Protein 8RSN (pdb70)

Solvent-accessible surface area: 48847 Å² total; per-residue (Å²): 192,64,33,72,0,16,54,0,0,32,78,2,13,62,25,51,85,159,69,26,43,63,205,177,81,122,106,48,108,48,5,58,37,36,20,13,23,25,13,16,56,53,0,70,105,14,24,104,47,14,23,64,105,59,111,10,71,96,69,5,21,96,40,0,21,68,3,4,44,59,10,0,76,5,44,8,16,15,9,9,141,62,30,28,20,14,67,89,11,139,6,44,154,130,42,35,0,96,0,2,35,31,125,18,46,18,5,5,2,19,41,5,3,0,2,1,3,41,85,82,121,103,11,56,53,14,0,4,19,53,0,66,52,25,25,85,89,114,47,90,92,94,58,156,135,32,95,38,0,46,25,14,40,2,103,0,58,7,13,51,5,68,12,0,0,11,0,32,13,18,114,21,160,109,34,79,101,89,36,99,170,46,1,20,100,0,3,74,21,0,0,87,25,0,40,156,39,109,47,40,183,121,48,30,6,1,0,0,3,28,51,52,103,30,45,41,77,43,18,0,85,24,0,5,65,14,0,14,40,12,0,108,149,65,67,88,21,69,2,31,7,0,0,3,13,1,152,28,132,46,24,29,122,73,5,48,174,69,12,22,118,77,86,124,175,161,130,102,45,55,25,10,5,36,66,0,49,110,15,6,99,74,14,70,0,0,0,0,2,1,6,66,26,1,6,33,35,4,43,27,145,182,76,41,81,11,13,6,37,3,22,36,65,38,107,36,40,39,41,24,0,0,20,6,1,34,22,8,43,82,2,66,102,63,112,82,10,74,4,5,108,54,0,1,66,47,0,124,128,38,40,125,27,0,2,0,9,6,28,33,10,21,31,3,9,90,67,21,40,7,51,129,105,16,17,1,18,16,28,2,14,23,36,74,0,1,1,44,106,58,63,118,102,78,2,27,48,72,5,70,86,62,11,68,78,0,36,107,78,13,58,176,101,85,57,70,0,121,38,83,93,51,30,12,99,3,142,88,65,41,22,70,6,6,0,0,25,86,18,8,84,54,15,9,97,25,35,11,103,127,13,31,58,44,23,130,67,17,59,59,66,0,44,157,75,138,43,69,2,4,0,0,1,0,10,20,36,52,74,57,5,8,28,4,5,20,54,5,7,38,18,1,101,135,5,136,28,58,0,54,0,0,4,2,8,130,26,96,63,4,19,2,11,13,59,10,34,84,129,31,35,1,1,1,0,32,15,61,8,23,108,0,0,56,56,5,18,126,194,77,32,54,0,15,53,0,0,34,78,4,9,49,20,36,84,143,68,27,33,67,202,126,90,136,96,57,113,80,7,53,41,37,19,10,26,34,13,17,53,48,1,72,112,16,28,114,57,19,31,37,103,51,116,15,65,100,73,4,15,99,38,0,22,70,3,5,41,54,15,1,68,6,39,11,12,17,8,10,161,70,25,75,45,20,75,99,14,154,5,52,139,154,40,39,0,102,0,0,38,34,119,21,41,15,4,7,2,19,46,3,4,0,2,1,2,43,77,94,136,80,10,36,49,10,0,4,13,50,0,126,25,27,13,76,104,108,45,104,93,89,65,109,144,23,85,32,0,54,32,27,44,3,105,0,56,8,12,50,5,65,12,0,0,7,0,32,7,16,118,58,184,127,37,80,119,68,38,78,145,44,5,19,98,0,5,70,21,0,0,99,15,0,48,158,31,109,53,50,184,122,48,30,7,1,0,0,4,26,59,60,109,42,44,44,70,51,21,1,89,21,0,8,62,14,0,19,49,19,0,106,158,74,76,108,20,74,2,39,6,0,0,4,12,2,154,32,117,47,23,27,112,71,9,49,175,61,14,22,130,101,132,59,19,9,11,43,69,0,76,114,15,6,101,68,15,74,0,0,0,0,1,1,5,69,24,1,7,39,33,4,48,26,149,202,71,43,79,12,5,7,35,3,25,39,70,41,107,38,36,40,43,24,0,0,7,5,1,34,16,7,41,82,2,68,101,68,108,79,8,72,4,4,108,52,0,2,68,44,0,127,120,39,42,118,18,0,2,0,8,6,32,32,11,20,31,3,9,92,68,21,41,6,50,127,105,38,18,0,18,10,21,1,13,21,36,72,0,0,0,44,108,57,55,129,96,83,6,38,52,72,6,71,84,56,12,68,78,1,34,106,78,10,57,169,102,88,52,68,0,115,40,82,91,51,30,12,86,8,229,107,66,46,21,78,8,6,0,0,28,70,19,12,96,54,22,9,93,26,32,10,101,121,12,38,62,41,20,131,66,17,57,58,39,0,54,155,85,125,47,72,4,5,0,0,1,0,10,20,38,39,77,55,5,8,27,4,4,19,54,5,5,32,19,0,93,122,8,128,28,80,0,54,0,0,4,2,9,124,26,94,58,3,18,2,10,9,55,9,34,87,122,31,24,1,1,1,0,43,12,56,8,23,110,0,0,54,59,5,18,155

B-factor: mean 57.58, std 28.14, range [19.84, 171.4]

Foldseek 3Di:
DPDLLLVLLLVLQVCCPPPRDPVHDPCNPCVSVDFPLVSVVSSLVSQVRGPLPDPDDDVSQVSVLVVLLQVLLLAFAAEPVQFFALDWQALPPQAIAGEAEAADDQLRYAPAAEEEAEVDDVQDSNQGSVQVVQVVVVCVVVPDDADQLAWDKDASHSGNYRIYTYHYADDDPPQDPVRLVSLLSNLVNVQVVQQPDDDDPVLAHEYEYEQHVDDLLSSLLSNVVSNNVVCNVCSNGSHHYYYDYYHDPVSSVSNCVNRDDGDDRPFPTGGVLVLLLVLLVQFLAEEEEEEPLLVVLQVDDVDPPCLAQPDDDAPDLQLNVLVLLVVLVCLLPPDRRVLLLQVQVLNVVNPLRYAYEYAAASPVNVSSPNDLLRYAHQQAYQQKKAAQQLPDLPRMDGCVVLSVVQVVQADVVSSGRNDVVSQDARPPPRHHMGRQGNNDPSHRRNVRVSRVVSVVVSCVVCLVVLTQYEYEYYHDDDPCCVPPPVVLLVCLVPRPLSYAYEFEEADSVQADGPVCVVVSRYGYRHDRSNVSSVSSRD/DDDLLLVLLLVLQVLCPVPRDPCHNVCNVCVSVDFPLVSVVSVLVSQVRGPPPPPDDDVSQVSNLVVLLQVLLLAQAAEPVVFKALDKQALPPPAIAGEGEAEDDPLRYALAAEEEAEVDPVQDSRLGCVQVVVVVVVCVVVPDDADQLAWDKDASHSGNHGIYIYHHADDDPPDDPVRLVSLLSNLVNVQVVQQPDQHDPVQAHEYEYEQHVDDLLSSLLSNVVSNNVSCNPCSPGSHHYYYDYYHDPVSSVSNCVNRDDIQGGVLVLLLVLVVQFLAEEEEEEPLLVVLLVDDVPPVCLAQPDDDAPDLQLNVLVVLVVLVCLLPSDRNVLLLQVQVLQCVSPQRYAYEYQAASPVNVSNPNDPLRYAHQQAYQQKKAAQQLPDLPRMDGCVVLSVVQVVQAPVVSSGRNDVVSQDARPPPRGHMGRQGNNDPSHRRNVRVSRVVSVVVSCVVCLVVLTQYEYEYYHDDDPCCVPPPVVLLVCLVPRVQSYAYEFEEADSVQADGPVCVVVVRYGYRHDSSSVSSVSSRD

Sequence (1070 aa):
TASVLDTTLTRLIDDVIENGSSFLQHYKQHLSHLETASKIALLRECLCVRPPLPLLPEDLLQNVDSILTRVRQHKILTPIFSLSPSRLIKHGDLGATRIHLWRGDITTLTGVTAITNAADNIIHAEAGPRLREECFQRMQARGKELEPGEVLVTEGHALFASSVMHTVGPQLKSPTETERRQLAKCYESILEALELLPSDEDGSKSIALCCIAFPADEAAEIAVSTVTSWLQKHPSTTITDVIFNTFTQSDTEFYSKLLGPSHTKSNTPQGSLSLAREWLSSADAVLVTAGAGLSAAEGLDLTSLYSVFGFNDWPSEEHRWGYFFTHLNMVANWSNTPTYQTLIPWLRNFGQDAFVRTSAADGLFLANGWPKEQLSTPQGSYGYLQCLNNCRRVDAVVPSAPLVADAMPHIDKATQKLMDPSKIPLCRFCGSKMSICVRRAGSWFNQAPYQEGEAQWKAWKSRVLREKKNLVILELGVGMNTPGVLRWPNEDLVMRSDGRVKLIRVGMGPEAMVPWEQEDEGLSTCVQGDIGRAIPLLLETASVLDTTLTRLIDDVIENGSSFLQHYKQHLSHLETASKIALLRECLCVRPPLPLLPEDLLQNVDSILTRVRQHKILTPIFSLSPSRLIKHGDLGATRIHLWRGDITTLTGVTAITNAADNIIHAEAGPRLREEECFQRMQARGKELEPGEVLVTEGHALFASSVMHTVGPQLKSPTETERRQLAKCYESILEALELLPSDEDGSKSIALCCIAFPADEAAEIAVSTVTSWLQKHPSTTITDVIFNTFTQSDTEFYSKLLGPSPQGSLSLAREWLSSADAVLVTAGAGLSAAEGLDLTSLYSVFGFNDWPSEEHRWGYFFTHLNMVANWSNTPTYQTLIPWLRNFGQDAFVRTSAADGLFLANGWPKEQLSTPQGSYGYLQCLNNCRVDAVVPSAPLVADAMPHIDKATQKLMDPSKIPLCRFCGSKMSICVRRAGSWFNQAPYQEGEAQWKAWKSRVLREKKNLVILELGVGMNTPGVLRWPNEDLVMRSDGRVKLIRVGMGPEAMVPWEQEDEGLSTCVQGDIGRAIPLLLE

Radius of gyration: 31.73 Å; Cα contacts (8 Å, |Δi|>4): 1905; chains: 2; bounding box: 67×75×80 Å

Nearest PDB structures (foldseek):
  8rsn-assembly1_A  TM=1.002E+00  e=0.000E+00  Fusarium oxysporum f. sp. cubense race 1
  8rsn-assembly2_B  TM=1.001E+00  e=0.000E+00  Fusarium oxysporum f. sp. cubense race 1
  5lcc-assembly2_B  TM=7.860E-01  e=5.056E-12  Oceanobacillus iheyensis HTE831
  5fud-assembly1_A  TM=7.954E-01  e=5.323E-11  Oceanobacillus iheyensis HTE831
  5lbp-assembly1_A  TM=7.946E-01  e=9.862E-11  Oceanobacillus iheyensis HTE831

InterPro domains:
  IPR002589 Macro domain [PF01661] (130-259)
  IPR002589 Macro domain [PS51154] (99-299)
  IPR002589 Macro domain [SM00506] (111-259)
  IPR026590 Sirtuin family, catalytic core domain [PS50305] (307-597)
  IPR026591 Sirtuin, catalytic core small domain superfamily [G3DSA:3.30.1600.10] (341-505)
  IPR029035 DHS-like NAD/FAD-binding domain superfamily [SSF52467] (309-596)
  IPR043472 Macro domain-like [G3DSA:3.40.220.10] (81-300)
  IPR043472 Macro domain-like [SSF52949] (75-296)

Structure (mmCIF, N/CA/C/O backbone):
data_8RSN
#
_entry.id   8RSN
#
_cell.length_a   61.739
_cell.length_b   135.089
_cell.length_c   147.625
_cell.angle_alpha   90.000
_cell.angle_beta   90.000
_cell.angle_gamma   90.000
#
_symmetry.space_group_name_H-M   'P 21 21 21'
#
loop_
_entity.id
_entity.type
_entity.pdbx_description
1 polymer "ADP-ribose 1''-phosphate phosphatase"
2 non-polymer 1,2-ETHANEDIOL
3 non-polymer 'THIOCYANATE ION'
4 non-polymer 'ZINC ION'
5 non-polymer 'POTASSIUM ION'
6 water water
#
loop_
_atom_site.group_PDB
_atom_site.id
_atom_site.type_symbol
_atom_site.label_atom_id
_atom_site.label_alt_id
_atom_site.label_comp_id
_atom_site.label_asym_id
_atom_site.label_entity_id
_atom_site.label_seq_id
_atom_site.pdbx_PDB_ins_code
_atom_site.Cartn_x
_atom_site.Cartn_y
_atom_site.Cartn_z
_atom_site.occupancy
_atom_site.B_iso_or_equiv
_atom_site.auth_seq_id
_atom_site.auth_comp_id
_atom_site.auth_asym_id
_atom_site.auth_atom_id
_atom_site.pdbx_PDB_model_num
ATOM 1 N N . THR A 1 10 ? 30.356 10.192 -36.478 1.000 122.875 8 THR A N 1
ATOM 2 C CA . THR A 1 10 ? 29.665 9.201 -35.609 1.000 122.403 8 THR A CA 1
ATOM 3 C C . THR A 1 10 ? 28.773 8.278 -36.450 1.000 109.850 8 THR A C 1
ATOM 4 O O . THR A 1 10 ? 28.015 8.702 -37.324 1.000 83.140 8 THR A O 1
ATOM 8 N N . ALA A 1 11 ? 28.854 6.988 -36.120 1.000 105.177 9 ALA A N 1
ATOM 9 C CA . ALA A 1 11 ? 27.764 6.043 -36.313 1.000 89.463 9 ALA A CA 1
ATOM 10 C C . ALA A 1 11 ? 26.526 6.494 -35.526 1.000 74.757 9 ALA A C 1
ATOM 11 O O . ALA A 1 11 ? 26.585 7.412 -34.699 1.000 74.596 9 ALA A O 1
ATOM 13 N N . SER A 1 12 ? 25.391 5.832 -35.789 1.000 68.385 10 SER A N 1
ATOM 14 C CA . SER A 1 12 ? 24.146 6.090 -35.077 1.000 62.381 10 SER A CA 1
ATOM 15 C C . SER A 1 12 ? 24.236 5.577 -33.638 1.000 57.432 10 SER A C 1
ATOM 16 O O . SER A 1 12 ? 25.113 4.758 -33.297 1.000 47.810 10 SER A O 1
ATOM 19 N N . VAL A 1 13 ? 23.291 6.053 -32.821 1.000 52.134 11 VAL A N 1
ATOM 20 C CA . VAL A 1 13 ? 23.126 5.576 -31.450 1.000 51.608 11 VAL A CA 1
ATOM 21 C C . VAL A 1 13 ? 22.873 4.055 -31.422 1.000 45.436 11 VAL A C 1
ATOM 22 O O . VAL A 1 13 ? 23.369 3.372 -30.535 1.000 47.295 11 VAL A O 1
ATOM 26 N N . LEU A 1 14 ? 22.120 3.499 -32.395 1.000 47.624 12 LEU A N 1
ATOM 27 C CA . LEU A 1 14 ? 21.867 2.059 -32.428 1.000 41.985 12 LEU A CA 1
ATOM 28 C C . LEU A 1 14 ? 23.154 1.280 -32.664 1.000 45.759 12 LEU A C 1
ATOM 29 O O . LEU A 1 14 ? 23.412 0.284 -31.993 1.000 46.652 12 LEU A O 1
ATOM 34 N N . ASP A 1 15 ? 23.956 1.745 -33.628 1.000 44.407 13 ASP A N 1
ATOM 35 C CA . ASP A 1 15 ? 25.203 1.085 -33.979 1.000 51.340 13 ASP A CA 1
ATOM 36 C C . ASP A 1 15 ? 26.195 1.188 -32.801 1.000 50.689 13 AS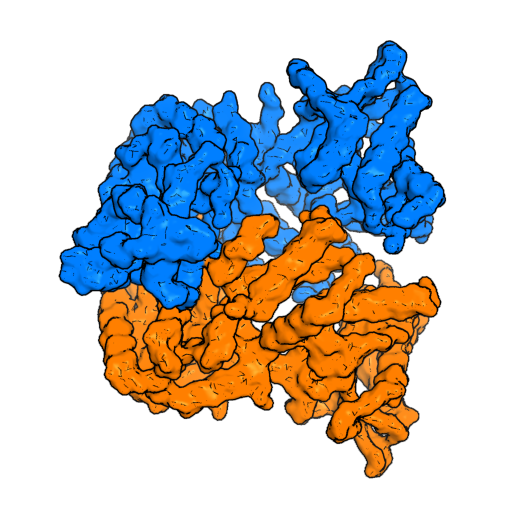P A C 1
ATOM 37 O O . ASP A 1 15 ? 26.715 0.198 -32.330 1.000 50.964 13 ASP A O 1
ATOM 42 N N . THR A 1 16 ? 26.435 2.385 -32.279 1.000 46.672 14 THR A N 1
ATOM 43 C CA . THR A 1 16 ? 27.248 2.573 -31.090 1.000 55.704 14 THR A CA 1
ATOM 44 C C . THR A 1 16 ? 26.840 1.687 -29.909 1.000 55.007 14 THR A C 1
ATOM 45 O O . THR A 1 16 ? 27.694 1.050 -29.277 1.000 54.845 14 THR A O 1
ATOM 49 N N . THR A 1 17 ? 25.546 1.693 -29.575 1.000 45.241 15 THR A N 1
ATOM 50 C CA . THR A 1 17 ? 25.062 0.997 -28.399 1.000 45.722 15 THR A CA 1
ATOM 51 C C . THR A 1 17 ? 25.208 -0.502 -28.597 1.000 47.539 15 THR A C 1
ATOM 52 O O . THR A 1 17 ? 25.632 -1.217 -27.691 1.000 51.528 15 THR A O 1
ATOM 56 N N . LEU A 1 18 ? 24.865 -0.964 -29.802 1.000 47.694 16 LEU A N 1
ATOM 57 C CA . LEU A 1 18 ? 24.966 -2.382 -30.097 1.000 47.472 16 LEU A CA 1
ATOM 58 C C . LEU A 1 18 ? 26.418 -2.864 -30.031 1.000 50.598 16 LEU A C 1
ATOM 59 O O . LEU A 1 18 ? 26.640 -3.982 -29.590 1.000 55.770 16 LEU A O 1
ATOM 64 N N . THR A 1 19 ? 27.408 -2.073 -30.467 1.000 53.214 17 THR A N 1
ATOM 65 C CA . THR A 1 19 ? 28.774 -2.589 -30.466 1.000 62.682 17 THR A CA 1
ATOM 66 C C . THR A 1 19 ? 29.274 -2.697 -29.023 1.000 58.948 17 THR A C 1
ATOM 67 O O . THR A 1 19 ? 29.947 -3.664 -28.699 1.000 56.091 17 THR A O 1
ATOM 71 N N . ARG A 1 20 ? 28.877 -1.766 -28.145 1.000 57.019 18 ARG A N 1
ATOM 72 C CA . ARG A 1 20 ? 29.275 -1.831 -26.741 1.000 54.827 18 ARG A CA 1
ATOM 73 C C . ARG A 1 20 ? 28.630 -3.006 -25.998 1.000 57.850 18 ARG A C 1
ATOM 74 O O . ARG A 1 20 ? 29.184 -3.500 -25.018 1.000 65.233 18 ARG A O 1
ATOM 82 N N . LEU A 1 21 ? 27.463 -3.466 -26.444 1.000 59.420 19 LEU A N 1
ATOM 83 C CA . LEU A 1 21 ? 26.808 -4.586 -25.784 1.000 61.319 19 LEU A CA 1
ATOM 84 C C . LEU A 1 21 ? 27.431 -5.895 -26.275 1.000 65.511 19 LEU A C 1
ATOM 85 O O . LEU A 1 21 ? 27.574 -6.852 -25.519 1.000 63.847 19 LEU A O 1
ATOM 90 N N . ILE A 1 22 ? 27.757 -5.963 -27.569 1.000 66.431 20 ILE A N 1
ATOM 91 C CA . ILE A 1 22 ? 28.514 -7.103 -28.075 1.000 72.284 20 ILE A CA 1
ATOM 92 C C . ILE A 1 22 ? 29.849 -7.141 -27.332 1.000 64.068 20 ILE A C 1
ATOM 93 O O . ILE A 1 22 ? 30.211 -8.209 -26.872 1.000 60.659 20 ILE A O 1
ATOM 98 N N . ASP A 1 23 ? 30.526 -5.980 -27.214 1.000 66.147 21 ASP A N 1
ATOM 99 C CA . ASP A 1 23 ? 31.801 -5.829 -26.511 1.000 77.776 21 ASP A CA 1
ATOM 100 C C . ASP A 1 23 ? 31.665 -6.251 -25.046 1.000 85.673 21 ASP A C 1
ATOM 101 O O . ASP A 1 23 ? 32.569 -6.863 -24.495 1.000 89.451 21 ASP A O 1
ATOM 106 N N . ASP A 1 24 ? 30.551 -5.884 -24.403 1.000 90.440 22 ASP A N 1
ATOM 107 C CA . ASP A 1 24 ? 30.290 -6.276 -23.030 1.000 91.355 22 ASP A CA 1
ATOM 108 C C . ASP A 1 24 ? 30.147 -7.795 -22.957 1.000 95.563 22 ASP A C 1
ATOM 109 O O . ASP A 1 24 ? 30.612 -8.415 -22.010 1.000 118.624 22 ASP A O 1
ATOM 114 N N . VAL A 1 25 ? 29.519 -8.406 -23.962 1.000 89.970 23 VAL A N 1
ATOM 115 C CA . VAL A 1 25 ? 29.363 -9.851 -23.999 1.000 94.933 23 VAL A CA 1
ATOM 116 C C . VAL A 1 25 ? 30.723 -10.549 -24.096 1.000 104.469 23 VAL A C 1
ATOM 117 O O . VAL A 1 25 ? 30.815 -11.710 -23.709 1.000 117.814 23 VAL A O 1
ATOM 121 N N . ILE A 1 26 ? 31.768 -9.872 -24.597 1.000 106.484 24 ILE A N 1
ATOM 122 C CA . ILE A 1 26 ? 33.131 -10.406 -24.570 1.000 117.046 24 ILE A CA 1
ATOM 123 C C . ILE A 1 26 ? 33.739 -10.188 -23.179 1.000 132.884 24 ILE A C 1
ATOM 124 O O . ILE A 1 26 ? 33.695 -11.095 -22.343 1.000 141.047 24 ILE A O 1
ATOM 129 N N . GLU A 1 27 ? 34.275 -8.980 -22.928 1.000 131.151 25 GLU A N 1
ATOM 130 C CA . GLU A 1 27 ? 35.181 -8.736 -21.810 1.000 131.695 25 GLU A CA 1
ATOM 131 C C . GLU A 1 27 ? 34.697 -9.499 -20.570 1.000 132.583 25 GLU A C 1
ATOM 132 O O . GLU A 1 27 ? 35.475 -10.223 -19.944 1.000 144.639 25 GLU A O 1
ATOM 138 N N . ASN A 1 28 ? 33.399 -9.400 -20.242 1.000 123.075 26 ASN A N 1
ATOM 139 C CA . ASN A 1 28 ? 32.896 -9.960 -18.994 1.000 119.631 26 ASN A CA 1
ATOM 140 C C . ASN A 1 28 ? 31.530 -10.619 -19.186 1.000 101.586 26 ASN A C 1
ATOM 141 O O . ASN A 1 28 ? 30.728 -10.681 -18.257 1.000 96.523 26 ASN A O 1
ATOM 146 N N . GLY A 1 29 ? 31.281 -11.162 -20.377 1.000 96.068 27 GLY A N 1
ATOM 147 C CA . GLY A 1 29 ? 29.956 -11.658 -20.709 1.000 98.665 27 GLY A CA 1
ATOM 148 C C . GLY A 1 29 ? 29.746 -13.089 -20.241 1.000 104.767 27 GLY A C 1
ATOM 149 O O . GLY A 1 29 ? 30.586 -13.642 -19.534 1.000 108.131 27 GLY A O 1
ATOM 150 N N . SER A 1 30 ? 28.590 -13.651 -20.610 1.000 119.416 28 SER A N 1
ATOM 151 C CA . SER A 1 30 ? 28.303 -15.054 -20.367 1.000 134.113 28 SER A CA 1
ATOM 152 C C . SER A 1 30 ? 28.890 -15.865 -21.519 1.000 131.714 28 SER A C 1
ATOM 153 O O . SER A 1 30 ? 29.682 -15.338 -22.299 1.000 127.499 28 SER A O 1
ATOM 156 N N . SER A 1 31 ? 28.528 -17.150 -21.596 1.000 127.984 29 SER A N 1
ATOM 157 C CA . SER A 1 31 ? 28.629 -17.882 -22.847 1.000 125.653 29 SER A CA 1
ATOM 158 C C . SER A 1 31 ? 27.302 -18.586 -23.141 1.000 129.716 29 SER A C 1
ATOM 159 O O . SER A 1 31 ? 26.997 -19.630 -22.574 1.000 114.481 29 SER A O 1
ATOM 162 N N . PHE A 1 32 ? 26.503 -17.933 -23.999 1.000 139.866 30 PHE A N 1
ATOM 163 C CA . PHE A 1 32 ? 25.232 -18.431 -24.503 1.000 133.457 30 PHE A CA 1
ATOM 164 C C . PHE A 1 32 ? 25.213 -18.292 -26.032 1.000 111.146 30 PHE A C 1
ATOM 165 O O . PHE A 1 32 ? 26.312 -18.216 -26.627 1.000 88.952 30 PHE A O 1
ATOM 173 N N . LEU A 1 39 ? 29.669 -14.298 -33.001 1.000 100.635 37 LEU A N 1
ATOM 174 C CA . LEU A 1 39 ? 30.790 -13.906 -32.099 1.000 113.962 37 LEU A CA 1
ATOM 175 C C . LEU A 1 39 ? 31.275 -12.515 -32.537 1.000 126.539 37 LEU A C 1
ATOM 176 O O . LEU A 1 39 ? 30.595 -11.522 -32.287 1.000 125.047 37 LEU A O 1
ATOM 181 N N . GLN A 1 40 ? 32.412 -12.453 -33.242 1.000 139.780 38 GLN A N 1
ATOM 182 C CA . GLN A 1 40 ? 33.146 -11.218 -33.456 1.000 131.761 38 GLN A CA 1
ATOM 183 C C . GLN A 1 40 ? 32.532 -10.437 -34.619 1.000 126.767 38 GLN A C 1
ATOM 184 O O . GLN A 1 40 ? 32.401 -9.219 -34.532 1.000 122.675 38 GLN A O 1
ATOM 190 N N . HIS A 1 41 ? 32.170 -11.160 -35.691 1.000 124.965 39 HIS A N 1
ATOM 191 C CA . HIS A 1 41 ? 32.048 -10.578 -37.023 1.000 129.493 39 HIS A CA 1
ATOM 192 C C . HIS A 1 41 ? 31.037 -9.438 -37.028 1.000 124.644 39 HIS A C 1
ATOM 193 O O . HIS A 1 41 ? 31.268 -8.415 -37.672 1.000 117.326 39 HIS A O 1
ATOM 200 N N . TYR A 1 42 ? 29.929 -9.626 -36.299 1.000 119.558 40 TYR A N 1
ATOM 201 C CA . TYR A 1 42 ? 28.796 -8.714 -36.366 1.000 115.367 40 TYR A CA 1
ATOM 202 C C . TYR A 1 42 ? 29.258 -7.285 -36.095 1.000 108.797 40 TYR A C 1
ATOM 203 O O . TYR A 1 42 ? 28.702 -6.364 -36.690 1.000 109.993 40 TYR A O 1
ATOM 212 N N . LYS A 1 43 ? 30.293 -7.115 -35.255 1.000 94.789 41 LYS A N 1
ATOM 213 C CA . LYS A 1 43 ? 30.723 -5.799 -34.803 1.000 99.668 41 LYS A CA 1
ATOM 214 C C . LYS A 1 43 ? 31.210 -4.908 -35.954 1.000 92.239 41 LYS A C 1
ATOM 215 O O . LYS A 1 43 ? 31.028 -3.692 -35.896 1.000 96.523 41 LYS A O 1
ATOM 221 N N . GLN A 1 44 ? 31.847 -5.494 -36.976 1.000 98.002 42 GLN A N 1
ATOM 222 C CA . GLN A 1 44 ? 32.469 -4.723 -38.052 1.000 113.314 42 GLN A CA 1
ATOM 223 C C . GLN A 1 44 ? 31.462 -4.451 -39.175 1.000 104.681 42 GLN A C 1
ATOM 224 O O . GLN A 1 44 ? 31.476 -3.368 -39.768 1.000 87.670 42 GLN A O 1
ATOM 230 N N . HIS A 1 45 ? 30.602 -5.447 -39.460 1.000 94.849 43 HIS A N 1
ATOM 231 C CA . HIS A 1 45 ? 29.731 -5.450 -40.635 1.000 104.850 43 HIS A CA 1
ATOM 232 C C . HIS A 1 45 ? 28.375 -4.795 -40.306 1.000 96.770 43 HIS A C 1
ATOM 233 O O . HIS A 1 45 ? 27.607 -4.390 -41.185 1.000 83.521 43 HIS A O 1
ATOM 240 N N . LEU A 1 46 ? 28.080 -4.756 -39.006 1.000 75.248 44 LEU A N 1
ATOM 241 C CA . LEU A 1 46 ? 27.045 -3.984 -38.360 1.000 67.082 44 LEU A CA 1
ATOM 242 C C . LEU A 1 46 ? 26.520 -2.769 -39.125 1.000 64.243 44 LEU A C 1
ATOM 243 O O . LEU A 1 46 ? 25.323 -2.573 -39.311 1.000 50.785 44 LEU A O 1
ATOM 248 N N . SER A 1 47 ? 27.432 -1.879 -39.494 1.000 62.040 45 SER A N 1
ATOM 249 C CA . SER A 1 47 ? 27.078 -0.642 -40.172 1.000 65.436 45 SER A CA 1
ATOM 250 C C . SER A 1 47 ? 26.334 -0.903 -41.496 1.000 63.695 45 SER A C 1
ATOM 251 O O . SER A 1 47 ? 25.709 0.016 -42.029 1.000 56.574 45 SER A O 1
ATOM 254 N N . HIS A 1 48 ? 26.447 -2.118 -42.070 1.000 56.934 46 HIS A N 1
ATOM 255 C CA . HIS A 1 48 ? 25.718 -2.454 -43.290 1.000 67.018 46 HIS A CA 1
ATOM 256 C C . HIS A 1 48 ? 24.695 -3.556 -43.023 1.000 59.550 46 HIS A C 1
ATOM 257 O O . HIS A 1 48 ? 24.294 -4.222 -43.962 1.000 55.380 46 HIS A O 1
ATOM 264 N N . LEU A 1 49 ? 24.275 -3.762 -41.767 1.000 56.482 47 LEU A N 1
ATOM 265 C CA . LEU A 1 49 ? 23.225 -4.732 -41.472 1.000 52.371 47 LEU A CA 1
ATOM 266 C C . LEU A 1 49 ? 21.890 -4.005 -41.328 1.000 42.328 47 LEU A C 1
ATOM 267 O O . LEU A 1 49 ? 21.840 -2.776 -41.160 1.000 38.715 47 LEU A O 1
ATOM 272 N N . GLU A 1 50 ? 20.812 -4.784 -41.415 1.000 37.198 48 GLU A N 1
ATOM 273 C CA . GLU A 1 50 ? 19.482 -4.202 -41.482 1.000 39.736 48 GLU A CA 1
ATOM 274 C C . GLU A 1 50 ? 19.079 -3.729 -40.072 1.000 36.428 48 GLU A C 1
ATOM 275 O O . GLU A 1 50 ? 19.401 -4.368 -39.068 1.000 31.370 48 GLU A O 1
ATOM 281 N N . THR A 1 51 ? 18.397 -2.584 -40.020 1.000 34.137 49 THR A N 1
ATOM 282 C CA . THR A 1 51 ? 17.971 -1.987 -38.777 1.000 38.638 49 THR A CA 1
ATOM 283 C C . THR A 1 51 ? 17.219 -2.965 -37.869 1.000 40.785 49 THR A C 1
ATOM 284 O O . THR A 1 51 ? 17.581 -3.139 -36.713 1.000 40.589 49 THR A O 1
ATOM 288 N N . ALA A 1 52 ? 16.199 -3.626 -38.391 1.000 41.737 50 ALA A N 1
ATOM 289 C CA . ALA A 1 52 ? 15.409 -4.553 -37.582 1.000 45.987 50 ALA A CA 1
ATOM 290 C C . ALA A 1 52 ? 16.273 -5.671 -37.003 1.000 40.905 50 ALA A C 1
ATOM 291 O O . ALA A 1 52 ? 16.105 -6.073 -35.857 1.000 44.485 50 ALA A O 1
ATOM 293 N N . SER A 1 53 ? 17.208 -6.181 -37.787 1.000 39.327 51 SER A N 1
ATOM 294 C CA . SER A 1 53 ? 18.098 -7.236 -37.329 1.000 37.731 51 SER A CA 1
ATOM 295 C C . SER A 1 53 ? 18.951 -6.773 -36.141 1.000 38.142 51 SER A C 1
ATOM 296 O O . SER A 1 53 ? 19.246 -7.509 -35.210 1.000 41.170 51 SER A O 1
ATOM 299 N N . LYS A 1 54 ? 19.380 -5.532 -36.197 1.000 35.490 52 LYS A N 1
ATOM 300 C CA . LYS A 1 54 ? 20.249 -4.998 -35.194 1.000 35.636 52 LYS A CA 1
ATOM 301 C C . LYS A 1 54 ? 19.473 -4.739 -33.902 1.000 36.850 52 LYS A C 1
ATOM 302 O O . LYS A 1 54 ? 20.026 -4.896 -32.835 1.000 35.113 52 LYS A O 1
ATOM 308 N N . ILE A 1 55 ? 18.214 -4.331 -33.998 1.000 36.858 53 ILE A N 1
ATOM 309 C CA . ILE A 1 55 ? 17.389 -4.141 -32.812 1.000 40.992 53 ILE A CA 1
ATOM 310 C C . ILE A 1 55 ? 17.118 -5.498 -32.160 1.000 39.942 53 ILE A C 1
ATOM 311 O O . ILE A 1 55 ? 17.207 -5.602 -30.950 1.000 45.029 53 ILE A O 1
ATOM 316 N N . ALA A 1 56 ? 16.869 -6.541 -32.952 1.000 40.922 54 ALA A N 1
ATOM 317 C CA . ALA A 1 56 ? 16.666 -7.868 -32.388 1.000 41.985 54 ALA A CA 1
ATOM 318 C C . ALA A 1 56 ? 17.931 -8.327 -31.686 1.000 41.537 54 ALA A C 1
ATOM 319 O O . ALA A 1 56 ? 17.841 -8.902 -30.616 1.000 47.475 54 ALA A O 1
ATOM 321 N N . LEU A 1 57 ? 19.099 -8.063 -32.267 1.000 45.067 55 LEU A N 1
ATOM 322 C CA . LEU A 1 57 ? 20.359 -8.441 -31.632 1.000 48.421 55 LEU A CA 1
ATOM 323 C C . LEU A 1 57 ? 20.555 -7.685 -30.312 1.000 48.302 55 LEU A C 1
ATOM 324 O O . LEU A 1 57 ? 20.911 -8.253 -29.296 1.000 53.524 55 LEU A O 1
ATOM 329 N N . LEU A 1 58 ? 20.371 -6.370 -30.341 1.000 46.550 56 LEU A N 1
ATOM 330 C CA . LEU A 1 58 ? 20.425 -5.557 -29.142 1.000 46.682 56 LEU A CA 1
ATOM 331 C C . LEU A 1 58 ? 19.503 -6.143 -28.065 1.000 42.226 56 LEU A C 1
ATOM 332 O O . LEU A 1 58 ? 19.949 -6.300 -26.947 1.000 42.575 56 LEU A O 1
ATOM 337 N N . ARG A 1 59 ? 18.273 -6.542 -28.408 1.000 39.801 57 ARG A N 1
ATOM 338 C CA . ARG A 1 59 ? 17.362 -7.065 -27.400 1.000 43.615 57 ARG A CA 1
ATOM 339 C C . ARG A 1 59 ? 17.820 -8.432 -26.892 1.000 47.452 57 ARG A C 1
ATOM 340 O O . ARG A 1 59 ? 17.540 -8.772 -25.751 1.000 52.081 57 ARG A O 1
ATOM 348 N N . GLU A 1 60 ? 18.512 -9.207 -27.742 1.000 56.128 58 GLU A N 1
ATOM 349 C CA . GLU A 1 60 ? 19.042 -10.503 -27.359 1.000 59.667 58 GLU A CA 1
ATOM 350 C C . GLU A 1 60 ? 20.177 -10.301 -26.375 1.000 52.360 58 GLU A C 1
ATOM 351 O O . GLU A 1 60 ? 20.225 -10.976 -25.355 1.000 58.437 58 GLU A O 1
ATOM 357 N N . CYS A 1 61 ? 21.080 -9.380 -26.692 1.000 48.315 59 CYS A N 1
ATOM 358 C CA . CYS A 1 61 ? 22.179 -9.052 -25.801 1.000 50.499 59 CYS A CA 1
ATOM 359 C C . CYS A 1 61 ? 21.709 -8.716 -24.391 1.000 56.482 59 CYS A C 1
ATOM 360 O O . CYS A 1 61 ? 22.410 -9.040 -23.441 1.000 72.259 59 CYS A O 1
ATOM 363 N N . LEU A 1 62 ? 20.530 -8.082 -24.264 1.000 59.504 60 LEU A N 1
ATOM 364 C CA . LEU A 1 62 ? 20.013 -7.650 -22.977 1.000 55.595 60 LEU A CA 1
ATOM 365 C C . LEU A 1 62 ? 19.332 -8.811 -22.258 1.000 60.884 60 LEU A C 1
ATOM 366 O O . LEU A 1 62 ? 19.499 -8.925 -21.056 1.000 54.420 60 LEU A O 1
ATOM 371 N N . CYS A 1 63 ? 18.583 -9.647 -22.995 1.000 65.690 61 CYS A N 1
ATOM 372 C CA . CYS A 1 63 ? 17.940 -10.835 -22.448 1.000 69.507 61 CYS A CA 1
ATOM 373 C C . CYS A 1 63 ? 18.969 -11.808 -21.846 1.000 77.983 61 CYS A C 1
ATOM 374 O O . CYS A 1 63 ? 18.676 -12.434 -20.831 1.000 81.256 61 CYS A O 1
ATOM 377 N N . VAL A 1 64 ? 20.188 -11.910 -22.411 1.000 75.942 62 VAL A N 1
ATOM 378 C CA . VAL A 1 64 ? 21.205 -12.842 -21.916 1.000 75.929 62 VAL A CA 1
ATOM 379 C C . VAL A 1 64 ? 22.283 -12.098 -21.127 1.000 82.120 62 VAL A C 1
ATOM 380 O O . VAL A 1 64 ? 23.371 -12.606 -20.887 1.000 73.783 62 VAL A O 1
ATOM 384 N N . ARG A 1 65 ? 21.994 -10.864 -20.736 1.000 101.879 63 ARG A N 1
ATOM 385 C CA . ARG A 1 65 ? 22.872 -10.120 -19.860 1.000 105.698 63 ARG A CA 1
ATOM 386 C C . ARG A 1 65 ? 22.927 -10.846 -18.514 1.000 110.624 63 ARG A C 1
ATOM 387 O O . ARG A 1 65 ? 21.892 -11.071 -17.879 1.000 101.666 63 ARG A O 1
ATOM 395 N N . PRO A 1 66 ? 24.118 -11.285 -18.044 1.000 121.329 64 PRO A N 1
ATOM 396 C CA . PRO A 1 66 ? 24.276 -11.637 -16.634 1.000 116.719 64 PRO A CA 1
ATOM 397 C C . PRO A 1 66 ? 24.093 -10.318 -15.881 1.000 114.834 64 PRO A C 1
ATOM 398 O O . PRO A 1 66 ? 24.742 -9.335 -16.236 1.000 120.350 64 PRO A O 1
ATOM 402 N N . PRO A 1 67 ? 23.185 -10.214 -14.876 1.000 111.233 65 PRO A N 1
ATOM 403 C CA . PRO A 1 67 ? 22.912 -8.928 -14.226 1.000 103.064 65 PRO A CA 1
ATOM 404 C C . PRO A 1 67 ? 24.118 -8.379 -13.470 1.000 102.959 65 PRO A C 1
ATOM 405 O O . PRO A 1 67 ? 23.983 -7.407 -12.734 1.000 113.982 65 PRO A O 1
ATOM 409 N N . LEU A 1 68 ? 25.294 -8.982 -13.708 1.000 99.208 66 LEU A N 1
ATOM 410 C CA . LEU A 1 68 ? 26.357 -9.040 -12.720 1.000 110.900 66 LEU A CA 1
ATOM 411 C C . LEU A 1 68 ? 27.040 -7.672 -12.620 1.000 105.364 66 LEU A C 1
ATOM 412 O O . LEU A 1 68 ? 26.718 -6.930 -11.689 1.000 113.246 66 LEU A O 1
ATOM 417 N N . PRO A 1 69 ? 27.972 -7.249 -13.517 1.000 90.308 67 PRO A N 1
ATOM 418 C CA . PRO A 1 69 ? 28.538 -5.901 -13.438 1.000 84.407 67 PRO A CA 1
ATOM 419 C C . PRO A 1 69 ? 27.544 -4.939 -14.074 1.000 85.837 67 PRO A C 1
ATOM 420 O O . PRO A 1 69 ? 27.094 -5.178 -15.189 1.000 89.537 67 PRO A O 1
ATOM 424 N N . LEU A 1 70 ? 27.185 -3.874 -13.356 1.000 86.262 68 LEU A N 1
ATOM 425 C CA . LEU A 1 70 ? 26.241 -2.902 -13.880 1.000 75.226 68 LEU A CA 1
ATOM 426 C C . LEU A 1 70 ? 26.829 -2.274 -15.125 1.000 75.903 68 LEU A C 1
ATOM 427 O O . LEU A 1 70 ? 27.981 -1.844 -15.088 1.000 75.483 68 LEU A O 1
ATOM 432 N N . LEU A 1 71 ? 26.010 -2.222 -16.196 1.000 65.019 69 LEU A N 1
ATOM 433 C CA . LEU A 1 71 ? 26.276 -1.358 -17.333 1.000 60.575 69 LEU A CA 1
ATOM 434 C C . LEU A 1 71 ? 26.458 0.058 -16.805 1.000 53.883 69 LEU A C 1
ATOM 435 O O . LEU A 1 71 ? 25.790 0.457 -15.837 1.000 56.608 69 LEU A O 1
ATOM 440 N N . PRO A 1 72 ? 27.389 0.844 -17.397 1.000 57.515 70 PRO A N 1
ATOM 441 C CA . PRO A 1 72 ? 27.577 2.238 -17.004 1.000 50.641 70 PRO A CA 1
ATOM 442 C C . PRO A 1 72 ? 26.399 3.107 -17.419 1.000 53.793 70 PRO A C 1
ATOM 443 O O . PRO A 1 72 ? 25.641 2.790 -18.339 1.000 60.169 70 PRO A O 1
ATOM 447 N N . GLU A 1 73 ? 26.344 4.268 -16.787 1.000 54.936 71 GLU A N 1
ATOM 448 C CA . GLU A 1 73 ? 25.201 5.142 -16.864 1.000 56.373 71 GLU A CA 1
ATOM 449 C C . GLU A 1 73 ? 24.941 5.524 -18.319 1.000 56.409 71 GLU A C 1
ATOM 450 O O . GLU A 1 73 ? 23.797 5.407 -18.764 1.000 52.685 71 GLU A O 1
ATOM 456 N N . ASP A 1 74 ? 25.975 5.966 -19.049 1.000 53.331 72 ASP A N 1
ATOM 457 C CA . ASP A 1 74 ? 25.771 6.559 -20.371 1.000 62.087 72 ASP A CA 1
ATOM 458 C C . ASP A 1 74 ? 25.207 5.533 -21.369 1.000 51.943 72 ASP A C 1
ATOM 459 O O . ASP A 1 74 ? 24.488 5.907 -22.300 1.000 51.708 72 ASP A O 1
ATOM 464 N N . LEU A 1 75 ? 25.552 4.254 -21.162 1.000 45.784 73 LEU A N 1
ATOM 465 C CA . LEU A 1 75 ? 25.107 3.162 -21.992 1.000 46.385 73 LEU A CA 1
ATOM 466 C C . LEU A 1 75 ? 23.658 2.803 -21.669 1.000 46.332 73 LEU A C 1
ATOM 467 O O . LEU A 1 75 ? 22.866 2.491 -22.562 1.000 47.507 73 LEU A O 1
ATOM 472 N N . LEU A 1 76 ? 23.307 2.833 -20.392 1.000 45.828 74 LEU A N 1
ATOM 473 C CA . LEU A 1 76 ? 21.933 2.598 -19.962 1.000 44.864 74 LEU A CA 1
ATOM 474 C C . LEU A 1 76 ? 21.018 3.681 -20.520 1.000 44.894 74 LEU A C 1
ATOM 475 O O . LEU A 1 76 ? 19.863 3.383 -20.810 1.000 42.955 74 LEU A O 1
ATOM 480 N N . GLN A 1 77 ? 21.505 4.933 -20.601 1.000 43.432 75 GLN A N 1
ATOM 481 C CA . GLN A 1 77 ? 20.709 6.013 -21.166 1.000 48.152 75 GLN A CA 1
ATOM 482 C C . GLN A 1 77 ? 20.406 5.740 -22.643 1.000 47.704 75 GLN A C 1
ATOM 483 O O . GLN A 1 77 ? 19.280 5.894 -23.076 1.000 50.576 75 GLN A O 1
ATOM 489 N N . ASN A 1 78 ? 21.417 5.305 -23.387 1.000 42.246 76 ASN A N 1
ATOM 490 C CA . ASN A 1 78 ? 21.265 4.979 -24.780 1.000 47.869 76 ASN A CA 1
ATOM 491 C C . ASN A 1 78 ? 20.305 3.807 -24.963 1.000 41.216 76 ASN A C 1
ATOM 492 O O . ASN A 1 78 ? 19.431 3.908 -25.806 1.000 34.053 76 ASN A O 1
ATOM 497 N N . VAL A 1 79 ? 20.522 2.703 -24.229 1.000 36.026 77 VAL A N 1
ATOM 498 C CA . VAL A 1 79 ? 19.606 1.585 -24.287 1.000 38.761 77 VAL A CA 1
ATOM 499 C C . VAL A 1 79 ? 18.180 2.104 -24.079 1.000 38.825 77 VAL A C 1
ATOM 500 O O . VAL A 1 79 ? 17.319 1.856 -24.921 1.000 35.164 77 VAL A O 1
ATOM 504 N N . ASP A 1 80 ? 17.986 2.920 -23.037 1.000 38.361 78 ASP A N 1
ATOM 505 C CA . ASP A 1 80 ? 16.656 3.406 -22.661 1.000 38.495 78 ASP A CA 1
ATOM 506 C C . ASP A 1 80 ? 16.082 4.267 -23.792 1.000 36.375 78 ASP A C 1
ATOM 507 O O . ASP A 1 80 ? 14.914 4.116 -24.119 1.000 34.758 78 ASP A O 1
ATOM 512 N N . SER A 1 81 ? 16.883 5.120 -24.437 1.000 36.538 79 SER A N 1
ATOM 513 C CA . SER A 1 81 ? 16.396 5.926 -25.554 1.000 39.823 79 SER A CA 1
ATOM 514 C C . SER A 1 81 ? 15.921 5.067 -26.721 1.000 35.591 79 SER A C 1
ATOM 515 O O . SER A 1 81 ? 14.982 5.426 -27.408 1.000 37.386 79 SER A O 1
ATOM 518 N N . ILE A 1 82 ? 16.632 3.984 -26.992 1.000 33.107 80 ILE A N 1
ATOM 519 C CA . ILE A 1 82 ? 16.349 3.166 -28.145 1.000 35.052 80 ILE A CA 1
ATOM 520 C C . ILE A 1 82 ? 15.048 2.400 -27.916 1.000 34.448 80 ILE A C 1
ATOM 521 O O . ILE A 1 82 ? 14.184 2.371 -28.794 1.000 32.644 80 ILE A O 1
ATOM 526 N N . LEU A 1 83 ? 14.896 1.812 -26.724 1.000 34.452 81 LEU A N 1
ATOM 527 C CA . LEU A 1 83 ? 13.704 1.055 -26.384 1.000 33.413 81 LEU A CA 1
ATOM 528 C C . LEU A 1 83 ? 12.480 1.948 -26.487 1.000 33.281 81 LEU A C 1
ATOM 529 O O . LEU A 1 83 ? 11.439 1.499 -26.932 1.000 36.939 81 LEU A O 1
ATOM 534 N N . THR A 1 84 ? 12.625 3.196 -26.067 1.000 33.851 82 THR A N 1
ATOM 535 C CA . THR A 1 84 ? 11.531 4.143 -26.047 1.000 38.577 82 THR A CA 1
ATOM 536 C C . THR A 1 84 ? 11.184 4.531 -27.475 1.000 35.656 82 THR A C 1
ATOM 537 O O . THR A 1 84 ? 10.025 4.542 -27.852 1.000 34.888 82 THR A O 1
ATOM 541 N N . ARG A 1 85 ? 12.196 4.897 -28.264 1.000 34.310 83 ARG A N 1
ATOM 542 C CA . ARG A 1 85 ? 11.975 5.308 -29.642 1.000 33.908 83 ARG A CA 1
ATOM 543 C C . ARG A 1 85 ? 11.326 4.162 -30.421 1.000 29.562 83 ARG A C 1
ATOM 544 O O . ARG A 1 85 ? 10.421 4.353 -31.161 1.000 36.701 83 ARG A O 1
ATOM 552 N N . VAL A 1 86 ? 11.755 2.933 -30.218 1.000 31.819 84 VAL A N 1
ATOM 553 C CA . VAL A 1 86 ? 11.171 1.824 -30.944 1.000 34.322 84 VAL A CA 1
ATOM 554 C C . VAL A 1 86 ? 9.732 1.606 -30.480 1.000 36.366 84 VAL A C 1
ATOM 555 O O . VAL A 1 86 ? 8.856 1.393 -31.305 1.000 32.313 84 VAL A O 1
ATOM 559 N N . ARG A 1 87 ? 9.467 1.730 -29.172 1.000 35.692 85 ARG A N 1
ATOM 560 C CA . ARG A 1 87 ? 8.132 1.465 -28.653 1.000 33.614 85 ARG A CA 1
ATOM 561 C C . ARG A 1 87 ? 7.139 2.528 -29.142 1.000 31.076 85 ARG A C 1
ATOM 562 O O . ARG A 1 87 ? 5.951 2.263 -29.216 1.000 30.973 85 ARG A O 1
ATOM 570 N N . GLN A 1 88 ? 7.601 3.719 -29.523 1.000 33.788 86 GLN A N 1
ATOM 571 C CA . GLN A 1 88 ? 6.725 4.760 -30.049 1.000 34.137 86 GLN A CA 1
ATOM 572 C C . GLN A 1 88 ? 6.185 4.469 -31.448 1.000 33.080 86 GLN A C 1
ATOM 573 O O . GLN A 1 88 ? 5.282 5.170 -31.900 1.000 31.965 86 GLN A O 1
ATOM 579 N N . HIS A 1 89 ? 6.697 3.414 -32.095 1.000 30.687 87 HIS A N 1
ATOM 580 C CA . HIS A 1 89 ? 6.177 2.940 -33.375 1.000 33.733 87 HIS A CA 1
ATOM 581 C C . HIS A 1 89 ? 4.899 2.162 -33.200 1.000 31.696 87 HIS A C 1
ATOM 582 O O . HIS A 1 89 ? 4.162 2.036 -34.168 1.000 35.926 87 HIS A O 1
ATOM 589 N N . LYS A 1 90 ? 4.648 1.680 -31.973 1.000 28.257 88 LYS A N 1
ATOM 590 C CA . LYS A 1 90 ? 3.407 0.991 -31.701 1.000 28.598 88 LYS A CA 1
ATOM 591 C C . LYS A 1 90 ? 2.276 1.993 -31.726 1.000 27.102 88 LYS A C 1
ATOM 592 O O . LYS A 1 90 ? 2.485 3.180 -31.492 1.000 32.451 88 LYS A O 1
ATOM 598 N N . ILE A 1 91 ? 1.073 1.483 -31.974 1.000 25.941 89 ILE A N 1
ATOM 599 C CA . ILE A 1 91 ? -0.106 2.281 -31.747 1.000 29.656 89 ILE A CA 1
ATOM 600 C C . ILE A 1 91 ? -0.320 2.440 -30.231 1.000 33.049 89 ILE A C 1
ATOM 601 O O . ILE A 1 91 ? -0.532 1.463 -29.523 1.000 34.005 89 ILE A O 1
ATOM 606 N N . LEU A 1 92 ? -0.300 3.687 -29.794 1.000 31.920 90 LEU A N 1
ATOM 607 C CA . LEU A 1 92 ? -0.278 4.091 -28.414 1.000 36.875 90 LEU A CA 1
ATOM 608 C C . LEU A 1 92 ? -1.688 4.517 -28.022 1.000 39.447 90 LEU A C 1
ATOM 609 O O . LEU A 1 92 ? -2.344 5.171 -28.820 1.000 42.592 90 LEU A O 1
ATOM 614 N N . THR A 1 93 ? -2.118 4.162 -26.793 1.000 42.637 91 THR A N 1
ATOM 615 C CA . THR A 1 93 ? -3.374 4.633 -26.206 1.000 41.281 91 THR A CA 1
ATOM 616 C C . THR A 1 93 ? -3.139 5.461 -24.931 1.000 37.113 91 THR A C 1
ATOM 617 O O . THR A 1 93 ? -2.824 4.933 -23.870 1.000 37.299 91 THR A O 1
ATOM 621 N N . PRO A 1 94 ? -3.244 6.803 -24.972 1.000 37.123 92 PRO A N 1
ATOM 622 C CA . PRO A 1 94 ? -3.238 7.632 -23.753 1.000 37.199 92 PRO A CA 1
ATOM 623 C C . PRO A 1 94 ? -4.390 7.302 -22.823 1.000 44.079 92 PRO A C 1
ATOM 624 O O . PRO A 1 94 ? -5.512 7.105 -23.313 1.000 43.887 92 PRO A O 1
ATOM 628 N N . ILE A 1 95 ? -4.127 7.259 -21.502 1.000 43.685 93 ILE A N 1
ATOM 629 C CA . ILE A 1 95 ? -5.188 7.002 -20.520 1.000 43.177 93 ILE A CA 1
ATOM 630 C C . ILE A 1 95 ? -6.371 7.950 -20.741 1.000 41.034 93 ILE A C 1
ATOM 631 O O . ILE A 1 95 ? -7.535 7.525 -20.710 1.000 43.555 93 ILE A O 1
ATOM 636 N N . PHE A 1 96 ? -6.084 9.228 -20.968 1.000 41.193 94 PHE A N 1
ATOM 637 C CA . PHE A 1 96 ? -7.157 10.216 -21.041 1.000 54.566 94 PHE A CA 1
ATOM 638 C C . PHE A 1 96 ? -7.988 10.080 -22.317 1.000 53.103 94 PHE A C 1
ATOM 639 O O . PHE A 1 96 ? -8.871 10.891 -22.528 1.000 59.909 94 PHE A O 1
ATOM 647 N N . SER A 1 97 ? -7.726 9.079 -23.170 1.000 55.182 95 SER A N 1
ATOM 648 C CA . SER A 1 97 ? -8.551 8.827 -24.344 1.000 52.312 95 SER A CA 1
ATOM 649 C C . SER A 1 97 ? -9.573 7.734 -24.061 1.000 52.625 95 SER A C 1
ATOM 650 O O . SER A 1 97 ? -10.451 7.508 -24.888 1.000 55.070 95 SER A O 1
ATOM 653 N N . LEU A 1 98 ? -9.417 6.981 -22.964 1.000 51.922 96 LEU A N 1
ATOM 654 C CA . LEU A 1 98 ? -10.291 5.837 -22.759 1.000 50.879 96 LEU A CA 1
ATOM 655 C C . LEU A 1 98 ? -11.652 6.328 -22.291 1.000 47.432 96 LEU A C 1
ATOM 656 O O . LEU A 1 98 ? -11.775 7.403 -21.720 1.000 55.658 96 LEU A O 1
ATOM 661 N N . SER A 1 99 ? -12.657 5.480 -22.488 1.000 53.175 97 SER A N 1
ATOM 662 C CA . SER A 1 99 ? -14.003 5.761 -22.028 1.000 51.373 97 SER A CA 1
ATOM 663 C C . SER A 1 99 ? -14.357 4.793 -20.896 1.000 48.938 97 SER A C 1
ATOM 664 O O . SER A 1 99 ? -14.204 3.575 -21.059 1.000 41.194 97 SER A O 1
ATOM 667 N N . PRO A 1 100 ? -14.812 5.313 -19.722 1.000 46.641 98 PRO A N 1
ATOM 668 C CA . PRO A 1 100 ? -15.203 4.490 -18.577 1.000 46.333 98 PRO A CA 1
ATOM 669 C C . PRO A 1 100 ? -16.414 3.578 -18.725 1.000 49.237 98 PRO A C 1
ATOM 670 O O . PRO A 1 100 ? -17.324 3.927 -19.446 1.000 56.465 98 PRO A O 1
ATOM 674 N N . SER A 1 101 ? -16.436 2.458 -17.986 1.000 46.047 99 SER A N 1
ATOM 675 C CA . SER A 1 101 ? -17.581 1.567 -17.864 1.000 50.093 99 SER A CA 1
ATOM 676 C C . SER A 1 101 ? -18.256 1.675 -16.493 1.000 54.070 99 SER A C 1
ATOM 677 O O . SER A 1 101 ? -19.225 0.976 -16.233 1.000 64.929 99 SER A O 1
ATOM 680 N N . ARG A 1 102 ? -17.689 2.474 -15.589 1.000 58.890 100 ARG A N 1
ATOM 681 C CA . ARG A 1 102 ? -18.210 2.631 -14.240 1.000 53.424 100 ARG A CA 1
ATOM 682 C C . ARG A 1 102 ? -17.543 3.861 -13.620 1.000 51.875 100 ARG A C 1
ATOM 683 O O . ARG A 1 102 ? -16.370 4.130 -13.854 1.000 47.257 100 ARG A O 1
ATOM 691 N N . LEU A 1 103 ? -18.323 4.604 -12.837 1.000 55.315 101 LEU A N 1
ATOM 692 C CA . LEU A 1 103 ? -17.873 5.809 -12.175 1.000 57.329 101 LEU A CA 1
ATOM 693 C C . LEU A 1 103 ? -18.131 5.628 -10.681 1.000 59.845 101 LEU A C 1
ATOM 694 O O . LEU A 1 103 ? -19.246 5.272 -10.265 1.000 50.616 101 LEU A O 1
ATOM 699 N N . ILE A 1 104 ? -17.068 5.814 -9.882 1.000 53.142 102 ILE A N 1
ATOM 700 C CA . ILE A 1 104 ? -17.196 5.777 -8.439 1.000 52.776 102 ILE A CA 1
ATOM 701 C C . ILE A 1 104 ? -17.137 7.215 -7.949 1.000 56.617 102 ILE A C 1
ATOM 702 O O . ILE A 1 104 ? -16.090 7.861 -8.029 1.000 48.713 102 ILE A O 1
ATOM 707 N N . LYS A 1 105 ? -18.295 7.688 -7.470 1.000 58.965 103 LYS A N 1
ATOM 708 C CA . LYS A 1 105 ? -18.472 9.090 -7.175 1.000 68.073 103 LYS A CA 1
ATOM 709 C C . LYS A 1 105 ? -18.098 9.279 -5.701 1.000 63.030 103 LYS A C 1
ATOM 710 O O . LYS A 1 105 ? -18.542 8.519 -4.835 1.000 57.722 103 LYS A O 1
ATOM 716 N N . HIS A 1 106 ? -17.221 10.262 -5.452 1.000 60.668 104 HIS A N 1
ATOM 717 C CA . HIS A 1 106 ? -16.738 10.578 -4.113 1.000 64.893 104 HIS A CA 1
ATOM 718 C C . HIS A 1 106 ? -17.433 11.845 -3.584 1.000 70.749 104 HIS A C 1
ATOM 719 O O . HIS A 1 106 ? -16.850 12.929 -3.573 1.000 65.605 104 HIS A O 1
ATOM 726 N N . GLY A 1 107 ? -18.691 11.705 -3.146 1.000 75.712 105 GLY A N 1
ATOM 727 C CA . GLY A 1 107 ? -19.517 12.843 -2.762 1.000 81.184 105 GLY A CA 1
ATOM 728 C C . GLY A 1 107 ? -19.442 13.966 -3.798 1.000 83.036 105 GLY A C 1
ATOM 729 O O . GLY A 1 107 ? -19.934 13.821 -4.923 1.000 67.449 105 GLY A O 1
ATOM 730 N N . ASP A 1 108 ? -18.778 15.066 -3.407 1.000 87.517 106 ASP A N 1
ATOM 731 C CA . ASP A 1 108 ? -18.494 16.183 -4.298 1.000 95.416 106 ASP A CA 1
ATOM 732 C C . ASP A 1 108 ? -16.974 16.399 -4.428 1.000 94.697 106 ASP A C 1
ATOM 733 O O . ASP A 1 108 ? -16.531 17.348 -5.079 1.000 86.995 106 ASP A O 1
ATOM 738 N N . LEU A 1 109 ? -16.173 15.483 -3.854 1.000 95.453 107 LEU A N 1
ATOM 739 C CA . LEU A 1 109 ? -14.713 15.588 -3.792 1.000 105.308 107 LEU A CA 1
ATOM 740 C C . LEU A 1 109 ? -14.058 15.353 -5.166 1.000 96.439 107 LEU A C 1
ATOM 741 O O . LEU A 1 109 ? -12.912 15.744 -5.378 1.000 106.758 107 LEU A O 1
ATOM 746 N N . GLY A 1 110 ? -14.770 14.698 -6.097 1.000 78.664 108 GLY A N 1
ATOM 747 C CA . GLY A 1 110 ? -14.152 14.073 -7.253 1.000 74.034 108 GLY A CA 1
ATOM 748 C C . GLY A 1 110 ? -14.770 12.702 -7.550 1.000 71.488 108 GLY A C 1
ATOM 749 O O . GLY A 1 110 ? -15.921 12.435 -7.205 1.000 71.437 108 GLY A O 1
ATOM 750 N N . ALA A 1 111 ? -14.006 11.849 -8.240 1.000 70.413 109 ALA A N 1
ATOM 751 C CA . ALA A 1 111 ? -14.511 10.581 -8.744 1.000 61.745 109 ALA A CA 1
ATOM 752 C C . ALA A 1 111 ? -13.356 9.726 -9.270 1.000 54.887 109 ALA A C 1
ATOM 753 O O . ALA A 1 111 ? -12.324 10.244 -9.706 1.000 50.671 109 ALA A O 1
ATOM 755 N N . THR A 1 112 ? -13.535 8.399 -9.203 1.000 50.787 110 THR A N 1
ATOM 756 C CA . THR A 1 112 ? -12.614 7.480 -9.845 1.000 47.031 110 THR A CA 1
ATOM 757 C C . THR A 1 112 ? -13.342 6.828 -11.027 1.000 46.967 110 THR A C 1
ATOM 758 O O . THR A 1 112 ? -14.421 6.260 -10.885 1.000 45.215 110 THR A O 1
ATOM 762 N N . ARG A 1 113 ? -12.718 6.913 -12.201 1.000 45.771 111 ARG A N 1
ATOM 763 C CA . ARG A 1 113 ? -13.215 6.241 -13.391 1.000 44.518 111 ARG A CA 1
ATOM 764 C C . ARG A 1 113 ? -12.624 4.849 -13.471 1.000 41.115 111 ARG A C 1
ATOM 765 O O . ARG A 1 113 ? -11.430 4.665 -13.262 1.000 50.407 111 ARG A O 1
ATOM 773 N N . ILE A 1 114 ? -13.464 3.876 -13.800 1.000 39.197 112 ILE A N 1
ATOM 774 C CA . ILE A 1 114 ? -13.037 2.498 -13.994 1.000 40.125 112 ILE A CA 1
ATOM 775 C C . ILE A 1 114 ? -13.235 2.116 -15.470 1.000 48.018 112 ILE A C 1
ATOM 776 O O . ILE A 1 114 ? -14.356 2.190 -15.966 1.000 46.961 112 ILE A O 1
ATOM 781 N N . HIS A 1 115 ? -12.159 1.678 -16.147 1.000 42.309 113 HIS A N 1
ATOM 782 C CA . HIS A 1 115 ? -12.201 1.366 -17.562 1.000 43.034 113 HIS A CA 1
ATOM 783 C C . HIS A 1 115 ? -11.861 -0.101 -17.818 1.000 42.928 113 HIS A C 1
ATOM 784 O O . HIS A 1 115 ? -11.199 -0.754 -17.000 1.000 41.091 113 HIS A O 1
ATOM 791 N N . LEU A 1 116 ? -12.310 -0.597 -18.983 1.000 38.292 114 LEU A N 1
ATOM 792 C CA . LEU A 1 116 ? -11.902 -1.912 -19.452 1.000 43.812 114 LEU A CA 1
ATOM 793 C C . LEU A 1 116 ? -11.207 -1.704 -20.788 1.000 42.048 114 LEU A C 1
ATOM 794 O O . LEU A 1 116 ? -11.641 -0.906 -21.612 1.000 42.726 114 LEU A O 1
ATOM 799 N N . TRP A 1 117 ? -10.057 -2.345 -20.964 1.000 39.324 115 TRP A N 1
ATOM 800 C CA . TRP A 1 117 ? -9.280 -2.078 -22.153 1.000 38.980 115 TRP A CA 1
ATOM 801 C C . TRP A 1 117 ? -8.454 -3.295 -22.486 1.000 44.309 115 TRP A C 1
ATOM 802 O O . TRP A 1 117 ? -7.682 -3.780 -21.646 1.000 40.524 115 TRP A O 1
ATOM 813 N N . ARG A 1 118 ? -8.675 -3.753 -23.727 1.000 40.157 116 ARG A N 1
ATOM 814 C CA . ARG A 1 118 ? -7.959 -4.876 -24.293 1.000 39.567 116 ARG A CA 1
ATOM 815 C C . ARG A 1 118 ? -6.777 -4.402 -25.127 1.000 36.051 116 ARG A C 1
ATOM 816 O O . ARG A 1 118 ? -6.953 -3.599 -26.016 1.000 50.235 116 ARG A O 1
ATOM 824 N N . GLY A 1 119 ? -5.599 -4.961 -24.870 1.000 37.881 117 GLY A N 1
ATOM 825 C CA . GLY A 1 119 ? -4.396 -4.482 -25.493 1.000 34.188 117 GLY A CA 1
ATOM 826 C C . GLY A 1 119 ? -3.143 -4.753 -24.680 1.000 37.675 117 GLY A C 1
ATOM 827 O O . GLY A 1 119 ? -3.171 -5.420 -23.638 1.000 41.535 117 GLY A O 1
ATOM 828 N N . ASP A 1 120 ? -2.040 -4.237 -25.239 1.000 35.602 118 ASP A N 1
ATOM 829 C CA . ASP A 1 120 ? -0.692 -4.383 -24.740 1.000 37.443 118 ASP A CA 1
ATOM 830 C C . ASP A 1 120 ? -0.447 -3.277 -23.698 1.000 36.702 118 ASP A C 1
ATOM 831 O O . ASP A 1 120 ? -0.491 -2.076 -24.029 1.000 31.680 118 ASP A O 1
ATOM 836 N N . ILE A 1 121 ? -0.194 -3.702 -22.450 1.000 32.441 119 ILE A N 1
ATOM 837 C CA . ILE A 1 121 ? -0.159 -2.782 -21.310 1.000 31.365 119 ILE A CA 1
ATOM 838 C C . ILE A 1 121 ? 0.974 -1.777 -21.399 1.000 29.972 119 ILE A C 1
ATOM 839 O O . ILE A 1 121 ? 0.804 -0.643 -20.972 1.000 33.186 119 ILE A O 1
ATOM 844 N N . THR A 1 122 ? 2.098 -2.159 -22.019 1.000 29.148 120 THR A N 1
ATOM 845 C CA . THR A 1 122 ? 3.203 -1.243 -22.267 1.000 30.672 120 THR A CA 1
ATOM 846 C C . THR A 1 122 ? 2.930 -0.183 -23.345 1.000 30.892 120 THR A C 1
ATOM 847 O O . THR A 1 122 ? 3.815 0.643 -23.606 1.000 27.471 120 THR A O 1
ATOM 851 N N . THR A 1 123 ? 1.748 -0.177 -23.976 1.000 28.236 121 THR A N 1
ATOM 852 C CA . THR A 1 123 ? 1.478 0.862 -24.974 1.000 29.823 121 THR A CA 1
ATOM 853 C C . THR A 1 123 ? 0.450 1.876 -24.459 1.000 33.176 121 THR A C 1
ATOM 854 O O . THR A 1 123 ? 0.036 2.771 -25.210 1.000 33.980 121 THR A O 1
ATOM 858 N N . LEU A 1 124 ? 0.024 1.751 -23.181 1.000 33.998 122 LEU A N 1
ATOM 859 C CA . LEU A 1 124 ? -0.754 2.802 -22.531 1.000 32.027 122 LEU A CA 1
ATOM 860 C C . LEU A 1 124 ? 0.186 3.934 -22.186 1.000 32.935 122 LEU A C 1
ATOM 861 O O . LEU A 1 124 ? 1.266 3.705 -21.660 1.000 37.791 122 LEU A O 1
ATOM 866 N N . THR A 1 125 ? -0.298 5.150 -22.379 1.000 35.816 123 THR A N 1
ATOM 867 C CA . THR A 1 125 ? 0.500 6.338 -22.154 1.000 35.440 123 THR A CA 1
ATOM 868 C C . THR A 1 125 ? -0.187 7.210 -21.113 1.000 32.762 123 THR A C 1
ATOM 869 O O . THR A 1 125 ? -1.419 7.222 -21.003 1.000 29.667 123 THR A O 1
ATOM 873 N N . GLY A 1 126 ? 0.606 8.018 -20.407 1.000 33.633 124 GLY A N 1
ATOM 874 C CA . GLY A 1 126 ? 0.007 8.951 -19.453 1.000 39.893 124 GLY A CA 1
ATOM 875 C C . GLY A 1 126 ? -0.561 8.202 -18.251 1.000 38.878 124 GLY A C 1
ATOM 876 O O . GLY A 1 126 ? -1.602 8.548 -17.741 1.000 47.595 124 GLY A O 1
ATOM 877 N N . VAL A 1 127 ? 0.133 7.139 -17.843 1.000 36.310 125 VAL A N 1
ATOM 878 C CA . VAL A 1 127 ? -0.373 6.194 -16.870 1.000 36.441 125 VAL A CA 1
ATOM 879 C C . VAL A 1 127 ? 0.608 6.190 -15.713 1.000 32.864 125 VAL A C 1
ATOM 880 O O . VAL A 1 127 ? 1.805 6.024 -15.908 1.000 37.475 125 VAL A O 1
ATOM 884 N N . THR A 1 128 ? 0.109 6.378 -14.490 1.000 29.962 126 THR A N 1
ATOM 885 C CA . THR A 1 128 ? 1.013 6.489 -13.358 1.000 30.631 126 THR A CA 1
ATOM 886 C C . THR A 1 128 ? 1.710 5.166 -13.079 1.000 29.406 126 THR A C 1
ATOM 887 O O . THR A 1 128 ? 2.908 5.127 -12.794 1.000 37.180 126 THR A O 1
ATOM 891 N N . ALA A 1 129 ? 0.931 4.080 -13.076 1.000 32.214 127 ALA A N 1
ATOM 892 C CA . ALA A 1 129 ? 1.445 2.770 -12.695 1.000 31.319 127 ALA A CA 1
ATOM 893 C C . ALA A 1 129 ? 0.845 1.655 -13.542 1.000 30.179 127 ALA A C 1
ATOM 894 O O . ALA A 1 129 ? -0.308 1.740 -13.932 1.000 32.326 127 ALA A O 1
ATOM 896 N N . ILE A 1 130 ? 1.611 0.578 -13.724 1.000 30.852 128 ILE A N 1
ATOM 897 C CA . ILE A 1 130 ? 1.123 -0.638 -14.344 1.000 33.480 128 ILE A CA 1
ATOM 898 C C . ILE A 1 130 ? 1.541 -1.831 -13.502 1.000 32.326 128 ILE A C 1
ATOM 899 O O . ILE A 1 130 ? 2.421 -1.728 -12.673 1.000 34.267 128 ILE A O 1
ATOM 904 N N . THR A 1 131 ? 0.877 -2.958 -13.726 1.000 36.629 129 THR A N 1
ATOM 905 C CA . THR A 1 131 ? 1.014 -4.140 -12.897 1.000 38.304 129 THR A CA 1
ATOM 906 C C . THR A 1 131 ? 1.736 -5.250 -13.652 1.000 37.168 129 THR A C 1
ATOM 907 O O . THR A 1 131 ? 1.545 -5.409 -14.836 1.000 37.458 129 THR A O 1
ATOM 911 N N . ASN A 1 132 ? 2.441 -6.099 -12.909 1.000 41.886 130 ASN A N 1
ATOM 912 C CA . ASN A 1 132 ? 3.221 -7.200 -13.437 1.000 38.141 130 ASN A CA 1
ATOM 913 C C . ASN A 1 132 ? 3.126 -8.350 -12.442 1.000 43.043 130 ASN A C 1
ATOM 914 O O . ASN A 1 132 ? 3.333 -8.139 -11.248 1.000 44.555 130 ASN A O 1
ATOM 919 N N . ALA A 1 133 ? 2.856 -9.572 -12.923 1.000 52.964 131 ALA A N 1
ATOM 920 C CA . ALA A 1 133 ? 2.802 -10.774 -12.094 1.000 63.941 131 ALA A CA 1
ATOM 921 C C . ALA A 1 133 ? 4.178 -11.447 -11.941 1.000 75.547 131 ALA A C 1
ATOM 922 O O . ALA A 1 133 ? 4.707 -11.963 -12.917 1.000 85.385 131 ALA A O 1
ATOM 924 N N . ALA A 1 134 ? 4.748 -11.462 -10.719 1.000 76.370 132 ALA A N 1
ATOM 925 C CA . ALA A 1 134 ? 5.870 -12.329 -10.357 1.000 89.562 132 ALA A CA 1
ATOM 926 C C . ALA A 1 134 ? 7.191 -11.776 -10.921 1.000 97.002 132 ALA A C 1
ATOM 927 O O . ALA A 1 134 ? 8.184 -12.556 -11.042 1.000 85.297 132 ALA A O 1
ATOM 929 N N . ASP A 1 150 ? 5.882 -10.770 -16.522 1.000 115.993 148 ASP A N 1
ATOM 930 C CA . ASP A 1 150 ? 7.363 -10.657 -16.438 1.000 108.851 148 ASP A CA 1
ATOM 931 C C . ASP A 1 150 ? 7.888 -10.192 -17.792 1.000 95.030 148 ASP A C 1
ATOM 932 O O . ASP A 1 150 ? 8.544 -9.153 -17.858 1.000 82.841 148 ASP A O 1
ATOM 937 N N . ASN A 1 151 ? 7.529 -10.934 -18.856 1.000 94.758 149 ASN A N 1
ATOM 938 C CA . ASN A 1 151 ? 8.292 -10.969 -20.101 1.000 81.881 149 ASN A CA 1
ATOM 939 C C . ASN A 1 151 ? 8.213 -9.624 -20.833 1.000 66.169 149 ASN A C 1
ATOM 940 O O . ASN A 1 151 ? 9.239 -8.972 -21.047 1.000 57.653 149 ASN A O 1
ATOM 945 N N . ILE A 1 152 ? 7.012 -9.159 -21.180 1.000 54.527 150 ILE A N 1
ATOM 946 C CA . ILE A 1 152 ? 6.885 -7.916 -21.929 1.000 53.653 150 ILE A CA 1
ATOM 947 C C . ILE A 1 152 ? 7.371 -6.721 -21.089 1.000 52.647 150 ILE A C 1
ATOM 948 O O . ILE A 1 152 ? 7.961 -5.774 -21.606 1.000 47.526 150 ILE A O 1
ATOM 953 N N . ILE A 1 153 ? 7.132 -6.719 -19.773 1.000 47.860 151 ILE A N 1
ATOM 954 C CA . ILE A 1 153 ? 7.393 -5.516 -19.016 1.000 45.054 151 ILE A CA 1
ATOM 955 C C . ILE A 1 153 ? 8.896 -5.317 -18.873 1.000 40.276 151 ILE A C 1
ATOM 956 O O . ILE A 1 153 ? 9.385 -4.209 -19.092 1.000 37.393 151 ILE A O 1
ATOM 961 N N . HIS A 1 154 ? 9.625 -6.402 -18.599 1.000 42.251 152 HIS A N 1
ATOM 962 C CA . HIS A 1 154 ? 11.079 -6.385 -18.475 1.000 42.400 152 HIS A CA 1
ATOM 963 C C . HIS A 1 154 ? 11.820 -6.028 -19.777 1.000 49.655 152 HIS A C 1
ATOM 964 O O . HIS A 1 154 ? 12.802 -5.295 -19.752 1.000 44.671 152 HIS A O 1
ATOM 971 N N . ALA A 1 155 ? 11.380 -6.588 -20.914 1.000 48.165 153 ALA A N 1
ATOM 972 C CA . ALA A 1 155 ? 11.898 -6.238 -22.232 1.000 47.862 153 ALA A CA 1
ATOM 973 C C . ALA A 1 155 ? 11.742 -4.738 -22.488 1.000 43.810 153 ALA A C 1
ATOM 974 O O . ALA A 1 155 ? 12.623 -4.083 -23.041 1.000 45.069 153 ALA A O 1
ATOM 976 N N . GLU A 1 156 ? 10.605 -4.177 -22.086 1.000 37.951 154 GLU A N 1
ATOM 977 C CA . GLU A 1 156 ? 10.313 -2.806 -22.455 1.000 34.923 154 GLU A CA 1
ATOM 978 C C . GLU A 1 156 ? 10.914 -1.834 -21.452 1.000 35.675 154 GLU A C 1
ATOM 979 O O . GLU A 1 156 ? 11.302 -0.753 -21.862 1.000 36.804 154 GLU A O 1
ATOM 985 N N . ALA A 1 157 ? 11.057 -2.218 -20.171 1.000 38.521 155 ALA A N 1
ATOM 986 C CA . ALA A 1 157 ? 11.510 -1.289 -19.137 1.000 38.247 155 ALA A CA 1
ATOM 987 C C . ALA A 1 157 ? 13.012 -1.058 -19.248 1.000 38.052 155 ALA A C 1
ATOM 988 O O . ALA A 1 157 ? 13.524 -0.003 -18.855 1.000 40.745 155 ALA A O 1
ATOM 990 N N . GLY A 1 158 ? 13.705 -2.084 -19.741 1.000 33.899 156 GLY A N 1
ATOM 991 C CA . GLY A 1 158 ? 15.145 -2.012 -19.850 1.000 37.544 156 GLY A CA 1
ATOM 992 C C . GLY A 1 158 ? 15.814 -2.623 -18.624 1.000 46.715 156 GLY A C 1
ATOM 993 O O . GLY A 1 158 ? 15.166 -2.987 -17.638 1.000 48.180 156 GLY A O 1
ATOM 994 N N . PRO A 1 159 ? 17.148 -2.781 -18.674 1.000 46.019 157 PRO A N 1
ATOM 995 C CA . PRO A 1 159 ? 17.904 -3.453 -17.616 1.000 43.222 157 PRO A CA 1
ATOM 996 C C . PRO A 1 159 ? 17.829 -2.817 -16.224 1.000 43.380 157 PRO A C 1
ATOM 997 O O . PRO A 1 159 ? 18.056 -3.489 -15.190 1.000 46.598 157 PRO A O 1
ATOM 1001 N N . ARG A 1 160 ? 17.547 -1.511 -16.185 1.000 39.041 158 ARG A N 1
ATOM 1002 C CA . ARG A 1 160 ? 17.412 -0.859 -14.895 1.000 42.746 158 ARG A CA 1
ATOM 1003 C C . ARG A 1 160 ? 16.333 -1.549 -14.044 1.000 40.402 158 ARG A C 1
ATOM 1004 O O . ARG A 1 160 ? 16.470 -1.574 -12.829 1.000 43.702 158 ARG A O 1
ATOM 1012 N N . LEU A 1 161 ? 15.281 -2.116 -14.654 1.000 35.877 159 LEU A N 1
ATOM 1013 C CA . LEU A 1 161 ? 14.193 -2.662 -13.872 1.000 37.807 159 LEU A CA 1
ATOM 1014 C C . LEU A 1 161 ? 14.673 -3.909 -13.149 1.000 44.903 159 LEU A C 1
ATOM 1015 O O . LEU A 1 161 ? 14.474 -4.030 -11.943 1.000 50.121 159 LEU A O 1
ATOM 1020 N N . ARG A 1 162 ? 15.388 -4.788 -13.859 1.000 50.698 160 ARG A N 1
ATOM 1021 C CA . ARG A 1 162 ? 15.976 -5.976 -13.248 1.000 55.797 160 ARG A CA 1
ATOM 1022 C C . ARG A 1 162 ? 16.849 -5.601 -12.030 1.000 47.027 160 ARG A C 1
ATOM 1023 O O . ARG A 1 162 ? 16.775 -6.227 -10.978 1.000 48.119 160 ARG A O 1
ATOM 1031 N N . GLU A 1 163 ? 17.671 -4.563 -12.159 1.000 42.390 161 GLU A N 1
ATOM 1032 C CA . GLU A 1 163 ? 18.591 -4.181 -11.106 1.000 45.065 161 GLU A CA 1
ATOM 1033 C C . GLU A 1 163 ? 17.826 -3.564 -9.929 1.000 46.808 161 GLU A C 1
ATOM 1034 O O . GLU A 1 163 ? 18.221 -3.752 -8.793 1.000 48.046 161 GLU A O 1
ATOM 1040 N N . GLU A 1 164 ? 16.727 -2.845 -10.165 1.000 47.697 162 GLU A N 1
ATOM 1041 C CA . GLU A 1 164 ? 15.993 -2.263 -9.038 1.000 48.831 162 GLU A CA 1
ATOM 1042 C C . GLU A 1 164 ? 15.178 -3.353 -8.335 1.000 44.862 162 GLU A C 1
ATOM 1043 O O . GLU A 1 164 ? 15.178 -3.374 -7.126 1.000 42.817 162 GLU A O 1
ATOM 1049 N N . CYS A 1 165 ? 14.577 -4.304 -9.072 1.000 45.385 163 CYS A N 1
ATOM 1050 C CA . CYS A 1 165 ? 13.886 -5.421 -8.436 1.000 49.612 163 CYS A CA 1
ATOM 1051 C C . CYS A 1 165 ? 14.839 -6.222 -7.572 1.000 54.236 163 CYS A C 1
ATOM 1052 O O . CYS A 1 165 ? 14.393 -6.705 -6.541 1.000 55.387 163 CYS A O 1
ATOM 1055 N N . PHE A 1 166 ? 16.090 -6.416 -8.049 1.000 52.260 164 PHE A N 1
ATOM 1056 C CA . PHE A 1 166 ? 17.096 -7.225 -7.363 1.000 50.112 164 PHE A CA 1
ATOM 1057 C C . PHE A 1 166 ? 17.469 -6.564 -6.036 1.000 49.181 164 PHE A C 1
ATOM 1058 O O . PHE A 1 166 ? 17.404 -7.219 -5.014 1.000 60.066 164 PHE A O 1
ATOM 1066 N N . GLN A 1 167 ? 17.831 -5.269 -6.073 1.000 48.071 165 GLN A N 1
ATOM 1067 C CA . GLN A 1 167 ? 18.200 -4.492 -4.905 1.000 53.645 165 GLN A CA 1
ATOM 1068 C C . GLN A 1 167 ? 17.068 -4.404 -3.876 1.000 56.177 165 GLN A C 1
ATOM 1069 O O . GLN A 1 167 ? 17.311 -4.388 -2.682 1.000 54.640 165 GLN A O 1
ATOM 1075 N N . ARG A 1 168 ? 15.828 -4.221 -4.326 1.000 54.303 166 ARG A N 1
ATOM 1076 C CA . ARG A 1 168 ? 14.752 -3.983 -3.393 1.000 51.713 166 ARG A CA 1
ATOM 1077 C C . ARG A 1 168 ? 14.376 -5.286 -2.711 1.000 56.164 166 ARG A C 1
ATOM 1078 O O . ARG A 1 168 ? 13.911 -5.256 -1.571 1.000 57.395 166 ARG A O 1
ATOM 1086 N N . MET A 1 169 ? 14.548 -6.396 -3.439 1.000 55.448 167 MET A N 1
ATOM 1087 C CA . MET A 1 169 ? 14.238 -7.710 -2.911 1.000 62.962 167 MET A CA 1
ATOM 1088 C C . MET A 1 169 ? 15.282 -8.083 -1.859 1.000 64.790 167 MET A C 1
ATOM 1089 O O . MET A 1 169 ? 14.909 -8.484 -0.755 1.000 72.005 167 MET A O 1
ATOM 1094 N N . GLN A 1 170 ? 16.576 -7.915 -2.188 1.000 68.753 168 GLN A N 1
ATOM 1095 C CA . GLN A 1 170 ? 17.632 -8.072 -1.198 1.000 77.387 168 GLN A CA 1
ATOM 1096 C C . GLN A 1 170 ? 17.327 -7.240 0.052 1.000 72.692 168 GLN A C 1
ATOM 1097 O O . GLN A 1 170 ? 17.332 -7.766 1.156 1.000 89.393 168 GLN A O 1
ATOM 1103 N N . ALA A 1 171 ? 17.054 -5.947 -0.127 1.000 66.322 169 ALA A N 1
ATOM 1104 C CA . ALA A 1 171 ? 16.944 -5.010 0.979 1.000 64.126 169 ALA A CA 1
ATOM 1105 C C . ALA A 1 171 ? 15.740 -5.295 1.866 1.000 67.316 169 ALA A C 1
ATOM 1106 O O . ALA A 1 171 ? 15.734 -4.874 3.021 1.000 79.704 169 ALA A O 1
ATOM 1108 N N . ARG A 1 172 ? 14.718 -5.979 1.357 1.000 71.185 170 ARG A N 1
ATOM 1109 C CA . ARG A 1 172 ? 13.615 -6.365 2.226 1.000 78.489 170 ARG A CA 1
ATOM 1110 C C . ARG A 1 172 ? 13.879 -7.773 2.781 1.000 81.196 170 ARG A C 1
ATOM 1111 O O . ARG A 1 172 ? 13.360 -8.112 3.845 1.000 79.626 170 ARG A O 1
ATOM 1119 N N . GLY A 1 173 ? 14.648 -8.595 2.043 1.000 87.150 171 GLY A N 1
ATOM 1120 C CA . GLY A 1 173 ? 15.199 -9.840 2.564 1.000 90.797 171 GLY A CA 1
ATOM 1121 C C . GLY A 1 173 ? 14.242 -11.019 2.424 1.000 98.765 171 GLY A C 1
ATOM 1122 O O . GLY A 1 173 ? 14.666 -12.103 2.035 1.000 108.292 171 GLY A O 1
ATOM 1123 N N . LYS A 1 174 ? 12.967 -10.789 2.780 1.000 102.356 172 LYS A N 1
ATOM 1124 C CA . LYS A 1 174 ? 11.880 -11.753 2.644 1.000 98.277 172 LYS A CA 1
ATOM 1125 C C . LYS A 1 174 ? 11.491 -11.913 1.167 1.000 97.647 172 LYS A C 1
ATOM 1126 O O . LYS A 1 174 ? 11.786 -11.053 0.330 1.000 88.554 172 LYS A O 1
ATOM 1132 N N . GLU A 1 175 ? 10.814 -13.026 0.859 1.000 90.704 173 GLU A N 1
ATOM 1133 C CA . GLU A 1 175 ? 10.235 -13.228 -0.456 1.000 79.366 173 GLU A CA 1
ATOM 1134 C C . GLU A 1 175 ? 8.810 -12.668 -0.457 1.000 76.753 173 GLU A C 1
ATOM 1135 O O . GLU A 1 175 ? 8.235 -12.411 0.616 1.000 65.039 173 GLU A O 1
ATOM 1141 N N . LEU A 1 176 ? 8.259 -12.444 -1.668 1.000 62.671 174 LEU A N 1
ATOM 1142 C CA . LEU A 1 176 ? 6.911 -11.925 -1.804 1.000 62.543 174 LEU A CA 1
ATOM 1143 C C . LEU A 1 176 ? 5.896 -13.021 -1.478 1.000 63.987 174 LEU A C 1
ATOM 1144 O O . LEU A 1 176 ? 5.941 -14.086 -2.074 1.000 61.382 174 LEU A O 1
ATOM 1149 N N . GLU A 1 177 ? 4.974 -12.736 -0.549 1.000 59.112 175 GLU A N 1
ATOM 1150 C CA . GLU A 1 177 ? 3.919 -13.663 -0.207 1.000 61.148 175 GLU A CA 1
ATOM 1151 C C . GLU A 1 177 ? 2.772 -13.369 -1.163 1.000 58.684 175 GLU A C 1
ATOM 1152 O O . GLU A 1 177 ? 2.683 -12.261 -1.683 1.000 46.121 175 GLU A O 1
ATOM 1158 N N . PRO A 1 178 ? 1.813 -14.303 -1.340 1.000 61.178 176 PRO A N 1
ATOM 1159 C CA . PRO A 1 178 ? 0.642 -14.028 -2.168 1.000 62.954 176 PRO A CA 1
ATOM 1160 C C . PRO A 1 178 ? -0.100 -12.841 -1.567 1.000 56.644 176 PRO A C 1
ATOM 1161 O O . PRO A 1 178 ? -0.251 -12.792 -0.356 1.000 56.855 176 PRO A O 1
ATOM 1165 N N . GLY A 1 179 ? -0.504 -11.884 -2.417 1.000 54.903 177 GLY A N 1
ATOM 1166 C CA . GLY A 1 179 ? -1.213 -10.681 -2.002 1.000 51.226 177 GLY A CA 1
ATOM 1167 C C . GLY A 1 179 ? -0.312 -9.452 -1.809 1.000 48.279 177 GLY A C 1
ATOM 1168 O O . GLY A 1 179 ? -0.817 -8.352 -1.661 1.000 46.154 177 GLY A O 1
ATOM 1169 N N . GLU A 1 180 ? 1.011 -9.634 -1.803 1.000 45.439 178 GLU A N 1
ATOM 1170 C CA . GLU A 1 180 ? 1.927 -8.537 -1.597 1.000 44.361 178 GLU A CA 1
ATOM 1171 C C . GLU A 1 180 ? 2.374 -7.915 -2.934 1.000 43.785 178 GLU A C 1
ATOM 1172 O O . GLU A 1 180 ? 2.248 -8.500 -4.024 1.000 40.797 178 GLU A O 1
ATOM 1178 N N . VAL A 1 181 ? 3.007 -6.745 -2.810 1.000 37.994 179 VAL A N 1
ATOM 1179 C CA . VAL A 1 181 ? 3.403 -5.957 -3.943 1.000 39.553 179 VAL A CA 1
ATOM 1180 C C . VAL A 1 181 ? 4.785 -5.391 -3.667 1.000 34.681 179 VAL A C 1
ATOM 1181 O O . VAL A 1 181 ? 5.067 -5.032 -2.552 1.000 38.306 179 VAL A O 1
ATOM 1185 N N . LEU A 1 182 ? 5.599 -5.315 -4.721 1.000 34.943 180 LEU A N 1
ATOM 1186 C CA . LEU A 1 182 ? 6.876 -4.618 -4.791 1.000 34.802 180 LEU A CA 1
ATOM 1187 C C . LEU A 1 182 ? 6.750 -3.503 -5.829 1.000 37.005 180 LEU A C 1
ATOM 1188 O O . LEU A 1 182 ? 6.302 -3.758 -6.957 1.000 37.469 180 LEU A O 1
ATOM 1193 N N . VAL A 1 183 ? 7.109 -2.273 -5.437 1.000 35.146 181 VAL A N 1
ATOM 1194 C CA . VAL A 1 183 ? 7.066 -1.137 -6.333 1.000 34.696 181 VAL A CA 1
ATOM 1195 C C . VAL A 1 183 ? 8.451 -0.757 -6.848 1.000 34.465 181 VAL A C 1
ATOM 1196 O O . VAL A 1 183 ? 9.347 -0.463 -6.075 1.000 35.233 181 VAL A O 1
ATOM 1200 N N . THR A 1 184 ? 8.567 -0.693 -8.179 1.000 30.846 182 THR A N 1
ATOM 1201 C CA . THR A 1 184 ? 9.756 -0.195 -8.842 1.000 29.947 182 THR A CA 1
ATOM 1202 C C . THR A 1 184 ? 9.401 1.009 -9.677 1.000 30.709 182 THR A C 1
ATOM 1203 O O . THR A 1 184 ? 8.228 1.302 -9.909 1.000 30.595 182 THR A O 1
ATOM 1207 N N . GLU A 1 185 ? 10.429 1.680 -10.184 1.000 33.321 183 GLU A N 1
ATOM 1208 C CA . GLU A 1 185 ? 10.224 2.679 -11.209 1.000 33.745 183 GLU A CA 1
ATOM 1209 C C . GLU A 1 185 ? 9.875 1.947 -12.500 1.000 34.001 183 GLU A C 1
ATOM 1210 O O . GLU A 1 185 ? 10.012 0.727 -12.615 1.000 38.082 183 GLU A O 1
ATOM 1216 N N . GLY A 1 186 ? 9.363 2.716 -13.451 1.000 34.890 184 GLY A N 1
ATOM 1217 C CA . GLY A 1 186 ? 9.041 2.192 -14.770 1.000 37.763 184 GLY A CA 1
ATOM 1218 C C . GLY A 1 186 ? 10.208 2.283 -15.751 1.000 36.012 184 GLY A C 1
ATOM 1219 O O . GLY A 1 186 ? 10.212 1.535 -16.722 1.000 31.641 184 GLY A O 1
ATOM 1220 N N . HIS A 1 187 ? 11.209 3.130 -15.436 1.000 35.728 185 HIS A N 1
ATOM 1221 C CA . HIS A 1 187 ? 12.408 3.294 -16.251 1.000 36.562 185 HIS A CA 1
ATOM 1222 C C . HIS A 1 187 ? 11.988 3.576 -17.702 1.000 37.177 185 HIS A C 1
ATOM 1223 O O . HIS A 1 187 ? 11.347 4.568 -17.957 1.000 39.307 185 HIS A O 1
ATOM 1230 N N . ALA A 1 188 ? 12.290 2.701 -18.648 1.000 35.689 186 ALA A N 1
ATOM 1231 C CA . ALA A 1 188 ? 12.081 3.011 -20.052 1.000 39.884 186 ALA A CA 1
ATOM 1232 C C . ALA A 1 188 ? 10.601 2.894 -20.458 1.000 42.927 186 ALA A C 1
ATOM 1233 O O . ALA A 1 188 ? 10.262 3.339 -21.565 1.000 40.148 186 ALA A O 1
ATOM 1235 N N . LEU A 1 189 ? 9.716 2.364 -19.573 1.000 36.874 187 LEU A N 1
ATOM 1236 C CA . LEU A 1 189 ? 8.276 2.293 -19.837 1.000 35.020 187 LEU A CA 1
ATOM 1237 C C . LEU A 1 189 ? 7.722 3.703 -19.869 1.000 30.258 187 LEU A C 1
ATOM 1238 O O . LEU A 1 189 ? 8.327 4.590 -19.344 1.000 28.245 187 LEU A O 1
ATOM 1243 N N . PHE A 1 190 ? 6.571 3.884 -20.502 1.000 33.088 188 PHE A N 1
ATOM 1244 C CA . PHE A 1 190 ? 5.793 5.115 -20.419 1.000 33.959 188 PHE A CA 1
ATOM 1245 C C . PHE A 1 190 ? 5.240 5.327 -18.989 1.000 35.685 188 PHE A C 1
ATOM 1246 O O . PHE A 1 190 ? 4.953 6.452 -18.589 1.000 36.336 188 PHE A O 1
ATOM 1254 N N . ALA A 1 191 ? 5.068 4.257 -18.216 1.000 33.679 189 ALA A N 1
ATOM 1255 C CA . ALA A 1 191 ? 4.535 4.334 -16.851 1.000 33.980 189 ALA A CA 1
ATOM 1256 C C . ALA A 1 191 ? 5.597 4.831 -15.869 1.000 34.974 189 ALA A C 1
ATOM 1257 O O . ALA A 1 191 ? 6.773 4.480 -16.014 1.000 36.810 189 ALA A O 1
ATOM 1259 N N . SER A 1 192 ? 5.183 5.641 -14.873 1.000 33.286 190 SER A N 1
ATOM 1260 C CA . SER A 1 192 ? 6.092 6.110 -13.832 1.000 32.026 190 SER A CA 1
ATOM 1261 C C . SER A 1 192 ? 6.540 4.964 -12.944 1.000 29.509 190 SER A C 1
ATOM 1262 O O . SER A 1 192 ? 7.698 4.911 -12.635 1.000 33.889 190 SER A O 1
ATOM 1265 N N . SER A 1 193 ? 5.651 4.017 -12.629 1.000 30.399 191 SER A N 1
ATOM 1266 C CA . SER A 1 193 ? 5.919 2.945 -11.675 1.000 31.149 191 SER A CA 1
ATOM 1267 C C . SER A 1 193 ? 5.383 1.617 -12.186 1.000 29.828 191 SER A C 1
ATOM 1268 O O . SER A 1 193 ? 4.449 1.612 -12.963 1.000 31.810 191 SER A O 1
ATOM 1271 N N . VAL A 1 194 ? 5.925 0.521 -11.656 1.000 29.171 192 VAL A N 1
ATOM 1272 C CA . VAL A 1 194 ? 5.398 -0.811 -11.854 1.000 30.582 192 VAL A CA 1
ATOM 1273 C C . VAL A 1 194 ? 5.083 -1.422 -10.487 1.000 32.634 192 VAL A C 1
ATOM 1274 O O . VAL A 1 194 ? 5.911 -1.321 -9.577 1.000 30.600 192 VAL A O 1
ATOM 1278 N N . MET A 1 195 ? 3.928 -2.120 -10.398 1.000 33.347 193 MET A N 1
ATOM 1279 C CA . MET A 1 195 ? 3.520 -2.869 -9.228 1.000 37.957 193 MET A CA 1
ATOM 1280 C C . MET A 1 195 ? 3.695 -4.354 -9.541 1.000 35.667 193 MET A C 1
ATOM 1281 O O . MET A 1 195 ? 2.934 -4.922 -10.294 1.000 40.087 193 MET A O 1
ATOM 1286 N N . HIS A 1 196 ? 4.686 -4.995 -8.941 1.000 37.993 194 HIS A N 1
ATOM 1287 C CA . HIS A 1 196 ? 4.919 -6.419 -9.125 1.000 39.481 194 HIS A CA 1
ATOM 1288 C C . HIS A 1 196 ? 4.214 -7.146 -7.997 1.000 39.461 194 HIS A C 1
ATOM 1289 O O . HIS A 1 196 ? 4.488 -6.853 -6.842 1.000 42.309 194 HIS A O 1
ATOM 1296 N N . THR A 1 197 ? 3.290 -8.044 -8.328 1.000 42.623 195 THR A N 1
ATOM 1297 C CA . THR A 1 197 ? 2.520 -8.721 -7.308 1.000 47.866 195 THR A CA 1
ATOM 1298 C C . THR A 1 197 ? 2.493 -10.218 -7.564 1.000 48.333 195 THR A C 1
ATOM 1299 O O . THR A 1 197 ? 2.632 -10.636 -8.694 1.000 53.135 195 THR A O 1
ATOM 1303 N N . VAL A 1 198 ? 2.309 -10.988 -6.487 1.000 49.483 196 VAL A N 1
ATOM 1304 C CA . VAL A 1 198 ? 2.119 -12.423 -6.549 1.000 53.159 196 VAL A CA 1
ATOM 1305 C C . VAL A 1 198 ? 0.686 -12.749 -6.135 1.000 49.955 196 VAL A C 1
ATOM 1306 O O . VAL A 1 198 ? 0.292 -12.437 -5.016 1.000 48.248 196 VAL A O 1
ATOM 1310 N N . GLY A 1 199 ? -0.070 -13.387 -7.032 1.000 45.814 197 GLY A N 1
ATOM 1311 C CA . GLY A 1 199 ? -1.361 -13.967 -6.699 1.000 52.259 197 GLY A CA 1
ATOM 1312 C C . GLY A 1 199 ? -1.232 -15.346 -6.048 1.000 56.760 197 GLY A C 1
ATOM 1313 O O . GLY A 1 199 ? -0.144 -15.898 -5.948 1.000 70.398 197 GLY A O 1
ATOM 1314 N N . PRO A 1 200 ? -2.343 -15.954 -5.586 1.000 59.413 198 PRO A N 1
ATOM 1315 C CA . PRO A 1 200 ? -2.355 -17.374 -5.195 1.000 65.558 198 PRO A CA 1
ATOM 1316 C C . PRO A 1 200 ? -2.147 -18.325 -6.386 1.000 70.850 198 PRO A C 1
ATOM 1317 O O . PRO A 1 200 ? -2.451 -17.946 -7.519 1.000 72.167 198 PRO A O 1
ATOM 1321 N N . GLN A 1 201 ? -1.631 -19.544 -6.135 1.000 89.523 199 GLN A N 1
ATOM 1322 C CA . GLN A 1 201 ? -1.554 -20.613 -7.140 1.000 95.011 199 GLN A CA 1
ATOM 1323 C C . GLN A 1 201 ? -2.340 -21.837 -6.669 1.000 90.264 199 GLN A C 1
ATOM 1324 O O . GLN A 1 201 ? -2.272 -22.182 -5.492 1.000 90.874 199 GLN A O 1
ATOM 1330 N N . LEU A 1 202 ? -3.020 -22.513 -7.609 1.000 101.784 200 LEU A N 1
ATOM 1331 C CA . LEU A 1 202 ? -3.933 -23.610 -7.301 1.000 125.790 200 LEU A CA 1
ATOM 1332 C C . LEU A 1 202 ? -3.425 -24.946 -7.863 1.000 135.780 200 LEU A C 1
ATOM 1333 O O . LEU A 1 202 ? -2.276 -25.050 -8.285 1.000 142.529 200 LEU A O 1
ATOM 1338 N N . LYS A 1 203 ? -4.279 -25.987 -7.808 1.000 127.951 201 LYS A N 1
ATOM 1339 C CA . LYS A 1 203 ? -4.128 -27.200 -8.602 1.000 110.477 201 LYS A CA 1
ATOM 1340 C C . LYS A 1 203 ? -5.354 -27.335 -9.523 1.000 109.034 201 LYS A C 1
ATOM 1341 O O . LYS A 1 203 ? -5.830 -28.470 -9.716 1.000 111.143 201 LYS A O 1
ATOM 1347 N N . SER A 1 207 ? -11.203 -25.258 -8.070 1.000 96.739 205 SER A N 1
ATOM 1348 C CA . SER A 1 207 ? -10.947 -25.657 -6.661 1.000 99.318 205 SER A CA 1
ATOM 1349 C C . SER A 1 207 ? -10.271 -24.523 -5.894 1.000 106.349 205 SER A C 1
ATOM 1350 O O . SER A 1 207 ? -9.217 -24.747 -5.298 1.000 106.140 205 SER A O 1
ATOM 1353 N N . PRO A 1 208 ? -10.821 -23.282 -5.856 1.000 101.912 206 PRO A N 1
ATOM 1354 C CA . PRO A 1 208 ? -10.171 -22.201 -5.108 1.000 90.242 206 PRO A CA 1
ATOM 1355 C C . PRO A 1 208 ? -10.690 -22.134 -3.670 1.000 83.279 206 PRO A C 1
ATOM 1356 O O . PRO A 1 208 ? -11.896 -22.029 -3.478 1.000 78.074 206 PRO A O 1
ATOM 1360 N N . THR A 1 209 ? -9.802 -22.225 -2.661 1.000 80.991 207 THR A N 1
ATOM 1361 C CA . THR A 1 209 ? -10.226 -22.186 -1.263 1.000 79.303 207 THR A CA 1
ATOM 1362 C C . THR A 1 209 ? -10.521 -20.742 -0.868 1.000 74.545 207 THR A C 1
ATOM 1363 O O . THR A 1 209 ? -10.147 -19.822 -1.585 1.000 67.968 207 THR A O 1
ATOM 1367 N N . GLU A 1 210 ? -11.163 -20.545 0.289 1.000 73.429 208 GLU A N 1
ATOM 1368 C CA . GLU A 1 210 ? -11.501 -19.211 0.790 1.000 70.910 208 GLU A CA 1
ATOM 1369 C C . GLU A 1 210 ? -10.235 -18.401 1.110 1.000 66.602 208 GLU A C 1
ATOM 1370 O O . GLU A 1 210 ? -10.257 -17.175 1.030 1.000 57.205 208 GLU A O 1
ATOM 1376 N N . THR A 1 211 ? -9.128 -19.072 1.453 1.000 64.861 209 THR A N 1
ATOM 1377 C CA . THR A 1 211 ? -7.892 -18.353 1.721 1.000 69.909 209 THR A CA 1
ATOM 1378 C C . THR A 1 211 ? -7.333 -17.788 0.415 1.000 62.084 209 THR A C 1
ATOM 1379 O O . THR A 1 211 ? -6.811 -16.678 0.390 1.000 65.115 209 THR A O 1
ATOM 1383 N N . GLU A 1 212 ? -7.457 -18.554 -0.667 1.000 64.448 210 GLU A N 1
ATOM 1384 C CA . GLU A 1 212 ? -6.932 -18.147 -1.961 1.000 66.472 210 GLU A CA 1
ATOM 1385 C C . GLU A 1 212 ? -7.807 -17.037 -2.544 1.000 60.814 210 GLU A C 1
ATOM 1386 O O . GLU A 1 212 ? -7.293 -16.096 -3.141 1.000 57.311 210 GLU A O 1
ATOM 1392 N N . ARG A 1 213 ? -9.120 -17.101 -2.329 1.000 57.587 211 ARG A N 1
ATOM 1393 C CA . ARG A 1 213 ? -9.966 -16.018 -2.798 1.000 62.550 211 ARG A CA 1
ATOM 1394 C C . ARG A 1 213 ? -9.478 -14.740 -2.124 1.000 61.157 211 ARG A C 1
ATOM 1395 O O . ARG A 1 213 ? -9.242 -13.757 -2.807 1.000 56.946 211 ARG A O 1
ATOM 1403 N N . ARG A 1 214 ? -9.253 -14.791 -0.802 1.000 61.405 212 ARG A N 1
ATOM 1404 C CA . ARG A 1 214 ? -8.816 -13.640 -0.018 1.000 57.470 212 ARG A CA 1
ATOM 1405 C C . ARG A 1 214 ? -7.403 -13.168 -0.379 1.000 51.831 212 ARG A C 1
ATOM 1406 O O . ARG A 1 214 ? -7.132 -11.974 -0.290 1.000 45.469 212 ARG A O 1
ATOM 1414 N N . GLN A 1 215 ? -6.518 -14.076 -0.810 1.000 49.219 213 GLN A N 1
ATOM 1415 C CA . GLN A 1 215 ? -5.182 -13.698 -1.259 1.000 50.954 213 GLN A CA 1
ATOM 1416 C C . GLN A 1 215 ? -5.256 -12.863 -2.538 1.000 51.321 213 GLN A C 1
ATOM 1417 O O . GLN A 1 215 ? -4.586 -11.846 -2.682 1.000 52.536 213 GLN A O 1
ATOM 1423 N N . LEU A 1 216 ? -6.111 -13.265 -3.466 1.000 49.895 214 LEU A N 1
ATOM 1424 C CA . LEU A 1 216 ? -6.250 -12.510 -4.696 1.000 55.421 214 LEU A CA 1
ATOM 1425 C C . LEU A 1 216 ? -6.798 -11.114 -4.402 1.000 48.487 214 LEU A C 1
ATOM 1426 O O . LEU A 1 216 ? -6.360 -10.140 -4.990 1.000 44.722 214 LEU A O 1
ATOM 1431 N N . ALA A 1 217 ? -7.761 -11.002 -3.501 1.000 45.951 215 ALA A N 1
ATOM 1432 C CA . ALA A 1 217 ? -8.355 -9.698 -3.224 1.000 45.733 215 ALA A CA 1
ATOM 1433 C C . ALA A 1 217 ? -7.317 -8.774 -2.599 1.000 44.684 215 ALA A C 1
ATOM 1434 O O . ALA A 1 217 ? -7.256 -7.603 -2.975 1.000 43.966 215 ALA A O 1
ATOM 1436 N N . LYS A 1 218 ? -6.481 -9.338 -1.709 1.000 43.839 216 LYS A N 1
ATOM 1437 C CA . LYS A 1 218 ? -5.406 -8.617 -1.049 1.000 42.296 216 LYS A CA 1
ATOM 1438 C C . LYS A 1 218 ? -4.457 -7.982 -2.069 1.000 44.483 216 LYS A C 1
ATOM 1439 O O . LYS A 1 218 ? -3.972 -6.875 -1.836 1.000 44.662 216 LYS A O 1
ATOM 1445 N N . CYS A 1 219 ? -4.171 -8.690 -3.172 1.000 39.678 217 CYS A N 1
ATOM 1446 C CA . CYS A 1 219 ? -3.367 -8.140 -4.252 1.000 41.177 217 CYS A CA 1
ATOM 1447 C C . CYS A 1 219 ? -3.851 -6.763 -4.722 1.000 37.974 217 CYS A C 1
ATOM 1448 O O . CYS A 1 219 ? -3.058 -5.821 -4.880 1.000 35.983 217 CYS A O 1
ATOM 1451 N N . TYR A 1 220 ? -5.151 -6.671 -4.996 1.000 36.729 218 TYR A N 1
ATOM 1452 C CA . TYR A 1 220 ? -5.770 -5.455 -5.519 1.000 37.048 218 TYR A CA 1
ATOM 1453 C C . TYR A 1 220 ? -5.682 -4.335 -4.468 1.000 35.497 218 TYR A C 1
ATOM 1454 O O . TYR A 1 220 ? -5.351 -3.196 -4.783 1.000 34.626 218 TYR A O 1
ATOM 1463 N N . GLU A 1 221 ? -6.054 -4.669 -3.240 1.000 34.130 219 GLU A N 1
ATOM 1464 C CA . GLU A 1 221 ? -5.934 -3.768 -2.094 1.000 38.761 219 GLU A CA 1
ATOM 1465 C C . GLU A 1 221 ? -4.487 -3.306 -1.899 1.000 36.961 219 GLU A C 1
ATOM 1466 O O . GLU A 1 221 ? -4.246 -2.113 -1.818 1.000 37.728 219 GLU A O 1
ATOM 1472 N N . SER A 1 222 ? -3.528 -4.235 -1.864 1.000 35.584 220 SER A N 1
ATOM 1473 C CA . SER A 1 222 ? -2.123 -3.885 -1.755 1.000 36.120 220 SER A CA 1
ATOM 1474 C C . SER A 1 222 ? -1.726 -2.907 -2.867 1.000 36.445 220 SER A C 1
ATOM 1475 O O . SER A 1 222 ? -1.012 -1.929 -2.598 1.000 34.812 220 SER A O 1
ATOM 1478 N N . ILE A 1 223 ? -2.230 -3.143 -4.097 1.000 32.105 221 ILE A N 1
ATOM 1479 C CA . ILE A 1 223 ? -1.868 -2.286 -5.208 1.000 31.654 221 ILE A CA 1
ATOM 1480 C C . ILE A 1 223 ? -2.411 -0.879 -5.012 1.000 30.262 221 ILE A C 1
ATOM 1481 O O . ILE A 1 223 ? -1.660 0.081 -5.154 1.000 28.447 221 ILE A O 1
ATOM 1486 N N . LEU A 1 224 ? -3.702 -0.769 -4.652 1.000 31.074 222 LEU A N 1
ATOM 1487 C CA . LEU A 1 224 ? -4.339 0.531 -4.518 1.000 31.318 222 LEU A CA 1
ATOM 1488 C C . LEU A 1 224 ? -3.728 1.301 -3.348 1.000 34.619 222 LEU A C 1
ATOM 1489 O O . LEU A 1 224 ? -3.634 2.521 -3.398 1.000 36.488 222 LEU A O 1
ATOM 1494 N N . GLU A 1 225 ? -3.377 0.622 -2.247 1.000 36.113 223 GLU A N 1
ATOM 1495 C CA . GLU A 1 225 ? -2.830 1.318 -1.075 1.000 37.663 223 GLU A CA 1
ATOM 1496 C C . GLU A 1 225 ? -1.437 1.851 -1.397 1.000 35.574 223 GLU A C 1
ATOM 1497 O O . GLU A 1 225 ? -1.066 2.953 -1.006 1.000 35.064 223 GLU A O 1
ATOM 1503 N N . ALA A 1 226 ? -0.648 1.040 -2.087 1.000 34.876 224 ALA A N 1
ATOM 1504 C CA . ALA A 1 226 ? 0.658 1.525 -2.491 1.000 36.590 224 ALA A CA 1
ATOM 1505 C C . ALA A 1 226 ? 0.485 2.744 -3.401 1.000 33.567 224 ALA A C 1
ATOM 1506 O O . ALA A 1 226 ? 1.172 3.756 -3.230 1.000 30.335 224 ALA A O 1
ATOM 1508 N N . LEU A 1 227 ? -0.441 2.615 -4.361 1.000 31.298 225 LEU A N 1
ATOM 1509 C CA . LEU A 1 227 ? -0.654 3.636 -5.361 1.000 31.637 225 LEU A CA 1
ATOM 1510 C C . LEU A 1 227 ? -1.121 4.962 -4.750 1.000 33.271 225 LEU A C 1
ATOM 1511 O O . LEU A 1 227 ? -0.753 6.019 -5.246 1.000 34.897 225 LEU A O 1
ATOM 1516 N N . GLU A 1 228 ? -1.894 4.914 -3.666 1.000 35.194 226 GLU A N 1
ATOM 1517 C CA . GLU A 1 228 ? -2.313 6.083 -2.916 1.000 36.260 226 GLU A CA 1
ATOM 1518 C C . GLU A 1 228 ? -1.137 6.932 -2.462 1.000 35.557 226 GLU A C 1
ATOM 1519 O O . GLU A 1 228 ? -1.234 8.145 -2.308 1.000 42.432 226 GLU A O 1
ATOM 1525 N N . LEU A 1 229 ? -0.051 6.276 -2.114 1.000 33.127 227 LEU A N 1
ATOM 1526 C CA . LEU A 1 229 ? 1.083 6.966 -1.537 1.000 33.625 227 LEU A CA 1
ATOM 1527 C C . LEU A 1 229 ? 2.028 7.473 -2.616 1.000 34.094 227 LEU A C 1
ATOM 1528 O O . LEU A 1 229 ? 2.941 8.213 -2.259 1.000 37.286 227 LEU A O 1
ATOM 1533 N N . LEU A 1 230 ? 1.877 7.065 -3.893 1.000 32.297 228 LEU A N 1
ATOM 1534 C CA . LEU A 1 230 ? 2.821 7.556 -4.901 1.000 34.777 228 LEU A CA 1
ATOM 1535 C C . LEU A 1 230 ? 2.452 8.982 -5.328 1.000 34.741 228 LEU A C 1
ATOM 1536 O O . LEU A 1 230 ? 1.311 9.361 -5.289 1.000 33.045 228 LEU A O 1
ATOM 1541 N N . PRO A 1 231 ? 3.389 9.802 -5.839 1.000 40.779 229 PRO A N 1
ATOM 1542 C CA . PRO A 1 231 ? 3.039 11.083 -6.435 1.000 39.980 229 PRO A CA 1
ATOM 1543 C C . PRO A 1 231 ? 2.084 10.956 -7.603 1.000 41.051 229 PRO A C 1
ATOM 1544 O O . PRO A 1 231 ? 2.074 9.938 -8.304 1.000 41.881 229 PRO A O 1
ATOM 1548 N N . SER A 1 232 ? 1.324 12.032 -7.816 1.000 42.148 230 SER A N 1
ATOM 1549 C CA . SER A 1 232 ? 0.484 12.177 -8.988 1.000 48.913 230 SER A CA 1
ATOM 1550 C C . SER A 1 232 ? 1.314 12.540 -10.202 1.000 48.507 230 SER A C 1
ATOM 1551 O O . SER A 1 232 ? 2.457 12.953 -10.034 1.000 48.283 230 SER A O 1
ATOM 1554 N N . ASP A 1 233 ? 0.698 12.407 -11.392 1.000 55.893 231 ASP A N 1
ATOM 1555 C CA . ASP A 1 233 ? 1.260 12.993 -12.603 1.000 59.721 231 ASP A CA 1
ATOM 1556 C C . ASP A 1 233 ? 1.157 14.510 -12.460 1.000 60.231 231 ASP A C 1
ATOM 1557 O O . ASP A 1 233 ? 0.472 14.991 -11.558 1.000 49.542 231 ASP A O 1
ATOM 1562 N N . GLU A 1 234 ? 1.791 15.259 -13.368 1.000 69.931 232 GLU A N 1
ATOM 1563 C CA . GLU A 1 234 ? 1.846 16.705 -13.201 1.000 83.908 232 GLU A CA 1
ATOM 1564 C C . GLU A 1 234 ? 0.463 17.358 -13.359 1.000 78.326 232 GLU A C 1
ATOM 1565 O O . GLU A 1 234 ? 0.232 18.374 -12.705 1.000 75.190 232 GLU A O 1
ATOM 1571 N N . ASP A 1 235 ? -0.477 16.750 -14.110 1.000 62.171 233 ASP A N 1
ATOM 1572 C CA . ASP A 1 235 ? -1.839 17.260 -14.237 1.000 64.935 233 ASP A CA 1
ATOM 1573 C C . ASP A 1 235 ? -2.794 16.800 -13.117 1.000 73.291 233 ASP A C 1
ATOM 1574 O O . ASP A 1 235 ? -4.025 16.971 -13.230 1.000 61.036 233 ASP A O 1
ATOM 1579 N N . GLY A 1 236 ? -2.255 16.183 -12.043 1.000 65.538 234 GLY A N 1
ATOM 1580 C CA . GLY A 1 236 ? -3.047 15.830 -10.869 1.000 60.344 234 GLY A CA 1
ATOM 1581 C C . GLY A 1 236 ? -3.790 14.495 -10.995 1.000 55.616 234 GLY A C 1
ATOM 1582 O O . GLY A 1 236 ? -4.584 14.120 -10.141 1.000 66.216 234 GLY A O 1
ATOM 1583 N N . SER A 1 237 ? -3.595 13.784 -12.092 1.000 50.713 235 SER A N 1
ATOM 1584 C CA . SER A 1 237 ? -4.275 12.520 -12.257 1.000 51.225 235 SER A CA 1
ATOM 1585 C C . SER A 1 237 ? -3.365 11.412 -11.721 1.000 47.698 235 SER A C 1
ATOM 1586 O O . SER A 1 237 ? -2.157 11.577 -11.533 1.000 45.948 235 SER A O 1
ATOM 1589 N N . LYS A 1 238 ? -3.986 10.263 -11.487 1.000 42.869 236 LYS A N 1
ATOM 1590 C CA . LYS A 1 238 ? -3.302 9.137 -10.915 1.000 40.332 236 LYS A CA 1
ATOM 1591 C C . LYS A 1 238 ? -4.014 7.871 -11.375 1.000 35.747 236 LYS A C 1
ATOM 1592 O O . LYS A 1 238 ? -5.181 7.646 -11.045 1.000 35.394 236 LYS A O 1
ATOM 1598 N N . SER A 1 239 ? -3.270 7.016 -12.078 1.000 35.450 237 SER A N 1
ATOM 1599 C CA . SER A 1 239 ? -3.926 5.930 -12.789 1.000 38.439 237 SER A CA 1
ATOM 1600 C C . SER A 1 239 ? -3.088 4.660 -12.696 1.000 34.885 237 SER A C 1
ATOM 1601 O O . SER A 1 239 ? -1.863 4.718 -12.622 1.000 35.279 237 SER A O 1
ATOM 1604 N N . ILE A 1 240 ? -3.784 3.525 -12.717 1.000 32.903 238 ILE A N 1
ATOM 1605 C CA . ILE A 1 240 ? -3.162 2.218 -12.627 1.000 37.102 238 ILE A CA 1
ATOM 1606 C C . ILE A 1 240 ? -3.825 1.337 -13.683 1.000 35.763 238 ILE A C 1
ATOM 1607 O O . ILE A 1 240 ? -5.058 1.317 -13.779 1.000 30.690 238 ILE A O 1
ATOM 1612 N N . ALA A 1 241 ? -2.975 0.574 -14.404 1.000 33.254 239 ALA A N 1
ATOM 1613 C CA . ALA A 1 241 ? -3.450 -0.529 -15.220 1.000 30.685 239 ALA A CA 1
ATOM 1614 C C . ALA A 1 241 ? -3.158 -1.853 -14.525 1.000 31.833 239 ALA A C 1
ATOM 1615 O O . ALA A 1 241 ? -2.023 -2.191 -14.224 1.000 31.155 239 ALA A O 1
ATOM 1617 N N . LEU A 1 242 ? -4.239 -2.570 -14.258 1.000 38.667 240 LEU A N 1
ATOM 1618 C CA . LEU A 1 242 ? -4.241 -3.894 -13.665 1.000 38.861 240 LEU A CA 1
ATOM 1619 C C . LEU A 1 242 ? -4.339 -4.947 -14.759 1.000 41.979 240 LEU A C 1
ATOM 1620 O O . LEU A 1 242 ? -5.241 -4.884 -15.560 1.000 46.585 240 LEU A O 1
ATOM 1625 N N . CYS A 1 243 ? -3.429 -5.909 -14.773 1.000 50.030 241 CYS A N 1
ATOM 1626 C CA . CYS A 1 243 ? -3.531 -7.095 -15.607 1.000 56.588 241 CYS A CA 1
ATOM 1627 C C . CYS A 1 243 ? -4.349 -8.153 -14.869 1.000 67.438 241 CYS A C 1
ATOM 1628 O O . CYS A 1 243 ? -4.627 -8.030 -13.678 1.000 62.587 241 CYS A O 1
ATOM 1631 N N . CYS A 1 244 ? -4.721 -9.219 -15.571 1.000 74.918 242 CYS A N 1
ATOM 1632 C CA . CYS A 1 244 ? -5.306 -10.383 -14.915 1.000 82.121 242 CYS A CA 1
ATOM 1633 C C . CYS A 1 244 ? -4.151 -11.127 -14.220 1.000 82.892 242 CYS A C 1
ATOM 1634 O O . CYS A 1 244 ? -3.040 -11.183 -14.759 1.000 81.820 242 CYS A O 1
ATOM 1637 N N . ILE A 1 245 ? -4.350 -11.585 -12.973 1.000 74.337 243 ILE A N 1
ATOM 1638 C CA . ILE A 1 245 ? -3.211 -11.903 -12.109 1.000 74.548 243 ILE A CA 1
ATOM 1639 C C . ILE A 1 245 ? -2.868 -13.400 -12.171 1.000 64.915 243 ILE A C 1
ATOM 1640 O O . ILE A 1 245 ? -3.675 -14.170 -11.613 1.000 57.764 243 ILE A O 1
ATOM 1645 N N . ALA A 1 251 ? -3.545 -21.548 -11.754 1.000 72.123 249 ALA A N 1
ATOM 1646 C CA . ALA A 1 251 ? -4.339 -21.236 -12.967 1.000 82.297 249 ALA A CA 1
ATOM 1647 C C . ALA A 1 251 ? -5.816 -21.008 -12.608 1.000 86.268 249 ALA A C 1
ATOM 1648 O O . ALA A 1 251 ? -6.668 -21.850 -12.906 1.000 87.514 249 ALA A O 1
ATOM 1650 N N . PHE A 1 252 ? -6.097 -19.824 -12.031 1.000 74.593 250 PHE A N 1
ATOM 1651 C CA . PHE A 1 252 ? -7.327 -19.464 -11.325 1.000 64.490 250 PHE A CA 1
ATOM 1652 C C . PHE A 1 252 ? -8.504 -19.262 -12.288 1.000 63.392 250 PHE A C 1
ATOM 1653 O O . PHE A 1 252 ? -8.380 -18.621 -13.326 1.000 55.555 250 PHE A O 1
ATOM 1661 N N . PRO A 1 253 ? -9.712 -19.780 -11.983 1.000 66.444 251 PRO A N 1
ATOM 1662 C CA . PRO A 1 253 ? -10.843 -19.646 -12.905 1.000 63.270 251 PRO A CA 1
ATOM 1663 C C . PRO A 1 253 ? -11.114 -18.187 -13.258 1.000 66.099 251 PRO A C 1
ATOM 1664 O O . PRO A 1 253 ? -11.334 -17.365 -12.375 1.000 70.939 251 PRO A O 1
ATOM 1668 N N . ALA A 1 254 ? -11.090 -17.885 -14.559 1.000 62.234 252 ALA A N 1
ATOM 1669 C CA . ALA A 1 254 ? -11.081 -16.522 -15.049 1.000 56.912 252 ALA A CA 1
ATOM 1670 C C . ALA A 1 254 ? -12.342 -15.770 -14.632 1.000 60.831 252 ALA A C 1
ATOM 1671 O O . ALA A 1 254 ? -12.238 -14.593 -14.286 1.000 58.508 252 ALA A O 1
ATOM 1673 N N . ASP A 1 255 ? -13.513 -16.427 -14.649 1.000 57.947 253 ASP A N 1
ATOM 1674 C CA . ASP A 1 255 ? -14.755 -15.745 -14.307 1.000 68.230 253 ASP A CA 1
ATOM 1675 C C . ASP A 1 255 ? -14.712 -15.299 -12.840 1.000 56.621 253 ASP A C 1
ATOM 1676 O O . ASP A 1 255 ? -15.135 -14.195 -12.535 1.000 55.023 253 ASP A O 1
ATOM 1681 N N . GLU A 1 256 ? -14.188 -16.142 -11.946 1.000 66.235 254 GLU A N 1
ATOM 1682 C CA . GLU A 1 256 ? -14.173 -15.849 -10.512 1.000 67.667 254 GLU A CA 1
ATOM 1683 C C . GLU A 1 256 ? -13.086 -14.827 -10.182 1.000 58.680 254 GLU A C 1
ATOM 1684 O O . GLU A 1 256 ? -13.325 -13.927 -9.383 1.000 58.332 254 GLU A O 1
ATOM 1690 N N . ALA A 1 257 ? -11.909 -14.953 -10.808 1.000 51.075 255 ALA A N 1
ATOM 1691 C CA . ALA A 1 257 ? -10.840 -13.986 -10.637 1.000 48.410 255 ALA A CA 1
ATOM 1692 C C . ALA A 1 257 ? -11.334 -12.609 -11.047 1.000 49.600 255 ALA A C 1
ATOM 1693 O O . ALA A 1 257 ? -11.082 -11.622 -10.364 1.000 52.285 255 ALA A O 1
ATOM 1695 N N . ALA A 1 258 ? -12.069 -12.559 -12.148 1.000 47.941 256 ALA A N 1
ATOM 1696 C CA . ALA A 1 258 ? -12.528 -11.288 -12.674 1.000 52.126 256 ALA A CA 1
ATOM 1697 C C . ALA A 1 258 ? -13.512 -10.624 -11.719 1.000 48.086 256 ALA A C 1
ATOM 1698 O O . ALA A 1 258 ? -13.533 -9.397 -11.665 1.000 45.936 256 ALA A O 1
ATOM 1700 N N . GLU A 1 259 ? -14.368 -11.384 -11.024 1.000 52.706 257 GLU A N 1
ATOM 1701 C CA . GLU A 1 259 ? -15.361 -10.715 -10.184 1.000 61.641 257 GLU A CA 1
ATOM 1702 C C . GLU A 1 259 ? -14.725 -10.293 -8.853 1.000 49.707 257 GLU A C 1
ATOM 1703 O O . GLU A 1 259 ? -15.038 -9.225 -8.336 1.000 51.481 257 GLU A O 1
ATOM 1709 N N . ILE A 1 260 ? -13.789 -11.085 -8.329 1.000 48.090 258 ILE A N 1
ATOM 1710 C CA . ILE A 1 260 ? -13.024 -10.667 -7.165 1.000 47.178 258 ILE A CA 1
ATOM 1711 C C . ILE A 1 260 ? -12.309 -9.344 -7.471 1.000 45.075 258 ILE A C 1
ATOM 1712 O O . ILE A 1 260 ? -12.294 -8.445 -6.645 1.000 43.392 258 ILE A O 1
ATOM 1717 N N . ALA A 1 261 ? -11.778 -9.196 -8.689 1.000 43.197 259 ALA A N 1
ATOM 1718 C CA . ALA A 1 261 ? -11.082 -7.983 -9.080 1.000 43.535 259 ALA A CA 1
ATOM 1719 C C . ALA A 1 261 ? -12.008 -6.771 -9.086 1.000 43.097 259 ALA A C 1
ATOM 1720 O O . ALA A 1 261 ? -11.692 -5.710 -8.556 1.000 40.779 259 ALA A O 1
ATOM 1722 N N . VAL A 1 262 ? -13.179 -6.927 -9.709 1.000 48.151 260 VAL A N 1
ATOM 1723 C CA . VAL A 1 262 ? -14.081 -5.805 -9.900 1.000 45.236 260 VAL A CA 1
ATOM 1724 C C . VAL A 1 262 ? -14.742 -5.455 -8.573 1.000 46.206 260 VAL A C 1
ATOM 1725 O O . VAL A 1 262 ? -14.851 -4.276 -8.232 1.000 47.285 260 VAL A O 1
ATOM 1729 N N . SER A 1 263 ? -15.223 -6.476 -7.853 1.000 45.911 261 SER A N 1
ATOM 1730 C CA . SER A 1 263 ? -15.862 -6.216 -6.577 1.000 50.770 261 SER A CA 1
ATOM 1731 C C . SER A 1 263 ? -14.841 -5.642 -5.573 1.000 47.471 261 SER A C 1
ATOM 1732 O O . SER A 1 263 ? -15.148 -4.626 -4.947 1.000 46.430 261 SER A O 1
ATOM 1735 N N . THR A 1 264 ? -13.623 -6.215 -5.472 1.000 43.276 262 THR A N 1
ATOM 1736 C CA . THR A 1 264 ? -12.607 -5.707 -4.551 1.000 42.553 262 THR A CA 1
ATOM 1737 C C . THR A 1 264 ? -12.229 -4.252 -4.874 1.000 40.409 262 THR A C 1
ATOM 1738 O O . THR A 1 264 ? -12.202 -3.420 -3.973 1.000 39.691 262 THR A O 1
ATOM 1742 N N . VAL A 1 265 ? -11.949 -3.934 -6.146 1.000 39.269 263 VAL A N 1
ATOM 1743 C CA . VAL A 1 265 ? -11.549 -2.575 -6.501 1.000 41.050 263 VAL A CA 1
ATOM 1744 C C . VAL A 1 265 ? -12.704 -1.608 -6.252 1.000 41.207 263 VAL A C 1
ATOM 1745 O O . VAL A 1 265 ? -12.513 -0.509 -5.736 1.000 41.720 263 VAL A O 1
ATOM 1749 N N . THR A 1 266 ? -13.909 -2.064 -6.569 1.000 45.249 264 THR A N 1
ATOM 1750 C CA . THR A 1 266 ? -15.108 -1.251 -6.425 1.000 48.338 264 THR A CA 1
ATOM 1751 C C . THR A 1 266 ? -15.342 -0.855 -4.980 1.000 47.020 264 THR A C 1
ATOM 1752 O O . THR A 1 266 ? -15.465 0.334 -4.708 1.000 50.772 264 THR A O 1
ATOM 1756 N N . SER A 1 267 ? -15.421 -1.827 -4.062 1.000 47.883 265 SER A N 1
ATOM 1757 C CA . SER A 1 267 ? -15.636 -1.522 -2.642 1.000 49.820 265 SER A CA 1
ATOM 1758 C C . SER A 1 267 ? -14.525 -0.643 -2.069 1.000 48.854 265 SER A C 1
ATOM 1759 O O . SER A 1 267 ? -14.784 0.185 -1.173 1.000 47.476 265 SER A O 1
ATOM 1762 N N . TRP A 1 268 ? -13.274 -0.905 -2.499 1.000 43.130 266 TRP A N 1
ATOM 1763 C CA . TRP A 1 268 ? -12.163 -0.192 -1.904 1.000 41.861 266 TRP A CA 1
ATOM 1764 C C . TRP A 1 268 ? -12.292 1.283 -2.268 1.000 40.930 266 TRP A C 1
ATOM 1765 O O . TRP A 1 268 ? -12.026 2.164 -1.474 1.000 40.740 266 TRP A O 1
ATOM 1776 N N . LEU A 1 269 ? -12.727 1.564 -3.497 1.000 44.634 267 LEU A N 1
ATOM 1777 C CA . LEU A 1 269 ? -12.851 2.940 -3.962 1.000 43.650 267 LEU A CA 1
ATOM 1778 C C . LEU A 1 269 ? -14.066 3.587 -3.287 1.000 48.347 267 LEU A C 1
ATOM 1779 O O . LEU A 1 269 ? -14.017 4.760 -2.957 1.000 49.922 267 LEU A O 1
ATOM 1784 N N . GLN A 1 270 ? -15.153 2.814 -3.089 1.000 51.789 268 GLN A N 1
ATOM 1785 C CA . GLN A 1 270 ? -16.366 3.284 -2.431 1.000 53.404 268 GLN A CA 1
ATOM 1786 C C . GLN A 1 270 ? -16.002 3.776 -1.045 1.000 55.908 268 GLN A C 1
ATOM 1787 O O . GLN A 1 270 ? -16.493 4.816 -0.634 1.000 54.056 268 GLN A O 1
ATOM 1793 N N . LYS A 1 271 ? -15.157 2.997 -0.348 1.000 58.185 269 LYS A N 1
ATOM 1794 C CA . LYS A 1 271 ? -14.845 3.223 1.060 1.000 51.956 269 LYS A CA 1
ATOM 1795 C C . LYS A 1 271 ? -13.699 4.217 1.235 1.000 48.310 269 LYS A C 1
ATOM 1796 O O . LYS A 1 271 ? -13.277 4.439 2.351 1.000 50.901 269 LYS A O 1
ATOM 1802 N N . HIS A 1 272 ? -13.098 4.725 0.157 1.000 49.423 270 HIS A N 1
ATOM 1803 C CA . HIS A 1 272 ? -12.021 5.690 0.310 1.000 47.368 270 HIS A CA 1
ATOM 1804 C C . HIS A 1 272 ? -12.409 6.976 -0.390 1.000 46.037 270 HIS A C 1
ATOM 1805 O O . HIS A 1 272 ? -11.815 7.314 -1.376 1.000 46.294 270 HIS A O 1
ATOM 1812 N N . PRO A 1 273 ? -13.411 7.734 0.089 1.000 48.913 271 PRO A N 1
ATOM 1813 C CA . PRO A 1 273 ? -13.900 8.900 -0.638 1.000 47.433 271 PRO A CA 1
ATOM 1814 C C . PRO A 1 273 ? -12.853 9.989 -0.852 1.000 45.691 271 PRO A C 1
ATOM 1815 O O . PRO A 1 273 ? -13.029 10.823 -1.713 1.000 47.802 271 PRO A O 1
ATOM 1819 N N . SER A 1 274 ? -11.779 10.006 -0.060 1.000 48.469 272 SER A N 1
ATOM 1820 C CA . SER A 1 274 ? -10.726 11.010 -0.169 1.000 47.108 272 SER A CA 1
ATOM 1821 C C . SER A 1 274 ? -9.541 10.589 -1.058 1.000 43.814 272 SER A C 1
ATOM 1822 O O . SER A 1 274 ? -8.556 11.337 -1.132 1.000 46.173 272 SER A O 1
ATOM 1825 N N . THR A 1 275 ? -9.629 9.422 -1.725 1.000 39.821 273 THR A N 1
ATOM 1826 C CA . THR A 1 275 ? -8.581 8.862 -2.566 1.000 37.264 273 THR A CA 1
ATOM 1827 C C . THR A 1 275 ? -8.147 9.847 -3.652 1.000 40.172 273 THR A C 1
ATOM 1828 O O . THR A 1 275 ? -8.930 10.634 -4.178 1.000 40.420 273 THR A O 1
ATOM 1832 N N . THR A 1 276 ? -6.847 9.839 -3.926 1.000 39.284 274 THR A N 1
ATOM 1833 C CA . THR A 1 276 ? -6.241 10.662 -4.943 1.000 38.041 274 THR A CA 1
ATOM 1834 C C . THR A 1 276 ? -6.209 9.868 -6.253 1.000 38.510 274 THR A C 1
ATOM 1835 O O . THR A 1 276 ? -5.616 10.342 -7.215 1.000 35.620 274 THR A O 1
ATOM 1839 N N . ILE A 1 277 ? -6.834 8.676 -6.287 1.000 37.288 275 ILE A N 1
ATOM 1840 C CA . ILE A 1 277 ? -6.783 7.834 -7.470 1.000 38.546 275 ILE A CA 1
ATOM 1841 C C . ILE A 1 277 ? -7.920 8.253 -8.399 1.000 38.401 275 ILE A C 1
ATOM 1842 O O . ILE A 1 277 ? -9.051 8.233 -7.959 1.000 37.987 275 ILE A O 1
ATOM 1847 N N . THR A 1 278 ? -7.593 8.525 -9.674 1.000 37.158 276 THR A N 1
ATOM 1848 C CA . THR A 1 278 ? -8.550 9.036 -10.650 1.000 40.461 276 THR A CA 1
ATOM 1849 C C . THR A 1 278 ? -8.955 8.006 -11.716 1.000 41.730 276 THR A C 1
ATOM 1850 O O . THR A 1 278 ? -10.062 8.115 -12.212 1.000 42.409 276 THR A O 1
ATOM 1854 N N . ASP A 1 279 ? -8.098 7.033 -12.073 1.000 39.233 277 ASP A N 1
ATOM 1855 C CA . ASP A 1 279 ? -8.457 6.036 -13.072 1.000 37.430 277 ASP A CA 1
ATOM 1856 C C . ASP A 1 279 ? -7.869 4.664 -12.755 1.000 35.959 277 ASP A C 1
ATOM 1857 O O . ASP A 1 279 ? -6.686 4.528 -12.481 1.000 35.731 277 ASP A O 1
ATOM 1862 N N . VAL A 1 280 ? -8.716 3.638 -12.821 1.000 36.578 278 VAL A N 1
ATOM 1863 C CA . VAL A 1 280 ? -8.314 2.242 -12.765 1.000 33.826 278 VAL A CA 1
ATOM 1864 C C . VAL A 1 280 ? -8.704 1.609 -14.107 1.000 35.770 278 VAL A C 1
ATOM 1865 O O . VAL A 1 280 ? -9.869 1.718 -14.488 1.000 36.892 278 VAL A O 1
ATOM 1869 N N . ILE A 1 281 ? -7.733 0.971 -14.792 1.000 36.587 279 ILE A N 1
ATOM 1870 C CA . ILE A 1 281 ? -7.900 0.266 -16.060 1.000 32.228 279 ILE A CA 1
ATOM 1871 C C . ILE A 1 281 ? -7.768 -1.226 -15.790 1.000 32.521 279 ILE A C 1
ATOM 1872 O O . ILE A 1 281 ? -6.684 -1.695 -15.392 1.000 34.158 279 ILE A O 1
ATOM 1877 N N . PHE A 1 282 ? -8.845 -1.985 -16.027 1.000 33.551 280 PHE A N 1
ATOM 1878 C CA . PHE A 1 282 ? -8.693 -3.428 -16.136 1.000 35.785 280 PHE A CA 1
ATOM 1879 C C . PHE A 1 282 ? -8.220 -3.734 -17.553 1.000 39.373 280 PHE A C 1
ATOM 1880 O O . PHE A 1 282 ? -8.878 -3.380 -18.522 1.000 46.941 280 PHE A O 1
ATOM 1888 N N . ASN A 1 283 ? -7.012 -4.275 -17.643 1.000 35.835 281 ASN A N 1
ATOM 1889 C CA . ASN A 1 283 ? -6.337 -4.552 -18.884 1.000 37.408 281 ASN A CA 1
ATOM 1890 C C . ASN A 1 283 ? -6.408 -6.037 -19.163 1.000 35.536 281 ASN A C 1
ATOM 1891 O O . ASN A 1 283 ? -5.746 -6.818 -18.514 1.000 45.410 281 ASN A O 1
ATOM 1896 N N . THR A 1 284 ? -7.194 -6.428 -20.160 1.000 46.340 282 THR A N 1
ATOM 1897 C CA . THR A 1 284 ? -7.256 -7.826 -20.584 1.000 46.906 282 THR A CA 1
ATOM 1898 C C . THR A 1 284 ? -6.414 -8.031 -21.850 1.000 45.130 282 THR A C 1
ATOM 1899 O O . THR A 1 284 ? -6.068 -7.073 -22.537 1.000 48.588 282 THR A O 1
ATOM 1903 N N . PHE A 1 285 ? -6.084 -9.288 -22.168 1.000 60.763 283 PHE A N 1
ATOM 1904 C CA . PHE A 1 285 ? -5.393 -9.617 -23.406 1.000 65.512 283 PHE A CA 1
ATOM 1905 C C . PHE A 1 285 ? -6.305 -10.465 -24.293 1.000 61.766 283 PHE A C 1
ATOM 1906 O O . PHE A 1 285 ? -6.436 -10.183 -25.480 1.000 75.463 283 PHE A O 1
ATOM 1914 N N . THR A 1 286 ? -6.962 -11.473 -23.717 1.000 58.460 284 THR A N 1
ATOM 1915 C CA . THR A 1 286 ? -7.784 -12.399 -24.490 1.000 55.152 284 THR A CA 1
ATOM 1916 C C . THR A 1 286 ? -9.234 -11.922 -24.534 1.000 59.466 284 THR A C 1
ATOM 1917 O O . THR A 1 286 ? -9.676 -11.154 -23.665 1.000 46.283 284 THR A O 1
ATOM 1921 N N . GLN A 1 287 ? -9.968 -12.409 -25.549 1.000 63.424 285 GLN A N 1
ATOM 1922 C CA . GLN A 1 287 ? -11.322 -11.947 -25.784 1.000 73.650 285 GLN A CA 1
ATOM 1923 C C . GLN A 1 287 ? -12.257 -12.492 -24.701 1.000 62.758 285 GLN A C 1
ATOM 1924 O O . GLN A 1 287 ? -13.250 -11.832 -24.378 1.000 48.545 285 GLN A O 1
ATOM 1930 N N . SER A 1 288 ? -11.939 -13.674 -24.144 1.000 58.326 286 SER A N 1
ATOM 1931 C CA . SER A 1 288 ? -12.783 -14.279 -23.114 1.000 62.827 286 SER A CA 1
ATOM 1932 C C . SER A 1 288 ? -12.725 -13.468 -21.814 1.000 66.934 286 SER A C 1
ATOM 1933 O O . SER A 1 288 ? -13.770 -13.235 -21.213 1.000 56.588 286 SER A O 1
ATOM 1936 N N . ASP A 1 289 ? -11.520 -13.015 -21.397 1.000 61.638 287 ASP A N 1
ATOM 1937 C CA . ASP A 1 289 ? -11.394 -12.162 -20.229 1.000 56.450 287 ASP A CA 1
ATOM 1938 C C . ASP A 1 289 ? -12.163 -10.861 -20.436 1.000 55.560 287 ASP A C 1
ATOM 1939 O O . ASP A 1 289 ? -12.843 -10.391 -19.521 1.000 52.319 287 ASP A O 1
ATOM 1944 N N . THR A 1 290 ? -12.068 -10.286 -21.639 1.000 52.868 288 THR A N 1
ATOM 1945 C CA . THR A 1 290 ? -12.679 -8.991 -21.919 1.000 49.638 288 THR A CA 1
ATOM 1946 C C . THR A 1 290 ? -14.184 -9.115 -21.783 1.000 52.112 288 THR A C 1
ATOM 1947 O O . THR A 1 290 ? -14.838 -8.141 -21.458 1.000 55.447 288 THR A O 1
ATOM 1951 N N . GLU A 1 291 ? -14.705 -10.320 -22.065 1.000 65.149 289 GLU A N 1
ATOM 1952 C CA . GLU A 1 291 ? -16.131 -10.626 -21.972 1.000 74.597 289 GLU A CA 1
ATOM 1953 C C . GLU A 1 291 ? -16.543 -10.791 -20.509 1.000 61.434 289 GLU A C 1
ATOM 1954 O O . GLU A 1 291 ? -17.547 -10.228 -20.094 1.000 58.957 289 GLU A O 1
ATOM 1960 N N . PHE A 1 292 ? -15.795 -11.599 -19.746 1.000 65.528 290 PHE A N 1
ATOM 1961 C CA . PHE A 1 292 ? -16.021 -11.735 -18.308 1.000 71.000 290 PHE A CA 1
ATOM 1962 C C . PHE A 1 292 ? -16.098 -10.348 -17.658 1.000 63.525 290 PHE A C 1
ATOM 1963 O O . PHE A 1 292 ? -17.049 -10.074 -16.912 1.000 59.773 290 PHE A O 1
ATOM 1971 N N . TYR A 1 293 ? -15.132 -9.469 -18.005 1.000 54.508 291 TYR A N 1
ATOM 1972 C CA . TYR A 1 293 ? -15.022 -8.152 -17.393 1.000 51.030 291 TYR A CA 1
ATOM 1973 C C . TYR A 1 293 ? -16.163 -7.261 -17.882 1.000 47.981 291 TYR A C 1
ATOM 1974 O O . TYR A 1 293 ? -16.795 -6.593 -17.085 1.000 46.425 291 TYR A O 1
ATOM 1983 N N . SER A 1 294 ? -16.449 -7.266 -19.183 1.000 55.594 292 SER A N 1
ATOM 1984 C CA . SER A 1 294 ? -17.537 -6.467 -19.745 1.000 61.363 292 SER A CA 1
ATOM 1985 C C . SER A 1 294 ? -18.896 -6.811 -19.117 1.000 57.030 292 SER A C 1
ATOM 1986 O O . SER A 1 294 ? -19.707 -5.921 -18.902 1.000 54.873 292 SER A O 1
ATOM 1989 N N . LYS A 1 295 ? -19.141 -8.088 -18.803 1.000 58.388 293 LYS A N 1
ATOM 1990 C CA . LYS A 1 295 ? -20.369 -8.497 -18.135 1.000 78.101 293 LYS A CA 1
ATOM 1991 C C . LYS A 1 295 ? -20.498 -7.811 -16.771 1.000 78.677 293 LYS A C 1
ATOM 1992 O O . LYS A 1 295 ? -21.528 -7.201 -16.469 1.000 68.984 293 LYS A O 1
ATOM 1998 N N . LEU A 1 296 ? -19.438 -7.902 -15.957 1.000 72.520 294 LEU A N 1
ATOM 1999 C CA . LEU A 1 296 ? -19.447 -7.362 -14.605 1.000 67.288 294 LEU A CA 1
ATOM 2000 C C . LEU A 1 296 ? -19.572 -5.828 -14.623 1.000 66.081 294 LEU A C 1
ATOM 2001 O O . LEU A 1 296 ? -20.227 -5.220 -13.767 1.000 61.187 294 LEU A O 1
ATOM 2006 N N . LEU A 1 297 ? -18.939 -5.178 -15.597 1.000 57.832 295 LEU A N 1
ATOM 2007 C CA . LEU A 1 297 ? -18.752 -3.742 -15.508 1.000 69.083 295 LEU A CA 1
ATOM 2008 C C . LEU A 1 297 ? -19.866 -2.991 -16.224 1.000 76.272 295 LEU A C 1
ATOM 2009 O O . LEU A 1 297 ? -20.324 -1.975 -15.708 1.000 85.615 295 LEU A O 1
ATOM 2014 N N . GLY A 1 298 ? -20.216 -3.471 -17.431 1.000 80.801 296 GLY A N 1
ATOM 2015 C CA . GLY A 1 298 ? -21.332 -2.946 -18.196 1.000 85.682 296 GLY A CA 1
ATOM 2016 C C . GLY A 1 298 ? -20.887 -2.389 -19.545 1.000 86.115 296 GLY A C 1
ATOM 2017 O O . GLY A 1 298 ? -19.782 -2.670 -19.989 1.000 75.209 296 GLY A O 1
ATOM 2018 N N . PRO A 1 299 ? -21.738 -1.581 -20.225 1.000 100.441 297 PRO A N 1
ATOM 2019 C CA . PRO A 1 299 ? -21.367 -0.944 -21.486 1.000 90.378 297 PRO A CA 1
ATOM 2020 C C . PRO A 1 299 ? -20.376 0.182 -21.240 1.000 79.904 297 PRO A C 1
ATOM 2021 O O . PRO A 1 299 ? -20.383 0.777 -20.170 1.000 73.511 297 PRO A O 1
ATOM 2025 N N . SER A 1 300 ? -19.575 0.478 -22.264 1.000 96.346 298 SER A N 1
ATOM 2026 C CA . SER A 1 300 ? -18.745 1.671 -22.307 1.000 100.223 298 SER A CA 1
ATOM 2027 C C . SER A 1 300 ? -19.619 2.932 -22.425 1.000 92.810 298 SER A C 1
ATOM 2028 O O . SER A 1 300 ? -20.595 2.941 -23.173 1.000 82.668 298 SER A O 1
ATOM 2031 N N . HIS A 1 301 ? -19.260 3.991 -21.674 1.000 97.525 299 HIS A N 1
ATOM 2032 C CA . HIS A 1 301 ? -19.934 5.286 -21.705 1.000 92.315 299 HIS A CA 1
ATOM 2033 C C . HIS A 1 301 ? -19.732 5.939 -23.073 1.000 100.452 299 HIS A C 1
ATOM 2034 O O . HIS A 1 301 ? -18.926 5.483 -23.888 1.000 94.563 299 HIS A O 1
ATOM 2041 N N . THR A 1 302 ? -20.455 7.043 -23.286 1.000 103.588 300 THR A N 1
ATOM 2042 C CA . THR A 1 302 ? -20.389 7.817 -24.515 1.000 109.031 300 THR A CA 1
ATOM 2043 C C . THR A 1 302 ? -19.200 8.782 -24.476 1.000 108.324 300 THR A C 1
ATOM 2044 O O . THR A 1 302 ? -19.081 9.579 -23.548 1.000 107.768 300 THR A O 1
ATOM 2048 N N . LYS A 1 303 ? -18.339 8.724 -25.506 1.000 114.424 301 LYS A N 1
ATOM 2049 C CA . LYS A 1 303 ? -17.189 9.612 -25.626 1.000 119.145 301 LYS A CA 1
ATOM 2050 C C . LYS A 1 303 ? -17.629 11.067 -25.463 1.000 130.870 301 LYS A C 1
ATOM 2051 O O . LYS A 1 303 ? -18.578 11.497 -26.116 1.000 142.219 301 LYS A O 1
ATOM 2057 N N . SER A 1 304 ? -16.911 11.828 -24.626 1.000 119.556 302 SER A N 1
ATOM 2058 C CA . SER A 1 304 ? -17.296 13.195 -24.295 1.000 109.195 302 SER A CA 1
ATOM 2059 C C . SER A 1 304 ? -16.748 14.200 -25.327 1.000 111.947 302 SER A C 1
ATOM 2060 O O . SER A 1 304 ? -15.666 13.947 -25.905 1.000 99.077 302 SER A O 1
ATOM 2063 N N . ASN A 1 310 ? -8.744 15.082 -31.354 1.000 110.036 308 ASN A N 1
ATOM 2064 C CA . ASN A 1 310 ? -8.162 13.779 -31.778 1.000 119.940 308 ASN A CA 1
ATOM 2065 C C . ASN A 1 310 ? -7.018 13.426 -30.822 1.000 131.464 308 ASN A C 1
ATOM 2066 O O . ASN A 1 310 ? -7.099 12.440 -30.081 1.000 107.008 308 ASN A O 1
ATOM 2071 N N . THR A 1 311 ? -5.979 14.282 -30.832 1.000 136.403 309 THR A N 1
ATOM 2072 C CA . THR A 1 311 ? -4.754 14.129 -30.054 1.000 121.483 309 THR A CA 1
ATOM 2073 C C . THR A 1 311 ? -4.214 12.696 -30.191 1.000 112.252 309 THR A C 1
ATOM 2074 O O . THR A 1 311 ? -4.088 11.981 -29.197 1.000 102.404 309 THR A O 1
ATOM 2078 N N . PRO A 1 312 ? -3.829 12.235 -31.416 1.000 103.823 310 PRO A N 1
ATOM 2079 C CA . PRO A 1 312 ? -3.216 10.916 -31.595 1.000 92.279 310 PRO A CA 1
ATOM 2080 C C . PRO A 1 312 ? -1.778 10.969 -31.084 1.000 78.679 310 PRO A C 1
ATOM 2081 O O . PRO A 1 312 ? -1.304 12.031 -30.687 1.000 82.538 310 PRO A O 1
ATOM 2085 N N . GLN A 1 313 ? -1.082 9.829 -31.123 1.000 66.857 311 GLN A N 1
ATOM 2086 C CA . GLN A 1 313 ? 0.222 9.727 -30.502 1.000 56.686 311 GLN A CA 1
ATOM 2087 C C . GLN A 1 313 ? 1.117 8.649 -31.137 1.000 57.021 311 GLN A C 1
ATOM 2088 O O . GLN A 1 313 ? 0.668 7.585 -31.618 1.000 63.655 311 GLN A O 1
ATOM 2094 N N . GLY A 1 314 ? 2.428 8.899 -31.013 1.000 52.927 312 GLY A N 1
ATOM 2095 C CA . GLY A 1 314 ? 3.471 8.012 -31.496 1.000 48.577 312 GLY A CA 1
ATOM 2096 C C . GLY A 1 314 ? 3.831 8.336 -32.938 1.000 42.117 312 GLY A C 1
ATOM 2097 O O . GLY A 1 314 ? 3.576 9.444 -33.418 1.000 38.726 312 GLY A O 1
ATOM 2098 N N . SER A 1 315 ? 4.389 7.345 -33.625 1.000 37.499 313 SER A N 1
ATOM 2099 C CA . SER A 1 315 ? 4.679 7.491 -35.047 1.000 38.726 313 SER A CA 1
ATOM 2100 C C . SER A 1 315 ? 3.383 7.750 -35.831 1.000 35.755 313 SER A C 1
ATOM 2101 O O . SER A 1 315 ? 3.367 8.450 -36.846 1.000 31.463 313 SER A O 1
ATOM 2104 N N . LEU A 1 316 ? 2.258 7.254 -35.314 1.000 34.026 314 LEU A N 1
ATOM 2105 C CA . LEU A 1 316 ? 1.004 7.543 -35.968 1.000 34.867 314 LEU A CA 1
ATOM 2106 C C . LEU A 1 316 ? 0.732 9.043 -36.188 1.000 35.702 314 LEU A C 1
ATOM 2107 O O . LEU A 1 316 ? 0.238 9.403 -37.250 1.000 38.103 314 LEU A O 1
ATOM 2112 N N . SER A 1 317 ? 1.040 9.937 -35.242 1.000 36.838 315 SER A N 1
ATOM 2113 C CA . SER A 1 317 ? 0.742 11.351 -35.433 1.000 42.201 315 SER A CA 1
ATOM 2114 C C . SER A 1 317 ? 1.605 11.920 -36.532 1.000 36.061 315 SER A C 1
ATOM 2115 O O . SER A 1 317 ? 1.179 12.818 -37.231 1.000 41.603 315 SER A O 1
ATOM 2118 N N . LEU A 1 318 ? 2.855 11.480 -36.578 1.000 35.856 316 LEU A N 1
ATOM 2119 C CA . LEU A 1 318 ? 3.784 11.935 -37.585 1.000 38.562 316 LEU A CA 1
ATOM 2120 C C . LEU A 1 318 ? 3.289 11.448 -38.940 1.000 36.323 316 LEU A C 1
ATOM 2121 O O . LEU A 1 318 ? 3.219 12.248 -39.883 1.000 31.469 316 LEU A O 1
ATOM 2126 N N . ALA A 1 319 ? 2.889 10.158 -39.014 1.000 34.255 317 ALA A N 1
ATOM 2127 C CA . ALA A 1 319 ? 2.433 9.611 -40.289 1.000 33.885 317 ALA A CA 1
ATOM 2128 C C . ALA A 1 319 ? 1.238 10.408 -40.796 1.000 36.324 317 ALA A C 1
ATOM 2129 O O . ALA A 1 319 ? 1.138 10.669 -41.999 1.000 36.349 317 ALA A O 1
ATOM 2131 N N . ARG A 1 320 ? 0.371 10.832 -39.865 1.000 39.434 318 ARG A N 1
ATOM 2132 C CA . ARG A 1 320 ? -0.842 11.560 -40.210 1.000 42.028 318 ARG A CA 1
ATOM 2133 C C . ARG A 1 320 ? -0.509 12.926 -40.792 1.000 38.843 318 ARG A C 1
ATOM 2134 O O . ARG A 1 320 ? -1.094 13.294 -41.781 1.000 38.595 318 ARG A O 1
ATOM 2142 N N . GLU A 1 321 ? 0.401 13.658 -40.154 1.000 37.463 319 GLU A N 1
ATOM 2143 C CA . GLU A 1 321 ? 0.963 14.872 -40.734 1.000 46.621 319 GLU A CA 1
ATOM 2144 C C . GLU A 1 321 ? 1.415 14.624 -42.170 1.000 42.829 319 GLU A C 1
ATOM 2145 O O . GLU A 1 321 ? 1.106 15.410 -43.038 1.000 44.180 319 GLU A O 1
ATOM 2151 N N . TRP A 1 322 ? 2.239 13.592 -42.404 1.000 38.538 320 TRP A N 1
ATOM 2152 C CA . TRP A 1 322 ? 2.787 13.363 -43.731 1.000 35.058 320 TRP A CA 1
ATOM 2153 C C . TRP A 1 322 ? 1.664 13.114 -44.726 1.000 33.162 320 TRP A C 1
ATOM 2154 O O . TRP A 1 322 ? 1.673 13.664 -45.816 1.000 30.872 320 TRP A O 1
ATOM 2165 N N . LEU A 1 323 ? 0.706 12.280 -44.336 1.000 36.142 321 LEU A N 1
ATOM 2166 C CA . LEU A 1 323 ? -0.408 11.967 -45.220 1.000 37.974 321 LEU A CA 1
ATOM 2167 C C . LEU A 1 323 ? -1.213 13.220 -45.548 1.000 37.312 321 LEU A C 1
ATOM 2168 O O . LEU A 1 323 ? -1.663 13.385 -46.655 1.000 33.449 321 LEU A O 1
ATOM 2173 N N . SER A 1 324 ? -1.320 14.172 -44.625 1.000 43.023 322 SER A N 1
ATOM 2174 C CA . SER A 1 324 ? -2.168 15.327 -44.874 1.000 42.870 322 SER A CA 1
ATOM 2175 C C . SER A 1 324 ? -1.428 16.375 -45.703 1.000 42.628 322 SER A C 1
ATOM 2176 O O . SER A 1 324 ? -2.076 17.188 -46.370 1.000 48.621 322 SER A O 1
ATOM 2179 N N . SER A 1 325 ? -0.086 16.372 -45.702 1.000 38.886 323 SER A N 1
ATOM 2180 C CA . SER A 1 325 ? 0.646 17.304 -46.554 1.000 39.342 323 SER A CA 1
ATOM 2181 C C . SER A 1 325 ? 0.930 16.756 -47.952 1.000 37.923 323 SER A C 1
ATOM 2182 O O . SER A 1 325 ? 1.439 17.488 -48.761 1.000 42.017 323 SER A O 1
ATOM 2185 N N . ALA A 1 326 ? 0.715 15.468 -48.212 1.000 42.654 324 ALA A N 1
ATOM 2186 C CA . ALA A 1 326 ? 1.068 14.841 -49.478 1.000 41.436 324 ALA A CA 1
ATOM 2187 C C . ALA A 1 326 ? 0.292 15.422 -50.657 1.000 42.450 324 ALA A C 1
ATOM 2188 O O . ALA A 1 326 ? -0.916 15.649 -50.556 1.000 43.177 324 ALA A O 1
ATOM 2190 N N . ASP A 1 327 ? 0.964 15.529 -51.804 1.000 39.412 325 ASP A N 1
ATOM 2191 C CA . ASP A 1 327 ? 0.267 15.799 -53.050 1.000 43.052 325 ASP A CA 1
ATOM 2192 C C . ASP A 1 327 ? 0.085 14.519 -53.881 1.000 41.623 325 ASP A C 1
ATOM 2193 O O . ASP A 1 327 ? -0.555 14.585 -54.935 1.000 42.168 325 ASP A O 1
ATOM 2198 N N . ALA A 1 328 ? 0.738 13.408 -53.507 1.000 33.784 326 ALA A 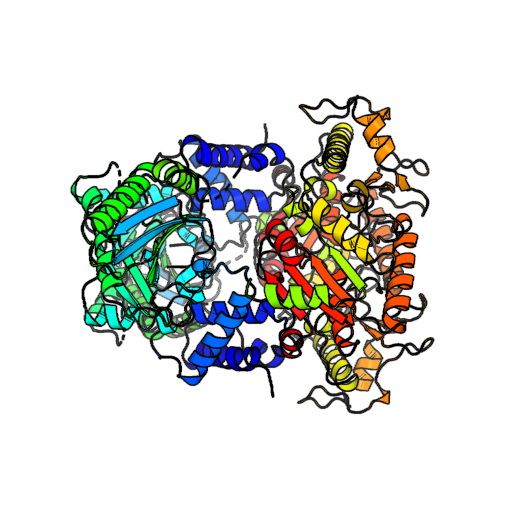N 1
ATOM 2199 C CA . ALA A 1 328 ? 0.584 12.175 -54.244 1.000 35.197 326 ALA A CA 1
ATOM 2200 C C . ALA A 1 328 ? 0.813 11.017 -53.284 1.000 31.560 326 ALA A C 1
ATOM 2201 O O . ALA A 1 328 ? 1.514 11.196 -52.322 1.000 28.479 326 ALA A O 1
ATOM 2203 N N . VAL A 1 329 ? 0.247 9.843 -53.571 1.000 29.089 327 VAL A N 1
ATOM 2204 C CA . VAL A 1 329 ? 0.344 8.715 -52.681 1.000 27.517 327 VAL A CA 1
ATOM 2205 C C . VAL A 1 329 ? 0.466 7.448 -53.500 1.000 26.088 327 VAL A C 1
ATOM 2206 O O . VAL A 1 329 ? -0.377 7.207 -54.358 1.000 27.206 327 VAL A O 1
ATOM 2210 N N . LEU A 1 330 ? 1.464 6.621 -53.155 1.000 25.401 328 LEU A N 1
ATOM 2211 C CA . LEU A 1 330 ? 1.588 5.271 -53.666 1.000 25.440 328 LEU A CA 1
ATOM 2212 C C . LEU A 1 330 ? 1.321 4.290 -52.536 1.000 25.317 328 LEU A C 1
ATOM 2213 O O . LEU A 1 330 ? 1.923 4.377 -51.448 1.000 26.098 328 LEU A O 1
ATOM 2218 N N . VAL A 1 331 ? 0.404 3.372 -52.772 1.000 23.415 329 VAL A N 1
ATOM 2219 C CA . VAL A 1 331 ? 0.211 2.290 -51.856 1.000 24.095 329 VAL A CA 1
ATOM 2220 C C . VAL A 1 331 ? 0.940 1.074 -52.432 1.000 24.381 329 VAL A C 1
ATOM 2221 O O . VAL A 1 331 ? 0.631 0.613 -53.523 1.000 26.304 329 VAL A O 1
ATOM 2225 N N . THR A 1 332 ? 1.870 0.528 -51.659 1.000 23.924 330 THR A N 1
ATOM 2226 C CA . THR A 1 332 ? 2.474 -0.759 -51.945 1.000 24.588 330 THR A CA 1
ATOM 2227 C C . THR A 1 332 ? 1.959 -1.733 -50.916 1.000 23.432 330 THR A C 1
ATOM 2228 O O . THR A 1 332 ? 1.949 -1.408 -49.759 1.000 30.710 330 THR A O 1
ATOM 2232 N N . ALA A 1 333 ? 1.448 -2.882 -51.332 1.000 23.937 331 ALA A N 1
ATOM 2233 C CA . ALA A 1 333 ? 0.811 -3.772 -50.402 1.000 25.591 331 ALA A CA 1
ATOM 2234 C C . ALA A 1 333 ? 1.261 -5.194 -50.669 1.000 25.857 331 ALA A C 1
ATOM 2235 O O . ALA A 1 333 ? 1.514 -5.618 -51.807 1.000 29.100 331 ALA A O 1
ATOM 2237 N N . GLY A 1 334 ? 1.325 -5.942 -49.593 1.000 27.846 332 GLY A N 1
ATOM 2238 C CA . GLY A 1 334 ? 1.607 -7.371 -49.622 1.000 25.050 332 GLY A CA 1
ATOM 2239 C C . GLY A 1 334 ? 0.447 -8.127 -49.012 1.000 25.372 332 GLY A C 1
ATOM 2240 O O . GLY A 1 334 ? -0.604 -7.557 -48.706 1.000 28.422 332 GLY A O 1
ATOM 2241 N N . ALA A 1 335 ? 0.703 -9.379 -48.689 1.000 30.221 333 ALA A N 1
ATOM 2242 C CA . ALA A 1 335 ? -0.295 -10.292 -48.177 1.000 28.339 333 ALA A CA 1
ATOM 2243 C C . ALA A 1 335 ? -0.798 -9.806 -46.820 1.000 26.869 333 ALA A C 1
ATOM 2244 O O . ALA A 1 335 ? -1.905 -10.125 -46.461 1.000 33.637 333 ALA A O 1
ATOM 2246 N N . GLY A 1 336 ? -0.004 -9.051 -46.054 1.000 23.955 334 GLY A N 1
ATOM 2247 C CA . GLY A 1 336 ? -0.463 -8.629 -44.746 1.000 25.531 334 GLY A CA 1
ATOM 2248 C C . GLY A 1 336 ? -1.754 -7.790 -44.822 1.000 28.276 334 GLY A C 1
ATOM 2249 O O . GLY A 1 336 ? -2.502 -7.753 -43.855 1.000 33.002 334 GLY A O 1
ATOM 2250 N N . LEU A 1 337 ? -2.021 -7.089 -45.947 1.000 27.167 335 LEU A N 1
ATOM 2251 C CA . LEU A 1 337 ? -3.191 -6.222 -46.003 1.000 27.443 335 LEU A CA 1
ATOM 2252 C C . LEU A 1 337 ? -4.474 -7.075 -46.014 1.000 27.673 335 LEU A C 1
ATOM 2253 O O . LEU A 1 337 ? -5.389 -6.869 -45.234 1.000 27.797 335 LEU A O 1
ATOM 2258 N N . SER A 1 338 ? -4.511 -8.090 -46.845 1.000 25.011 336 SER A N 1
ATOM 2259 C CA . SER A 1 338 ? -5.646 -8.993 -46.889 1.000 28.557 336 SER A CA 1
ATOM 2260 C C . SER A 1 338 ? -5.705 -9.913 -45.665 1.000 29.410 336 SER A C 1
ATOM 2261 O O . SER A 1 338 ? -6.799 -10.278 -45.215 1.000 26.004 336 SER A O 1
ATOM 2264 N N . ALA A 1 339 ? -4.547 -10.225 -45.066 1.000 27.698 337 ALA A N 1
ATOM 2265 C CA . ALA A 1 339 ? -4.549 -11.002 -43.831 1.000 28.210 337 ALA A CA 1
ATOM 2266 C C . ALA A 1 339 ? -5.258 -10.217 -42.721 1.000 29.878 337 ALA A C 1
ATOM 2267 O O . ALA A 1 339 ? -6.021 -10.776 -41.952 1.000 31.705 337 ALA A O 1
ATOM 2269 N N . ALA A 1 340 ? -5.138 -8.892 -42.738 1.000 27.029 338 ALA A N 1
ATOM 2270 C CA . ALA A 1 340 ? -5.829 -8.060 -41.769 1.000 28.220 338 ALA A CA 1
ATOM 2271 C C . ALA A 1 340 ? -7.355 -8.107 -41.895 1.000 30.162 338 ALA A C 1
ATOM 2272 O O . ALA A 1 340 ? -8.049 -7.707 -40.982 1.000 32.924 338 ALA A O 1
ATOM 2274 N N . GLU A 1 341 ? -7.870 -8.525 -43.042 1.000 33.172 339 GLU A N 1
ATOM 2275 C CA . GLU A 1 341 ? -9.291 -8.565 -43.303 1.000 30.282 339 GLU A CA 1
ATOM 2276 C C . GLU A 1 341 ? -9.814 -9.947 -42.946 1.000 32.829 339 GLU A C 1
ATOM 2277 O O . GLU A 1 341 ? -11.002 -10.176 -43.107 1.000 34.078 339 GLU A O 1
ATOM 2283 N N . GLY A 1 342 ? -8.938 -10.870 -42.536 1.000 34.064 340 GLY A N 1
ATOM 2284 C CA . GLY A 1 342 ? -9.352 -12.199 -42.133 1.000 31.548 340 GLY A CA 1
ATOM 2285 C C . GLY A 1 342 ? -8.953 -13.288 -43.133 1.000 34.768 340 GLY A C 1
ATOM 2286 O O . GLY A 1 342 ? -9.195 -14.467 -42.931 1.000 39.608 340 GLY A O 1
ATOM 2287 N N . LEU A 1 343 ? -8.317 -12.921 -44.224 1.000 39.861 341 LEU A N 1
ATOM 2288 C CA . LEU A 1 343 ? -7.875 -13.886 -45.223 1.000 43.304 341 LEU A CA 1
ATOM 2289 C C . LEU A 1 343 ? -6.431 -14.269 -44.925 1.000 47.605 341 LEU A C 1
ATOM 2290 O O . LEU A 1 343 ? -5.531 -13.558 -45.333 1.000 63.947 341 LEU A O 1
ATOM 2295 N N . ASP A 1 344 ? -6.174 -15.367 -44.218 1.000 61.239 342 ASP A N 1
ATOM 2296 C CA . ASP A 1 344 ? -4.793 -15.809 -44.031 1.000 66.738 342 ASP A CA 1
ATOM 2297 C C . ASP A 1 344 ? -4.705 -17.339 -44.084 1.000 78.790 342 ASP A C 1
ATOM 2298 O O . ASP A 1 344 ? -4.441 -17.841 -45.208 1.000 75.724 342 ASP A O 1
ATOM 2303 N N . LEU A 1 363 ? 5.034 -20.703 -40.993 1.000 76.980 361 LEU A N 1
ATOM 2304 C CA . LEU A 1 363 ? 5.124 -19.687 -42.084 1.000 104.587 361 LEU A CA 1
ATOM 2305 C C . LEU A 1 363 ? 4.714 -20.415 -43.367 1.000 118.522 361 LEU A C 1
ATOM 2306 O O . LEU A 1 363 ? 5.047 -21.592 -43.517 1.000 137.777 361 LEU A O 1
ATOM 2311 N N . THR A 1 364 ? 4.025 -19.735 -44.293 1.000 107.286 362 THR A N 1
ATOM 2312 C CA . THR A 1 364 ? 3.502 -20.437 -45.461 1.000 107.880 362 THR A CA 1
ATOM 2313 C C . THR A 1 364 ? 3.476 -19.461 -46.659 1.000 98.107 362 THR A C 1
ATOM 2314 O O . THR A 1 364 ? 3.428 -18.252 -46.456 1.000 97.681 362 THR A O 1
ATOM 2318 N N . SER A 1 365 ? 3.607 -19.968 -47.906 1.000 93.999 363 SER A N 1
ATOM 2319 C CA . SER A 1 365 ? 3.438 -19.167 -49.125 1.000 97.157 363 SER A CA 1
ATOM 2320 C C . SER A 1 365 ? 2.177 -19.620 -49.886 1.000 103.594 363 SER A C 1
ATOM 2321 O O . SER A 1 365 ? 2.257 -20.005 -51.052 1.000 97.533 363 SER A O 1
ATOM 2324 N N . LEU A 1 366 ? 1.002 -19.509 -49.235 1.000 125.338 364 LEU A N 1
ATOM 2325 C CA . LEU A 1 366 ? -0.267 -20.101 -49.666 1.000 110.269 364 LEU A CA 1
ATOM 2326 C C . LEU A 1 366 ? -0.029 -21.496 -50.233 1.000 87.511 364 LEU A C 1
ATOM 2327 O O . LEU A 1 366 ? -0.252 -21.773 -51.419 1.000 86.313 364 LEU A O 1
ATOM 2332 N N . TYR A 1 367 ? 0.437 -22.335 -49.298 1.000 78.982 365 TYR A N 1
ATOM 2333 C CA . TYR A 1 367 ? 0.987 -23.653 -49.566 1.000 72.622 365 TYR A CA 1
ATOM 2334 C C . TYR A 1 367 ? -0.143 -24.450 -50.224 1.000 64.514 365 TYR A C 1
ATOM 2335 O O . TYR A 1 367 ? 0.108 -25.279 -51.095 1.000 53.605 365 TYR A O 1
ATOM 2344 N N . SER A 1 368 ? -1.395 -24.180 -49.803 1.000 66.479 366 SER A N 1
ATOM 2345 C CA . SER A 1 368 ? -2.517 -25.006 -50.217 1.000 67.250 366 SER A CA 1
ATOM 2346 C C . SER A 1 368 ? -2.613 -25.029 -51.733 1.000 64.128 366 SER A C 1
ATOM 2347 O O . SER A 1 368 ? -2.788 -26.080 -52.340 1.000 56.849 366 SER A O 1
ATOM 2350 N N . VAL A 1 369 ? -2.460 -23.848 -52.323 1.000 64.661 367 VAL A N 1
ATOM 2351 C CA . VAL A 1 369 ? -2.635 -23.724 -53.750 1.000 66.241 367 VAL A CA 1
ATOM 2352 C C . VAL A 1 369 ? -1.365 -24.169 -54.454 1.000 55.965 367 VAL A C 1
ATOM 2353 O O . VAL A 1 369 ? -1.453 -24.995 -55.368 1.000 59.508 367 VAL A O 1
ATOM 2357 N N . PHE A 1 370 ? -0.209 -23.614 -54.057 1.000 46.255 368 PHE A N 1
ATOM 2358 C CA . PHE A 1 370 ? 0.990 -23.797 -54.885 1.000 54.859 368 PHE A CA 1
ATOM 2359 C C . PHE A 1 370 ? 1.974 -24.866 -54.389 1.000 47.359 368 PHE A C 1
ATOM 2360 O O . PHE A 1 370 ? 2.757 -25.367 -55.189 1.000 58.141 368 PHE A O 1
ATOM 2368 N N . GLY A 1 371 ? 1.937 -25.213 -53.099 1.000 43.538 369 GLY A N 1
ATOM 2369 C CA . GLY A 1 371 ? 2.888 -26.147 -52.516 1.000 46.652 369 GLY A CA 1
ATOM 2370 C C . GLY A 1 371 ? 2.340 -27.572 -52.421 1.000 49.827 369 GLY A C 1
ATOM 2371 O O . GLY A 1 371 ? 2.912 -28.492 -52.988 1.000 47.895 369 GLY A O 1
ATOM 2372 N N . PHE A 1 372 ? 1.189 -27.728 -51.747 1.000 61.972 370 PHE A N 1
ATOM 2373 C CA . PHE A 1 372 ? 0.549 -29.025 -51.566 1.000 55.744 370 PHE A CA 1
ATOM 2374 C C . PHE A 1 372 ? 0.498 -29.761 -52.894 1.000 49.783 370 PHE A C 1
ATOM 2375 O O . PHE A 1 372 ? 0.088 -29.228 -53.925 1.000 59.122 370 PHE A O 1
ATOM 2383 N N . ASN A 1 373 ? 0.889 -31.015 -52.876 1.000 50.650 371 ASN A N 1
ATOM 2384 C CA . ASN A 1 373 ? 0.937 -31.738 -54.127 1.000 55.320 371 ASN A CA 1
ATOM 2385 C C . ASN A 1 373 ? 0.553 -33.211 -53.928 1.000 61.032 371 ASN A C 1
ATOM 2386 O O . ASN A 1 373 ? 1.242 -34.099 -54.421 1.000 70.378 371 ASN A O 1
ATOM 2391 N N . ASP A 1 374 ? -0.566 -33.465 -53.224 1.000 53.404 372 ASP A N 1
ATOM 2392 C CA . ASP A 1 374 ? -1.044 -34.819 -53.010 1.000 57.137 372 ASP A CA 1
ATOM 2393 C C . ASP A 1 374 ? -2.555 -34.869 -53.266 1.000 56.470 372 ASP A C 1
ATOM 2394 O O . ASP A 1 374 ? -3.342 -35.276 -52.419 1.000 57.049 372 ASP A O 1
ATOM 2399 N N . TRP A 1 375 ? -2.933 -34.423 -54.465 1.000 58.307 373 TRP A N 1
ATOM 2400 C CA . TRP A 1 375 ? -4.313 -34.381 -54.910 1.000 49.633 373 TRP A CA 1
ATOM 2401 C C . TRP A 1 375 ? -4.744 -35.776 -55.329 1.000 54.980 373 TRP A C 1
ATOM 2402 O O . TRP A 1 375 ? -4.131 -36.382 -56.205 1.000 51.610 373 TRP A O 1
ATOM 2413 N N . PRO A 1 376 ? -5.875 -36.309 -54.825 1.000 51.982 374 PRO A N 1
ATOM 2414 C CA . PRO A 1 376 ? -6.362 -37.593 -55.342 1.000 47.398 374 PRO A CA 1
ATOM 2415 C C . PRO A 1 376 ? -6.642 -37.600 -56.836 1.000 46.917 374 PRO A C 1
ATOM 2416 O O . PRO A 1 376 ? -6.606 -38.671 -57.430 1.000 49.183 374 PRO A O 1
ATOM 2420 N N . SER A 1 377 ? -6.877 -36.421 -57.445 1.000 44.627 375 SER A N 1
ATOM 2421 C CA . SER A 1 377 ? -7.130 -36.326 -58.884 1.000 44.578 375 SER A CA 1
ATOM 2422 C C . SER A 1 377 ? -7.184 -34.866 -59.326 1.000 41.184 375 SER A C 1
ATOM 2423 O O . SER A 1 377 ? -7.263 -33.979 -58.479 1.000 46.789 375 SER A O 1
ATOM 2426 N N . GLU A 1 378 ? -7.208 -34.630 -60.649 1.000 41.705 376 GLU A N 1
ATOM 2427 C CA . GLU A 1 378 ? -7.355 -33.285 -61.191 1.000 45.899 376 GLU A CA 1
ATOM 2428 C C . GLU A 1 378 ? -8.700 -32.664 -60.773 1.000 47.110 376 GLU A C 1
ATOM 2429 O O . GLU A 1 378 ? -8.775 -31.424 -60.645 1.000 46.416 376 GLU A O 1
ATOM 2435 N N . GLU A 1 379 ? -9.728 -33.524 -60.605 1.000 44.164 377 GLU A N 1
ATOM 2436 C CA . GLU A 1 379 ? -11.068 -33.089 -60.220 1.000 44.700 377 GLU A CA 1
ATOM 2437 C C . GLU A 1 379 ? -11.025 -32.540 -58.809 1.000 41.842 377 GLU A C 1
ATOM 2438 O O . GLU A 1 379 ? -11.675 -31.529 -58.524 1.000 42.334 377 GLU A O 1
ATOM 2444 N N . HIS A 1 380 ? -10.205 -33.148 -57.960 1.000 43.049 378 HIS A N 1
ATOM 2445 C CA . HIS A 1 380 ? -10.057 -32.633 -56.609 1.000 42.691 378 HIS A CA 1
ATOM 2446 C C . HIS A 1 380 ? -9.242 -31.347 -56.605 1.000 42.680 378 HIS A C 1
ATOM 2447 O O . HIS A 1 380 ? -9.494 -30.443 -55.790 1.000 36.673 378 HIS A O 1
ATOM 2454 N N . ARG A 1 381 ? -8.213 -31.312 -57.459 1.000 42.369 379 ARG A N 1
ATOM 2455 C CA . ARG A 1 381 ? -7.336 -30.155 -57.487 1.000 44.682 379 ARG A CA 1
ATOM 2456 C C . ARG A 1 381 ? -8.183 -28.950 -57.896 1.000 41.320 379 ARG A C 1
ATOM 2457 O O . ARG A 1 381 ? -8.175 -27.941 -57.214 1.000 36.508 379 ARG A O 1
ATOM 2465 N N . TRP A 1 382 ? -8.890 -29.047 -59.026 1.000 39.073 380 TRP A N 1
ATOM 2466 C CA . TRP A 1 382 ? -9.661 -27.905 -59.499 1.000 42.408 380 TRP A CA 1
ATOM 2467 C C . TRP A 1 382 ? -10.885 -27.615 -58.631 1.000 36.161 380 TRP A C 1
ATOM 2468 O O . TRP A 1 382 ? -11.307 -26.471 -58.516 1.000 39.398 380 TRP A O 1
ATOM 2479 N N . GLY A 1 383 ? -11.434 -28.636 -58.005 1.000 35.884 381 GLY A N 1
ATOM 2480 C CA . GLY A 1 383 ? -12.510 -28.403 -57.067 1.000 35.735 381 GLY A CA 1
ATOM 2481 C C . GLY A 1 383 ? -12.033 -27.488 -55.954 1.000 34.950 381 GLY A C 1
ATOM 2482 O O . GLY A 1 383 ? -12.687 -26.523 -55.555 1.000 41.661 381 GLY A O 1
ATOM 2483 N N . TYR A 1 384 ? -10.828 -27.760 -55.482 1.000 37.061 382 TYR A N 1
ATOM 2484 C CA . TYR A 1 384 ? -10.285 -26.919 -54.449 1.000 33.090 382 TYR A CA 1
ATOM 2485 C C . TYR A 1 384 ? -9.895 -25.544 -55.002 1.000 32.811 382 TYR A C 1
ATOM 2486 O O . TYR A 1 384 ? -10.258 -24.547 -54.401 1.000 32.829 382 TYR A O 1
ATOM 2495 N N . PHE A 1 385 ? -9.204 -25.480 -56.156 1.000 31.975 383 PHE A N 1
ATOM 2496 C CA . PHE A 1 385 ? -8.763 -24.201 -56.696 1.000 33.166 383 PHE A CA 1
ATOM 2497 C C . PHE A 1 385 ? -9.958 -23.299 -56.991 1.000 32.939 383 PHE A C 1
ATOM 2498 O O . PHE A 1 385 ? -9.935 -22.118 -56.653 1.000 35.122 383 PHE A O 1
ATOM 2506 N N . PHE A 1 386 ? -11.014 -23.847 -57.604 1.000 32.174 384 PHE A N 1
ATOM 2507 C CA . PHE A 1 386 ? -12.193 -23.058 -57.936 1.000 31.980 384 PHE A CA 1
ATOM 2508 C C . PHE A 1 386 ? -12.912 -22.573 -56.665 1.000 30.764 384 PHE A C 1
ATOM 2509 O O . PHE A 1 386 ? -13.276 -21.411 -56.520 1.000 33.306 384 PHE A O 1
ATOM 2517 N N . THR A 1 387 ? -12.996 -23.399 -55.655 1.000 33.619 385 THR A N 1
ATOM 2518 C CA . THR A 1 387 ? -13.576 -22.990 -54.384 1.000 32.878 385 THR A CA 1
ATOM 2519 C C . THR A 1 387 ? -12.748 -21.896 -53.732 1.000 32.480 385 THR A C 1
ATOM 2520 O O . THR A 1 387 ? -13.276 -20.943 -53.178 1.000 33.486 385 THR A O 1
ATOM 2524 N N . HIS A 1 388 ? -11.437 -21.992 -53.845 1.000 34.039 386 HIS A N 1
ATOM 2525 C CA . HIS A 1 388 ? -10.594 -20.954 -53.267 1.000 30.564 386 HIS A CA 1
ATOM 2526 C C . HIS A 1 388 ? -10.721 -19.628 -54.020 1.000 28.429 386 HIS A C 1
ATOM 2527 O O . HIS A 1 388 ? -10.838 -18.561 -53.428 1.000 29.437 386 HIS A O 1
ATOM 2534 N N . LEU A 1 389 ? -10.613 -19.653 -55.342 1.000 30.932 387 LEU A N 1
ATOM 2535 C CA . LEU A 1 389 ? -10.714 -18.415 -56.099 1.000 32.794 387 LEU A CA 1
ATOM 2536 C C . LEU A 1 389 ? -12.078 -17.769 -55.828 1.000 31.656 387 LEU A C 1
ATOM 2537 O O . LEU A 1 389 ? -12.205 -16.562 -55.672 1.000 31.686 387 LEU A O 1
ATOM 2542 N N . ASN A 1 390 ? -13.117 -18.595 -55.706 1.000 33.763 388 ASN A N 1
ATOM 2543 C CA . ASN A 1 390 ? -14.459 -18.072 -55.481 1.000 34.570 388 ASN A CA 1
ATOM 2544 C C . ASN A 1 390 ? -14.577 -17.383 -54.125 1.000 33.037 388 ASN A C 1
ATOM 2545 O O . ASN A 1 390 ? -15.129 -16.285 -53.982 1.000 29.656 388 ASN A O 1
ATOM 2550 N N . MET A 1 391 ? -13.992 -18.015 -53.117 1.000 31.696 389 MET A N 1
ATOM 2551 C CA . MET A 1 391 ? -14.155 -17.506 -51.779 1.000 31.026 389 MET A CA 1
ATOM 2552 C C . MET A 1 391 ? -13.427 -16.156 -51.698 1.000 33.620 389 MET A C 1
ATOM 2553 O O . MET A 1 391 ? -13.909 -15.171 -51.129 1.000 32.259 389 MET A O 1
ATOM 2558 N N . VAL A 1 392 ? -12.241 -16.071 -52.286 1.000 32.464 390 VAL A N 1
ATOM 2559 C CA . VAL A 1 392 ? -11.472 -14.842 -52.211 1.000 30.149 390 VAL A CA 1
ATOM 2560 C C . VAL A 1 392 ? -12.204 -13.741 -52.969 1.000 31.013 390 VAL A C 1
ATOM 2561 O O . VAL A 1 392 ? -12.335 -12.609 -52.495 1.000 30.013 390 VAL A O 1
ATOM 2565 N N . ALA A 1 393 ? -12.667 -14.099 -54.161 1.000 29.917 391 ALA A N 1
ATOM 2566 C CA . ALA A 1 393 ? -13.357 -13.150 -55.021 1.000 33.147 391 ALA A CA 1
ATOM 2567 C C . ALA A 1 393 ? -14.614 -12.596 -54.352 1.000 33.882 391 ALA A C 1
ATOM 2568 O O . ALA A 1 393 ? -15.059 -11.512 -54.716 1.000 37.308 391 ALA A O 1
ATOM 2570 N N . ASN A 1 394 ? -15.238 -13.370 -53.448 1.000 33.924 392 ASN A N 1
ATOM 2571 C CA . ASN A 1 394 ? -16.457 -12.929 -52.773 1.000 32.613 392 ASN A CA 1
ATOM 2572 C C . ASN A 1 394 ? -16.203 -12.560 -51.314 1.000 31.419 392 ASN A C 1
ATOM 2573 O O . ASN A 1 394 ? -17.103 -12.513 -50.529 1.000 32.103 392 ASN A O 1
ATOM 2578 N N . TRP A 1 395 ? -14.996 -12.184 -50.932 1.000 32.545 393 TRP A N 1
ATOM 2579 C CA . TRP A 1 395 ? -14.736 -11.874 -49.535 1.000 30.365 393 TRP A CA 1
ATOM 2580 C C . TRP A 1 395 ? -15.535 -10.663 -49.058 1.000 33.104 393 TRP A C 1
ATOM 2581 O O . TRP A 1 395 ? -15.374 -9.551 -49.573 1.000 33.342 393 TRP A O 1
ATOM 2592 N N . SER A 1 396 ? -16.368 -10.843 -48.031 1.000 31.296 394 SER A N 1
ATOM 2593 C CA . SER A 1 396 ? -17.346 -9.811 -47.725 1.000 34.527 394 SER A CA 1
ATOM 2594 C C . SER A 1 396 ? -16.800 -8.836 -46.696 1.000 30.070 394 SER A C 1
ATOM 2595 O O . SER A 1 396 ? -17.158 -7.698 -46.729 1.000 36.426 394 SER A O 1
ATOM 2598 N N . ASN A 1 397 ? -15.880 -9.264 -45.843 1.000 31.132 395 ASN A N 1
ATOM 2599 C CA . ASN A 1 397 ? -15.295 -8.414 -44.813 1.000 27.803 395 ASN A CA 1
ATOM 2600 C C . ASN A 1 397 ? -14.051 -7.693 -45.372 1.000 26.880 395 ASN A C 1
ATOM 2601 O O . ASN A 1 397 ? -12.941 -8.192 -45.310 1.000 28.815 395 ASN A O 1
ATOM 2606 N N . THR A 1 398 ? -14.187 -6.465 -45.838 1.000 28.456 396 THR A N 1
ATOM 2607 C CA . THR A 1 398 ? -13.047 -5.714 -46.330 1.000 26.634 396 THR A CA 1
ATOM 2608 C C . THR A 1 398 ? -13.090 -4.274 -45.841 1.000 26.563 396 THR A C 1
ATOM 2609 O O . THR A 1 398 ? -12.934 -3.352 -46.626 1.000 28.186 396 THR A O 1
ATOM 2613 N N . PRO A 1 399 ? -13.253 -4.029 -44.522 1.000 24.247 397 PRO A N 1
ATOM 2614 C CA . PRO A 1 399 ? -13.406 -2.665 -44.019 1.000 25.195 397 PRO A CA 1
ATOM 2615 C C . PRO A 1 399 ? -12.155 -1.800 -44.233 1.000 27.169 397 PRO A C 1
ATOM 2616 O O . PRO A 1 399 ? -12.255 -0.610 -44.472 1.000 29.986 397 PRO A O 1
ATOM 2620 N N . THR A 1 400 ? -10.967 -2.396 -44.212 1.000 27.387 398 THR A N 1
ATOM 2621 C CA . THR A 1 400 ? -9.744 -1.643 -44.419 1.000 26.382 398 THR A CA 1
ATOM 2622 C C . THR A 1 400 ? -9.660 -1.110 -45.852 1.000 27.317 398 THR A C 1
ATOM 2623 O O . THR A 1 400 ? -9.303 0.065 -46.045 1.000 23.115 398 THR A O 1
ATOM 2627 N N . TYR A 1 401 ? -10.001 -1.969 -46.839 1.000 25.155 399 TYR A N 1
ATOM 2628 C CA . TYR A 1 401 ? -10.065 -1.514 -48.216 1.000 26.047 399 TYR A CA 1
ATOM 2629 C C . TYR A 1 401 ? -11.124 -0.434 -48.367 1.000 27.560 399 TYR A C 1
ATOM 2630 O O . TYR A 1 401 ? -10.940 0.482 -49.182 1.000 23.942 399 TYR A O 1
ATOM 2639 N N . GLN A 1 402 ? -12.253 -0.584 -47.650 1.000 26.742 400 GLN A N 1
ATOM 2640 C CA . GLN A 1 402 ? -13.403 0.311 -47.806 1.000 32.326 400 GLN A CA 1
ATOM 2641 C C . GLN A 1 402 ? -13.098 1.673 -47.182 1.000 29.863 400 GLN A C 1
ATOM 2642 O O . GLN A 1 402 ? -13.739 2.638 -47.523 1.000 30.750 400 GLN A O 1
ATOM 2648 N N . THR A 1 403 ? -12.113 1.754 -46.275 1.000 29.713 401 THR A N 1
ATOM 2649 C CA . THR A 1 403 ? -11.656 3.034 -45.767 1.000 30.493 401 THR A CA 1
ATOM 2650 C C . THR A 1 403 ? -10.538 3.612 -46.645 1.000 30.605 401 THR A C 1
ATOM 2651 O O . THR A 1 403 ? -10.518 4.807 -46.918 1.000 33.362 401 THR A O 1
ATOM 2655 N N . LEU A 1 404 ? -9.602 2.771 -47.089 1.000 26.668 402 LEU A N 1
ATOM 2656 C CA . LEU A 1 404 ? -8.469 3.264 -47.844 1.000 28.545 402 LEU A CA 1
ATOM 2657 C C . LEU A 1 404 ? -8.872 3.780 -49.228 1.000 28.721 402 LEU A C 1
ATOM 2658 O O . LEU A 1 404 ? -8.400 4.826 -49.635 1.000 31.368 402 LEU A O 1
ATOM 2663 N N . ILE A 1 405 ? -9.745 3.069 -49.959 1.000 30.193 403 ILE A N 1
ATOM 2664 C CA . ILE A 1 405 ? -10.005 3.368 -51.363 1.000 30.374 403 ILE A CA 1
ATOM 2665 C C . ILE A 1 405 ? -10.620 4.765 -51.510 1.000 34.407 403 ILE A C 1
ATOM 2666 O O . ILE A 1 405 ? -10.122 5.568 -52.329 1.000 30.235 403 ILE A O 1
ATOM 2671 N N . PRO A 1 406 ? -11.708 5.126 -50.762 1.000 34.411 404 PRO A N 1
ATOM 2672 C CA . PRO A 1 406 ? -12.333 6.446 -50.909 1.000 35.504 404 PRO A CA 1
ATOM 2673 C C . PRO A 1 406 ? -11.349 7.561 -50.524 1.000 35.441 404 PRO A C 1
ATOM 2674 O O . PRO A 1 406 ? -11.375 8.650 -51.080 1.000 39.218 404 PRO A O 1
ATOM 2678 N N . TRP A 1 407 ? -10.468 7.286 -49.562 1.000 30.673 405 TRP A N 1
ATOM 2679 C CA . TRP A 1 407 ? -9.432 8.245 -49.225 1.000 30.345 405 TRP A CA 1
ATOM 2680 C C . TRP A 1 407 ? -8.454 8.417 -50.389 1.000 29.111 405 TRP A C 1
ATOM 2681 O O . TRP A 1 407 ? -8.147 9.532 -50.741 1.000 30.959 405 TRP A O 1
ATOM 2692 N N . LEU A 1 408 ? -7.986 7.335 -51.025 1.000 30.395 406 LEU A N 1
ATOM 2693 C CA . LEU A 1 408 ? -7.112 7.459 -52.194 1.000 33.329 406 LEU A CA 1
ATOM 2694 C C . LEU A 1 408 ? -7.787 8.260 -53.307 1.000 34.470 406 LEU A C 1
ATOM 2695 O O . LEU A 1 408 ? -7.102 8.975 -54.033 1.000 30.578 406 LEU A O 1
ATOM 2700 N N . ARG A 1 409 ? -9.123 8.157 -53.452 1.000 38.495 407 ARG A N 1
ATOM 2701 C CA . ARG A 1 409 ? -9.826 8.820 -54.560 1.000 40.944 407 ARG A CA 1
ATOM 2702 C C . ARG A 1 409 ? -9.728 10.337 -54.525 1.000 38.199 407 ARG A C 1
ATOM 2703 O O . ARG A 1 409 ? -9.816 10.925 -55.580 1.000 38.936 407 ARG A O 1
ATOM 2711 N N . ASN A 1 410 ? -9.523 10.945 -53.350 1.000 40.095 408 ASN A N 1
ATOM 2712 C CA . ASN A 1 410 ? -9.307 12.392 -53.267 1.000 41.434 408 ASN A CA 1
ATOM 2713 C C . ASN A 1 410 ? -8.083 12.897 -54.037 1.000 39.770 408 ASN A C 1
ATOM 2714 O O . ASN A 1 410 ? -7.972 14.114 -54.225 1.000 40.601 408 ASN A O 1
ATOM 2719 N N . PHE A 1 411 ? -7.226 11.979 -54.525 1.000 36.233 409 PHE A N 1
ATOM 2720 C CA . PHE A 1 411 ? -5.951 12.291 -55.151 1.000 34.845 409 PHE A CA 1
ATOM 2721 C C . PHE A 1 411 ? -6.093 12.206 -56.668 1.000 37.613 409 PHE A C 1
ATOM 2722 O O . PHE A 1 411 ? -5.192 12.579 -57.427 1.000 41.216 409 PHE A O 1
ATOM 2730 N N . GLY A 1 412 ? -7.242 11.735 -57.140 1.000 40.030 410 GLY A N 1
ATOM 2731 C CA . GLY A 1 412 ? -7.431 11.579 -58.570 1.000 37.500 410 GLY A CA 1
ATOM 2732 C C . GLY A 1 412 ? -6.319 10.742 -59.182 1.000 36.328 410 GLY A C 1
ATOM 2733 O O . GLY A 1 412 ? -6.047 9.628 -58.736 1.000 37.114 410 GLY A O 1
ATOM 2734 N N . GLN A 1 413 ? -5.642 11.299 -60.171 1.000 37.504 411 GLN A N 1
ATOM 2735 C CA . GLN A 1 413 ? -4.647 10.558 -60.929 1.000 38.555 411 GLN A CA 1
ATOM 2736 C C . GLN A 1 413 ? -3.354 10.491 -60.139 1.000 34.576 411 GLN A C 1
ATOM 2737 O O . GLN A 1 413 ? -2.484 9.733 -60.496 1.000 33.096 411 GLN A O 1
ATOM 2743 N N . ASP A 1 414 ? -3.252 11.210 -59.011 1.000 35.029 412 ASP A N 1
ATOM 2744 C CA . ASP A 1 414 ? -2.031 11.227 -58.224 1.000 35.684 412 ASP A CA 1
ATOM 2745 C C . ASP A 1 414 ? -2.056 10.188 -57.092 1.000 34.598 412 ASP A C 1
ATOM 2746 O O . ASP A 1 414 ? -1.436 10.380 -56.063 1.000 36.491 412 ASP A O 1
ATOM 2751 N N . ALA A 1 415 ? -2.790 9.091 -57.264 1.000 35.455 413 ALA A N 1
ATOM 2752 C CA . ALA A 1 415 ? -2.701 7.933 -56.382 1.000 33.315 413 ALA A CA 1
ATOM 2753 C C . ALA A 1 415 ? -2.461 6.692 -57.234 1.000 31.764 413 ALA A C 1
ATOM 2754 O O . ALA A 1 415 ? -2.920 6.625 -58.353 1.000 31.166 413 ALA A O 1
ATOM 2756 N N . PHE A 1 416 ? -1.731 5.719 -56.707 1.000 33.937 414 PHE A N 1
ATOM 2757 C CA . PHE A 1 416 ? -1.419 4.507 -57.438 1.000 28.906 414 PHE A CA 1
ATOM 2758 C C . PHE A 1 416 ? -1.260 3.360 -56.447 1.000 27.623 414 PHE A C 1
ATOM 2759 O O . PHE A 1 416 ? -0.833 3.601 -55.330 1.000 31.611 414 PHE A O 1
ATOM 2767 N N . VAL A 1 417 ? -1.655 2.140 -56.849 1.000 25.182 415 VAL A N 1
ATOM 2768 C CA . VAL A 1 417 ? -1.558 0.945 -56.035 1.000 25.489 415 VAL A CA 1
ATOM 2769 C C . VAL A 1 417 ? -0.684 -0.069 -56.748 1.000 27.273 415 VAL A C 1
ATOM 2770 O O . VAL A 1 417 ? -0.849 -0.354 -57.934 1.000 33.714 415 VAL A O 1
ATOM 2774 N N . ARG A 1 418 ? 0.333 -0.535 -56.027 1.000 26.948 416 ARG A N 1
ATOM 2775 C CA . ARG A 1 418 ? 1.189 -1.588 -56.521 1.000 24.350 416 ARG A CA 1
ATOM 2776 C C . ARG A 1 418 ? 1.189 -2.699 -55.468 1.000 23.231 416 ARG A C 1
ATOM 2777 O O . ARG A 1 418 ? 1.586 -2.413 -54.356 1.000 23.080 416 ARG A O 1
ATOM 2785 N N . THR A 1 419 ? 0.733 -3.918 -55.815 1.000 22.943 417 THR A N 1
ATOM 2786 C CA . THR A 1 419 ? 0.580 -4.977 -54.851 1.000 26.641 417 THR A CA 1
ATOM 2787 C C . THR A 1 419 ? 1.277 -6.231 -55.315 1.000 26.982 417 THR A C 1
ATOM 2788 O O . THR A 1 419 ? 1.149 -6.583 -56.469 1.000 30.379 417 THR A O 1
ATOM 2792 N N . SER A 1 420 ? 1.937 -6.931 -54.377 1.000 29.396 418 SER A N 1
ATOM 2793 C CA . SER A 1 420 ? 2.626 -8.183 -54.659 1.000 28.058 418 SER A CA 1
ATOM 2794 C C . SER A 1 420 ? 1.773 -9.377 -54.286 1.000 28.763 418 SER A C 1
ATOM 2795 O O . SER A 1 420 ? 2.173 -10.522 -54.392 1.000 28.618 418 SER A O 1
ATOM 2798 N N . ALA A 1 421 ? 0.618 -9.138 -53.720 1.000 31.891 419 ALA A N 1
ATOM 2799 C CA . ALA A 1 421 ? -0.203 -10.273 -53.364 1.000 41.048 419 ALA A CA 1
ATOM 2800 C C . ALA A 1 421 ? -1.582 -9.947 -53.863 1.000 49.677 419 ALA A C 1
ATOM 2801 O O . ALA A 1 421 ? -2.370 -9.441 -53.054 1.000 50.209 419 ALA A O 1
ATOM 2803 N N . ALA A 1 422 ? -1.749 -10.130 -55.166 1.000 39.790 420 ALA A N 1
ATOM 2804 C CA . ALA A 1 422 ? -2.967 -9.750 -55.851 1.000 56.545 420 ALA A CA 1
ATOM 2805 C C . ALA A 1 422 ? -4.029 -10.857 -55.728 1.000 56.773 420 ALA A C 1
ATOM 2806 O O . ALA A 1 422 ? -4.219 -11.696 -56.608 1.000 40.962 420 ALA A O 1
ATOM 2808 N N . ASP A 1 423 ? -4.751 -10.829 -54.605 1.000 43.013 421 ASP A N 1
ATOM 2809 C CA . ASP A 1 423 ? -5.936 -11.634 -54.426 1.000 36.108 421 ASP A CA 1
ATOM 2810 C C . ASP A 1 423 ? -7.140 -10.959 -55.112 1.000 36.030 421 ASP A C 1
ATOM 2811 O O . ASP A 1 423 ? -8.221 -11.496 -55.098 1.000 35.244 421 ASP A O 1
ATOM 2816 N N . GLY A 1 424 ? -6.987 -9.737 -55.640 1.000 32.776 422 GLY A N 1
ATOM 2817 C CA . GLY A 1 424 ? -8.014 -9.071 -56.425 1.000 33.995 422 GLY A CA 1
ATOM 2818 C C . GLY A 1 424 ? -8.875 -8.105 -55.595 1.000 37.653 422 GLY A C 1
ATOM 2819 O O . GLY A 1 424 ? -9.833 -7.522 -56.129 1.000 35.453 422 GLY A O 1
ATOM 2820 N N . LEU A 1 425 ? -8.526 -7.898 -54.313 1.000 32.877 423 LEU A N 1
ATOM 2821 C CA . LEU A 1 425 ? -9.444 -7.169 -53.446 1.000 31.213 423 LEU A CA 1
ATOM 2822 C C . LEU A 1 425 ? -9.382 -5.685 -53.743 1.000 29.602 423 LEU A C 1
ATOM 2823 O O . LEU A 1 425 ? -10.339 -4.991 -53.501 1.000 29.095 423 LEU A O 1
ATOM 2828 N N . PHE A 1 426 ? -8.291 -5.161 -54.324 1.000 29.851 424 PHE A N 1
ATOM 2829 C CA . PHE A 1 426 ? -8.337 -3.760 -54.738 1.000 29.607 424 PHE A CA 1
ATOM 2830 C C . PHE A 1 426 ? -9.428 -3.494 -55.775 1.000 27.566 424 PHE A C 1
ATOM 2831 O O . PHE A 1 426 ? -10.215 -2.554 -55.618 1.000 26.707 424 PHE A O 1
ATOM 2839 N N . LEU A 1 427 ? -9.473 -4.330 -56.814 1.000 26.234 425 LEU A N 1
ATOM 2840 C CA . LEU A 1 427 ? -10.422 -4.129 -57.896 1.000 29.062 425 LEU A CA 1
ATOM 2841 C C . LEU A 1 427 ? -11.854 -4.363 -57.391 1.000 28.383 425 LEU A C 1
ATOM 2842 O O . LEU A 1 427 ? -12.780 -3.695 -57.797 1.000 29.652 425 LEU A O 1
ATOM 2847 N N . ALA A 1 428 ? -12.035 -5.340 -56.507 1.000 27.424 426 ALA A N 1
ATOM 2848 C CA . ALA A 1 428 ? -13.342 -5.734 -56.029 1.000 26.472 426 ALA A CA 1
ATOM 2849 C C . ALA A 1 428 ? -13.875 -4.754 -54.988 1.000 29.882 426 ALA A C 1
ATOM 2850 O O . ALA A 1 428 ? -15.033 -4.832 -54.611 1.000 35.058 426 ALA A O 1
ATOM 2852 N N . ASN A 1 429 ? -13.043 -3.850 -54.474 1.000 28.967 427 ASN A N 1
ATOM 2853 C CA . ASN A 1 429 ? -13.558 -2.773 -53.652 1.000 28.844 427 ASN A CA 1
ATOM 2854 C C . ASN A 1 429 ? -13.467 -1.448 -54.404 1.000 28.366 427 ASN A C 1
ATOM 2855 O O . ASN A 1 429 ? -13.562 -0.386 -53.812 1.000 28.418 427 ASN A O 1
ATOM 2860 N N . GLY A 1 430 ? -13.240 -1.510 -55.706 1.000 28.425 428 GLY A N 1
ATOM 2861 C CA . GLY A 1 430 ? -13.589 -0.383 -56.568 1.000 32.382 428 GLY A CA 1
ATOM 2862 C C . GLY A 1 430 ? -12.409 0.455 -57.033 1.000 31.074 428 GLY A C 1
ATOM 2863 O O . GLY A 1 430 ? -12.630 1.485 -57.585 1.000 30.941 428 GLY A O 1
ATOM 2864 N N . TRP A 1 431 ? -11.171 0.020 -56.797 1.000 31.623 429 TRP A N 1
ATOM 2865 C CA . TRP A 1 431 ? -10.023 0.738 -57.280 1.000 31.443 429 TRP A CA 1
ATOM 2866 C C . TRP A 1 431 ? -9.895 0.498 -58.770 1.000 29.869 429 TRP A C 1
ATOM 2867 O O . TRP A 1 431 ? -10.007 -0.613 -59.215 1.000 31.750 429 TRP A O 1
ATOM 2878 N N . PRO A 1 432 ? -9.613 1.506 -59.605 1.000 30.886 430 PRO A N 1
ATOM 2879 C CA . PRO A 1 432 ? -9.506 1.264 -61.030 1.000 31.395 430 PRO A CA 1
ATOM 2880 C C . PRO A 1 432 ? -8.211 0.584 -61.447 1.000 34.203 430 PRO A C 1
ATOM 2881 O O . PRO A 1 432 ? -7.141 0.870 -60.911 1.000 35.330 430 PRO A O 1
ATOM 2885 N N . LYS A 1 433 ? -8.332 -0.222 -62.498 1.000 31.771 431 LYS A N 1
ATOM 2886 C CA . LYS A 1 433 ? -7.252 -1.063 -62.957 1.000 34.893 431 LYS A CA 1
ATOM 2887 C C . LYS A 1 433 ? -6.216 -0.191 -63.635 1.000 34.216 431 LYS A C 1
ATOM 2888 O O . LYS A 1 433 ? -5.075 -0.585 -63.654 1.000 32.184 431 LYS A O 1
ATOM 2894 N N . GLU A 1 434 ? -6.617 0.984 -64.138 1.000 33.662 432 GLU A N 1
ATOM 2895 C CA . GLU A 1 434 ? -5.687 1.917 -64.743 1.000 36.297 432 GLU A CA 1
ATOM 2896 C C . GLU A 1 434 ? -4.709 2.550 -63.742 1.000 35.093 432 GLU A C 1
ATOM 2897 O O . GLU A 1 434 ? -3.673 3.064 -64.159 1.000 35.111 432 GLU A O 1
ATOM 2903 N N . GLN A 1 435 ? -4.978 2.463 -62.429 1.000 36.681 433 GLN A N 1
ATOM 2904 C CA . GLN A 1 435 ? -4.077 2.974 -61.399 1.000 33.488 433 GLN A CA 1
ATOM 2905 C C . GLN A 1 435 ? -3.585 1.854 -60.507 1.000 29.810 433 GLN A C 1
ATOM 2906 O O . GLN A 1 435 ? -3.367 2.049 -59.309 1.000 27.028 433 GLN A O 1
ATOM 2912 N N . LEU A 1 436 ? -3.437 0.669 -61.108 1.000 29.381 434 LEU A N 1
ATOM 2913 C CA . LEU A 1 436 ? -3.073 -0.524 -60.380 1.000 29.603 434 LEU A CA 1
ATOM 2914 C C . LEU A 1 436 ? -1.947 -1.272 -61.073 1.000 31.661 434 LEU A C 1
ATOM 2915 O O . LEU A 1 436 ? -1.923 -1.340 -62.292 1.000 35.633 434 LEU A O 1
ATOM 2920 N N . SER A 1 437 ? -1.085 -1.904 -60.270 1.000 29.969 435 SE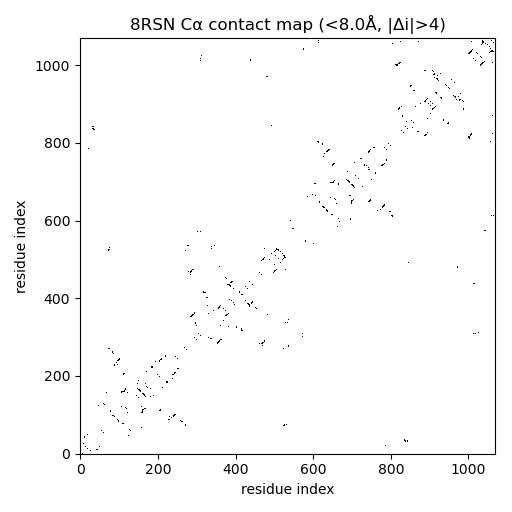R A N 1
ATOM 2921 C CA . SER A 1 437 ? -0.048 -2.790 -60.760 1.000 29.067 435 SER A CA 1
ATOM 2922 C C . SER A 1 437 ? -0.016 -4.052 -59.929 1.000 30.082 435 SER A C 1
ATOM 2923 O O . SER A 1 437 ? -0.155 -3.961 -58.689 1.000 27.184 435 SER A O 1
ATOM 2926 N N . THR A 1 438 ? 0.306 -5.185 -60.569 1.000 32.516 436 THR A N 1
ATOM 2927 C CA . THR A 1 438 ? 0.425 -6.481 -59.914 1.000 32.214 436 THR A CA 1
ATOM 2928 C C . THR A 1 438 ? 1.607 -7.284 -60.434 1.000 29.311 436 THR A C 1
ATOM 2929 O O . THR A 1 438 ? 1.421 -8.275 -61.128 1.000 32.185 436 THR A O 1
ATOM 2933 N N . PRO A 1 439 ? 2.861 -6.958 -60.089 1.000 28.467 437 PRO A N 1
ATOM 2934 C CA . PRO A 1 439 ? 4.006 -7.622 -60.708 1.000 30.593 437 PRO A CA 1
ATOM 2935 C C . PRO A 1 439 ? 4.288 -9.077 -60.376 1.000 31.556 437 PRO A C 1
ATOM 2936 O O . PRO A 1 439 ? 5.087 -9.709 -61.047 1.000 32.990 437 PRO A O 1
ATOM 2940 N N . GLN A 1 440 ? 3.655 -9.621 -59.337 1.000 31.759 438 GLN A N 1
ATOM 2941 C CA . GLN A 1 440 ? 3.840 -11.037 -59.037 1.000 29.708 438 GLN A CA 1
ATOM 2942 C C . GLN A 1 440 ? 2.620 -11.803 -59.489 1.000 29.424 438 GLN A C 1
ATOM 2943 O O . GLN A 1 440 ? 2.450 -12.965 -59.091 1.000 30.637 438 GLN A O 1
ATOM 2949 N N . GLY A 1 441 ? 1.763 -11.137 -60.272 1.000 30.910 439 GLY A N 1
ATOM 2950 C CA . GLY A 1 441 ? 0.636 -11.816 -60.874 1.000 32.445 439 GLY A CA 1
ATOM 2951 C C . GLY A 1 441 ? -0.571 -11.744 -59.959 1.000 35.500 439 GLY A C 1
ATOM 2952 O O . GLY A 1 441 ? -0.490 -11.115 -58.901 1.000 38.624 439 GLY A O 1
ATOM 2953 N N . SER A 1 442 ? -1.662 -12.416 -60.333 1.000 34.567 440 SER A N 1
ATOM 2954 C CA . SER A 1 442 ? -2.900 -12.299 -59.593 1.000 36.549 440 SER A CA 1
ATOM 2955 C C . SER A 1 442 ? -3.756 -13.521 -59.822 1.000 40.959 440 SER A C 1
ATOM 2956 O O . SER A 1 442 ? -3.477 -14.303 -60.734 1.000 48.385 440 SER A O 1
ATOM 2959 N N . TYR A 1 443 ? -4.842 -13.599 -59.043 1.000 35.038 441 TYR A N 1
ATOM 2960 C CA . TYR A 1 443 ? -5.838 -14.652 -59.153 1.000 33.096 441 TYR A CA 1
ATOM 2961 C C . TYR A 1 443 ? -6.757 -14.415 -60.351 1.000 36.692 441 TYR A C 1
ATOM 2962 O O . TYR A 1 443 ? -7.504 -15.317 -60.736 1.000 35.844 441 TYR A O 1
ATOM 2971 N N . GLY A 1 444 ? -6.700 -13.224 -60.954 1.000 36.173 442 GLY A N 1
ATOM 2972 C CA . GLY A 1 444 ? -7.479 -12.935 -62.154 1.000 39.531 442 GLY A CA 1
ATOM 2973 C C . GLY A 1 444 ? -7.168 -13.786 -63.399 1.000 40.211 442 GLY A C 1
ATOM 2974 O O . GLY A 1 444 ? -7.985 -13.822 -64.292 1.000 40.622 442 GLY A O 1
ATOM 2975 N N . TYR A 1 445 ? -6.023 -14.485 -63.482 1.000 42.700 443 TYR A N 1
ATOM 2976 C CA . TYR A 1 445 ? -5.698 -15.288 -64.651 1.000 36.868 443 TYR A CA 1
ATOM 2977 C C . TYR A 1 445 ? -5.193 -16.686 -64.288 1.000 39.631 443 TYR A C 1
ATOM 2978 O O . TYR A 1 445 ? -4.579 -16.878 -63.222 1.000 41.524 443 TYR A O 1
ATOM 2987 N N . LEU A 1 446 ? -5.447 -17.646 -65.209 1.000 37.407 444 LEU A N 1
ATOM 2988 C CA . LEU A 1 446 ? -4.789 -18.943 -65.251 1.000 36.041 444 LEU A CA 1
ATOM 2989 C C . LEU A 1 446 ? -3.792 -18.990 -66.412 1.000 36.861 444 LEU A C 1
ATOM 2990 O O . LEU A 1 446 ? -3.926 -18.233 -67.381 1.000 36.997 444 LEU A O 1
ATOM 2995 N N . GLN A 1 447 ? -2.817 -19.903 -66.335 1.000 38.826 445 GLN A N 1
ATOM 2996 C CA . GLN A 1 447 ? -1.855 -20.089 -67.398 1.000 37.608 445 GLN A CA 1
ATOM 2997 C C . GLN A 1 447 ? -1.477 -21.560 -67.549 1.000 41.473 445 GLN A C 1
ATOM 2998 O O . GLN A 1 447 ? -1.688 -22.385 -66.648 1.000 37.506 445 GLN A O 1
ATOM 3004 N N . CYS A 1 448 ? -0.827 -21.822 -68.695 1.000 42.625 446 CYS A N 1
ATOM 3005 C CA . CYS A 1 448 ? -0.236 -23.097 -69.010 1.000 42.044 446 CYS A CA 1
ATOM 3006 C C . CYS A 1 448 ? 0.958 -23.359 -68.127 1.000 40.167 446 CYS A C 1
ATOM 3007 O O . CYS A 1 448 ? 1.835 -22.525 -68.085 1.000 44.783 446 CYS A O 1
ATOM 3010 N N . LEU A 1 449 ? 1.054 -24.556 -67.549 1.000 41.622 447 LEU A N 1
ATOM 3011 C CA . LEU A 1 449 ? 2.033 -24.869 -66.519 1.000 46.866 447 LEU A CA 1
ATOM 3012 C C . LEU A 1 449 ? 3.398 -25.246 -67.119 1.000 54.535 447 LEU A C 1
ATOM 3013 O O . LEU A 1 449 ? 4.429 -25.212 -66.432 1.000 52.378 447 LEU A O 1
ATOM 3018 N N . ASN A 1 450 ? 3.415 -25.531 -68.429 1.000 60.931 448 ASN A N 1
ATOM 3019 C CA . ASN A 1 450 ? 4.636 -25.667 -69.223 1.000 72.724 448 ASN A CA 1
ATOM 3020 C C . ASN A 1 450 ? 5.034 -24.350 -69.895 1.000 71.742 448 ASN A C 1
ATOM 3021 O O . ASN A 1 450 ? 6.055 -24.301 -70.562 1.000 68.574 448 ASN A O 1
ATOM 3026 N N . ASN A 1 451 ? 4.198 -23.313 -69.751 1.000 74.053 449 ASN A N 1
ATOM 3027 C CA . ASN A 1 451 ? 4.457 -21.977 -70.273 1.000 66.818 449 ASN A CA 1
ATOM 3028 C C . ASN A 1 451 ? 4.893 -22.063 -71.732 1.000 59.247 449 ASN A C 1
ATOM 3029 O O . ASN A 1 451 ? 5.970 -21.615 -72.104 1.000 50.628 449 ASN A O 1
ATOM 3034 N N . CYS A 1 452 ? 4.067 -22.678 -72.561 1.000 55.099 450 CYS A N 1
ATOM 3035 C CA . CYS A 1 452 ? 4.501 -23.038 -73.910 1.000 63.509 450 CYS A CA 1
ATOM 3036 C C . CYS A 1 452 ? 4.565 -21.825 -74.854 1.000 59.172 450 CYS A C 1
ATOM 3037 O O . CYS A 1 452 ? 5.381 -21.834 -75.785 1.000 62.649 450 CYS A O 1
ATOM 3040 N N A ARG A 1 453 ? 3.703 -20.824 -74.613 0.500 59.485 451 ARG A N 1
ATOM 3041 N N B ARG A 1 453 ? 3.706 -20.822 -74.603 0.500 62.471 451 ARG A N 1
ATOM 3042 C CA A ARG A 1 453 ? 3.745 -19.554 -75.326 0.500 58.471 451 ARG A CA 1
ATOM 3043 C CA B ARG A 1 453 ? 3.707 -19.561 -75.332 0.500 63.594 451 ARG A CA 1
ATOM 3044 C C A ARG A 1 453 ? 3.189 -18.430 -74.445 0.500 59.504 451 ARG A C 1
ATOM 3045 C C B ARG A 1 453 ? 3.184 -18.429 -74.442 0.500 62.419 451 ARG A C 1
ATOM 3046 O O A ARG A 1 453 ? 2.459 -18.678 -73.487 0.500 57.617 451 ARG A O 1
ATOM 3047 O O B ARG A 1 453 ? 2.461 -18.673 -73.478 0.500 60.485 451 ARG A O 1
ATOM 3062 N N . VAL A 1 454 ? 3.476 -17.191 -74.857 1.000 62.416 452 VAL A N 1
ATOM 3063 C CA . VAL A 1 454 ? 3.151 -15.976 -74.115 1.000 66.258 452 VAL A CA 1
ATOM 3064 C C . VAL A 1 454 ? 1.633 -15.735 -74.035 1.000 57.751 452 VAL A C 1
ATOM 3065 O O . VAL A 1 454 ? 1.138 -15.042 -73.145 1.000 58.664 452 VAL A O 1
ATOM 3069 N N . ASP A 1 455 ? 0.881 -16.254 -74.993 1.000 52.741 453 ASP A N 1
ATOM 3070 C CA . ASP A 1 455 ? -0.574 -16.083 -75.069 1.000 53.451 453 ASP A CA 1
ATOM 3071 C C . ASP A 1 455 ? -1.352 -17.153 -74.300 1.000 47.232 453 ASP A C 1
ATOM 3072 O O . ASP A 1 455 ? -2.563 -16.997 -74.154 1.000 48.694 453 ASP A O 1
ATOM 3077 N N . ALA A 1 456 ? -0.679 -18.214 -73.816 1.000 45.828 454 ALA A N 1
ATOM 3078 C CA . ALA A 1 456 ? -1.302 -19.296 -73.060 1.000 46.145 454 ALA A CA 1
ATOM 3079 C C . ALA A 1 456 ? -1.755 -18.890 -71.634 1.000 48.152 454 ALA A C 1
ATOM 3080 O O . ALA A 1 456 ? -1.404 -19.591 -70.670 1.000 44.390 454 ALA A O 1
ATOM 3082 N N . VAL A 1 457 ? -2.644 -17.873 -71.532 1.000 45.005 455 VAL A N 1
ATOM 3083 C CA . VAL A 1 457 ? -3.277 -17.446 -70.288 1.000 52.738 455 VAL A CA 1
ATOM 3084 C C . VAL A 1 457 ? -4.762 -17.263 -70.554 1.000 52.119 455 VAL A C 1
ATOM 3085 O O . VAL A 1 457 ? -5.114 -17.275 -71.714 1.000 60.114 455 VAL A O 1
ATOM 3089 N N . VAL A 1 458 ? -5.598 -17.090 -69.507 1.000 52.531 456 VAL A N 1
ATOM 3090 C CA . VAL A 1 458 ? -7.027 -16.866 -69.680 1.000 48.745 456 VAL A CA 1
ATOM 3091 C C . VAL A 1 458 ? -7.623 -16.267 -68.407 1.000 53.342 456 VAL A C 1
ATOM 3092 O O . VAL A 1 458 ? -7.166 -16.577 -67.317 1.000 46.963 456 VAL A O 1
ATOM 3096 N N . PRO A 1 459 ? -8.647 -15.379 -68.459 1.000 52.680 457 PRO A N 1
ATOM 3097 C CA . PRO A 1 459 ? -9.293 -14.926 -67.235 1.000 51.571 457 PRO A CA 1
ATOM 3098 C C . PRO A 1 459 ? -9.847 -16.105 -66.418 1.000 53.653 457 PRO A C 1
ATOM 3099 O O . PRO A 1 459 ? -10.336 -17.095 -66.945 1.000 47.419 457 PRO A O 1
ATOM 3103 N N . SER A 1 460 ? -9.716 -16.015 -65.095 1.000 49.196 458 SER A N 1
ATOM 3104 C CA . SER A 1 460 ? -10.177 -17.088 -64.233 1.000 42.618 458 SER A CA 1
ATOM 3105 C C . SER A 1 460 ? -11.661 -16.895 -63.932 1.000 38.157 458 SER A C 1
ATOM 3106 O O . SER A 1 460 ? -12.376 -17.879 -63.810 1.000 41.210 458 SER A O 1
ATOM 3109 N N . ALA A 1 461 ? -12.139 -15.652 -63.810 1.000 35.352 459 ALA A N 1
ATOM 3110 C CA . ALA A 1 461 ? -13.454 -15.435 -63.216 1.000 37.189 459 ALA A CA 1
ATOM 3111 C C . ALA A 1 461 ? -14.539 -16.226 -63.949 1.000 38.969 459 ALA A C 1
ATOM 3112 O O . ALA A 1 461 ? -15.364 -16.862 -63.303 1.000 39.765 459 ALA A O 1
ATOM 3114 N N . PRO A 1 462 ? -14.654 -16.192 -65.295 1.000 46.769 460 PRO A N 1
ATOM 3115 C CA . PRO A 1 462 ? -15.743 -16.923 -65.963 1.000 43.184 460 PRO A CA 1
ATOM 3116 C C . PRO A 1 462 ? -15.673 -18.431 -65.759 1.000 41.416 460 PRO A C 1
ATOM 3117 O O . PRO A 1 462 ? -16.708 -19.080 -65.740 1.000 42.759 460 PRO A O 1
ATOM 3121 N N . LEU A 1 463 ? -14.466 -18.985 -65.599 1.000 42.742 461 LEU A N 1
ATOM 3122 C CA . LEU A 1 463 ? -14.285 -20.416 -65.392 1.000 40.893 461 LEU A CA 1
ATOM 3123 C C . LEU A 1 463 ? -14.706 -20.801 -63.970 1.000 38.598 461 LEU A C 1
ATOM 3124 O O . LEU A 1 463 ? -15.397 -21.799 -63.785 1.000 39.567 461 LEU A O 1
ATOM 3129 N N . VAL A 1 464 ? -14.296 -20.009 -62.969 1.000 38.538 462 VAL A N 1
ATOM 3130 C CA . VAL A 1 464 ? -14.764 -20.151 -61.594 1.000 35.285 462 VAL A CA 1
ATOM 3131 C C . VAL A 1 464 ? -16.287 -20.185 -61.561 1.000 34.195 462 VAL A C 1
ATOM 3132 O O . VAL A 1 464 ? -16.878 -21.134 -61.065 1.000 35.063 462 VAL A O 1
ATOM 3136 N N . ALA A 1 465 ? -16.923 -19.157 -62.126 1.000 37.212 463 ALA A N 1
ATOM 3137 C CA . ALA A 1 465 ? -18.385 -19.045 -62.118 1.000 40.359 463 ALA A CA 1
ATOM 3138 C C . ALA A 1 465 ? -19.036 -20.250 -62.772 1.000 40.035 463 ALA A C 1
ATOM 3139 O O . ALA A 1 465 ? -20.047 -20.762 -62.301 1.000 47.778 463 ALA A O 1
ATOM 3141 N N . ASP A 1 466 ? -18.505 -20.668 -63.901 1.000 42.810 464 ASP A N 1
ATOM 3142 C CA . ASP A 1 466 ? -19.104 -21.771 -64.635 1.000 44.438 464 ASP A CA 1
ATOM 3143 C C . ASP A 1 466 ? -18.858 -23.087 -63.900 1.000 43.929 464 ASP A C 1
ATOM 3144 O O . ASP A 1 466 ? -19.628 -24.001 -64.086 1.000 45.475 464 ASP A O 1
ATOM 3149 N N . ALA A 1 467 ? -17.800 -23.198 -63.076 1.000 41.799 465 ALA A N 1
ATOM 3150 C CA . ALA A 1 467 ? -17.491 -24.449 -62.410 1.000 43.216 465 ALA A CA 1
ATOM 3151 C C . ALA A 1 467 ? -18.256 -24.626 -61.089 1.000 38.967 465 ALA A C 1
ATOM 3152 O O . ALA A 1 467 ? -18.477 -25.766 -60.682 1.000 36.230 465 ALA A O 1
ATOM 3154 N N . MET A 1 468 ? -18.518 -23.535 -60.353 1.000 33.259 466 MET A N 1
ATOM 3155 C CA . MET A 1 468 ? -18.973 -23.637 -58.956 1.000 34.695 466 MET A CA 1
ATOM 3156 C C . MET A 1 468 ? -20.220 -24.488 -58.774 1.000 34.528 466 MET A C 1
ATOM 3157 O O . MET A 1 468 ? -20.303 -25.245 -57.820 1.000 35.397 466 MET A O 1
ATOM 3162 N N . PRO A 1 469 ? -21.251 -24.420 -59.644 1.000 35.522 467 PRO A N 1
ATOM 3163 C CA . PRO A 1 469 ? -22.409 -25.273 -59.453 1.000 38.401 467 PRO A CA 1
ATOM 3164 C C . PRO A 1 469 ? -22.109 -26.770 -59.513 1.000 42.835 467 PRO A C 1
ATOM 3165 O O . PRO A 1 469 ? -22.916 -27.593 -59.036 1.000 39.588 467 PRO A O 1
ATOM 3169 N N . HIS A 1 470 ? -20.924 -27.111 -60.041 1.000 39.962 468 HIS A N 1
ATOM 3170 C CA . HIS A 1 470 ? -20.602 -28.497 -60.311 1.000 44.275 468 HIS A CA 1
ATOM 3171 C C . HIS A 1 470 ? -19.607 -29.052 -59.287 1.000 42.360 468 HIS A C 1
ATOM 3172 O O . HIS A 1 470 ? -19.100 -30.143 -59.456 1.000 45.018 468 HIS A O 1
ATOM 3179 N N . ILE A 1 471 ? -19.409 -28.355 -58.177 1.000 38.496 469 ILE A N 1
ATOM 3180 C CA . ILE A 1 471 ? -18.435 -28.797 -57.196 1.000 41.154 469 ILE A CA 1
ATOM 3181 C C . ILE A 1 471 ? -19.179 -29.270 -55.957 1.000 39.444 469 ILE A C 1
ATOM 3182 O O . ILE A 1 471 ? -19.837 -28.474 -55.320 1.000 37.586 469 ILE A O 1
ATOM 3187 N N . ASP A 1 472 ? -19.013 -30.552 -55.615 1.000 41.786 470 ASP A N 1
ATOM 3188 C CA . ASP A 1 472 ? -19.485 -31.140 -54.365 1.000 40.913 470 ASP A CA 1
ATOM 3189 C C . ASP A 1 472 ? -18.829 -30.458 -53.177 1.000 39.767 470 ASP A C 1
ATOM 3190 O O . ASP A 1 472 ? -17.604 -30.519 -53.032 1.000 47.249 470 ASP A O 1
ATOM 3195 N N . LYS A 1 473 ? -19.599 -29.706 -52.399 1.000 38.926 471 LYS A N 1
ATOM 3196 C CA . LYS A 1 473 ? -19.009 -28.832 -51.391 1.000 43.601 471 LYS A CA 1
ATOM 3197 C C . LYS A 1 473 ? -18.356 -29.608 -50.227 1.000 43.879 471 LYS A C 1
ATOM 3198 O O . LYS A 1 473 ? -17.514 -29.072 -49.525 1.000 47.157 471 LYS A O 1
ATOM 3204 N N . ALA A 1 474 ? -18.744 -30.854 -49.982 1.000 46.350 472 ALA A N 1
ATOM 3205 C CA . ALA A 1 474 ? -18.235 -31.578 -48.825 1.000 49.702 472 ALA A CA 1
ATOM 3206 C C . ALA A 1 474 ? -16.814 -32.064 -49.139 1.000 52.527 472 ALA A C 1
ATOM 3207 O O . ALA A 1 474 ? -15.930 -31.884 -48.311 1.000 47.811 472 ALA A O 1
ATOM 3209 N N . THR A 1 475 ? -16.596 -32.586 -50.359 1.000 47.518 473 THR A N 1
ATOM 3210 C CA . THR A 1 475 ? -15.304 -33.099 -50.776 1.000 51.204 473 THR A CA 1
ATOM 3211 C C . THR A 1 475 ? -14.464 -32.112 -51.601 1.000 53.972 473 THR A C 1
ATOM 3212 O O . THR A 1 475 ? -13.295 -32.359 -51.843 1.000 53.325 473 THR A O 1
ATOM 3216 N N . GLN A 1 476 ? -15.043 -30.973 -51.993 1.000 60.768 474 GLN A N 1
ATOM 3217 C CA . GLN A 1 476 ? -14.448 -30.023 -52.921 1.000 45.371 474 GLN A CA 1
ATOM 3218 C C . GLN A 1 476 ? -13.939 -30.720 -54.170 1.000 41.949 474 GLN A C 1
ATOM 3219 O O . GLN A 1 476 ? -12.898 -30.352 -54.700 1.000 37.990 474 GLN A O 1
ATOM 3225 N N . LYS A 1 477 ? -14.752 -31.647 -54.675 1.000 40.083 475 LYS A N 1
ATOM 3226 C CA . LYS A 1 477 ? -14.485 -32.328 -55.918 1.000 42.943 475 LYS A CA 1
ATOM 3227 C C . LYS A 1 477 ? -15.351 -31.744 -57.032 1.000 43.842 475 LYS A C 1
ATOM 3228 O O . LYS A 1 477 ? -16.548 -31.507 -56.897 1.000 49.611 475 LYS A O 1
ATOM 3234 N N . LEU A 1 478 ? -14.697 -31.518 -58.157 1.000 45.203 476 LEU A N 1
ATOM 3235 C CA . LEU A 1 478 ? -15.324 -31.008 -59.339 1.000 43.656 476 LEU A CA 1
ATOM 3236 C C . LEU A 1 478 ? -15.941 -32.203 -60.032 1.000 51.612 476 LEU A C 1
ATOM 3237 O O . LEU A 1 478 ? -15.221 -33.158 -60.344 1.000 50.517 476 LEU A O 1
ATOM 3242 N N . MET A 1 479 ? -17.279 -32.147 -60.210 1.000 52.143 477 MET A N 1
ATOM 3243 C CA . MET A 1 479 ? -18.059 -33.325 -60.565 1.000 55.211 477 MET A CA 1
ATOM 3244 C C . MET A 1 479 ? -18.289 -33.357 -62.074 1.000 50.650 477 MET A C 1
ATOM 3245 O O . MET A 1 479 ? -18.843 -34.330 -62.561 1.000 47.967 477 MET A O 1
ATOM 3250 N N . ASP A 1 480 ? -17.829 -32.321 -62.799 1.000 55.278 478 ASP A N 1
ATOM 3251 C CA . ASP A 1 480 ? -17.870 -32.294 -64.258 1.000 58.904 478 ASP A CA 1
ATOM 3252 C C . ASP A 1 480 ? -16.450 -32.118 -64.815 1.000 59.007 478 ASP A C 1
ATOM 3253 O O . ASP A 1 480 ? -15.945 -30.999 -64.897 1.000 53.343 478 ASP A O 1
ATOM 3258 N N . PRO A 1 481 ? -15.799 -33.209 -65.297 1.000 59.960 479 PRO A N 1
ATOM 3259 C CA . PRO A 1 481 ? -14.430 -33.140 -65.801 1.000 59.428 479 PRO A CA 1
ATOM 3260 C C . PRO A 1 481 ? -14.211 -32.211 -66.993 1.000 60.454 479 PRO A C 1
ATOM 3261 O O . PRO A 1 481 ? -13.087 -31.805 -67.256 1.000 62.801 479 PRO A O 1
ATOM 3265 N N . SER A 1 482 ? -15.275 -31.840 -67.696 1.000 60.750 480 SER A N 1
ATOM 3266 C CA . SER A 1 482 ? -15.122 -30.953 -68.836 1.000 62.647 480 SER A CA 1
ATOM 3267 C C . SER A 1 482 ? -14.698 -29.560 -68.376 1.000 59.895 480 SER A C 1
ATOM 3268 O O . SER A 1 482 ? -14.310 -28.755 -69.213 1.000 72.857 480 SER A O 1
ATOM 3271 N N . LYS A 1 483 ? -14.817 -29.257 -67.074 1.000 56.111 481 LYS A N 1
ATOM 3272 C CA . LYS A 1 483 ? -14.454 -27.945 -66.559 1.000 55.421 481 LYS A CA 1
ATOM 3273 C C . LYS A 1 483 ? -13.001 -27.851 -66.101 1.000 49.412 481 LYS A C 1
ATOM 3274 O O . LYS A 1 483 ? -12.596 -26.776 -65.704 1.000 48.816 481 LYS A O 1
ATOM 3280 N N . ILE A 1 484 ? -12.253 -28.950 -66.114 1.000 51.984 482 ILE A N 1
ATOM 3281 C CA . ILE A 1 484 ? -10.836 -28.874 -65.836 1.000 57.523 482 ILE A CA 1
ATOM 3282 C C . ILE A 1 484 ? -10.231 -27.993 -66.917 1.000 51.380 482 ILE A C 1
ATOM 3283 O O . ILE A 1 484 ? -10.411 -28.269 -68.074 1.000 59.906 482 ILE A O 1
ATOM 3288 N N . PRO A 1 485 ? -9.531 -26.894 -66.585 1.000 58.596 483 PRO A N 1
ATOM 3289 C CA . PRO A 1 485 ? -8.880 -26.073 -67.600 1.000 57.731 483 PRO A CA 1
ATOM 3290 C C . PRO A 1 485 ? -7.618 -26.767 -68.092 1.000 53.285 483 PRO A C 1
ATOM 3291 O O . PRO A 1 485 ? -6.832 -27.259 -67.281 1.000 55.852 483 PRO A O 1
ATOM 3295 N N . LEU A 1 486 ? -7.459 -26.819 -69.418 1.000 60.415 484 LEU A N 1
ATOM 3296 C CA . LEU A 1 486 ? -6.252 -27.327 -70.063 1.000 57.249 484 LEU A CA 1
ATOM 3297 C C . LEU A 1 486 ? -5.746 -26.272 -71.050 1.000 52.849 484 LEU A C 1
ATOM 3298 O O . LEU A 1 486 ? -6.572 -25.481 -71.543 1.000 53.627 484 LEU A O 1
ATOM 3303 N N . CYS A 1 487 ? -4.408 -26.204 -71.257 1.000 42.237 485 CYS A N 1
ATOM 3304 C CA . CYS A 1 487 ? -3.851 -25.265 -72.242 1.000 54.503 485 CYS A CA 1
ATOM 3305 C C . CYS A 1 487 ? -4.478 -25.572 -73.605 1.000 58.065 485 CYS A C 1
ATOM 3306 O O . CYS A 1 487 ? -4.234 -26.666 -74.184 1.000 49.604 485 CYS A O 1
ATOM 3309 N N . ARG A 1 488 ? -5.253 -24.576 -74.088 1.000 51.333 486 ARG A N 1
ATOM 3310 C CA . ARG A 1 488 ? -5.968 -24.637 -75.354 1.000 54.435 486 ARG A CA 1
ATOM 3311 C C . ARG A 1 488 ? -5.031 -24.823 -76.564 1.000 65.908 486 ARG A C 1
ATOM 3312 O O . ARG A 1 488 ? -5.538 -24.947 -77.671 1.000 88.414 486 ARG A O 1
ATOM 3320 N N . PHE A 1 489 ? -3.700 -24.895 -76.356 1.000 59.751 487 PHE A N 1
ATOM 3321 C CA . PHE A 1 489 ? -2.710 -24.982 -77.420 1.000 63.015 487 PHE A CA 1
ATOM 3322 C C . PHE A 1 489 ? -1.882 -26.259 -77.253 1.000 74.313 487 PHE A C 1
ATOM 3323 O O . PHE A 1 489 ? -1.708 -26.990 -78.230 1.000 76.517 487 PHE A O 1
ATOM 3331 N N . CYS A 1 490 ? -1.278 -26.501 -76.070 1.000 67.330 488 CYS A N 1
ATOM 3332 C CA . CYS A 1 490 ? -0.517 -27.736 -75.878 1.000 69.236 488 CYS A CA 1
ATOM 3333 C C . CYS A 1 490 ? -1.317 -28.790 -75.096 1.000 66.498 488 CYS A C 1
ATOM 3334 O O . CYS A 1 490 ? -0.860 -29.913 -74.957 1.000 56.077 488 CYS A O 1
ATOM 3337 N N . GLY A 1 491 ? -2.500 -28.423 -74.568 1.000 76.185 489 GLY A N 1
ATOM 3338 C CA . GLY A 1 491 ? -3.314 -29.281 -73.716 1.000 69.161 489 GLY A CA 1
ATOM 3339 C C . GLY A 1 491 ? -2.690 -29.648 -72.362 1.000 71.244 489 GLY A C 1
ATOM 3340 O O . GLY A 1 491 ? -3.161 -30.549 -71.678 1.000 63.183 489 GLY A O 1
ATOM 3341 N N . SER A 1 492 ? -1.657 -28.941 -71.904 1.000 76.348 490 SER A N 1
ATOM 3342 C CA . SER A 1 492 ? -1.098 -29.321 -70.616 1.000 64.253 490 SER A CA 1
ATOM 3343 C C . SER A 1 492 ? -1.966 -28.743 -69.492 1.000 56.830 490 SER A C 1
ATOM 3344 O O . SER A 1 492 ? -2.891 -27.915 -69.686 1.000 40.418 490 SER A O 1
ATOM 3347 N N . LYS A 1 493 ? -1.682 -29.262 -68.300 1.000 55.155 491 LYS A N 1
ATOM 3348 C CA . LYS A 1 493 ? -2.261 -28.749 -67.077 1.000 61.775 491 LYS A CA 1
ATOM 3349 C C . LYS A 1 493 ? -2.074 -27.228 -66.957 1.000 57.603 491 LYS A C 1
ATOM 3350 O O . LYS A 1 493 ? -1.129 -26.630 -67.477 1.000 54.643 491 LYS A O 1
ATOM 3356 N N . MET A 1 494 ? -2.949 -26.607 -66.169 1.000 58.354 492 MET A N 1
ATOM 3357 C CA . MET A 1 494 ? -2.857 -25.184 -65.928 1.000 51.057 492 MET A CA 1
ATOM 3358 C C . MET A 1 494 ? -2.740 -24.878 -64.444 1.000 51.369 492 MET A C 1
ATOM 3359 O O . MET A 1 494 ? -2.805 -25.777 -63.607 1.000 45.299 492 MET A O 1
ATOM 3364 N N . SER A 1 495 ? -2.421 -23.619 -64.158 1.000 47.979 493 SER A N 1
ATOM 3365 C CA . SER A 1 495 ? -2.250 -23.139 -62.806 1.000 43.702 493 SER A CA 1
ATOM 3366 C C . SER A 1 495 ? -2.698 -21.681 -62.757 1.000 38.045 493 SER A C 1
ATOM 3367 O O . SER A 1 495 ? -2.873 -21.035 -63.780 1.000 36.542 493 SER A O 1
ATOM 3370 N N . ILE A 1 496 ? -2.801 -21.148 -61.547 1.000 32.963 494 ILE A N 1
ATOM 3371 C CA . ILE A 1 496 ? -3.080 -19.745 -61.356 1.000 32.119 494 ILE A CA 1
ATOM 3372 C C . ILE A 1 496 ? -1.816 -19.001 -61.738 1.000 33.747 494 ILE A C 1
ATOM 3373 O O . ILE A 1 496 ? -0.712 -19.452 -61.388 1.000 30.094 494 ILE A O 1
ATOM 3378 N N . CYS A 1 497 ? -2.009 -17.881 -62.443 1.000 29.519 495 CYS A N 1
ATOM 3379 C CA . CYS A 1 497 ? -0.897 -17.157 -63.025 1.000 31.058 495 CYS A CA 1
ATOM 3380 C C . CYS A 1 497 ? -0.317 -16.194 -61.979 1.000 28.811 495 CYS A C 1
ATOM 3381 O O . CYS A 1 497 ? -0.487 -14.979 -62.042 1.000 28.129 495 CYS A O 1
ATOM 3384 N N . VAL A 1 498 ? 0.376 -16.769 -61.003 1.000 33.608 496 VAL A N 1
ATOM 3385 C CA . VAL A 1 498 ? 1.066 -16.061 -59.940 1.000 31.573 496 VAL A CA 1
ATOM 3386 C C . VAL A 1 498 ? 2.522 -16.538 -59.924 1.000 32.108 496 VAL A C 1
ATOM 3387 O O . VAL A 1 498 ? 2.783 -17.677 -60.307 1.000 34.664 496 VAL A O 1
ATOM 3391 N N A ARG A 1 499 ? 3.454 -15.670 -59.498 0.500 31.397 497 ARG A N 1
ATOM 3392 N N B ARG A 1 499 ? 3.467 -15.713 -59.442 0.500 29.730 497 ARG A N 1
ATOM 3393 C CA A ARG A 1 499 ? 4.824 -16.109 -59.418 0.500 32.636 497 ARG A CA 1
ATOM 3394 C CA B ARG A 1 499 ? 4.876 -16.061 -59.470 0.500 29.979 497 ARG A CA 1
ATOM 3395 C C A ARG A 1 499 ? 4.880 -17.124 -58.283 0.500 32.845 497 ARG A C 1
ATOM 3396 C C B ARG A 1 499 ? 5.278 -17.072 -58.395 0.500 31.580 497 ARG A C 1
ATOM 3397 O O A ARG A 1 499 ? 4.590 -16.847 -57.118 0.500 32.846 497 ARG A O 1
ATOM 3398 O O B ARG A 1 499 ? 5.985 -16.704 -57.453 0.500 28.849 497 ARG A O 1
ATOM 3413 N N . ALA A 1 500 ? 5.085 -18.369 -58.686 1.000 34.711 498 ALA A N 1
ATOM 3414 C CA . ALA A 1 500 ? 5.271 -19.447 -57.723 1.000 35.073 498 ALA A CA 1
ATOM 3415 C C . ALA A 1 500 ? 6.161 -20.513 -58.326 1.000 34.725 498 ALA A C 1
ATOM 3416 O O . ALA A 1 500 ? 6.158 -21.637 -57.848 1.000 37.315 498 ALA A O 1
ATOM 3418 N N . GLY A 1 501 ? 6.964 -20.131 -59.332 1.000 36.998 499 GLY A N 1
ATOM 3419 C CA . GLY A 1 501 ? 7.841 -21.104 -59.963 1.000 36.123 499 GLY A CA 1
ATOM 3420 C C . GLY A 1 501 ? 8.413 -20.578 -61.263 1.000 39.179 499 GLY A C 1
ATOM 3421 O O . GLY A 1 501 ? 7.966 -19.531 -61.721 1.000 40.120 499 GLY A O 1
ATOM 3422 N N . SER A 1 502 ? 9.418 -21.283 -61.810 1.000 39.328 500 SER A N 1
ATOM 3423 C CA . SER A 1 502 ? 10.097 -20.803 -63.000 1.000 45.509 500 SER A CA 1
ATOM 3424 C C . SER A 1 502 ? 9.150 -20.731 -64.208 1.000 40.430 500 SER A C 1
ATOM 3425 O O . SER A 1 502 ? 9.464 -20.092 -65.201 1.000 43.306 500 SER A O 1
ATOM 3428 N N . TRP A 1 503 ? 7.982 -21.366 -64.148 1.000 35.967 501 TRP A N 1
ATOM 3429 C CA . TRP A 1 503 ? 7.044 -21.356 -65.275 1.000 35.375 501 TRP A CA 1
ATOM 3430 C C . TRP A 1 503 ? 6.246 -20.048 -65.362 1.000 39.031 501 TRP A C 1
ATOM 3431 O O . TRP A 1 503 ? 5.511 -19.833 -66.328 1.000 36.736 501 TRP A O 1
ATOM 3442 N N . PHE A 1 504 ? 6.334 -19.165 -64.348 1.000 36.632 502 PHE A N 1
ATOM 3443 C CA . PHE A 1 504 ? 5.467 -17.997 -64.329 1.000 33.891 502 PHE A CA 1
ATOM 3444 C C . PHE A 1 504 ? 5.577 -17.199 -65.634 1.000 33.710 502 PHE A C 1
ATOM 3445 O O . PHE A 1 504 ? 6.660 -16.857 -66.083 1.000 39.467 502 PHE A O 1
ATOM 3453 N N . ASN A 1 505 ? 4.431 -16.845 -66.178 1.000 32.195 503 ASN A N 1
ATOM 3454 C CA . ASN A 1 505 ? 4.329 -15.965 -67.315 1.000 34.751 503 ASN A CA 1
ATOM 3455 C C . ASN A 1 505 ? 3.851 -14.593 -66.879 1.000 31.127 503 ASN A C 1
ATOM 3456 O O . ASN A 1 505 ? 2.706 -14.431 -66.549 1.000 34.297 503 ASN A O 1
ATOM 3461 N N . GLN A 1 506 ? 4.669 -13.575 -67.040 1.000 40.601 504 GLN A N 1
ATOM 3462 C CA . GLN A 1 506 ? 4.350 -12.259 -66.493 1.000 45.191 504 GLN A CA 1
ATOM 3463 C C . GLN A 1 506 ? 3.646 -11.388 -67.540 1.000 42.139 504 GLN A C 1
ATOM 3464 O O . GLN A 1 506 ? 3.184 -10.295 -67.234 1.000 38.903 504 GLN A O 1
ATOM 3470 N N . ALA A 1 507 ? 3.377 -11.937 -68.726 1.000 40.767 505 ALA A N 1
ATOM 3471 C CA . ALA A 1 507 ? 2.907 -11.122 -69.848 1.000 44.368 505 ALA A CA 1
ATOM 3472 C C . ALA A 1 507 ? 1.571 -10.426 -69.571 1.000 40.247 505 ALA A C 1
ATOM 3473 O O . ALA A 1 507 ? 1.352 -9.271 -69.932 1.000 43.045 505 ALA A O 1
ATOM 3475 N N . PRO A 1 508 ? 0.592 -11.064 -68.921 1.000 40.436 506 PRO A N 1
ATOM 3476 C CA . PRO A 1 508 ? -0.662 -10.370 -68.646 1.000 38.167 506 PRO A CA 1
ATOM 3477 C C . PRO A 1 508 ? -0.566 -9.209 -67.664 1.000 43.614 506 PRO A C 1
ATOM 3478 O O . PRO A 1 508 ? -1.558 -8.516 -67.482 1.000 49.399 506 PRO A O 1
ATOM 3482 N N . TYR A 1 509 ? 0.597 -9.002 -67.002 1.000 40.693 507 TYR A N 1
ATOM 3483 C CA . TYR A 1 509 ? 0.730 -7.907 -66.056 1.000 35.739 507 TYR A CA 1
ATOM 3484 C C . TYR A 1 509 ? 1.595 -6.784 -66.643 1.000 37.963 507 TYR A C 1
ATOM 3485 O O . TYR A 1 509 ? 1.901 -5.790 -65.959 1.000 34.896 507 TYR A O 1
ATOM 3494 N N . GLN A 1 510 ? 2.006 -6.910 -67.911 1.000 40.411 508 GLN A N 1
ATOM 3495 C CA . GLN A 1 510 ? 2.960 -5.956 -68.490 1.000 44.755 508 GLN A CA 1
ATOM 3496 C C . GLN A 1 510 ? 2.308 -4.580 -68.658 1.000 40.793 508 GLN A C 1
ATOM 3497 O O . GLN A 1 510 ? 2.946 -3.546 -68.460 1.000 42.155 508 GLN A O 1
ATOM 3503 N N . GLU A 1 511 ? 1.014 -4.541 -68.929 1.000 39.063 509 GLU A N 1
ATOM 3504 C CA . GLU A 1 511 ? 0.360 -3.257 -69.043 1.000 43.480 509 GLU A CA 1
ATOM 3505 C C . GLU A 1 511 ? 0.394 -2.562 -67.684 1.000 47.626 509 GLU A C 1
ATOM 3506 O O . GLU A 1 511 ? 0.606 -1.334 -67.609 1.000 43.867 509 GLU A O 1
ATOM 3512 N N . GLY A 1 512 ? 0.159 -3.354 -66.601 1.000 39.924 510 GLY A N 1
ATOM 3513 C CA . GLY A 1 512 ? 0.246 -2.803 -65.275 1.000 35.844 510 GLY A CA 1
ATOM 3514 C C . GLY A 1 512 ? 1.632 -2.221 -64.988 1.000 33.509 510 GLY A C 1
ATOM 3515 O O . GLY A 1 512 ? 1.718 -1.141 -64.403 1.000 38.707 510 GLY A O 1
ATOM 3516 N N . GLU A 1 513 ? 2.701 -2.960 -65.324 1.000 32.032 511 GLU A N 1
ATOM 3517 C CA . GLU A 1 513 ? 4.073 -2.483 -65.183 1.000 33.880 511 GLU A CA 1
ATOM 3518 C C . GLU A 1 513 ? 4.264 -1.164 -65.941 1.000 34.811 511 GLU A C 1
ATOM 3519 O O . GLU A 1 513 ? 4.892 -0.223 -65.430 1.000 37.712 511 GLU A O 1
ATOM 3525 N N . ALA A 1 514 ? 3.720 -1.072 -67.168 1.000 31.968 512 ALA A N 1
ATOM 3526 C CA . ALA A 1 514 ? 3.871 0.165 -67.944 1.000 33.989 512 ALA A CA 1
ATOM 3527 C C . ALA A 1 514 ? 3.165 1.341 -67.255 1.000 33.911 512 ALA A C 1
ATOM 3528 O O . ALA A 1 514 ? 3.716 2.436 -67.207 1.000 34.397 512 ALA A O 1
ATOM 3530 N N . GLN A 1 515 ? 1.965 1.118 -66.688 1.000 32.842 513 GLN A N 1
ATOM 3531 C CA . GLN A 1 515 ? 1.246 2.159 -65.955 1.000 34.734 513 GLN A CA 1
ATOM 3532 C C . GLN A 1 515 ? 2.066 2.635 -64.730 1.000 39.828 513 GLN A C 1
ATOM 3533 O O . GLN A 1 515 ? 2.141 3.824 -64.423 1.000 38.167 513 GLN A O 1
ATOM 3539 N N . TRP A 1 516 ? 2.759 1.711 -64.055 1.000 36.471 514 TRP A N 1
ATOM 3540 C CA . TRP A 1 516 ? 3.582 2.049 -62.915 1.000 36.961 514 TRP A CA 1
ATOM 3541 C C . TRP A 1 516 ? 4.802 2.891 -63.308 1.000 36.199 514 TRP A C 1
ATOM 3542 O O . TRP A 1 516 ? 5.098 3.931 -62.695 1.000 35.045 514 TRP A O 1
ATOM 3553 N N . LYS A 1 517 ? 5.492 2.509 -64.376 1.000 40.254 515 LYS A N 1
ATOM 3554 C CA . LYS A 1 517 ? 6.604 3.326 -64.864 1.000 40.630 515 LYS A CA 1
ATOM 3555 C C . LYS A 1 517 ? 6.138 4.717 -65.272 1.000 37.718 515 LYS A C 1
ATOM 3556 O O . LYS A 1 517 ? 6.798 5.701 -64.939 1.000 37.476 515 LYS A O 1
ATOM 3562 N N . ALA A 1 518 ? 5.000 4.830 -65.969 1.000 36.862 516 ALA A N 1
ATOM 3563 C CA . ALA A 1 518 ? 4.566 6.146 -66.422 1.000 36.498 516 ALA A CA 1
ATOM 3564 C C . ALA A 1 518 ? 4.168 7.012 -65.232 1.000 36.572 516 ALA A C 1
ATOM 3565 O O . ALA A 1 518 ? 4.439 8.208 -65.207 1.000 39.169 516 ALA A O 1
ATOM 3567 N N . TRP A 1 519 ? 3.623 6.388 -64.180 1.000 38.156 517 TRP A N 1
ATOM 3568 C CA . TRP A 1 519 ? 3.104 7.151 -63.063 1.000 36.820 517 TRP A CA 1
ATOM 3569 C C . TRP A 1 519 ? 4.253 7.698 -62.218 1.000 36.035 517 TRP A C 1
ATOM 3570 O O . TRP A 1 519 ? 4.264 8.868 -61.851 1.000 39.430 517 TRP A O 1
ATOM 3581 N N . LYS A 1 520 ? 5.174 6.810 -61.855 1.000 36.938 518 LYS A N 1
ATOM 3582 C CA . LYS A 1 520 ? 6.367 7.159 -61.103 1.000 42.725 518 LYS A CA 1
ATOM 3583 C C . LYS A 1 520 ? 7.107 8.288 -61.817 1.000 46.584 518 LYS A C 1
ATOM 3584 O O . LYS A 1 520 ? 7.423 9.325 -61.234 1.000 48.682 518 LYS A O 1
ATOM 3590 N N . SER A 1 521 ? 7.365 8.063 -63.109 1.000 43.452 519 SER A N 1
ATOM 3591 C CA . SER A 1 521 ? 8.060 9.036 -63.915 1.000 45.500 519 SER A CA 1
ATOM 3592 C C . SER A 1 521 ? 7.410 10.408 -63.783 1.000 44.477 519 SER A C 1
ATOM 3593 O O . SER A 1 521 ? 8.093 11.373 -63.478 1.000 44.542 519 SER A O 1
ATOM 3596 N N . ARG A 1 522 ? 6.088 10.499 -64.010 1.000 46.464 520 ARG A N 1
ATOM 3597 C CA . ARG A 1 522 ? 5.396 11.782 -63.952 1.000 41.356 520 ARG A CA 1
ATOM 3598 C C . ARG A 1 522 ? 5.413 12.346 -62.524 1.000 46.745 520 ARG A C 1
ATOM 3599 O O . ARG A 1 522 ? 5.667 13.520 -62.321 1.000 49.797 520 ARG A O 1
ATOM 3607 N N . VAL A 1 523 ? 5.170 11.531 -61.496 1.000 46.061 521 VAL A N 1
ATOM 3608 C CA . VAL A 1 523 ? 5.080 12.078 -60.145 1.000 43.625 521 VAL A CA 1
ATOM 3609 C C . VAL A 1 523 ? 6.439 12.612 -59.668 1.000 45.655 521 VAL A C 1
ATOM 3610 O O . VAL A 1 523 ? 6.497 13.653 -58.976 1.000 40.516 521 VAL A O 1
ATOM 3614 N N . LEU A 1 524 ? 7.532 11.910 -60.016 1.000 43.851 522 LEU A N 1
ATOM 3615 C CA . LEU A 1 524 ? 8.849 12.304 -59.530 1.000 47.263 522 LEU A CA 1
ATOM 3616 C C . LEU A 1 524 ? 9.319 13.589 -60.207 1.000 48.522 522 LEU A C 1
ATOM 3617 O O . LEU A 1 524 ? 9.958 14.394 -59.566 1.000 55.021 522 LEU A O 1
ATOM 3622 N N . ARG A 1 525 ? 8.991 13.761 -61.484 1.000 54.579 523 ARG A N 1
ATOM 3623 C CA . ARG A 1 525 ? 9.497 14.856 -62.293 1.000 60.005 523 ARG A CA 1
ATOM 3624 C C . ARG A 1 525 ? 8.697 16.130 -62.012 1.000 64.403 523 ARG A C 1
ATOM 3625 O O . ARG A 1 525 ? 9.199 17.231 -62.208 1.000 81.704 523 ARG A O 1
ATOM 3633 N N . GLU A 1 526 ? 7.442 15.980 -61.580 1.000 64.937 524 GLU A N 1
ATOM 3634 C CA . GLU A 1 526 ? 6.603 17.110 -61.218 1.000 66.372 524 GLU A CA 1
ATOM 3635 C C . GLU A 1 526 ? 6.879 17.481 -59.762 1.000 76.002 524 GLU A C 1
ATOM 3636 O O . GLU A 1 526 ? 6.047 18.122 -59.125 1.000 78.078 524 GLU A O 1
ATOM 3642 N N . LYS A 1 527 ? 8.017 16.988 -59.224 1.000 89.638 525 LYS A N 1
ATOM 3643 C CA . LYS A 1 527 ? 8.628 17.424 -57.968 1.000 86.118 525 LYS A CA 1
ATOM 3644 C C . LYS A 1 527 ? 7.643 17.317 -56.796 1.000 77.594 525 LYS A C 1
ATOM 3645 O O . LYS A 1 527 ? 7.751 18.098 -55.847 1.000 93.403 525 LYS A O 1
ATOM 3651 N N . LYS A 1 528 ? 6.688 16.377 -56.854 1.000 56.688 526 LYS A N 1
ATOM 3652 C CA . LYS A 1 528 ? 5.583 16.393 -55.919 1.000 62.317 526 LYS A CA 1
ATOM 3653 C C . LYS A 1 528 ? 6.027 15.778 -54.594 1.000 67.159 526 LYS A C 1
ATOM 3654 O O . LYS A 1 528 ? 6.944 14.951 -54.606 1.000 81.614 526 LYS A O 1
ATOM 3660 N N . ASN A 1 529 ? 5.329 16.128 -53.495 1.000 56.369 527 ASN A N 1
ATOM 3661 C CA . ASN A 1 529 ? 5.475 15.457 -52.201 1.000 51.172 527 ASN A CA 1
ATOM 3662 C C . ASN A 1 529 ? 4.734 14.132 -52.146 1.000 43.071 527 ASN A C 1
ATOM 3663 O O . ASN A 1 529 ? 3.548 14.065 -51.815 1.000 44.604 527 ASN A O 1
ATOM 3668 N N . LEU A 1 530 ? 5.477 13.094 -52.481 1.000 35.961 528 LEU A N 1
ATOM 3669 C CA . LEU A 1 530 ? 4.963 11.752 -52.584 1.000 35.207 528 LEU A CA 1
ATOM 3670 C C . LEU A 1 530 ? 5.096 11.073 -51.229 1.000 32.502 528 LEU A C 1
ATOM 3671 O O . LEU A 1 530 ? 6.165 11.141 -50.630 1.000 29.882 528 LEU A O 1
ATOM 3676 N N . VAL A 1 531 ? 4.014 10.433 -50.780 1.000 31.781 529 VAL A N 1
ATOM 3677 C CA . VAL A 1 531 ? 4.074 9.517 -49.650 1.000 32.316 529 VAL A CA 1
ATOM 3678 C C . VAL A 1 531 ? 3.801 8.085 -50.132 1.000 31.819 529 VAL A C 1
ATOM 3679 O O . VAL A 1 531 ? 2.874 7.836 -50.902 1.000 32.186 529 VAL A O 1
ATOM 3683 N N . ILE A 1 532 ? 4.681 7.174 -49.697 1.000 29.134 530 ILE A N 1
ATOM 3684 C CA . ILE A 1 532 ? 4.529 5.755 -49.866 1.000 27.325 530 ILE A CA 1
ATOM 3685 C C . ILE A 1 532 ? 3.991 5.178 -48.566 1.000 26.357 530 ILE A C 1
ATOM 3686 O O . ILE A 1 532 ? 4.656 5.186 -47.539 1.000 26.679 530 ILE A O 1
ATOM 3691 N N . LEU A 1 533 ? 2.789 4.624 -48.685 1.000 25.809 531 LEU A N 1
ATOM 3692 C CA . LEU A 1 533 ? 2.157 3.865 -47.636 1.000 27.628 531 LEU A CA 1
ATOM 3693 C C . LEU A 1 533 ? 2.357 2.395 -47.950 1.000 27.080 531 LEU A C 1
ATOM 3694 O O . LEU A 1 533 ? 1.789 1.885 -48.928 1.000 27.740 531 LEU A O 1
ATOM 3699 N N . GLU A 1 534 ? 3.247 1.737 -47.189 1.000 24.535 532 GLU A N 1
ATOM 3700 C CA . GLU A 1 534 ? 3.582 0.352 -47.501 1.000 24.527 532 GLU A CA 1
ATOM 3701 C C . GLU A 1 534 ? 2.883 -0.557 -46.511 1.000 24.307 532 GLU A C 1
ATOM 3702 O O . GLU A 1 534 ? 3.236 -0.573 -45.356 1.000 28.109 532 GLU A O 1
ATOM 3708 N N . LEU A 1 535 ? 1.942 -1.379 -46.979 1.000 24.653 533 LEU A N 1
ATOM 3709 C CA . LEU A 1 535 ? 1.033 -2.085 -46.093 1.000 21.711 533 LEU A CA 1
ATOM 3710 C C . LEU A 1 535 ? 1.234 -3.580 -46.155 1.000 23.366 533 LEU A C 1
ATOM 3711 O O . LEU A 1 535 ? 0.967 -4.183 -47.183 1.000 26.538 533 LEU A O 1
ATOM 3716 N N . GLY A 1 536 ? 1.724 -4.189 -45.063 1.000 23.898 534 GLY A N 1
ATOM 3717 C CA . GLY A 1 536 ? 1.777 -5.645 -44.980 1.000 23.482 534 GLY A CA 1
ATOM 3718 C C . GLY A 1 536 ? 2.706 -6.336 -46.008 1.000 25.236 534 GLY A C 1
ATOM 3719 O O . GLY A 1 536 ? 2.388 -7.386 -46.562 1.000 28.627 534 GLY A O 1
ATOM 3720 N N . VAL A 1 537 ? 3.894 -5.792 -46.221 1.000 25.823 535 VAL A N 1
ATOM 3721 C CA . VAL A 1 537 ? 4.893 -6.456 -47.051 1.000 27.408 535 VAL A CA 1
ATOM 3722 C C . VAL A 1 537 ? 5.856 -7.169 -46.117 1.000 26.791 535 VAL A C 1
ATOM 3723 O O . VAL A 1 537 ? 6.412 -6.515 -45.254 1.000 26.834 535 VAL A O 1
ATOM 3727 N N . GLY A 1 538 ? 6.011 -8.480 -46.297 1.000 28.534 536 GLY A N 1
ATOM 3728 C CA . GLY A 1 538 ? 6.943 -9.320 -45.549 1.000 30.174 536 GLY A CA 1
ATOM 3729 C C . GLY A 1 538 ? 8.338 -9.329 -46.189 1.000 34.064 536 GLY A C 1
ATOM 3730 O O . GLY A 1 538 ? 8.667 -8.503 -47.016 1.000 35.131 536 GLY A O 1
ATOM 3731 N N . MET A 1 539 ? 9.148 -10.314 -45.828 1.000 35.858 537 MET A N 1
ATOM 3732 C CA . MET A 1 539 ? 10.563 -10.308 -46.098 1.000 38.283 537 MET A CA 1
ATOM 3733 C C . MET A 1 539 ? 10.963 -11.416 -47.084 1.000 35.644 537 MET A C 1
ATOM 3734 O O . MET A 1 539 ? 12.135 -11.595 -47.321 1.000 36.232 537 MET A O 1
ATOM 3739 N N . ASN A 1 540 ? 10.032 -12.173 -47.661 1.000 34.513 538 ASN A N 1
ATOM 3740 C CA . ASN A 1 540 ? 10.395 -13.223 -48.606 1.000 38.138 538 ASN A CA 1
ATOM 3741 C C . ASN A 1 540 ? 11.047 -12.665 -49.873 1.000 36.490 538 ASN A C 1
ATOM 3742 O O . ASN A 1 540 ? 11.988 -13.258 -50.403 1.000 38.675 538 ASN A O 1
ATOM 3747 N N . THR A 1 541 ? 10.507 -11.578 -50.439 1.000 31.294 539 THR A N 1
ATOM 3748 C CA . THR A 1 541 ? 11.071 -11.050 -51.682 1.000 29.815 539 THR A CA 1
ATOM 3749 C C . THR A 1 541 ? 11.209 -9.532 -51.548 1.000 26.984 539 THR A C 1
ATOM 3750 O O . THR A 1 541 ? 10.463 -8.754 -52.119 1.000 25.400 539 THR A O 1
ATOM 3754 N N . PRO A 1 542 ? 12.136 -9.046 -50.721 1.000 25.798 540 PRO A N 1
ATOM 3755 C CA . PRO A 1 542 ? 12.191 -7.621 -50.403 1.000 26.956 540 PRO A CA 1
ATOM 3756 C C . PRO A 1 542 ? 12.567 -6.734 -51.582 1.000 26.095 540 PRO A C 1
ATOM 3757 O O . PRO A 1 542 ? 12.324 -5.542 -51.530 1.000 26.705 540 PRO A O 1
ATOM 3761 N N . GLY A 1 543 ? 13.070 -7.323 -52.670 1.000 28.661 541 GLY A N 1
ATOM 3762 C CA . GLY A 1 543 ? 13.425 -6.555 -53.856 1.000 26.754 541 GLY A CA 1
ATOM 3763 C C . GLY A 1 543 ? 12.223 -6.111 -54.680 1.000 27.504 541 GLY A C 1
ATOM 3764 O O . GLY A 1 543 ? 12.362 -5.234 -55.491 1.000 31.734 541 GLY A O 1
ATOM 3765 N N . VAL A 1 544 ? 11.036 -6.683 -54.468 1.000 29.216 542 VAL A N 1
ATOM 3766 C CA . VAL A 1 544 ? 9.848 -6.328 -55.240 1.000 29.771 542 VAL A CA 1
ATOM 3767 C C . VAL A 1 544 ? 9.271 -4.980 -54.835 1.000 29.152 542 VAL A C 1
ATOM 3768 O O . VAL A 1 544 ? 9.077 -4.139 -55.695 1.000 32.062 542 VAL A O 1
ATOM 3772 N N . LEU A 1 545 ? 9.075 -4.726 -53.534 1.000 27.161 543 LEU A N 1
ATOM 3773 C CA . LEU A 1 545 ? 8.560 -3.447 -53.068 1.000 24.801 543 LEU A CA 1
ATOM 3774 C C . LEU A 1 545 ? 9.437 -2.745 -52.030 1.000 24.475 543 LEU A C 1
ATOM 3775 O O . LEU A 1 545 ? 9.603 -1.529 -52.082 1.000 26.527 543 LEU A O 1
ATOM 3780 N N . ARG A 1 546 ? 9.922 -3.462 -51.017 1.000 26.134 544 ARG A N 1
ATOM 3781 C CA . ARG A 1 546 ? 10.470 -2.837 -49.825 1.000 27.593 544 ARG A CA 1
ATOM 3782 C C . ARG A 1 546 ? 11.760 -2.097 -50.154 1.000 30.086 544 ARG A C 1
ATOM 3783 O O . ARG A 1 546 ? 11.925 -0.937 -49.747 1.000 30.123 544 ARG A O 1
ATOM 3791 N N . TRP A 1 547 ? 12.692 -2.760 -50.865 1.000 28.725 545 TRP A N 1
ATOM 3792 C CA . TRP A 1 547 ? 13.946 -2.091 -51.191 1.000 31.403 545 TRP A CA 1
ATOM 3793 C C . TRP A 1 547 ? 13.737 -0.945 -52.196 1.000 30.048 545 TRP A C 1
ATOM 3794 O O . TRP A 1 547 ? 14.253 0.170 -51.974 1.000 26.395 545 TRP A O 1
ATOM 3805 N N . PRO A 1 548 ? 12.947 -1.111 -53.278 1.000 28.139 546 PRO A N 1
ATOM 3806 C CA . PRO A 1 548 ? 12.640 0.040 -54.149 1.000 28.606 546 PRO A CA 1
ATOM 3807 C C . PRO A 1 548 ? 11.982 1.227 -53.417 1.000 30.285 546 PRO A C 1
ATOM 3808 O O . PRO A 1 548 ? 12.335 2.371 -53.650 1.000 30.120 546 PRO A O 1
ATOM 3812 N N . ASN A 1 549 ? 11.081 0.980 -52.459 1.000 29.076 547 ASN A N 1
ATOM 3813 C CA . ASN A 1 549 ? 10.564 2.067 -51.655 1.000 26.869 547 ASN A CA 1
ATOM 3814 C C . ASN A 1 549 ? 11.694 2.784 -50.907 1.000 30.088 547 ASN A C 1
ATOM 3815 O O . ASN A 1 549 ? 11.754 4.011 -50.925 1.000 29.301 547 ASN A O 1
ATOM 3820 N N . GLU A 1 550 ? 12.569 2.048 -50.176 1.000 31.902 548 GLU A N 1
ATOM 3821 C CA . GLU A 1 550 ? 13.685 2.648 -49.456 1.000 29.959 548 GLU A CA 1
ATOM 3822 C C . GLU A 1 550 ? 14.564 3.429 -50.445 1.000 31.205 548 GLU A C 1
ATOM 3823 O O . GLU A 1 550 ? 15.060 4.537 -50.184 1.000 28.581 548 GLU A O 1
ATOM 3829 N N . ASP A 1 551 ? 14.693 2.875 -51.639 1.000 30.607 549 ASP A N 1
ATOM 3830 C CA . ASP A 1 551 ? 15.501 3.518 -52.651 1.000 34.402 549 ASP A CA 1
ATOM 3831 C C . ASP A 1 551 ? 14.893 4.863 -53.071 1.000 36.219 549 ASP A C 1
ATOM 3832 O O . ASP A 1 551 ? 15.607 5.850 -53.226 1.000 37.349 549 ASP A O 1
ATOM 3837 N N . LEU A 1 552 ? 13.589 4.914 -53.340 1.000 36.376 550 LEU A N 1
ATOM 3838 C CA . LEU A 1 552 ? 13.014 6.162 -53.816 1.000 36.119 550 LEU A CA 1
ATOM 3839 C C . LEU A 1 552 ? 13.247 7.209 -52.744 1.000 33.860 550 LEU A C 1
ATOM 3840 O O . LEU A 1 552 ? 13.518 8.356 -53.052 1.000 33.234 550 LEU A O 1
ATOM 3845 N N . VAL A 1 553 ? 13.102 6.811 -51.486 1.000 32.656 551 VAL A N 1
ATOM 3846 C CA . VAL A 1 553 ? 13.238 7.753 -50.410 1.000 33.156 551 VAL A CA 1
ATOM 3847 C C . VAL A 1 553 ? 14.655 8.317 -50.445 1.000 35.296 551 VAL A C 1
ATOM 3848 O O . VAL A 1 553 ? 14.821 9.527 -50.340 1.000 37.408 551 VAL A O 1
ATOM 3852 N N . MET A 1 554 ? 15.646 7.440 -50.570 1.000 35.695 552 MET A N 1
ATOM 3853 C CA . MET A 1 554 ? 17.065 7.807 -50.560 1.000 39.515 552 MET A CA 1
ATOM 3854 C C . MET A 1 554 ? 17.420 8.741 -51.727 1.000 40.588 552 MET A C 1
ATOM 3855 O O . MET A 1 554 ? 18.119 9.705 -51.518 1.000 42.224 552 MET A O 1
ATOM 3860 N N . ARG A 1 555 ? 16.899 8.511 -52.939 1.000 46.180 553 ARG A N 1
ATOM 3861 C CA . ARG A 1 555 ? 17.263 9.282 -54.127 1.000 46.682 553 ARG A CA 1
ATOM 3862 C C . ARG A 1 555 ? 16.566 10.631 -54.227 1.000 46.329 553 ARG A C 1
ATOM 3863 O O . ARG A 1 555 ? 17.000 11.434 -55.013 1.000 44.706 553 ARG A O 1
ATOM 3871 N N . SER A 1 556 ? 15.454 10.845 -53.515 1.000 45.128 554 SER A N 1
ATOM 3872 C CA . SER A 1 556 ? 14.493 11.853 -53.909 1.000 47.418 554 SER A CA 1
ATOM 3873 C C . SER A 1 556 ? 14.572 13.125 -53.069 1.000 51.124 554 SER A C 1
ATOM 3874 O O . SER A 1 556 ? 13.647 13.937 -53.149 1.000 48.906 554 SER A O 1
ATOM 3877 N N . ASP A 1 557 ? 15.628 13.297 -52.256 1.000 56.027 555 ASP A N 1
ATOM 3878 C CA . ASP A 1 557 ? 15.994 14.610 -51.735 1.000 54.639 555 ASP A CA 1
ATOM 3879 C C . ASP A 1 557 ? 14.895 15.180 -50.844 1.000 52.305 555 ASP A C 1
ATOM 3880 O O . ASP A 1 557 ? 14.717 16.396 -50.739 1.000 56.214 555 ASP A O 1
ATOM 3885 N N . GLY A 1 558 ? 14.146 14.311 -50.184 1.000 44.363 556 GLY A N 1
ATOM 3886 C CA . GLY A 1 558 ? 13.104 14.753 -49.288 1.000 40.298 556 GLY A CA 1
ATOM 3887 C C . GLY A 1 558 ? 11.731 14.913 -49.941 1.000 39.313 556 GLY A C 1
ATOM 3888 O O . GLY A 1 558 ? 10.779 15.277 -49.264 1.000 41.881 556 GLY A O 1
ATOM 3889 N N . ARG A 1 559 ? 11.603 14.659 -51.243 1.000 38.422 557 ARG A N 1
ATOM 3890 C CA . ARG A 1 559 ? 10.319 14.787 -51.906 1.000 38.374 557 ARG A CA 1
ATOM 3891 C C . ARG A 1 559 ? 9.497 13.502 -51.767 1.000 37.668 557 ARG A C 1
ATOM 3892 O O . ARG A 1 559 ? 8.343 13.460 -52.176 1.000 38.235 557 ARG A O 1
ATOM 3900 N N . VAL A 1 560 ? 10.097 12.429 -51.237 1.000 37.734 558 VAL A N 1
ATOM 3901 C CA . VAL A 1 560 ? 9.425 11.155 -51.094 1.000 33.099 558 VAL A CA 1
ATOM 3902 C C . VAL A 1 560 ? 9.596 10.716 -49.658 1.000 32.918 558 VAL A C 1
ATOM 3903 O O . VAL A 1 560 ? 10.729 10.623 -49.211 1.000 32.318 558 VAL A O 1
ATOM 3907 N N . LYS A 1 561 ? 8.484 10.342 -49.001 1.000 29.640 559 LYS A N 1
ATOM 3908 C CA . LYS A 1 561 ? 8.540 9.758 -47.682 1.000 29.281 559 LYS A CA 1
ATOM 3909 C C . LYS A 1 561 ? 7.814 8.420 -47.654 1.000 27.997 559 LYS A C 1
ATOM 3910 O O . LYS A 1 561 ? 6.982 8.183 -48.516 1.000 31.887 559 LYS A O 1
ATOM 3916 N N . LEU A 1 562 ? 8.222 7.554 -46.722 1.000 22.570 560 LEU A N 1
ATOM 3917 C CA . LEU A 1 562 ? 7.745 6.215 -46.599 1.000 24.070 560 LEU A CA 1
ATOM 3918 C C . LEU A 1 562 ? 7.120 6.042 -45.210 1.000 27.135 560 LEU A C 1
ATOM 3919 O O . LEU A 1 562 ? 7.723 6.428 -44.198 1.000 30.190 560 LEU A O 1
ATOM 3924 N N . ILE A 1 563 ? 5.903 5.471 -45.185 1.000 25.698 561 ILE A N 1
ATOM 3925 C CA . ILE A 1 563 ? 5.275 5.031 -43.957 1.000 26.594 561 ILE A CA 1
ATOM 3926 C C . ILE A 1 563 ? 5.066 3.539 -44.117 1.000 24.271 561 ILE A C 1
ATOM 3927 O O . ILE A 1 563 ? 4.277 3.117 -44.950 1.000 29.173 561 ILE A O 1
ATOM 3932 N N . ARG A 1 564 ? 5.788 2.717 -43.368 1.000 26.621 562 ARG A N 1
ATOM 3933 C CA . ARG A 1 564 ? 5.620 1.270 -43.415 1.000 25.726 562 ARG A CA 1
ATOM 3934 C C . ARG A 1 564 ? 4.713 0.825 -42.251 1.000 26.518 562 ARG A C 1
ATOM 3935 O O . ARG A 1 564 ? 4.867 1.323 -41.119 1.000 26.983 562 ARG A O 1
ATOM 3943 N N . VAL A 1 565 ? 3.711 -0.011 -42.551 1.000 21.980 563 VAL A N 1
ATOM 3944 C CA . VAL A 1 565 ? 2.733 -0.408 -41.570 1.000 22.458 563 VAL A CA 1
ATOM 3945 C C . VAL A 1 565 ? 2.665 -1.925 -41.626 1.000 25.745 563 VAL A C 1
ATOM 3946 O O . VAL A 1 565 ? 2.452 -2.528 -42.678 1.000 28.009 563 VAL A O 1
ATOM 3950 N N . GLY A 1 566 ? 2.775 -2.556 -40.472 1.000 25.009 564 GLY A N 1
ATOM 3951 C CA . GLY A 1 566 ? 2.649 -3.992 -40.419 1.000 27.255 564 GLY A CA 1
ATOM 3952 C C . GLY A 1 566 ? 2.838 -4.505 -39.015 1.000 30.162 564 GLY A C 1
ATOM 3953 O O . GLY A 1 566 ? 3.203 -3.745 -38.125 1.000 35.464 564 GLY A O 1
ATOM 3954 N N . MET A 1 567 ? 2.564 -5.793 -38.849 1.000 32.368 565 MET A N 1
ATOM 3955 C CA . MET A 1 567 ? 2.690 -6.403 -37.544 1.000 37.018 565 MET A CA 1
ATOM 3956 C C . MET A 1 567 ? 4.095 -6.960 -37.400 1.000 42.719 565 MET A C 1
ATOM 3957 O O . MET A 1 567 ? 4.791 -7.318 -38.349 1.000 45.785 565 MET A O 1
ATOM 3962 N N . GLY A 1 568 ? 4.582 -6.972 -36.183 1.000 47.510 566 GLY A N 1
ATOM 3963 C CA . GLY A 1 568 ? 5.884 -7.583 -36.042 1.000 53.471 566 GLY A CA 1
ATOM 3964 C C . GLY A 1 568 ? 7.007 -6.664 -36.502 1.000 49.592 566 GLY A C 1
ATOM 3965 O O . GLY A 1 568 ? 6.799 -5.561 -37.018 1.000 37.920 566 GLY A O 1
ATOM 3966 N N . PRO A 1 569 ? 8.256 -7.104 -36.264 1.000 53.795 567 PRO A N 1
ATOM 3967 C CA . PRO A 1 569 ? 9.392 -6.197 -36.353 1.000 49.043 567 PRO A CA 1
ATOM 3968 C C . PRO A 1 569 ? 9.910 -5.911 -37.767 1.000 43.043 567 PRO A C 1
ATOM 3969 O O . PRO A 1 569 ? 10.718 -5.002 -37.916 1.000 40.818 567 PRO A O 1
ATOM 3973 N N . GLU A 1 570 ? 9.415 -6.598 -38.810 1.000 41.123 568 GLU A N 1
ATOM 3974 C CA . GLU A 1 570 ? 9.710 -6.187 -40.191 1.000 46.659 568 GLU A CA 1
ATOM 3975 C C . GLU A 1 570 ? 8.983 -4.888 -40.544 1.000 38.351 568 GLU A C 1
ATOM 3976 O O . GLU A 1 570 ? 9.180 -4.331 -41.612 1.000 33.566 568 GLU A O 1
ATOM 3982 N N . ALA A 1 571 ? 8.118 -4.387 -39.669 1.000 28.224 569 ALA A N 1
ATOM 3983 C CA . ALA A 1 571 ? 7.549 -3.081 -39.934 1.000 32.410 569 ALA A CA 1
ATOM 3984 C C . ALA A 1 571 ? 8.573 -1.945 -39.807 1.000 28.322 569 ALA A C 1
ATOM 3985 O O . ALA A 1 571 ? 8.333 -0.842 -40.259 1.000 31.045 569 ALA A O 1
ATOM 3987 N N . MET A 1 572 ? 9.729 -2.180 -39.229 1.000 31.059 570 MET A N 1
ATOM 3988 C CA . MET A 1 572 ? 10.727 -1.129 -39.036 1.000 33.603 570 MET A CA 1
ATOM 3989 C C . MET A 1 572 ? 11.320 -0.629 -40.364 1.000 30.458 570 MET A C 1
ATOM 3990 O O . MET A 1 572 ? 11.477 -1.386 -41.293 1.000 34.458 570 MET A O 1
ATOM 3995 N N . VAL A 1 573 ? 11.745 0.626 -40.399 1.000 29.542 571 VAL A N 1
ATOM 3996 C CA . VAL A 1 573 ? 12.350 1.301 -41.532 1.000 31.620 571 VAL A CA 1
ATOM 3997 C C . VAL A 1 573 ? 13.816 1.603 -41.221 1.000 33.903 571 VAL A C 1
ATOM 3998 O O . VAL A 1 573 ? 14.244 1.513 -40.096 1.000 31.592 571 VAL A O 1
ATOM 4002 N N . PRO A 1 574 ? 14.654 2.010 -42.192 1.000 36.740 572 PRO A N 1
ATOM 4003 C CA . PRO A 1 574 ? 16.071 2.295 -41.903 1.000 33.247 572 PRO A CA 1
ATOM 4004 C C . PRO A 1 574 ? 16.251 3.427 -40.901 1.000 32.144 572 PRO A C 1
ATOM 4005 O O . PRO A 1 574 ? 15.662 4.514 -41.020 1.000 31.211 572 PRO A O 1
ATOM 4009 N N . TRP A 1 575 ? 17.099 3.167 -39.911 1.000 32.441 573 TRP A N 1
ATOM 4010 C CA . TRP A 1 575 ? 17.324 4.095 -38.810 1.000 32.815 573 TRP A CA 1
ATOM 4011 C C . TRP A 1 575 ? 17.679 5.487 -39.312 1.000 32.946 573 TRP A C 1
ATOM 4012 O O . TRP A 1 575 ? 17.210 6.504 -38.800 1.000 34.417 573 TRP A O 1
ATOM 4023 N N . GLU A 1 576 ? 18.552 5.526 -40.307 1.000 36.017 574 GLU A N 1
ATOM 4024 C CA . GLU A 1 576 ? 19.061 6.778 -40.841 1.000 39.479 574 GLU A CA 1
ATOM 4025 C C . GLU A 1 576 ? 17.959 7.541 -41.584 1.000 36.289 574 GLU A C 1
ATOM 4026 O O . GLU A 1 576 ? 17.955 8.773 -41.569 1.000 37.636 574 GLU A O 1
ATOM 4032 N N . GLN A 1 577 ? 17.000 6.854 -42.229 1.000 35.767 575 GLN A N 1
ATOM 4033 C CA . GLN A 1 577 ? 15.910 7.598 -42.878 1.000 35.614 575 GLN A CA 1
ATOM 4034 C C . GLN A 1 577 ? 14.913 8.138 -41.832 1.000 35.108 575 GLN A C 1
ATOM 4035 O O . GLN A 1 577 ? 14.335 9.215 -42.003 1.000 34.447 575 GLN A O 1
ATOM 4041 N N . GLU A 1 578 ? 14.662 7.362 -40.770 1.000 33.462 576 GLU A N 1
ATOM 4042 C CA . GLU A 1 578 ? 13.871 7.878 -39.668 1.000 36.404 576 GLU A CA 1
ATOM 4043 C C . GLU A 1 578 ? 14.555 9.135 -39.090 1.000 40.227 576 GLU A C 1
ATOM 4044 O O . GLU A 1 578 ? 13.897 10.145 -38.878 1.000 40.439 576 GLU A O 1
ATOM 4050 N N . ASP A 1 579 ? 15.889 9.095 -38.873 1.000 42.465 577 ASP A N 1
ATOM 4051 C CA . ASP A 1 579 ? 16.614 10.247 -38.326 1.000 45.680 577 ASP A CA 1
ATOM 4052 C C . ASP A 1 579 ? 16.466 11.477 -39.217 1.000 45.618 577 ASP A C 1
ATOM 4053 O O . ASP A 1 579 ? 16.362 12.581 -38.706 1.000 44.022 577 ASP A O 1
ATOM 4058 N N . GLU A 1 580 ? 16.473 11.309 -40.540 1.000 43.191 578 GLU A N 1
ATOM 4059 C CA . GLU A 1 580 ? 16.291 12.456 -41.418 1.000 41.822 578 GLU A CA 1
ATOM 4060 C C . GLU A 1 580 ? 14.829 12.865 -41.543 1.000 41.017 578 GLU A C 1
ATOM 4061 O O . GLU A 1 580 ? 14.548 13.769 -42.308 1.000 42.027 578 GLU A O 1
ATOM 4067 N N . GLY A 1 581 ? 13.891 12.186 -40.863 1.000 37.149 579 GLY A N 1
ATOM 4068 C CA . GLY A 1 581 ? 12.487 12.555 -41.013 1.000 39.978 579 GLY A CA 1
ATOM 4069 C C . GLY A 1 581 ? 11.891 12.192 -42.388 1.000 41.935 579 GLY A C 1
ATOM 4070 O O . GLY A 1 581 ? 10.938 12.810 -42.827 1.000 39.810 579 GLY A O 1
ATOM 4071 N N . LEU A 1 582 ? 12.399 11.139 -43.045 1.000 43.230 580 LEU A N 1
ATOM 4072 C CA . LEU A 1 582 ? 11.925 10.719 -44.358 1.000 39.122 580 LEU A CA 1
ATOM 4073 C C . LEU A 1 582 ? 11.096 9.427 -44.307 1.000 33.739 580 LEU A C 1
ATOM 4074 O O . LEU A 1 582 ? 10.366 9.146 -45.232 1.000 35.975 580 LEU A O 1
ATOM 4079 N N . SER A 1 583 ? 11.177 8.649 -43.229 1.000 32.061 581 SER A N 1
ATOM 4080 C CA . SER A 1 583 ? 10.546 7.349 -43.139 1.000 29.278 581 SER A CA 1
ATOM 4081 C C . SER A 1 583 ? 10.167 7.130 -41.691 1.000 30.386 581 SER A C 1
ATOM 4082 O O . SER A 1 583 ? 10.888 7.565 -40.796 1.000 33.732 581 SER A O 1
ATOM 4085 N N . THR A 1 584 ? 8.995 6.530 -41.454 1.000 30.841 582 THR A N 1
ATOM 4086 C CA . THR A 1 584 ? 8.608 6.117 -40.110 1.000 29.468 582 THR A CA 1
ATOM 4087 C C . THR A 1 584 ? 7.816 4.835 -40.235 1.000 29.233 582 THR A C 1
ATOM 4088 O O . THR A 1 584 ? 7.530 4.392 -41.343 1.000 27.506 582 THR A O 1
ATOM 4092 N N . CYS A 1 585 ? 7.515 4.185 -39.118 1.000 29.277 583 CYS A N 1
ATOM 4093 C CA . CYS A 1 585 ? 6.647 3.047 -39.245 1.000 30.887 583 CYS A CA 1
ATOM 4094 C C . CYS A 1 585 ? 5.625 2.968 -38.134 1.000 31.563 583 CYS A C 1
ATOM 4095 O O . CYS A 1 585 ? 5.724 3.653 -37.144 1.000 34.943 583 CYS A O 1
ATOM 4098 N N . VAL A 1 586 ? 4.593 2.174 -38.413 1.000 31.142 584 VAL A N 1
ATOM 4099 C CA . VAL A 1 586 ? 3.523 1.919 -37.487 1.000 33.025 584 VAL A CA 1
ATOM 4100 C C . VAL A 1 586 ? 3.426 0.423 -37.378 1.000 33.718 584 VAL A C 1
ATOM 4101 O O . VAL A 1 586 ? 3.096 -0.252 -38.352 1.000 32.712 584 VAL A O 1
ATOM 4105 N N . GLN A 1 587 ? 3.867 -0.052 -36.212 1.000 31.369 585 GLN A N 1
ATOM 4106 C CA . GLN A 1 587 ? 3.824 -1.455 -35.906 1.000 33.770 585 GLN A CA 1
ATOM 4107 C C . GLN A 1 587 ? 2.552 -1.809 -35.132 1.000 30.957 585 GLN A C 1
ATOM 4108 O O . GLN A 1 587 ? 2.383 -1.484 -33.958 1.000 34.404 585 GLN A O 1
ATOM 4114 N N . GLY A 1 588 ? 1.694 -2.545 -35.813 1.000 31.204 586 GLY A N 1
ATOM 4115 C CA . GLY A 1 588 ? 0.443 -3.072 -35.286 1.000 31.798 586 GLY A CA 1
ATOM 4116 C C . GLY A 1 588 ? -0.456 -3.559 -36.425 1.000 31.728 586 GLY A C 1
ATOM 4117 O O . GLY A 1 588 ? -0.026 -3.635 -37.578 1.000 33.108 586 GLY A O 1
ATOM 4118 N N . ASP A 1 589 ? -1.709 -3.826 -36.078 1.000 30.508 587 ASP A N 1
ATOM 4119 C CA . ASP A 1 589 ? -2.666 -4.423 -36.975 1.000 32.761 587 ASP A CA 1
ATOM 4120 C C . ASP A 1 589 ? -2.994 -3.338 -38.010 1.000 29.861 587 ASP A C 1
ATOM 4121 O O . ASP A 1 589 ? -3.364 -2.196 -37.660 1.000 28.432 587 ASP A O 1
ATOM 4126 N N . ILE A 1 590 ? -2.893 -3.724 -39.289 1.000 28.092 588 ILE A N 1
ATOM 4127 C CA . ILE A 1 590 ? -3.184 -2.810 -40.391 1.000 26.998 588 ILE A CA 1
ATOM 4128 C C . ILE A 1 590 ? -4.629 -2.376 -40.328 1.000 24.348 588 ILE A C 1
ATOM 4129 O O . ILE A 1 590 ? -4.958 -1.252 -40.649 1.000 25.722 588 ILE A O 1
ATOM 4134 N N . GLY A 1 591 ? -5.503 -3.290 -39.912 1.000 26.720 589 GLY A N 1
ATOM 4135 C CA . GLY A 1 591 ? -6.922 -3.004 -39.761 1.000 26.107 589 GLY A CA 1
ATOM 4136 C C . GLY A 1 591 ? -7.221 -1.964 -38.681 1.000 26.986 589 GLY A C 1
ATOM 4137 O O . GLY A 1 591 ? -8.192 -1.236 -38.786 1.000 29.598 589 GLY A O 1
ATOM 4138 N N . ARG A 1 592 ? -6.342 -1.860 -37.682 1.000 25.738 590 ARG A N 1
ATOM 4139 C CA . ARG A 1 592 ? -6.474 -0.850 -36.649 1.000 27.594 590 ARG A CA 1
ATOM 4140 C C . ARG A 1 592 ? -5.783 0.422 -37.144 1.000 28.615 590 ARG A C 1
ATOM 4141 O O . ARG A 1 592 ? -6.234 1.529 -36.922 1.000 30.106 590 ARG A O 1
ATOM 4149 N N . ALA A 1 593 ? -4.635 0.306 -37.815 1.000 26.771 591 ALA A N 1
ATOM 4150 C CA . ALA A 1 593 ? -3.881 1.517 -38.090 1.000 24.130 591 ALA A CA 1
ATOM 4151 C C . ALA A 1 593 ? -4.542 2.380 -39.154 1.000 26.032 591 ALA A C 1
ATOM 4152 O O . ALA A 1 593 ? -4.454 3.620 -39.117 1.000 27.477 591 ALA A O 1
ATOM 4154 N N . ILE A 1 594 ? -5.161 1.735 -40.150 1.000 24.503 592 ILE A N 1
ATOM 4155 C CA . ILE A 1 594 ? -5.630 2.469 -41.304 1.000 27.954 592 ILE A CA 1
ATOM 4156 C C . ILE A 1 594 ? -6.727 3.458 -40.919 1.000 33.057 592 ILE A C 1
ATOM 4157 O O . ILE A 1 594 ? -6.620 4.649 -41.267 1.000 39.487 592 ILE A O 1
ATOM 4162 N N . PRO A 1 595 ? -7.830 3.053 -40.253 1.000 32.117 593 PRO A N 1
ATOM 4163 C CA . PRO A 1 595 ? -8.795 4.049 -39.788 1.000 35.058 593 PRO A CA 1
ATOM 4164 C C . PRO A 1 595 ? -8.108 5.170 -38.997 1.000 34.587 593 PRO A C 1
ATOM 4165 O O . PRO A 1 595 ? -8.413 6.334 -39.240 1.000 33.511 593 PRO A O 1
ATOM 4169 N N . LEU A 1 596 ? -7.090 4.857 -38.157 1.000 31.311 594 LEU A N 1
ATOM 4170 C CA . LEU A 1 596 ? -6.415 5.919 -37.403 1.000 30.879 594 LEU A CA 1
ATOM 4171 C C . LEU A 1 596 ? -5.556 6.794 -38.301 1.000 32.913 594 LEU A C 1
ATOM 4172 O O . LEU A 1 596 ? -5.480 8.005 -38.094 1.000 32.480 594 LEU A O 1
ATOM 4177 N N . LEU A 1 597 ? -4.873 6.223 -39.309 1.000 35.960 595 LEU A N 1
ATOM 4178 C CA . LEU A 1 597 ? -4.089 7.096 -40.174 1.000 31.076 595 LEU A CA 1
ATOM 4179 C C . LEU A 1 597 ? -4.999 8.019 -40.981 1.000 31.562 595 LEU A C 1
ATOM 4180 O O . LEU A 1 597 ? -4.621 9.145 -41.216 1.000 30.809 595 LEU A O 1
ATOM 4185 N N . LEU A 1 598 ? -6.160 7.539 -41.444 1.000 32.895 596 LEU A N 1
ATOM 4186 C CA . LEU A 1 598 ? -6.899 8.217 -42.501 1.000 34.536 596 LEU A CA 1
ATOM 4187 C C . LEU A 1 598 ? -8.105 9.031 -42.008 1.000 40.241 596 LEU A C 1
ATOM 4188 O O . LEU A 1 598 ? -8.615 9.862 -42.753 1.000 42.909 596 LEU A O 1
ATOM 4193 N N . GLU A 1 599 ? -8.553 8.868 -40.761 1.000 50.541 597 GLU A N 1
ATOM 4194 C CA . GLU A 1 599 ? -9.642 9.688 -40.218 1.000 62.508 597 GLU A CA 1
ATOM 4195 C C . GLU A 1 599 ? -9.292 11.193 -40.249 1.000 71.275 597 GLU A C 1
ATOM 4196 O O . GLU A 1 599 ? -10.250 11.991 -40.267 1.000 76.117 597 GLU A O 1
ATOM 4203 N N . THR B 1 10 ? -8.351 -42.751 -45.020 1.000 123.728 8 THR B N 1
ATOM 4204 C CA . THR B 1 10 ? -7.718 -42.697 -43.670 1.000 121.951 8 THR B CA 1
ATOM 4205 C C . THR B 1 10 ? -6.599 -41.654 -43.700 1.000 106.450 8 THR B C 1
ATOM 4206 O O . THR B 1 10 ? -5.644 -41.761 -44.469 1.000 95.633 8 THR B O 1
ATOM 4210 N N . ALA B 1 11 ? -6.778 -40.605 -42.886 1.000 100.346 9 ALA B N 1
ATOM 4211 C CA . ALA B 1 11 ? -5.800 -39.543 -42.737 1.000 85.102 9 ALA B CA 1
ATOM 4212 C C . ALA B 1 11 ? -4.571 -40.045 -41.971 1.000 79.326 9 ALA B C 1
ATOM 4213 O O . ALA B 1 11 ? -4.569 -41.147 -41.393 1.000 65.782 9 ALA B O 1
ATOM 4215 N N . SER B 1 12 ? -3.510 -39.219 -42.000 1.000 73.099 10 SER B N 1
ATOM 4216 C CA . SER B 1 12 ? -2.255 -39.556 -41.343 1.000 73.760 10 SER B CA 1
ATOM 4217 C C . SER B 1 12 ? -2.404 -39.401 -39.829 1.000 68.421 10 SER B C 1
ATOM 4218 O O . SER B 1 12 ? -3.322 -38.733 -39.333 1.000 64.674 10 SER B O 1
ATOM 4221 N N . VAL B 1 13 ? -1.453 -40.007 -39.118 1.000 62.351 11 VAL B N 1
ATOM 4222 C CA . VAL B 1 13 ? -1.386 -39.914 -37.670 1.000 58.478 11 VAL B CA 1
ATOM 4223 C C . VAL B 1 13 ? -1.116 -38.457 -37.272 1.000 62.672 11 VAL B C 1
ATOM 4224 O O . VAL B 1 13 ? -1.622 -38.022 -36.237 1.000 50.809 11 VAL B O 1
ATOM 4228 N N . LEU B 1 14 ? -0.343 -37.689 -38.075 1.000 57.171 12 LEU B N 1
ATOM 4229 C CA . LEU B 1 14 ? -0.110 -36.279 -37.775 1.000 52.997 12 LEU B CA 1
ATOM 4230 C C . LEU B 1 14 ? -1.406 -35.477 -37.818 1.000 53.452 12 LEU B C 1
ATOM 4231 O O . LEU B 1 14 ? -1.683 -34.669 -36.925 1.000 51.609 12 LEU B O 1
ATOM 4236 N N . ASP B 1 15 ? -2.212 -35.708 -38.861 1.000 59.324 13 ASP B N 1
ATOM 4237 C CA . ASP B 1 15 ? -3.459 -34.974 -39.041 1.000 66.875 13 ASP B CA 1
ATOM 4238 C C . ASP B 1 15 ? -4.440 -35.344 -37.920 1.000 68.600 13 ASP B C 1
ATOM 4239 O O . ASP B 1 15 ? -4.962 -34.466 -37.230 1.000 72.148 13 ASP B O 1
ATOM 4244 N N . THR B 1 16 ? -4.661 -36.652 -37.722 1.000 62.429 14 THR B N 1
ATOM 4245 C CA . THR B 1 16 ? -5.469 -37.179 -36.625 1.000 66.291 14 THR B CA 1
ATOM 4246 C C . THR B 1 16 ? -5.106 -36.562 -35.272 1.000 64.503 14 THR B C 1
ATOM 4247 O O . THR B 1 16 ? -5.995 -36.120 -34.528 1.000 57.589 14 THR B O 1
ATOM 4251 N N . THR B 1 17 ? -3.805 -36.639 -34.927 1.000 59.938 15 THR B N 1
ATOM 4252 C CA . THR B 1 17 ? -3.328 -36.288 -33.598 1.000 58.394 15 THR B CA 1
ATOM 4253 C C . THR B 1 17 ? -3.509 -34.796 -33.404 1.000 59.456 15 THR B C 1
ATOM 4254 O O . THR B 1 17 ? -3.959 -34.367 -32.340 1.000 61.282 15 THR B O 1
ATOM 4258 N N . LEU B 1 18 ? -3.158 -34.036 -34.451 1.000 53.080 16 LEU B N 1
ATOM 4259 C CA . LEU B 1 18 ? -3.273 -32.593 -34.390 1.000 54.919 16 LEU B CA 1
ATOM 4260 C C . LEU B 1 18 ? -4.714 -32.150 -34.179 1.000 55.961 16 LEU B C 1
ATOM 4261 O O . LEU B 1 18 ? -4.921 -31.167 -33.471 1.000 53.430 16 LEU B O 1
ATOM 4266 N N . THR B 1 19 ? -5.710 -32.811 -34.803 1.000 56.496 17 THR B N 1
ATOM 4267 C CA . THR B 1 19 ? -7.065 -32.279 -34.677 1.000 63.928 17 THR B CA 1
ATOM 4268 C C . THR B 1 19 ? -7.576 -32.519 -33.253 1.000 66.773 17 THR B C 1
ATOM 4269 O O . THR B 1 19 ? -8.260 -31.666 -32.687 1.000 63.328 17 THR B O 1
ATOM 4273 N N . ARG B 1 20 ? -7.192 -33.655 -32.646 1.000 70.964 18 ARG B N 1
ATOM 4274 C CA . ARG B 1 20 ? -7.599 -33.967 -31.276 1.000 70.824 18 ARG B CA 1
ATOM 4275 C C . ARG B 1 20 ? -6.913 -33.052 -30.253 1.000 70.413 18 ARG B C 1
ATOM 4276 O O . ARG B 1 20 ? -7.420 -32.854 -29.160 1.000 77.452 18 ARG B O 1
ATOM 4284 N N . LEU B 1 21 ? -5.753 -32.488 -30.583 1.000 67.825 19 LEU B N 1
ATOM 4285 C CA . LEU B 1 21 ? -5.076 -31.582 -29.671 1.000 76.828 19 LEU B CA 1
ATOM 4286 C C . LEU B 1 21 ? -5.704 -30.201 -29.764 1.000 74.621 19 LEU B C 1
ATOM 4287 O O . LEU B 1 21 ? -5.821 -29.514 -28.750 1.000 81.448 19 LEU B O 1
ATOM 4292 N N . ILE B 1 22 ? -6.035 -29.780 -30.989 1.000 66.089 20 ILE B N 1
ATOM 4293 C CA . ILE B 1 22 ? -6.789 -28.548 -31.149 1.000 73.316 20 ILE B CA 1
ATOM 4294 C C . ILE B 1 22 ? -8.100 -28.703 -30.386 1.000 77.528 20 ILE B C 1
ATOM 4295 O O . ILE B 1 22 ? -8.435 -27.792 -29.635 1.000 73.514 20 ILE B O 1
ATOM 4300 N N . ASP B 1 23 ? -8.792 -29.853 -30.560 1.000 85.659 21 ASP B N 1
ATOM 4301 C CA . ASP B 1 23 ? -10.037 -30.159 -29.849 1.000 93.557 21 ASP B CA 1
ATOM 4302 C C . ASP B 1 23 ? -9.866 -30.011 -28.333 1.000 94.894 21 ASP B C 1
ATOM 4303 O O . ASP B 1 23 ? -10.699 -29.364 -27.696 1.000 102.508 21 ASP B O 1
ATOM 4308 N N . ASP B 1 24 ? -8.788 -30.587 -27.773 1.000 85.665 22 ASP B N 1
ATOM 4309 C CA . ASP B 1 24 ? -8.511 -30.458 -26.350 1.000 87.020 22 ASP B CA 1
ATOM 4310 C C . ASP B 1 24 ? -8.302 -28.985 -25.976 1.000 91.022 22 ASP B C 1
ATOM 4311 O O . ASP B 1 24 ? -8.784 -28.540 -24.937 1.000 79.481 22 ASP B O 1
ATOM 4316 N N . VAL B 1 25 ? -7.591 -28.221 -26.816 1.000 90.596 23 VAL B N 1
ATOM 4317 C CA . VAL B 1 25 ? -7.292 -26.831 -26.504 1.000 88.991 23 VAL B CA 1
ATOM 4318 C C . VAL B 1 25 ? -8.582 -26.010 -26.402 1.000 95.689 23 VAL B C 1
ATOM 4319 O O . VAL B 1 25 ? -8.598 -24.998 -25.705 1.000 94.543 23 VAL B O 1
ATOM 4323 N N . ILE B 1 26 ? -9.638 -26.412 -27.134 1.000 107.509 24 ILE B N 1
ATOM 4324 C CA . ILE B 1 26 ? -10.927 -25.731 -27.066 1.000 114.865 24 ILE B CA 1
ATOM 4325 C C . ILE B 1 26 ? -11.718 -26.331 -25.903 1.000 120.560 24 ILE B C 1
ATOM 4326 O O . ILE B 1 26 ? -11.774 -25.761 -24.813 1.000 116.171 24 ILE B O 1
ATOM 4331 N N . GLU B 1 27 ? -12.305 -27.511 -26.173 1.000 119.019 25 GLU B N 1
ATOM 4332 C CA . GLU B 1 27 ? -13.149 -28.282 -25.270 1.000 120.216 25 GLU B CA 1
ATOM 4333 C C . GLU B 1 27 ? -12.895 -27.892 -23.812 1.000 134.518 25 GLU B C 1
ATOM 4334 O O . GLU B 1 27 ? -13.830 -27.470 -23.141 1.000 155.724 25 GLU B O 1
ATOM 4340 N N . ASN B 1 28 ? -11.657 -28.033 -23.318 1.000 132.955 26 ASN B N 1
ATOM 4341 C CA . ASN B 1 28 ? -11.375 -27.809 -21.904 1.000 136.907 26 ASN B CA 1
ATOM 4342 C C . ASN B 1 28 ? -10.028 -27.110 -21.715 1.000 139.182 26 ASN B C 1
ATOM 4343 O O . ASN B 1 28 ? -9.415 -27.231 -20.658 1.000 144.093 26 ASN B O 1
ATOM 4348 N N . GLY B 1 29 ? -9.578 -26.346 -22.715 1.000 144.693 27 GLY B N 1
ATOM 4349 C CA . GLY B 1 29 ? -8.201 -25.884 -22.724 1.000 150.853 27 GLY B CA 1
ATOM 4350 C C . GLY B 1 29 ? -8.067 -24.539 -22.021 1.000 157.475 27 GLY B C 1
ATOM 4351 O O . GLY B 1 29 ? -9.029 -24.040 -21.445 1.000 148.311 27 GLY B O 1
ATOM 4352 N N . SER B 1 30 ? -6.864 -23.958 -22.092 1.000 162.555 28 SER B N 1
ATOM 4353 C CA . SER B 1 30 ? -6.687 -22.540 -21.831 1.000 163.890 28 SER B CA 1
ATOM 4354 C C . SER B 1 30 ? -7.017 -21.769 -23.109 1.000 164.433 28 SER B C 1
ATOM 4355 O O . SER B 1 30 ? -7.536 -22.341 -24.068 1.000 146.013 28 SER B O 1
ATOM 4358 N N . SER B 1 31 ? -6.764 -20.456 -23.076 1.000 160.386 29 SER B N 1
ATOM 4359 C CA . SER B 1 31 ? -6.500 -19.659 -24.263 1.000 150.719 29 SER B CA 1
ATOM 4360 C C . SER B 1 31 ? -5.366 -18.709 -23.892 1.000 149.141 29 SER B C 1
ATOM 4361 O O . SER B 1 31 ? -5.552 -17.889 -22.997 1.000 171.401 29 SER B O 1
ATOM 4364 N N . PHE B 1 32 ? -4.186 -18.871 -24.511 1.000 132.252 30 PHE B N 1
ATOM 4365 C CA . PHE B 1 32 ? -3.028 -18.033 -24.206 1.000 131.735 30 PHE B CA 1
ATOM 4366 C C . PHE B 1 32 ? -2.434 -17.474 -25.505 1.000 118.996 30 PHE B C 1
ATOM 4367 O O . PHE B 1 32 ? -3.238 -17.253 -26.425 1.000 128.110 30 PHE B O 1
ATOM 4375 N N . LEU B 1 39 ? -7.610 -21.162 -35.669 1.000 105.043 37 LEU B N 1
ATOM 4376 C CA . LEU B 1 39 ? -8.100 -21.799 -34.418 1.000 123.091 37 LEU B CA 1
ATOM 4377 C C . LEU B 1 39 ? -8.994 -22.977 -34.811 1.000 124.948 37 LEU B C 1
ATOM 4378 O O . LEU B 1 39 ? -8.537 -24.117 -34.882 1.000 106.250 37 LEU B O 1
ATOM 4383 N N . GLN B 1 40 ? -10.244 -22.672 -35.184 1.000 135.798 38 GLN B N 1
ATOM 4384 C CA . GLN B 1 40 ? -11.201 -23.661 -35.658 1.000 130.873 38 GLN B CA 1
ATOM 4385 C C . GLN B 1 40 ? -10.878 -24.012 -37.112 1.000 121.683 38 GLN B C 1
ATOM 4386 O O . GLN B 1 40 ? -10.934 -25.182 -37.498 1.000 103.366 38 GLN B O 1
ATOM 4392 N N . HIS B 1 41 ? -10.507 -22.985 -37.899 1.000 117.589 39 HIS B N 1
ATOM 4393 C CA . HIS B 1 41 ? -10.236 -23.110 -39.326 1.000 123.221 39 HIS B CA 1
ATOM 4394 C C . HIS B 1 41 ? -9.232 -24.237 -39.584 1.000 124.863 39 HIS B C 1
ATOM 4395 O O . HIS B 1 41 ? -9.422 -25.053 -40.494 1.000 121.801 39 HIS B O 1
ATOM 4402 N N . TYR B 1 42 ? -8.173 -24.270 -38.758 1.000 114.898 40 TYR B N 1
ATOM 4403 C CA . TYR B 1 42 ? -7.060 -25.184 -38.952 1.000 109.290 40 TYR B CA 1
ATOM 4404 C C . TYR B 1 42 ? -7.563 -26.614 -39.134 1.000 102.361 40 TYR B C 1
ATOM 4405 O O . TYR B 1 42 ? -6.959 -27.358 -39.898 1.000 110.870 40 TYR B O 1
ATOM 4414 N N . LYS B 1 43 ? -8.660 -26.986 -38.454 1.000 103.389 41 LYS B N 1
ATOM 4415 C CA . LYS B 1 43 ? -9.100 -28.377 -38.394 1.000 106.192 41 LYS B CA 1
ATOM 4416 C C . LYS B 1 43 ? -9.526 -28.915 -39.764 1.000 104.009 41 LYS B C 1
ATOM 4417 O O . LYS B 1 43 ? -9.318 -30.106 -40.035 1.000 96.884 41 LYS B O 1
ATOM 4423 N N . GLN B 1 44 ? -10.126 -28.058 -40.613 1.000 103.904 42 GLN B N 1
ATOM 4424 C CA . GLN B 1 44 ? -10.634 -28.494 -41.910 1.000 113.317 42 GLN B CA 1
ATOM 4425 C C . GLN B 1 44 ? -9.545 -28.468 -42.984 1.000 110.372 42 GLN B C 1
ATOM 4426 O O . GLN B 1 44 ? -9.540 -29.329 -43.860 1.000 96.793 42 GLN B O 1
ATOM 4432 N N . HIS B 1 45 ? -8.649 -27.476 -42.906 1.000 123.677 43 HIS B N 1
ATOM 4433 C CA . HIS B 1 45 ? -7.659 -27.197 -43.935 1.000 121.725 43 HIS B CA 1
ATOM 4434 C C . HIS B 1 45 ? -6.371 -27.985 -43.699 1.000 107.172 43 HIS B C 1
ATOM 4435 O O . HIS B 1 45 ? -5.580 -28.146 -44.628 1.000 103.770 43 HIS B O 1
ATOM 4442 N N . LEU B 1 46 ? -6.160 -28.488 -42.475 1.000 88.516 44 LEU B N 1
ATOM 4443 C CA . LEU B 1 46 ? -4.842 -29.004 -42.133 1.000 82.072 44 LEU B CA 1
ATOM 4444 C C . LEU B 1 46 ? -4.437 -30.195 -43.020 1.000 82.810 44 LEU B C 1
ATOM 4445 O O . LEU B 1 46 ? -3.249 -30.361 -43.256 1.000 80.149 44 LEU B O 1
ATOM 4450 N N . SER B 1 47 ? -5.356 -30.954 -43.628 1.000 79.758 45 SER B N 1
ATOM 4451 C CA . SER B 1 47 ? -4.946 -31.981 -44.581 1.000 85.327 45 SER B CA 1
ATOM 4452 C C . SER B 1 47 ? -4.243 -31.386 -45.816 1.000 85.099 45 SER B C 1
ATOM 4453 O O . SER B 1 47 ? -3.565 -32.122 -46.536 1.000 80.808 45 SER B O 1
ATOM 4456 N N . HIS B 1 48 ? -4.391 -30.071 -46.072 1.000 74.840 46 HIS B N 1
ATOM 4457 C CA . HIS B 1 48 ? -3.640 -29.407 -47.130 1.000 79.510 46 HIS B CA 1
ATOM 4458 C C . HIS B 1 48 ? -2.658 -28.370 -46.578 1.000 73.099 46 HIS B C 1
ATOM 4459 O O . HIS B 1 48 ? -2.275 -27.473 -47.314 1.000 69.600 46 HIS B O 1
ATOM 4466 N N . LEU B 1 49 ? -2.243 -28.478 -45.311 1.000 65.611 47 LEU B N 1
ATOM 4467 C CA . LEU B 1 49 ? -1.232 -27.581 -44.764 1.000 61.370 47 LEU B CA 1
ATOM 4468 C C . LEU B 1 49 ? 0.120 -28.273 -44.786 1.000 51.934 47 LEU B C 1
ATOM 4469 O O . LEU B 1 49 ? 0.181 -29.500 -44.903 1.000 54.082 47 LEU B O 1
ATOM 4474 N N . GLU B 1 50 ? 1.199 -27.478 -44.682 1.000 54.117 48 GLU B N 1
ATOM 4475 C CA . GLU B 1 50 ? 2.547 -28.022 -44.856 1.000 52.207 48 GLU B CA 1
ATOM 4476 C C . GLU B 1 50 ? 2.923 -28.779 -43.575 1.000 45.772 48 GLU B C 1
ATOM 4477 O O . GLU B 1 50 ? 2.585 -28.381 -42.458 1.000 50.871 48 GLU B O 1
ATOM 4483 N N . THR B 1 51 ? 3.604 -29.901 -43.764 1.000 41.412 49 THR B N 1
ATOM 4484 C CA . THR B 1 51 ? 3.966 -30.810 -42.692 1.000 42.567 49 THR B CA 1
ATOM 4485 C C . THR B 1 51 ? 4.717 -30.113 -41.576 1.000 40.484 49 THR B C 1
ATOM 4486 O O . THR B 1 51 ? 4.348 -30.243 -40.423 1.000 44.792 49 THR B O 1
ATOM 4490 N N . ALA B 1 52 ? 5.733 -29.330 -41.905 1.000 46.889 50 ALA B N 1
ATOM 4491 C CA . ALA B 1 52 ? 6.520 -28.652 -40.883 1.000 47.828 50 ALA B CA 1
ATOM 4492 C C . ALA B 1 52 ? 5.643 -27.713 -40.059 1.000 44.839 50 ALA B C 1
ATOM 4493 O O . ALA B 1 52 ? 5.803 -27.613 -38.856 1.000 50.953 50 ALA B O 1
ATOM 4495 N N . SER B 1 53 ? 4.695 -27.025 -40.692 1.000 47.751 51 SER B N 1
ATOM 4496 C CA . SER B 1 53 ? 3.823 -26.117 -39.963 1.000 45.483 51 SER B CA 1
ATOM 4497 C C . SER B 1 53 ? 2.980 -26.886 -38.953 1.000 45.374 51 SER B C 1
ATOM 4498 O O . SER B 1 53 ? 2.715 -26.415 -37.864 1.000 42.653 51 SER B O 1
ATOM 4501 N N . LYS B 1 54 ? 2.535 -28.075 -39.347 1.000 44.739 52 LYS B N 1
ATOM 4502 C CA . LYS B 1 54 ? 1.663 -28.870 -38.505 1.000 48.846 52 LYS B CA 1
ATOM 4503 C C . LYS B 1 54 ? 2.419 -29.395 -37.291 1.000 49.677 52 LYS B C 1
ATOM 4504 O O . LYS B 1 54 ? 1.843 -29.476 -36.210 1.000 46.068 52 LYS B O 1
ATOM 4510 N N . ILE B 1 55 ? 3.700 -29.742 -37.474 1.000 47.135 53 ILE B N 1
ATOM 4511 C CA . ILE B 1 55 ? 4.494 -30.251 -36.372 1.000 42.846 53 ILE B CA 1
ATOM 4512 C C . ILE B 1 55 ? 4.753 -29.118 -35.391 1.000 46.584 53 ILE B C 1
ATOM 4513 O O . ILE B 1 55 ? 4.674 -29.323 -34.189 1.000 47.463 53 ILE B O 1
ATOM 4518 N N . ALA B 1 56 ? 5.017 -27.909 -35.906 1.000 49.836 54 ALA B N 1
ATOM 4519 C CA . ALA B 1 56 ? 5.226 -26.753 -35.050 1.000 49.671 54 ALA B CA 1
ATOM 4520 C C . ALA B 1 56 ? 3.967 -26.490 -34.229 1.000 48.858 54 ALA B C 1
ATOM 4521 O O . ALA B 1 56 ? 4.047 -26.179 -33.045 1.000 49.888 54 ALA B O 1
ATOM 4523 N N . LEU B 1 57 ? 2.802 -26.607 -34.865 1.000 47.704 55 LEU B N 1
ATOM 4524 C CA . LEU B 1 57 ? 1.552 -26.314 -34.190 1.000 55.417 55 LEU B CA 1
ATOM 4525 C C . LEU B 1 57 ? 1.297 -27.351 -33.099 1.000 56.029 55 LEU B C 1
ATOM 4526 O O . LEU B 1 57 ? 0.953 -27.025 -31.978 1.000 61.052 55 LEU B O 1
ATOM 4531 N N . LEU B 1 58 ? 1.467 -28.618 -33.458 1.000 55.378 56 LEU B N 1
ATOM 4532 C CA . LEU B 1 58 ? 1.413 -29.700 -32.508 1.000 51.813 56 LEU B CA 1
ATOM 4533 C C . LEU B 1 58 ? 2.315 -29.418 -31.315 1.000 46.947 56 LEU B C 1
ATOM 4534 O O . LEU B 1 58 ? 1.866 -29.560 -30.192 1.000 50.108 56 LEU B O 1
ATOM 4539 N N . ARG B 1 59 ? 3.552 -28.982 -31.518 1.000 47.582 57 ARG B N 1
ATOM 4540 C CA . ARG B 1 59 ? 4.431 -28.726 -30.381 1.000 52.866 57 ARG B CA 1
ATOM 4541 C C . ARG B 1 59 ? 3.959 -27.541 -29.538 1.000 58.447 57 ARG B C 1
ATOM 4542 O O . ARG B 1 59 ? 4.219 -27.518 -28.336 1.000 62.399 57 ARG B O 1
ATOM 4550 N N . GLU B 1 60 ? 3.311 -26.549 -30.168 1.000 65.768 58 GLU B N 1
ATOM 4551 C CA . GLU B 1 60 ? 2.785 -25.396 -29.447 1.000 72.073 58 GLU B CA 1
ATOM 4552 C C . GLU B 1 60 ? 1.634 -25.855 -28.564 1.000 72.664 58 GLU B C 1
ATOM 4553 O O . GLU B 1 60 ? 1.575 -25.494 -27.384 1.000 74.976 58 GLU B O 1
ATOM 4559 N N . CYS B 1 61 ? 0.730 -26.663 -29.149 1.000 71.876 59 CYS B N 1
ATOM 4560 C CA . CYS B 1 61 ? -0.404 -27.213 -28.418 1.000 63.985 59 CYS B CA 1
ATOM 4561 C C . CYS B 1 61 ? 0.036 -27.911 -27.133 1.000 64.333 59 CYS B C 1
ATOM 4562 O O . CYS B 1 61 ? -0.687 -27.830 -26.146 1.000 56.860 59 CYS B O 1
ATOM 4565 N N . LEU B 1 62 ? 1.203 -28.588 -27.165 1.000 58.652 60 LEU B N 1
ATOM 4566 C CA . LEU B 1 62 ? 1.688 -29.359 -26.034 1.000 57.453 60 LEU B CA 1
ATOM 4567 C C . LEU B 1 62 ? 2.372 -28.468 -25.005 1.000 63.023 60 LEU B C 1
ATOM 4568 O O . LEU B 1 62 ? 2.171 -28.686 -23.814 1.000 68.116 60 LEU B O 1
ATOM 4573 N N . CYS B 1 63 ? 3.167 -27.487 -25.462 1.000 70.648 61 CYS B N 1
ATOM 4574 C CA . CYS B 1 63 ? 3.817 -26.521 -24.581 1.000 74.540 61 CYS B CA 1
ATOM 4575 C C . CYS B 1 63 ? 2.778 -25.820 -23.688 1.000 76.477 61 CYS B C 1
ATOM 4576 O O . CYS B 1 63 ? 3.041 -25.618 -22.496 1.000 67.605 61 CYS B O 1
ATOM 4579 N N . VAL B 1 64 ? 1.585 -25.511 -24.234 1.000 75.761 62 VAL B N 1
ATOM 4580 C CA . VAL B 1 64 ? 0.586 -24.732 -23.516 1.000 77.594 62 VAL B CA 1
ATOM 4581 C C . VAL B 1 64 ? -0.538 -25.633 -23.003 1.000 84.116 62 VAL B C 1
ATOM 4582 O O . VAL B 1 64 ? -1.588 -25.139 -22.600 1.000 96.402 62 VAL B O 1
ATOM 4586 N N . ARG B 1 65 ? -0.357 -26.950 -23.011 1.000 94.666 63 ARG B N 1
ATOM 4587 C CA . ARG B 1 65 ? -1.401 -27.785 -22.433 1.000 91.206 63 ARG B CA 1
ATOM 4588 C C . ARG B 1 65 ? -1.302 -27.613 -20.923 1.000 98.030 63 ARG B C 1
ATOM 4589 O O . ARG B 1 65 ? -0.232 -27.827 -20.357 1.000 105.754 63 ARG B O 1
ATOM 4597 N N . PRO B 1 66 ? -2.377 -27.172 -20.227 1.000 101.105 64 PRO B N 1
ATOM 4598 C CA . PRO B 1 66 ? -2.418 -27.301 -18.773 1.000 97.826 64 PRO B CA 1
ATOM 4599 C C . PRO B 1 66 ? -2.455 -28.808 -18.515 1.000 105.691 64 PRO B C 1
ATOM 4600 O O . PRO B 1 66 ? -3.268 -29.503 -19.128 1.000 100.798 64 PRO B O 1
ATOM 4604 N N . PRO B 1 67 ? -1.557 -29.391 -17.679 1.000 108.375 65 PRO B N 1
ATOM 4605 C CA . PRO B 1 67 ? -1.567 -30.842 -17.449 1.000 109.916 65 PRO B CA 1
ATOM 4606 C C . PRO B 1 67 ? -2.861 -31.367 -16.819 1.000 119.747 65 PRO B C 1
ATOM 4607 O O . PRO B 1 67 ? -3.211 -32.524 -17.050 1.000 117.600 65 PRO B O 1
ATOM 4611 N N . LEU B 1 68 ? -3.566 -30.497 -16.067 1.000 120.550 66 LEU B N 1
ATOM 4612 C CA . LEU B 1 68 ? -4.716 -30.828 -15.222 1.000 111.181 66 LEU B CA 1
ATOM 4613 C C . LEU B 1 68 ? -5.552 -31.977 -15.799 1.000 98.765 66 LEU B C 1
ATOM 4614 O O . LEU B 1 68 ? -5.493 -33.051 -15.217 1.000 91.910 66 LEU B O 1
ATOM 4619 N N . PRO B 1 69 ? -6.308 -31.843 -16.932 1.000 95.408 67 PRO B N 1
ATOM 4620 C CA . PRO B 1 69 ? -7.111 -32.956 -17.457 1.000 95.116 67 PRO B CA 1
ATOM 4621 C C . PRO B 1 69 ? -6.210 -33.900 -18.257 1.000 90.966 67 PRO B C 1
ATOM 4622 O O . PRO B 1 69 ? -5.758 -33.531 -19.333 1.000 93.943 67 PRO B O 1
ATOM 4626 N N . LEU B 1 70 ? -5.911 -35.083 -17.707 1.000 86.856 68 LEU B N 1
ATOM 4627 C CA . LEU B 1 70 ? -4.896 -35.961 -18.278 1.000 87.436 68 LEU B CA 1
ATOM 4628 C C . LEU B 1 70 ? -5.327 -36.419 -19.665 1.000 79.849 68 LEU B C 1
ATOM 4629 O O . LEU B 1 70 ? -6.447 -36.871 -19.832 1.000 81.729 68 LEU B O 1
ATOM 4634 N N . LEU B 1 71 ? -4.414 -36.290 -20.631 1.000 76.086 69 LEU B N 1
ATOM 4635 C CA . LEU B 1 71 ? -4.635 -36.759 -21.989 1.000 72.015 69 LEU B CA 1
ATOM 4636 C C . LEU B 1 71 ? -4.967 -38.246 -21.988 1.000 66.324 69 LEU B C 1
ATOM 4637 O O . LEU B 1 71 ? -4.495 -38.984 -21.129 1.000 64.698 69 LEU B O 1
ATOM 4642 N N . PRO B 1 72 ? -5.861 -38.690 -22.906 1.000 66.685 70 PRO B N 1
ATOM 4643 C CA . PRO B 1 72 ? -6.182 -40.108 -23.057 1.000 62.502 70 PRO B CA 1
ATOM 4644 C C . PRO B 1 72 ? -4.992 -40.910 -23.589 1.000 61.030 70 PRO B C 1
ATOM 4645 O O . PRO B 1 72 ? -4.173 -40.407 -24.339 1.000 53.168 70 PRO B O 1
ATOM 4649 N N . GLU B 1 73 ? -4.924 -42.173 -23.171 1.000 62.922 71 GLU B N 1
ATOM 4650 C CA . GLU B 1 73 ? -3.818 -43.062 -23.440 1.000 64.349 71 GLU B CA 1
ATOM 4651 C C . GLU B 1 73 ? -3.495 -43.127 -24.939 1.000 61.930 71 GLU B C 1
ATOM 4652 O O . GLU B 1 73 ? -2.347 -42.924 -25.305 1.000 59.690 71 GLU B O 1
ATOM 4658 N N . ASP B 1 74 ? -4.480 -43.401 -25.804 1.000 62.485 72 ASP B N 1
ATOM 4659 C CA . ASP B 1 74 ? -4.210 -43.635 -27.221 1.000 67.414 72 ASP B CA 1
ATOM 4660 C C . ASP B 1 74 ? -3.674 -42.372 -27.917 1.000 68.881 72 ASP B C 1
ATOM 4661 O O . ASP B 1 74 ? -2.939 -42.474 -28.899 1.000 70.699 72 ASP B O 1
ATOM 4666 N N . LEU B 1 75 ? -4.042 -41.181 -27.419 1.000 64.770 73 LEU B N 1
ATOM 4667 C CA . LEU B 1 75 ? -3.537 -39.919 -27.940 1.000 56.553 73 LEU B CA 1
ATOM 4668 C C . LEU B 1 75 ? -2.092 -39.682 -27.502 1.000 55.579 73 LEU B C 1
ATOM 4669 O O . LEU B 1 75 ? -1.266 -39.213 -28.295 1.000 53.140 73 LEU B O 1
ATOM 4674 N N . LEU B 1 76 ? -1.787 -40.013 -26.247 1.000 54.591 74 LEU B N 1
ATOM 4675 C CA . LEU B 1 76 ? -0.420 -39.952 -25.761 1.000 57.937 74 LEU B CA 1
ATOM 4676 C C . LEU B 1 76 ? 0.501 -40.872 -26.563 1.000 55.192 74 LEU B C 1
ATOM 4677 O O . LEU B 1 76 ? 1.667 -40.556 -26.732 1.000 55.296 74 LEU B O 1
ATOM 4682 N N . GLN B 1 77 ? -0.008 -42.030 -26.992 1.000 59.801 75 GLN B N 1
ATOM 4683 C CA . GLN B 1 77 ? 0.781 -42.956 -27.794 1.000 62.334 75 GLN B CA 1
ATOM 4684 C C . GLN B 1 77 ? 1.132 -42.340 -29.147 1.000 60.145 75 GLN B C 1
ATOM 4685 O O . GLN B 1 77 ? 2.275 -42.422 -29.592 1.000 66.367 75 GLN B O 1
ATOM 4691 N N . ASN B 1 78 ? 0.142 -41.709 -29.782 1.000 59.163 76 ASN B N 1
ATOM 4692 C CA . ASN B 1 78 ? 0.333 -41.059 -31.066 1.000 53.412 76 ASN B CA 1
ATOM 4693 C C . ASN B 1 78 ? 1.310 -39.888 -30.948 1.000 54.738 76 ASN B C 1
ATOM 4694 O O . ASN B 1 78 ? 2.227 -39.748 -31.757 1.000 58.037 76 ASN B O 1
ATOM 4699 N N . VAL B 1 79 ? 1.118 -39.054 -29.934 1.000 52.116 77 VAL B N 1
ATOM 4700 C CA . VAL B 1 79 ? 2.032 -37.957 -29.708 1.000 51.571 77 VAL B CA 1
ATOM 4701 C C . VAL B 1 79 ? 3.435 -38.544 -29.632 1.000 53.692 77 VAL B C 1
ATOM 4702 O O . VAL B 1 79 ? 4.343 -38.076 -30.357 1.000 50.280 77 VAL B O 1
ATOM 4706 N N . ASP B 1 80 ? 3.575 -39.578 -28.780 1.000 49.160 78 ASP B N 1
ATOM 4707 C CA . ASP B 1 80 ? 4.884 -40.163 -28.512 1.000 57.321 78 ASP B CA 1
ATOM 4708 C C . ASP B 1 80 ? 5.517 -40.701 -29.815 1.000 50.794 78 ASP B C 1
ATOM 4709 O O . ASP B 1 80 ? 6.720 -40.467 -30.043 1.000 47.011 78 ASP B O 1
ATOM 4714 N N . SER B 1 81 ? 4.725 -41.371 -30.673 1.000 45.316 79 SER B N 1
ATOM 4715 C CA . SER B 1 81 ? 5.245 -41.882 -31.937 1.000 50.564 79 SER B CA 1
ATOM 4716 C C . SER B 1 81 ? 5.787 -40.766 -32.847 1.000 52.392 79 SER B C 1
ATOM 4717 O O . SER B 1 81 ? 6.773 -40.955 -33.554 1.000 50.345 79 SER B O 1
ATOM 4720 N N . ILE B 1 82 ? 5.079 -39.637 -32.877 1.000 49.471 80 ILE B N 1
ATOM 4721 C CA . ILE B 1 82 ? 5.405 -38.564 -33.774 1.000 49.660 80 ILE B CA 1
ATOM 4722 C C . ILE B 1 82 ? 6.705 -37.893 -33.322 1.000 49.453 80 ILE B C 1
ATOM 4723 O O . ILE B 1 82 ? 7.573 -37.597 -34.147 1.000 45.472 80 ILE B O 1
ATOM 4728 N N . LEU B 1 83 ? 6.821 -37.605 -32.017 1.000 47.795 81 LEU B N 1
ATOM 4729 C CA . LEU B 1 83 ? 8.030 -36.980 -31.492 1.000 47.996 81 LEU B CA 1
ATOM 4730 C C . LEU B 1 83 ? 9.255 -37.853 -31.787 1.000 48.188 81 LEU B C 1
ATOM 4731 O O . LEU B 1 83 ? 10.339 -37.355 -32.063 1.000 51.082 81 LEU B O 1
ATOM 4736 N N . THR B 1 84 ? 9.086 -39.163 -31.692 1.000 46.527 82 THR B N 1
ATOM 4737 C CA . THR B 1 84 ? 10.184 -40.077 -31.917 1.000 53.286 82 THR B CA 1
ATOM 4738 C C . THR B 1 84 ? 10.556 -40.075 -33.402 1.000 50.087 82 THR B C 1
ATOM 4739 O O . THR B 1 84 ? 11.721 -40.005 -33.734 1.000 54.829 82 THR B O 1
ATOM 4743 N N . ARG B 1 85 ? 9.569 -40.197 -34.278 1.000 46.348 83 ARG B N 1
ATOM 4744 C CA . ARG B 1 85 ? 9.812 -40.200 -35.704 1.000 45.987 83 ARG B CA 1
ATOM 4745 C C . ARG B 1 85 ? 10.514 -38.905 -36.121 1.000 43.343 83 ARG B C 1
ATOM 4746 O O . ARG B 1 85 ? 11.481 -38.940 -36.865 1.000 41.869 83 ARG B O 1
ATOM 4754 N N . VAL B 1 86 ? 10.069 -37.758 -35.618 1.000 42.222 84 VAL B N 1
ATOM 4755 C CA . VAL B 1 86 ? 10.681 -36.498 -35.980 1.000 41.833 84 VAL B CA 1
ATOM 4756 C C . VAL B 1 86 ? 12.117 -36.471 -35.476 1.000 43.198 84 VAL B C 1
ATOM 4757 O O . VAL B 1 86 ? 12.997 -36.056 -36.217 1.000 38.461 84 VAL B O 1
ATOM 4761 N N . ARG B 1 87 ? 12.362 -36.953 -34.251 1.000 43.239 85 ARG B N 1
ATOM 4762 C CA . ARG B 1 87 ? 13.689 -36.833 -33.655 1.000 47.811 85 ARG B CA 1
ATOM 4763 C C . ARG B 1 87 ? 14.670 -37.753 -34.390 1.000 44.505 85 ARG B C 1
ATOM 4764 O O . ARG B 1 87 ? 15.864 -37.507 -34.364 1.000 45.257 85 ARG B O 1
ATOM 4772 N N . GLN B 1 88 ? 14.192 -38.794 -35.074 1.000 41.132 86 GLN B N 1
ATOM 4773 C CA . GLN B 1 88 ? 15.078 -39.692 -35.812 1.000 46.857 86 GLN B CA 1
ATOM 4774 C C . GLN B 1 88 ? 15.630 -39.066 -37.105 1.000 44.922 86 GLN B C 1
ATOM 4775 O O . GLN B 1 88 ? 16.528 -39.629 -37.728 1.000 46.204 86 GLN B O 1
ATOM 4781 N N . HIS B 1 89 ? 15.124 -37.887 -37.488 1.000 46.629 87 HIS B N 1
ATOM 4782 C CA . HIS B 1 89 ? 15.660 -37.129 -38.605 1.000 48.314 87 HIS B CA 1
ATOM 4783 C C . HIS B 1 89 ? 16.941 -36.414 -38.219 1.000 43.597 87 HIS B C 1
ATOM 4784 O O . HIS B 1 89 ? 17.717 -36.060 -39.077 1.000 41.648 87 HIS B O 1
ATOM 4791 N N . LYS B 1 90 ? 17.129 -36.178 -36.933 1.000 41.087 88 LYS B N 1
ATOM 4792 C CA . LYS B 1 90 ? 18.346 -35.556 -36.454 1.000 39.432 88 LYS B CA 1
ATOM 4793 C C . LYS B 1 90 ? 19.471 -36.564 -36.604 1.000 39.575 88 LYS B C 1
ATOM 4794 O O . LYS B 1 90 ? 19.217 -37.758 -36.654 1.000 41.104 88 LYS B O 1
ATOM 4800 N N . ILE B 1 91 ? 20.706 -36.065 -36.681 1.000 42.183 89 ILE B N 1
ATOM 4801 C CA . ILE B 1 91 ? 21.869 -36.924 -36.675 1.000 39.551 89 ILE B CA 1
ATOM 4802 C C . ILE B 1 91 ? 22.081 -37.451 -35.261 1.000 41.142 89 ILE B C 1
ATOM 4803 O O . ILE B 1 91 ? 22.336 -36.689 -34.316 1.000 43.527 89 ILE B O 1
ATOM 4808 N N . LEU B 1 92 ? 22.026 -38.779 -35.164 1.000 43.478 90 LEU B N 1
ATOM 4809 C CA . LEU B 1 92 ? 21.978 -39.497 -33.904 1.000 45.324 90 LEU B CA 1
ATOM 4810 C C . LEU B 1 92 ? 23.356 -40.063 -33.620 1.000 46.405 90 LEU B C 1
ATOM 4811 O O . LEU B 1 92 ? 23.989 -40.520 -34.554 1.000 56.169 90 LEU B O 1
ATOM 4816 N N . THR B 1 93 ? 23.778 -40.048 -32.347 1.000 53.073 91 THR B N 1
ATOM 4817 C CA . THR B 1 93 ? 25.030 -40.654 -31.893 1.000 58.259 91 THR B CA 1
ATOM 4818 C C . THR B 1 93 ? 24.791 -41.783 -30.877 1.000 55.704 91 THR B C 1
ATOM 4819 O O . THR B 1 93 ? 24.480 -41.531 -29.726 1.000 54.860 91 THR B O 1
ATOM 4823 N N . PRO B 1 94 ? 24.959 -43.063 -31.268 1.000 59.022 92 PRO B N 1
ATOM 4824 C CA . PRO B 1 94 ? 24.955 -44.177 -30.321 1.000 54.940 92 PRO B CA 1
ATOM 4825 C C . PRO B 1 94 ? 26.095 -44.118 -29.299 1.000 57.771 92 PRO B C 1
ATOM 4826 O O . PRO B 1 94 ? 27.226 -43.803 -29.664 1.000 61.083 92 PRO B O 1
ATOM 4830 N N . ILE B 1 95 ? 25.806 -44.451 -28.029 1.000 58.110 93 ILE B N 1
ATOM 4831 C CA . ILE B 1 95 ? 26.830 -44.499 -26.979 1.000 65.850 93 ILE B CA 1
ATOM 4832 C C . ILE B 1 95 ? 28.014 -45.364 -27.418 1.000 67.510 93 ILE B C 1
ATOM 4833 O O . ILE B 1 95 ? 29.160 -44.984 -27.198 1.000 60.243 93 ILE B O 1
ATOM 4838 N N . PHE B 1 96 ? 27.756 -46.514 -28.055 1.000 69.845 94 PHE B N 1
ATOM 4839 C CA . PHE B 1 96 ? 28.845 -47.431 -28.355 1.000 74.705 94 PHE B CA 1
ATOM 4840 C C . PHE B 1 96 ? 29.777 -46.893 -29.442 1.000 69.653 94 PHE B C 1
ATOM 4841 O O . PHE B 1 96 ? 30.724 -47.581 -29.791 1.000 75.156 94 PHE B O 1
ATOM 4849 N N . SER B 1 97 ? 29.506 -45.709 -30.009 1.000 64.185 95 SER B N 1
ATOM 4850 C CA . SER B 1 97 ? 30.383 -45.137 -31.016 1.000 58.704 95 SER B CA 1
ATOM 4851 C C . SER B 1 97 ? 31.322 -44.115 -30.384 1.000 63.612 95 SER B C 1
ATOM 4852 O O . SER B 1 97 ? 32.202 -43.587 -31.060 1.000 64.321 95 SER B O 1
ATOM 4855 N N . LEU B 1 98 ? 31.080 -43.736 -29.125 1.000 63.678 96 LEU B N 1
ATOM 4856 C CA . LEU B 1 98 ? 31.902 -42.707 -28.515 1.000 68.890 96 LEU B CA 1
ATOM 4857 C C . LEU B 1 98 ? 33.253 -43.313 -28.162 1.000 75.648 96 LEU B C 1
ATOM 4858 O O . LEU B 1 98 ? 33.360 -44.521 -27.950 1.000 73.696 96 LEU B O 1
ATOM 4863 N N . SER B 1 99 ? 34.263 -42.441 -28.107 1.000 74.757 97 SER B N 1
ATOM 4864 C CA . SER B 1 99 ? 35.608 -42.852 -27.780 1.000 77.617 97 SER B CA 1
ATOM 4865 C C . SER B 1 99 ? 35.986 -42.278 -26.413 1.000 76.672 97 SER B C 1
ATOM 4866 O O . SER B 1 99 ? 35.888 -41.068 -26.212 1.000 66.803 97 SER B O 1
ATOM 4869 N N . PRO B 1 100 ? 36.380 -43.134 -25.434 1.000 77.163 98 PRO B N 1
ATOM 4870 C CA . PRO B 1 100 ? 36.724 -42.680 -24.080 1.000 80.676 98 PRO B CA 1
ATOM 4871 C C . PRO B 1 100 ? 37.991 -41.836 -23.930 1.000 79.033 98 PRO B C 1
ATOM 4872 O O . PRO B 1 100 ? 38.934 -42.008 -24.684 1.000 76.501 98 PRO B O 1
ATOM 4876 N N . SER B 1 101 ? 37.977 -40.924 -22.946 1.000 85.243 99 SER B N 1
ATOM 4877 C CA . SER B 1 101 ? 39.092 -40.053 -22.604 1.000 88.003 99 SER B CA 1
ATOM 4878 C C . SER B 1 101 ? 39.691 -40.424 -21.245 1.000 96.591 99 SER B C 1
ATOM 4879 O O . SER B 1 101 ? 40.602 -39.738 -20.785 1.000 102.424 99 SER B O 1
ATOM 4882 N N . ARG B 1 102 ? 39.138 -41.452 -20.580 1.000 89.976 100 ARG B N 1
ATOM 4883 C CA . ARG B 1 102 ? 39.683 -41.977 -19.340 1.000 93.289 100 ARG B CA 1
ATOM 4884 C C . ARG B 1 102 ? 38.959 -43.273 -18.977 1.000 94.796 100 ARG B C 1
ATOM 4885 O O . ARG B 1 102 ? 37.751 -43.386 -19.167 1.000 95.745 100 ARG B O 1
ATOM 4893 N N . LEU B 1 103 ? 39.710 -44.252 -18.454 1.000 96.157 101 LEU B N 1
ATOM 4894 C CA . LEU B 1 103 ? 39.167 -45.566 -18.140 1.000 94.184 101 LEU B CA 1
ATOM 4895 C C . LEU B 1 103 ? 39.425 -45.844 -16.660 1.000 92.560 101 LEU B C 1
ATOM 4896 O O . LEU B 1 103 ? 40.552 -45.700 -16.183 1.000 87.395 101 LEU B O 1
ATOM 4901 N N . ILE B 1 104 ? 38.356 -46.167 -15.927 1.000 92.540 102 ILE B N 1
ATOM 4902 C CA . ILE B 1 104 ? 38.468 -46.540 -14.529 1.000 92.113 102 ILE B CA 1
ATOM 4903 C C . ILE B 1 104 ? 38.299 -48.050 -14.442 1.000 98.290 102 ILE B C 1
ATOM 4904 O O . ILE B 1 104 ? 37.201 -48.578 -14.649 1.000 96.726 102 ILE B O 1
ATOM 4909 N N . LYS B 1 105 ? 39.414 -48.726 -14.139 1.000 98.373 103 LYS B N 1
ATOM 4910 C CA . LYS B 1 105 ? 39.440 -50.177 -14.159 1.000 96.433 103 LYS B CA 1
ATOM 4911 C C . LYS B 1 105 ? 39.007 -50.652 -12.769 1.000 96.621 103 LYS B C 1
ATOM 4912 O O . LYS B 1 105 ? 39.429 -50.078 -11.766 1.000 94.687 103 LYS B O 1
ATOM 4918 N N . HIS B 1 106 ? 38.087 -51.627 -12.735 1.000 97.953 104 HIS B N 1
ATOM 4919 C CA . HIS B 1 106 ? 37.556 -52.194 -11.499 1.000 101.817 104 HIS B CA 1
ATOM 4920 C C . HIS B 1 106 ? 38.198 -53.560 -11.226 1.000 107.294 104 HIS B C 1
ATOM 4921 O O . HIS B 1 106 ? 37.596 -54.614 -11.474 1.000 102.632 104 HIS B O 1
ATOM 4928 N N . GLY B 1 107 ? 39.425 -53.536 -10.685 1.000 106.358 105 GLY B N 1
ATOM 4929 C CA . GLY B 1 107 ? 40.228 -54.739 -10.575 1.000 106.054 105 GLY B CA 1
ATOM 4930 C C . GLY B 1 107 ? 40.256 -55.509 -11.896 1.000 109.680 105 GLY B C 1
ATOM 4931 O O . GLY B 1 107 ? 40.887 -55.063 -12.854 1.000 107.299 105 GLY B O 1
ATOM 4932 N N . ASP B 1 108 ? 39.544 -56.644 -11.938 1.000 118.908 106 ASP B N 1
ATOM 4933 C CA . ASP B 1 108 ? 39.563 -57.538 -13.085 1.000 125.192 106 ASP B CA 1
ATOM 4934 C C . ASP B 1 108 ? 38.141 -57.856 -13.555 1.000 125.120 106 ASP B C 1
ATOM 4935 O O . ASP B 1 108 ? 38.003 -58.550 -14.561 1.000 119.863 106 ASP B O 1
ATOM 4940 N N . LEU B 1 109 ? 37.097 -57.337 -12.874 1.000 133.557 107 LEU B N 1
ATOM 4941 C CA . LEU B 1 109 ? 35.725 -57.799 -13.094 1.000 135.314 107 LEU B CA 1
ATOM 4942 C C . LEU B 1 109 ? 34.843 -56.683 -13.670 1.000 133.070 107 LEU B C 1
ATOM 4943 O O . LEU B 1 109 ? 33.621 -56.738 -13.513 1.000 126.126 107 LEU B O 1
ATOM 4948 N N . GLY B 1 110 ? 35.446 -55.708 -14.369 1.000 131.130 108 GLY B N 1
ATOM 4949 C CA . GLY B 1 110 ? 34.691 -54.633 -14.999 1.000 123.777 108 GLY B CA 1
ATOM 4950 C C . GLY B 1 110 ? 35.544 -53.394 -15.273 1.000 117.988 108 GLY B C 1
ATOM 4951 O O . GLY B 1 110 ? 36.724 -53.343 -14.918 1.000 109.728 108 GLY B O 1
ATOM 4952 N N . ALA B 1 111 ? 34.911 -52.367 -15.863 1.000 109.829 109 ALA B N 1
ATOM 4953 C CA . ALA B 1 111 ? 35.527 -51.052 -16.021 1.000 106.562 109 ALA B CA 1
ATOM 4954 C C . ALA B 1 111 ? 34.468 -50.008 -16.375 1.000 100.321 109 ALA B C 1
ATOM 4955 O O . ALA B 1 111 ? 33.448 -50.355 -16.963 1.000 100.997 109 ALA B O 1
ATOM 4957 N N . THR B 1 112 ? 34.696 -48.744 -15.987 1.000 92.295 110 THR B N 1
ATOM 4958 C CA . THR B 1 112 ? 33.827 -47.653 -16.397 1.000 81.245 110 THR B CA 1
ATOM 4959 C C . THR B 1 112 ? 34.607 -46.724 -17.322 1.000 80.250 110 THR B C 1
ATOM 4960 O O . THR B 1 112 ? 35.666 -46.207 -16.966 1.000 81.569 110 THR B O 1
ATOM 4964 N N . ARG B 1 113 ? 34.048 -46.512 -18.517 1.000 76.809 111 ARG B N 1
ATOM 4965 C CA . ARG B 1 113 ? 34.589 -45.550 -19.458 1.000 76.564 111 ARG B CA 1
ATOM 4966 C C . ARG B 1 113 ? 34.001 -44.171 -19.171 1.000 71.579 111 ARG B C 1
ATOM 4967 O O . ARG B 1 113 ? 32.808 -44.053 -18.903 1.000 63.789 111 ARG B O 1
ATOM 4975 N N . ILE B 1 114 ? 34.857 -43.146 -19.243 1.000 71.101 112 ILE B N 1
ATOM 4976 C CA . ILE B 1 114 ? 34.440 -41.760 -19.141 1.000 70.023 112 ILE B CA 1
ATOM 4977 C C . ILE B 1 114 ? 34.698 -41.074 -20.475 1.000 74.937 112 ILE B C 1
ATOM 4978 O O . ILE B 1 114 ? 35.831 -41.087 -20.954 1.000 75.876 112 ILE B O 1
ATOM 4983 N N . HIS B 1 115 ? 33.643 -40.458 -21.047 1.000 74.393 113 HIS B N 1
ATOM 4984 C CA . HIS B 1 115 ? 33.722 -39.822 -22.347 1.000 65.218 113 HIS B CA 1
ATOM 4985 C C . HIS B 1 115 ? 33.444 -38.316 -22.239 1.000 65.552 113 HIS B C 1
ATOM 4986 O O . HIS B 1 115 ? 32.740 -37.858 -21.341 1.000 64.767 113 HIS B O 1
ATOM 4993 N N . LEU B 1 116 ? 33.981 -37.552 -23.197 1.000 61.722 114 LEU B N 1
ATOM 4994 C CA . LEU B 1 116 ? 33.577 -36.175 -23.406 1.000 67.819 114 LEU B CA 1
ATOM 4995 C C . LEU B 1 116 ? 32.868 -36.065 -24.757 1.000 65.544 114 LEU B C 1
ATOM 4996 O O . LEU B 1 116 ? 33.309 -36.630 -25.751 1.000 65.018 114 LEU B O 1
ATOM 5001 N N . TRP B 1 117 ? 31.728 -35.376 -24.784 1.000 68.934 115 TRP B N 1
ATOM 5002 C CA . TRP B 1 117 ? 30.972 -35.275 -26.016 1.000 66.419 115 TRP B CA 1
ATOM 5003 C C . TRP B 1 117 ? 30.164 -33.987 -26.038 1.000 65.008 115 TRP B C 1
ATOM 5004 O O . TRP B 1 117 ? 29.374 -33.714 -25.132 1.000 65.774 115 TRP B O 1
ATOM 5015 N N . ARG B 1 118 ? 30.382 -33.225 -27.110 1.000 64.908 116 ARG B N 1
ATOM 5016 C CA . ARG B 1 118 ? 29.686 -31.978 -27.348 1.000 63.465 116 ARG B CA 1
ATOM 5017 C C . ARG B 1 118 ? 28.542 -32.206 -28.330 1.000 57.335 116 ARG B C 1
ATOM 5018 O O . ARG B 1 118 ? 28.743 -32.749 -29.411 1.000 59.384 116 ARG B O 1
ATOM 5026 N N . GLY B 1 119 ? 27.346 -31.766 -27.966 1.000 53.925 117 GLY B N 1
ATOM 5027 C CA . GLY B 1 119 ? 26.175 -32.058 -28.780 1.000 51.580 117 GLY B CA 1
ATOM 5028 C C . GLY B 1 119 ? 24.870 -31.994 -27.998 1.000 49.975 117 GLY B C 1
ATOM 5029 O O . GLY B 1 119 ? 24.876 -31.650 -26.809 1.000 53.365 117 GLY B O 1
ATOM 5030 N N . ASP B 1 120 ? 23.778 -32.331 -28.714 1.000 49.032 118 ASP B N 1
ATOM 5031 C CA . ASP B 1 120 ? 22.407 -32.287 -28.220 1.000 46.736 118 ASP B CA 1
ATOM 5032 C C . ASP B 1 120 ? 22.129 -33.589 -27.468 1.000 45.182 118 ASP B C 1
ATOM 5033 O O . ASP B 1 120 ? 22.195 -34.673 -28.060 1.000 48.203 118 ASP B O 1
ATOM 5038 N N . ILE B 1 121 ? 21.840 -33.488 -26.164 1.000 46.580 119 ILE B N 1
ATOM 5039 C CA . ILE B 1 121 ? 21.784 -34.655 -25.282 1.000 45.069 119 ILE B CA 1
ATOM 5040 C C . ILE B 1 121 ? 20.661 -35.616 -25.676 1.000 43.942 119 ILE B C 1
ATOM 5041 O O . ILE B 1 121 ? 20.802 -36.818 -25.515 1.000 45.184 119 ILE B O 1
ATOM 5046 N N . THR B 1 122 ? 19.564 -35.094 -26.226 1.000 45.354 120 THR B N 1
ATOM 5047 C CA . THR B 1 122 ? 18.446 -35.905 -26.684 1.000 44.373 120 THR B CA 1
ATOM 5048 C C . THR B 1 122 ? 18.734 -36.652 -27.984 1.000 45.498 120 THR B C 1
ATOM 5049 O O . THR B 1 122 ? 17.862 -37.373 -28.468 1.000 47.346 120 THR B O 1
ATOM 5053 N N . THR B 1 123 ? 19.938 -36.510 -28.556 1.000 47.156 121 THR B N 1
ATOM 5054 C CA . THR B 1 123 ? 20.267 -37.235 -29.781 1.000 44.846 121 THR B CA 1
ATOM 5055 C C . THR B 1 123 ? 21.235 -38.380 -29.507 1.000 45.338 121 THR B C 1
ATOM 5056 O O . THR B 1 123 ? 21.686 -39.018 -30.458 1.000 43.229 121 THR B O 1
ATOM 5060 N N . LEU B 1 124 ? 21.574 -38.639 -28.224 1.000 52.516 122 LEU B N 1
ATOM 5061 C CA . LEU B 1 124 ? 22.345 -39.835 -27.868 1.000 49.696 122 LEU B CA 1
ATOM 5062 C C . LEU B 1 124 ? 21.413 -41.030 -27.892 1.000 50.318 122 LEU B C 1
ATOM 5063 O O . LEU B 1 124 ? 20.290 -40.956 -27.390 1.000 54.851 122 LEU B O 1
ATOM 5068 N N . THR B 1 125 ? 21.920 -42.140 -28.424 1.000 52.609 123 THR B N 1
ATOM 5069 C CA . THR B 1 125 ? 21.155 -43.371 -28.544 1.000 51.416 123 THR B CA 1
ATOM 5070 C C . THR B 1 125 ? 21.849 -44.490 -27.772 1.000 52.048 123 THR B C 1
ATOM 5071 O O . THR B 1 125 ? 23.070 -44.485 -27.604 1.000 45.119 123 THR B O 1
ATOM 5075 N N . GLY B 1 126 ? 21.065 -45.473 -27.325 1.000 53.459 124 GLY B N 1
ATOM 5076 C CA . GLY B 1 126 ? 21.596 -46.549 -26.517 1.000 56.298 124 GLY B CA 1
ATOM 5077 C C . GLY B 1 126 ? 22.117 -46.043 -25.173 1.000 60.126 124 GLY B C 1
ATOM 5078 O O . GLY B 1 126 ? 23.120 -46.544 -24.690 1.000 66.681 124 GLY B O 1
ATOM 5079 N N . VAL B 1 127 ? 21.444 -45.050 -24.571 1.000 58.562 125 VAL B N 1
ATOM 5080 C CA . VAL B 1 127 ? 21.898 -44.483 -23.310 1.000 60.297 125 VAL B CA 1
ATOM 5081 C C . VAL B 1 127 ? 20.866 -44.792 -22.228 1.000 60.667 125 VAL B C 1
ATOM 5082 O O . VAL B 1 127 ? 19.668 -44.597 -22.423 1.000 63.127 125 VAL B O 1
ATOM 5086 N N . THR B 1 128 ? 21.326 -45.270 -21.073 1.000 59.548 126 THR B N 1
ATOM 5087 C CA . THR B 1 128 ? 20.407 -45.609 -19.998 1.000 59.909 126 THR B CA 1
ATOM 5088 C C . THR B 1 128 ? 19.694 -44.373 -19.434 1.000 60.734 126 THR B C 1
ATOM 5089 O O . THR B 1 128 ? 18.478 -44.374 -19.221 1.000 58.506 126 THR B O 1
ATOM 5093 N N . ALA B 1 129 ? 20.468 -43.322 -19.157 1.000 58.801 127 ALA B N 1
ATOM 5094 C CA . ALA B 1 129 ? 19.943 -42.154 -18.468 1.000 63.126 127 ALA B CA 1
ATOM 5095 C C . ALA B 1 129 ? 20.585 -40.862 -18.977 1.000 54.968 127 ALA B C 1
ATOM 5096 O O . ALA B 1 129 ? 21.774 -40.846 -19.298 1.000 51.614 127 ALA B O 1
ATOM 5098 N N . ILE B 1 130 ? 19.792 -39.782 -18.942 1.000 52.947 128 ILE B N 1
ATOM 5099 C CA . ILE B 1 130 ? 20.293 -38.436 -19.155 1.000 54.513 128 ILE B CA 1
ATOM 5100 C C . ILE B 1 130 ? 19.828 -37.532 -18.019 1.000 58.609 128 ILE B C 1
ATOM 5101 O O . ILE B 1 130 ? 18.926 -37.874 -17.258 1.000 61.872 128 ILE B O 1
ATOM 5106 N N . THR B 1 131 ? 20.462 -36.367 -17.931 1.000 63.734 129 THR B N 1
ATOM 5107 C CA . THR B 1 131 ? 20.339 -35.494 -16.780 1.000 68.447 129 THR B CA 1
ATOM 5108 C C . THR B 1 131 ? 19.621 -34.203 -17.162 1.000 72.573 129 THR B C 1
ATOM 5109 O O . THR B 1 131 ? 19.863 -33.660 -18.232 1.000 69.440 129 THR B O 1
ATOM 5113 N N . ASN B 1 132 ? 18.822 -33.674 -16.231 1.000 83.170 130 ASN B N 1
ATOM 5114 C CA . ASN B 1 132 ? 18.061 -32.450 -16.419 1.000 83.929 130 ASN B CA 1
ATOM 5115 C C . ASN B 1 132 ? 18.162 -31.585 -15.163 1.000 90.067 130 ASN B C 1
ATOM 5116 O O . ASN B 1 132 ? 17.880 -32.076 -14.067 1.000 94.714 130 ASN B O 1
ATOM 5121 N N . ALA B 1 133 ? 18.543 -30.309 -15.339 1.000 91.659 131 ALA B N 1
ATOM 5122 C CA . ALA B 1 133 ? 18.588 -29.333 -14.250 1.000 105.083 131 ALA B CA 1
ATOM 5123 C C . ALA B 1 133 ? 17.235 -28.628 -14.066 1.000 112.368 131 ALA B C 1
ATOM 5124 O O . ALA B 1 133 ? 16.866 -27.814 -14.905 1.000 116.064 131 ALA B O 1
ATOM 5126 N N . ALA B 1 134 ? 16.517 -28.888 -12.953 1.000 119.055 132 ALA B N 1
ATOM 5127 C CA . ALA B 1 134 ? 15.145 -28.408 -12.779 1.000 119.540 132 ALA B CA 1
ATOM 5128 C C . ALA B 1 134 ? 15.134 -26.928 -12.364 1.000 116.363 132 ALA B C 1
ATOM 5129 O O . ALA B 1 134 ? 14.031 -26.429 -12.041 1.000 115.423 132 ALA B O 1
ATOM 5131 N N . ASP B 1 150 ? 15.544 -28.233 -18.592 1.000 151.606 148 ASP B N 1
ATOM 5132 C CA . ASP B 1 150 ? 14.058 -28.319 -18.605 1.000 138.619 148 ASP B CA 1
ATOM 5133 C C . ASP B 1 150 ? 13.629 -28.421 -20.067 1.000 121.111 148 ASP B C 1
ATOM 5134 O O . ASP B 1 150 ? 12.974 -29.386 -20.448 1.000 112.873 148 ASP B O 1
ATOM 5139 N N . ASN B 1 151 ? 14.125 -27.464 -20.868 1.000 110.306 149 ASN B N 1
ATOM 5140 C CA . ASN B 1 151 ? 13.521 -27.036 -22.118 1.000 94.271 149 ASN B CA 1
ATOM 5141 C C . ASN B 1 151 ? 13.555 -28.174 -23.148 1.000 77.919 149 ASN B C 1
ATOM 5142 O O . ASN B 1 151 ? 12.516 -28.680 -23.586 1.000 67.581 149 ASN B O 1
ATOM 5147 N N . ILE B 1 152 ? 14.759 -28.597 -23.536 1.000 71.903 150 ILE B N 1
ATOM 5148 C CA . ILE B 1 152 ? 14.888 -2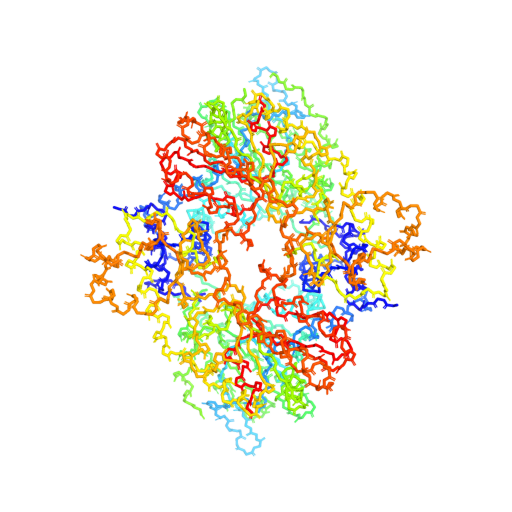9.576 -24.607 1.000 67.223 150 ILE B CA 1
ATOM 5149 C C . ILE B 1 152 ? 14.338 -30.933 -24.156 1.000 65.490 150 ILE B C 1
ATOM 5150 O O . ILE B 1 152 ? 13.731 -31.656 -24.955 1.000 61.994 150 ILE B O 1
ATOM 5155 N N . ILE B 1 153 ? 14.535 -31.297 -22.881 1.000 65.146 151 ILE B N 1
ATOM 5156 C CA . ILE B 1 153 ? 14.190 -32.651 -22.485 1.000 60.258 151 ILE B CA 1
ATOM 5157 C C . ILE B 1 153 ? 12.671 -32.820 -22.455 1.000 60.230 151 ILE B C 1
ATOM 5158 O O . ILE B 1 153 ? 12.171 -33.800 -22.997 1.000 55.028 151 ILE B O 1
ATOM 5163 N N . HIS B 1 154 ? 11.946 -31.822 -21.933 1.000 58.158 152 HIS B N 1
ATOM 5164 C CA . HIS B 1 154 ? 10.488 -31.846 -21.868 1.000 61.481 152 HIS B CA 1
ATOM 5165 C C . HIS B 1 154 ? 9.806 -31.807 -23.237 1.000 60.980 152 HIS B C 1
ATOM 5166 O O . HIS B 1 154 ? 8.801 -32.502 -23.435 1.000 57.689 152 HIS B O 1
ATOM 5173 N N . ALA B 1 155 ? 10.311 -30.969 -24.159 1.000 55.088 153 ALA B N 1
ATOM 5174 C CA . ALA B 1 155 ? 9.832 -30.952 -25.538 1.000 60.784 153 ALA B CA 1
ATOM 5175 C C . ALA B 1 155 ? 9.940 -32.337 -26.182 1.000 59.935 153 ALA B C 1
ATOM 5176 O O . ALA B 1 155 ? 9.037 -32.806 -26.895 1.000 59.260 153 ALA B O 1
ATOM 5178 N N . GLU B 1 156 ? 11.066 -33.003 -25.933 1.000 51.532 154 GLU B N 1
ATOM 5179 C CA . GLU B 1 156 ? 11.328 -34.250 -26.621 1.000 51.168 154 GLU B CA 1
ATOM 5180 C C . GLU B 1 156 ? 10.683 -35.444 -25.915 1.000 49.547 154 GLU B C 1
ATOM 5181 O O . GLU B 1 156 ? 10.326 -36.380 -26.597 1.000 48.388 154 GLU B O 1
ATOM 5187 N N . ALA B 1 157 ? 10.504 -35.405 -24.589 1.000 51.775 155 ALA B N 1
ATOM 5188 C CA . ALA B 1 157 ? 10.035 -36.569 -23.835 1.000 56.747 155 ALA B CA 1
ATOM 5189 C C . ALA B 1 157 ? 8.539 -36.775 -24.031 1.000 57.617 155 ALA B C 1
ATOM 5190 O O . ALA B 1 157 ? 8.015 -37.876 -23.860 1.000 52.841 155 ALA B O 1
ATOM 5192 N N . GLY B 1 158 ? 7.872 -35.651 -24.310 1.000 56.635 156 GLY B N 1
ATOM 5193 C CA . GLY B 1 158 ? 6.442 -35.615 -24.499 1.000 52.365 156 GLY B CA 1
ATOM 5194 C C . GLY B 1 158 ? 5.745 -35.374 -23.171 1.000 48.911 156 GLY B C 1
ATOM 5195 O O . GLY B 1 158 ? 6.366 -35.393 -22.120 1.000 47.542 156 GLY B O 1
ATOM 5196 N N . PRO B 1 159 ? 4.421 -35.200 -23.198 1.000 48.507 157 PRO B N 1
ATOM 5197 C CA . PRO B 1 159 ? 3.691 -34.764 -22.006 1.000 57.033 157 PRO B CA 1
ATOM 5198 C C . PRO B 1 159 ? 3.618 -35.789 -20.860 1.000 59.577 157 PRO B C 1
ATOM 5199 O O . PRO B 1 159 ? 3.389 -35.415 -19.722 1.000 60.730 157 PRO B O 1
ATOM 5203 N N . ARG B 1 160 ? 3.859 -37.076 -21.130 1.000 60.873 158 ARG B N 1
ATOM 5204 C CA . ARG B 1 160 ? 3.991 -38.037 -20.053 1.000 59.977 158 ARG B CA 1
ATOM 5205 C C . ARG B 1 160 ? 5.046 -37.580 -19.043 1.000 63.207 158 ARG B C 1
ATOM 5206 O O . ARG B 1 160 ? 4.898 -37.892 -17.866 1.000 69.198 158 ARG B O 1
ATOM 5214 N N . LEU B 1 161 ? 6.122 -36.892 -19.469 1.000 62.299 159 LEU B N 1
ATOM 5215 C CA . LEU B 1 161 ? 7.194 -36.587 -18.530 1.000 68.631 159 LEU B CA 1
ATOM 5216 C C . LEU B 1 161 ? 6.704 -35.552 -17.535 1.000 68.024 159 LEU B C 1
ATOM 5217 O O . LEU B 1 161 ? 6.864 -35.753 -16.333 1.000 66.916 159 LEU B O 1
ATOM 5222 N N . ARG B 1 162 ? 6.038 -34.507 -18.039 1.000 74.367 160 ARG B N 1
ATOM 5223 C CA . ARG B 1 162 ? 5.415 -33.500 -17.186 1.000 80.597 160 ARG B CA 1
ATOM 5224 C C . ARG B 1 162 ? 4.482 -34.157 -16.157 1.000 79.973 160 ARG B C 1
ATOM 5225 O O . ARG B 1 162 ? 4.519 -33.794 -14.991 1.000 83.159 160 ARG B O 1
ATOM 5233 N N . GLU B 1 163 ? 3.667 -35.141 -16.569 1.000 75.367 161 GLU B N 1
ATOM 5234 C CA A GLU B 1 163 ? 2.688 -35.741 -15.677 0.500 78.732 161 GLU B CA 1
ATOM 5235 C CA B GLU B 1 163 ? 2.690 -35.762 -15.685 0.500 78.743 161 GLU B CA 1
ATOM 5236 C C . GLU B 1 163 ? 3.399 -36.615 -14.635 1.000 78.387 161 GLU B C 1
ATOM 5237 O O . GLU B 1 163 ? 2.945 -36.698 -13.505 1.000 78.911 161 GLU B O 1
ATOM 5248 N N . GLU B 1 164 ? 4.513 -37.279 -14.986 1.000 72.295 162 GLU B N 1
ATOM 5249 C CA . GLU B 1 164 ? 5.184 -38.111 -13.989 1.000 75.357 162 GLU B CA 1
ATOM 5250 C C . GLU B 1 164 ? 5.966 -37.233 -13.001 1.000 80.291 162 GLU B C 1
ATOM 5251 O O . GLU B 1 164 ? 5.968 -37.514 -11.799 1.000 78.921 162 GLU B O 1
ATOM 5257 N N . CYS B 1 165 ? 6.594 -36.146 -13.478 1.000 82.598 163 CYS B N 1
ATOM 5258 C CA . CYS B 1 165 ? 7.248 -35.210 -12.576 1.000 89.775 163 CYS B CA 1
ATOM 5259 C C . CYS B 1 165 ? 6.258 -34.599 -11.597 1.000 95.255 163 CYS B C 1
ATOM 5260 O O . CYS B 1 165 ? 6.651 -34.339 -10.476 1.000 101.077 163 CYS B O 1
ATOM 5263 N N . PHE B 1 166 ? 5.033 -34.307 -12.062 1.000 94.600 164 PHE B N 1
ATOM 5264 C CA . PHE B 1 166 ? 3.982 -33.675 -11.266 1.000 98.822 164 PHE B CA 1
ATOM 5265 C C . PHE B 1 166 ? 3.545 -34.613 -10.142 1.000 95.357 164 PHE B C 1
ATOM 5266 O O . PHE B 1 166 ? 3.524 -34.187 -9.002 1.000 101.007 164 PHE B O 1
ATOM 5274 N N . GLN B 1 167 ? 3.231 -35.875 -10.475 1.000 92.195 165 GLN B N 1
ATOM 5275 C CA . GLN B 1 167 ? 2.877 -36.931 -9.533 1.000 98.177 165 GLN B CA 1
ATOM 5276 C C . GLN B 1 167 ? 3.953 -37.152 -8.466 1.000 103.375 165 GLN B C 1
ATOM 5277 O O . GLN B 1 167 ? 3.644 -37.374 -7.298 1.000 114.138 165 GLN B O 1
ATOM 5283 N N . ARG B 1 168 ? 5.220 -37.214 -8.876 1.000 105.291 166 ARG B N 1
ATOM 5284 C CA . ARG B 1 168 ? 6.266 -37.611 -7.949 1.000 105.796 166 ARG B CA 1
ATOM 5285 C C . ARG B 1 168 ? 6.599 -36.437 -7.036 1.000 113.915 166 ARG B C 1
ATOM 5286 O O . ARG B 1 168 ? 7.036 -36.648 -5.911 1.000 129.475 166 ARG B O 1
ATOM 5294 N N . MET B 1 169 ? 6.392 -35.213 -7.533 1.000 113.857 167 MET B N 1
ATOM 5295 C CA . MET B 1 169 ? 6.609 -34.010 -6.748 1.000 129.715 167 MET B CA 1
ATOM 5296 C C . MET B 1 169 ? 5.520 -33.892 -5.684 1.000 140.468 167 MET B C 1
ATOM 5297 O O . MET B 1 169 ? 5.833 -33.677 -4.521 1.000 141.871 167 MET B O 1
ATOM 5302 N N . GLN B 1 170 ? 4.251 -34.064 -6.067 1.000 142.305 168 GLN B N 1
ATOM 5303 C CA . GLN B 1 170 ? 3.172 -34.112 -5.090 1.000 140.948 168 GLN B CA 1
ATOM 5304 C C . GLN B 1 170 ? 3.468 -35.179 -4.034 1.000 138.898 168 GLN B C 1
ATOM 5305 O O . GLN B 1 170 ? 3.415 -34.890 -2.843 1.000 160.067 168 GLN B O 1
ATOM 5311 N N . ALA B 1 171 ? 3.818 -36.396 -4.469 1.000 121.907 169 ALA B N 1
ATOM 5312 C CA . ALA B 1 171 ? 3.981 -37.529 -3.569 1.000 112.936 169 ALA B CA 1
ATOM 5313 C C . ALA B 1 171 ? 5.157 -37.348 -2.608 1.000 118.951 169 ALA B C 1
ATOM 5314 O O . ALA B 1 171 ? 5.189 -37.992 -1.571 1.000 121.139 169 ALA B O 1
ATOM 5316 N N . ARG B 1 172 ? 6.147 -36.513 -2.932 1.000 126.837 170 ARG B N 1
ATOM 5317 C CA . ARG B 1 172 ? 7.199 -36.239 -1.962 1.000 133.331 170 ARG B CA 1
ATOM 5318 C C . ARG B 1 172 ? 6.846 -34.979 -1.165 1.000 134.293 170 ARG B C 1
ATOM 5319 O O . ARG B 1 172 ? 7.329 -34.807 -0.048 1.000 132.935 170 ARG B O 1
ATOM 5327 N N . GLY B 1 173 ? 6.025 -34.091 -1.753 1.000 140.577 171 GLY B N 1
ATOM 5328 C CA . GLY B 1 173 ? 5.428 -32.958 -1.052 1.000 135.490 171 GLY B CA 1
ATOM 5329 C C . GLY B 1 173 ? 6.339 -31.732 -1.043 1.000 132.405 171 GLY B C 1
ATOM 5330 O O . GLY B 1 173 ? 5.906 -30.626 -1.370 1.000 124.107 171 GLY B O 1
ATOM 5331 N N . LYS B 1 174 ? 7.600 -31.958 -0.652 1.000 135.623 172 LYS B N 1
ATOM 5332 C CA . LYS B 1 174 ? 8.641 -30.941 -0.629 1.000 139.781 172 LYS B CA 1
ATOM 5333 C C . LYS B 1 174 ? 9.141 -30.653 -2.049 1.000 138.117 172 LYS B C 1
ATOM 5334 O O . LYS B 1 174 ? 8.938 -31.448 -2.961 1.000 125.308 172 LYS B O 1
ATOM 5340 N N . GLU B 1 175 ? 9.824 -29.511 -2.224 1.000 133.499 173 GLU B N 1
ATOM 5341 C CA . GLU B 1 175 ? 10.639 -29.266 -3.407 1.000 129.739 173 GLU B CA 1
ATOM 5342 C C . GLU B 1 175 ? 12.044 -29.827 -3.145 1.000 129.193 173 GLU B C 1
ATOM 5343 O O . GLU B 1 175 ? 12.406 -30.128 -2.008 1.000 115.494 173 GLU B O 1
ATOM 5349 N N . LEU B 1 176 ? 12.826 -29.987 -4.218 1.000 131.281 174 LEU B N 1
ATOM 5350 C CA . LEU B 1 176 ? 14.077 -30.725 -4.156 1.000 133.858 174 LEU B CA 1
ATOM 5351 C C . LEU B 1 176 ? 15.172 -29.833 -3.589 1.000 125.668 174 LEU B C 1
ATOM 5352 O O . LEU B 1 176 ? 15.361 -28.722 -4.082 1.000 126.973 174 LEU B O 1
ATOM 5357 N N . GLU B 1 177 ? 15.910 -30.358 -2.600 1.000 121.100 175 GLU B N 1
ATOM 5358 C CA . GLU B 1 177 ? 17.037 -29.645 -2.010 1.000 120.348 175 GLU B CA 1
ATOM 5359 C C . GLU B 1 177 ? 18.213 -29.704 -2.982 1.000 115.760 175 GLU B C 1
ATOM 5360 O O . GLU B 1 177 ? 18.368 -30.691 -3.694 1.000 116.547 175 GLU B O 1
ATOM 5366 N N . PRO B 1 178 ? 19.036 -28.635 -3.104 1.000 115.631 176 PRO B N 1
ATOM 5367 C CA . PRO B 1 178 ? 20.296 -28.712 -3.841 1.000 106.297 176 PRO B CA 1
ATOM 5368 C C . PRO B 1 178 ? 21.091 -29.964 -3.488 1.000 94.010 176 PRO B C 1
ATOM 5369 O O . PRO B 1 178 ? 21.272 -30.265 -2.320 1.000 95.064 176 PRO B O 1
ATOM 5373 N N . GLY B 1 179 ? 21.527 -30.703 -4.517 1.000 96.659 177 GLY B N 1
ATOM 5374 C CA . GLY B 1 179 ? 22.315 -31.916 -4.342 1.000 89.696 177 GLY B CA 1
ATOM 5375 C C . GLY B 1 179 ? 21.499 -33.187 -4.575 1.000 91.071 177 GLY B C 1
ATOM 5376 O O . GLY B 1 179 ? 22.063 -34.268 -4.772 1.000 91.319 177 GLY B O 1
ATOM 5377 N N . GLU B 1 180 ? 20.164 -33.056 -4.547 1.000 92.078 178 GLU B N 1
ATOM 5378 C CA . GLU B 1 180 ? 19.271 -34.203 -4.614 1.000 89.336 178 GLU B CA 1
ATOM 5379 C C . GLU B 1 180 ? 18.784 -34.449 -6.046 1.000 85.515 178 GLU B C 1
ATOM 5380 O O . GLU B 1 180 ? 18.939 -33.626 -6.960 1.000 75.677 178 GLU B O 1
ATOM 5386 N N . VAL B 1 181 ? 18.139 -35.610 -6.214 1.000 82.241 179 VAL B N 1
ATOM 5387 C CA . VAL B 1 181 ? 17.817 -36.133 -7.527 1.000 78.070 179 VAL B CA 1
ATOM 5388 C C . VAL B 1 181 ? 16.452 -36.801 -7.448 1.000 75.561 179 VAL B C 1
ATOM 5389 O O . VAL B 1 181 ? 16.149 -37.430 -6.439 1.000 85.186 179 VAL B O 1
ATOM 5393 N N . LEU B 1 182 ? 15.641 -36.613 -8.499 1.000 73.539 180 LEU B N 1
ATOM 5394 C CA . LEU B 1 182 ? 14.445 -37.403 -8.764 1.000 76.347 180 LEU B CA 1
ATOM 5395 C C . LEU B 1 182 ? 14.584 -38.121 -10.112 1.000 75.084 180 LEU B C 1
ATOM 5396 O O . LEU B 1 182 ? 14.995 -37.530 -11.113 1.000 68.862 180 LEU B O 1
ATOM 5401 N N . VAL B 1 183 ? 14.145 -39.381 -10.136 1.000 74.488 181 VAL B N 1
ATOM 5402 C CA . VAL B 1 183 ? 14.218 -40.211 -11.323 1.000 72.583 181 VAL B CA 1
ATOM 5403 C C . VAL B 1 183 ? 12.828 -40.413 -11.920 1.000 76.045 181 VAL B C 1
ATOM 5404 O O . VAL B 1 183 ? 11.913 -40.925 -11.263 1.000 73.325 181 VAL B O 1
ATOM 5408 N N . THR B 1 184 ? 12.727 -40.084 -13.213 1.000 67.396 182 THR B N 1
ATOM 5409 C CA . THR B 1 184 ? 11.557 -40.390 -14.005 1.000 68.721 182 THR B CA 1
ATOM 5410 C C . THR B 1 184 ? 11.920 -41.338 -15.132 1.000 69.114 182 THR B C 1
ATOM 5411 O O . THR B 1 184 ? 13.099 -41.548 -15.416 1.000 72.176 182 THR B O 1
ATOM 5415 N N . GLU B 1 185 ? 10.894 -41.849 -15.811 1.000 70.549 183 GLU B N 1
ATOM 5416 C CA . GLU B 1 185 ? 11.112 -42.476 -17.102 1.000 73.006 183 GLU B CA 1
ATOM 5417 C C . GLU B 1 185 ? 11.494 -41.405 -18.128 1.000 67.558 183 GLU B C 1
ATOM 5418 O O . GLU B 1 185 ? 11.320 -40.214 -17.894 1.000 62.833 183 GLU B O 1
ATOM 5424 N N . GLY B 1 186 ? 12.060 -41.849 -19.249 1.000 62.857 184 GLY B N 1
ATOM 5425 C CA . GLY B 1 186 ? 12.399 -40.978 -20.358 1.000 57.332 184 GLY B CA 1
ATOM 5426 C C . GLY B 1 186 ? 11.249 -40.846 -21.357 1.000 56.918 184 GLY B C 1
ATOM 5427 O O . GLY B 1 186 ? 11.254 -39.912 -22.138 1.000 57.388 184 GLY B O 1
ATOM 5428 N N . HIS B 1 187 ? 10.271 -41.770 -21.315 1.000 56.652 185 HIS B N 1
ATOM 5429 C CA . HIS B 1 187 ? 9.088 -41.753 -22.163 1.000 54.919 185 HIS B CA 1
ATOM 5430 C C . HIS B 1 187 ? 9.527 -41.648 -23.623 1.000 59.434 185 HIS B C 1
ATOM 5431 O O . HIS B 1 187 ? 10.170 -42.568 -24.104 1.000 61.936 185 HIS B O 1
ATOM 5438 N N . ALA B 1 188 ? 9.221 -40.542 -24.323 1.000 53.544 186 ALA B N 1
ATOM 5439 C CA . ALA B 1 188 ? 9.471 -40.492 -25.763 1.000 57.815 186 ALA B CA 1
ATOM 5440 C C . ALA B 1 188 ? 10.955 -40.301 -26.111 1.000 51.634 186 ALA B C 1
ATOM 5441 O O . ALA B 1 188 ? 11.330 -40.439 -27.267 1.000 51.550 186 ALA B O 1
ATOM 5443 N N . LEU B 1 189 ? 11.810 -40.051 -25.106 1.000 52.359 187 LEU B N 1
ATOM 5444 C CA . LEU B 1 189 ? 13.238 -39.897 -25.315 1.000 50.487 187 LEU B CA 1
ATOM 5445 C C . LEU B 1 189 ? 13.815 -41.242 -25.714 1.000 49.975 187 LEU B C 1
ATOM 5446 O O . LEU B 1 189 ? 13.207 -42.284 -25.466 1.000 51.987 187 LEU B O 1
ATOM 5451 N N . PHE B 1 190 ? 15.020 -41.200 -26.281 1.000 51.967 188 PHE B N 1
ATOM 5452 C CA . PHE B 1 190 ? 15.754 -42.419 -26.555 1.000 51.186 188 PHE B CA 1
ATOM 5453 C C . PHE B 1 190 ? 16.274 -42.997 -25.249 1.000 53.015 188 PHE B C 1
ATOM 5454 O O . PHE B 1 190 ? 16.513 -44.197 -25.183 1.000 55.651 188 PHE B O 1
ATOM 5462 N N . ALA B 1 191 ? 16.484 -42.138 -24.248 1.000 51.596 189 ALA B N 1
ATOM 5463 C CA . ALA B 1 191 ? 17.001 -42.562 -22.951 1.000 51.902 189 ALA B CA 1
ATOM 5464 C C . ALA B 1 191 ? 15.920 -43.256 -22.130 1.000 49.349 189 ALA B C 1
ATOM 5465 O O . ALA B 1 191 ? 14.763 -42.819 -22.152 1.000 53.857 189 ALA B O 1
ATOM 5467 N N . SER B 1 192 ? 16.317 -44.308 -21.379 1.000 50.826 190 SER B N 1
ATOM 5468 C CA . SER B 1 192 ? 15.381 -45.069 -20.563 1.000 51.486 190 SER B CA 1
ATOM 5469 C C . SER B 1 192 ? 14.857 -44.227 -19.402 1.000 53.403 190 SER B C 1
ATOM 5470 O O . SER B 1 192 ? 13.673 -44.301 -19.103 1.000 52.604 190 SER B O 1
ATOM 5473 N N . SER B 1 193 ? 15.738 -43.411 -18.801 1.000 53.674 191 SER B N 1
ATOM 5474 C CA . SER B 1 193 ? 15.422 -42.635 -17.612 1.000 56.138 191 SER B CA 1
ATOM 5475 C C . SER B 1 193 ? 15.972 -41.226 -17.731 1.000 51.193 191 SER B C 1
ATOM 5476 O O . SER B 1 193 ? 16.945 -41.000 -18.440 1.000 55.928 191 SER B O 1
ATOM 5479 N N . VAL B 1 194 ? 15.398 -40.317 -16.943 1.000 53.480 192 VAL B N 1
ATOM 5480 C CA . VAL B 1 194 ? 15.913 -38.970 -16.757 1.000 54.731 192 VAL B CA 1
ATOM 5481 C C . VAL B 1 194 ? 16.185 -38.726 -15.268 1.000 55.659 192 VAL B C 1
ATOM 5482 O O . VAL B 1 194 ? 15.356 -39.070 -14.431 1.000 55.472 192 VAL B O 1
ATOM 5486 N N . MET B 1 195 ? 17.312 -38.064 -14.963 1.000 57.526 193 MET B N 1
ATOM 5487 C CA . MET B 1 195 ? 17.711 -37.718 -13.607 1.000 60.533 193 MET B CA 1
ATOM 5488 C C . MET B 1 195 ? 17.565 -36.211 -13.445 1.000 62.694 193 MET B C 1
ATOM 5489 O O . MET B 1 195 ? 18.342 -35.459 -14.039 1.000 58.447 193 MET B O 1
ATOM 5494 N N . HIS B 1 196 ? 16.565 -35.782 -12.664 1.000 65.115 194 HIS B N 1
ATOM 5495 C CA . HIS B 1 196 ? 16.326 -34.362 -12.463 1.000 71.425 194 HIS B CA 1
ATOM 5496 C C . HIS B 1 196 ? 17.033 -33.956 -11.184 1.000 79.559 194 HIS B C 1
ATOM 5497 O O . HIS B 1 196 ? 16.781 -34.554 -10.142 1.000 84.101 194 HIS B O 1
ATOM 5504 N N . THR B 1 197 ? 17.898 -32.948 -11.273 1.000 79.374 195 THR B N 1
ATOM 5505 C CA . THR B 1 197 ? 18.610 -32.488 -10.096 1.000 85.857 195 THR B CA 1
ATOM 5506 C C . THR B 1 197 ? 18.567 -30.964 -10.016 1.000 87.171 195 THR B C 1
ATOM 5507 O O . THR B 1 197 ? 18.419 -30.295 -11.032 1.000 81.936 195 THR B O 1
ATOM 5511 N N . VAL B 1 198 ? 18.724 -30.428 -8.800 1.000 95.659 196 VAL B N 1
ATOM 5512 C CA . VAL B 1 198 ? 18.962 -29.005 -8.600 1.000 101.680 196 VAL B CA 1
ATOM 5513 C C . VAL B 1 198 ? 20.345 -28.845 -7.971 1.000 102.151 196 VAL B C 1
ATOM 5514 O O . VAL B 1 198 ? 20.616 -29.424 -6.919 1.000 99.599 196 VAL B O 1
ATOM 5518 N N . GLY B 1 199 ? 21.218 -28.071 -8.632 1.000 102.681 197 GLY B N 1
ATOM 5519 C CA . GLY B 1 199 ? 22.485 -27.643 -8.056 1.000 106.256 197 GLY B CA 1
ATOM 5520 C C . GLY B 1 199 ? 22.336 -26.408 -7.164 1.000 112.878 197 GLY B C 1
ATOM 5521 O O . GLY B 1 199 ? 21.235 -25.898 -6.971 1.000 109.933 197 GLY B O 1
ATOM 5522 N N . PRO B 1 200 ? 23.442 -25.888 -6.587 1.000 123.069 198 PRO B N 1
ATOM 5523 C CA . PRO B 1 200 ? 23.382 -24.678 -5.756 1.000 126.805 198 PRO B CA 1
ATOM 5524 C C . PRO B 1 200 ? 23.144 -23.401 -6.572 1.000 125.657 198 PRO B C 1
ATOM 5525 O O . PRO B 1 200 ? 23.481 -23.368 -7.750 1.000 116.261 198 PRO B O 1
ATOM 5529 N N . GLN B 1 201 ? 22.558 -22.362 -5.943 1.000 134.811 199 GLN B N 1
ATOM 5530 C CA . GLN B 1 201 ? 22.330 -21.058 -6.564 1.000 135.182 199 GLN B CA 1
ATOM 5531 C C . GLN B 1 201 ? 23.029 -19.960 -5.757 1.000 136.895 199 GLN B C 1
ATOM 5532 O O . GLN B 1 201 ? 23.170 -20.058 -4.538 1.000 115.413 199 GLN B O 1
ATOM 5538 N N . LEU B 1 202 ? 23.447 -18.900 -6.466 1.000 141.306 200 LEU B N 1
ATOM 5539 C CA . LEU B 1 202 ? 24.481 -17.976 -6.006 1.000 142.483 200 LEU B CA 1
ATOM 5540 C C . LEU B 1 202 ? 23.920 -16.556 -5.875 1.000 138.482 200 LEU B C 1
ATOM 5541 O O . LEU B 1 202 ? 22.706 -16.361 -5.946 1.000 147.896 200 LEU B O 1
ATOM 5546 N N . LYS B 1 203 ? 24.810 -15.571 -5.659 1.000 126.713 201 LYS B N 1
ATOM 5547 C CA . LYS B 1 203 ? 24.436 -14.163 -5.707 1.000 126.647 201 LYS B CA 1
ATOM 5548 C C . LYS B 1 203 ? 25.362 -13.438 -6.684 1.000 114.485 201 LYS B C 1
ATOM 5549 O O . LYS B 1 203 ? 25.296 -12.204 -6.663 1.000 104.713 201 LYS B O 1
ATOM 5555 N N . SER B 1 207 ? 32.009 -16.691 -6.446 1.000 109.169 205 SER B N 1
ATOM 5556 C CA . SER B 1 207 ? 32.050 -16.377 -4.991 1.000 112.488 205 SER B CA 1
ATOM 5557 C C . SER B 1 207 ? 31.414 -17.512 -4.191 1.000 115.817 205 SER B C 1
ATOM 5558 O O . SER B 1 207 ? 30.512 -17.263 -3.405 1.000 119.163 205 SER B O 1
ATOM 5561 N N . PRO B 1 208 ? 31.836 -18.787 -4.347 1.000 123.499 206 PRO B N 1
ATOM 5562 C CA . PRO B 1 208 ? 31.054 -19.909 -3.827 1.000 128.010 206 PRO B CA 1
ATOM 5563 C C . PRO B 1 208 ? 31.482 -20.340 -2.427 1.000 127.683 206 PRO B C 1
ATOM 5564 O O . PRO B 1 208 ? 32.674 -20.518 -2.203 1.000 130.144 206 PRO B O 1
ATOM 5568 N N . THR B 1 209 ? 30.515 -20.519 -1.508 1.000 127.061 207 THR B N 1
ATOM 5569 C CA . THR B 1 209 ? 30.808 -20.989 -0.157 1.000 136.364 207 THR B CA 1
ATOM 5570 C C . THR B 1 209 ? 31.123 -22.483 -0.187 1.000 139.863 207 THR B C 1
ATOM 5571 O O . THR B 1 209 ? 30.834 -23.163 -1.167 1.000 136.192 207 THR B O 1
ATOM 5575 N N . GLU B 1 210 ? 31.689 -22.977 0.920 1.000 150.693 208 GLU B N 1
ATOM 5576 C CA . GLU B 1 210 ? 32.090 -24.368 1.052 1.000 156.174 208 GLU B CA 1
ATOM 5577 C C . GLU B 1 210 ? 30.877 -25.298 0.985 1.000 153.600 208 GLU B C 1
ATOM 5578 O O . GLU B 1 210 ? 31.001 -26.438 0.530 1.000 170.574 208 GLU B O 1
ATOM 5584 N N . THR B 1 211 ? 29.711 -24.830 1.452 1.000 143.617 209 THR B N 1
ATOM 5585 C CA . THR B 1 211 ? 28.526 -25.673 1.422 1.000 135.854 209 THR B CA 1
ATOM 5586 C C . THR B 1 211 ? 28.054 -25.831 -0.023 1.000 133.444 209 THR B C 1
ATOM 5587 O O . THR B 1 211 ? 27.624 -26.911 -0.410 1.000 128.573 209 THR B O 1
ATOM 5591 N N . GLU B 1 212 ? 28.180 -24.769 -0.818 1.000 135.943 210 GLU B N 1
ATOM 5592 C CA . GLU B 1 212 ? 27.739 -24.793 -2.202 1.000 144.654 210 GLU B CA 1
ATOM 5593 C C . GLU B 1 212 ? 28.693 -25.639 -3.049 1.000 144.594 210 GLU B C 1
ATOM 5594 O O . GLU B 1 212 ? 28.253 -26.369 -3.936 1.000 151.525 210 GLU B O 1
ATOM 5600 N N . ARG B 1 213 ? 29.998 -25.580 -2.763 1.000 145.303 211 ARG B N 1
ATOM 5601 C CA . ARG B 1 213 ? 30.927 -26.434 -3.484 1.000 138.432 211 ARG B CA 1
ATOM 5602 C C . ARG B 1 213 ? 30.483 -27.882 -3.266 1.000 134.728 211 ARG B C 1
ATOM 5603 O O . ARG B 1 213 ? 30.327 -28.636 -4.228 1.000 130.824 211 ARG B O 1
ATOM 5611 N N . ARG B 1 214 ? 30.206 -28.233 -2.001 1.000 135.207 212 ARG B N 1
ATOM 5612 C CA . ARG B 1 214 ? 29.844 -29.592 -1.624 1.000 130.907 212 ARG B CA 1
ATOM 5613 C C . ARG B 1 214 ? 28.471 -29.992 -2.169 1.000 119.405 212 ARG B C 1
ATOM 5614 O O . ARG B 1 214 ? 28.249 -31.169 -2.418 1.000 110.123 212 ARG B O 1
ATOM 5622 N N . GLN B 1 215 ? 27.549 -29.034 -2.333 1.000 121.408 213 GLN B N 1
ATOM 5623 C CA . GLN B 1 215 ? 26.241 -29.311 -2.913 1.000 118.430 213 GLN B CA 1
ATOM 5624 C C . GLN B 1 215 ? 26.385 -29.729 -4.374 1.000 103.955 213 GLN B C 1
ATOM 5625 O O . GLN B 1 215 ? 25.734 -30.676 -4.810 1.000 101.325 213 GLN B O 1
ATOM 5631 N N . LEU B 1 216 ? 27.240 -29.038 -5.130 1.000 93.218 214 LEU B N 1
ATOM 5632 C CA . LEU B 1 216 ? 27.430 -29.400 -6.523 1.000 95.527 214 LEU B CA 1
ATOM 5633 C C . LEU B 1 216 ? 27.968 -30.831 -6.630 1.000 94.086 214 LEU B C 1
ATOM 5634 O O . LEU B 1 216 ? 27.514 -31.612 -7.476 1.000 88.195 214 LEU B O 1
ATOM 5639 N N . ALA B 1 217 ? 28.950 -31.166 -5.784 1.000 91.324 215 ALA B N 1
ATOM 5640 C CA . ALA B 1 217 ? 29.571 -32.475 -5.862 1.000 92.186 215 ALA B CA 1
ATOM 5641 C C . ALA B 1 217 ? 28.536 -33.554 -5.542 1.000 87.329 215 ALA B C 1
ATOM 5642 O O . ALA B 1 217 ? 28.494 -34.580 -6.214 1.000 83.885 215 ALA B O 1
ATOM 5644 N N . LYS B 1 218 ? 27.692 -33.277 -4.539 1.000 88.053 216 LYS B N 1
ATOM 5645 C CA . LYS B 1 218 ? 26.648 -34.178 -4.076 1.000 95.661 216 LYS B CA 1
ATOM 5646 C C . LYS B 1 218 ? 25.717 -34.575 -5.218 1.000 83.088 216 LYS B C 1
ATOM 5647 O O . LYS B 1 218 ? 25.258 -35.717 -5.266 1.000 79.591 216 LYS B O 1
ATOM 5653 N N . CYS B 1 219 ? 25.435 -33.621 -6.111 1.000 80.410 217 CYS B N 1
ATOM 5654 C CA . CYS B 1 219 ? 24.607 -33.867 -7.287 1.000 85.471 217 CYS B CA 1
ATOM 5655 C C . CYS B 1 219 ? 25.100 -35.078 -8.080 1.000 82.442 217 CYS B C 1
ATOM 5656 O O . CYS B 1 219 ? 24.323 -35.964 -8.437 1.000 76.442 217 CYS B O 1
ATOM 5659 N N . TYR B 1 220 ? 26.400 -35.070 -8.386 1.000 81.245 218 TYR B N 1
ATOM 5660 C CA . TYR B 1 220 ? 27.020 -36.097 -9.207 1.000 78.263 218 TYR B CA 1
ATOM 5661 C C . TYR B 1 220 ? 26.994 -37.450 -8.497 1.000 84.742 218 TYR B C 1
ATOM 5662 O O . TYR B 1 220 ? 26.694 -38.472 -9.119 1.000 79.910 218 TYR B O 1
ATOM 5671 N N . GLU B 1 221 ? 27.344 -37.444 -7.203 1.000 92.016 219 GLU B N 1
ATOM 5672 C CA . GLU B 1 221 ? 27.285 -38.629 -6.358 1.000 93.071 219 GLU B CA 1
ATOM 5673 C C . GLU B 1 221 ? 25.853 -39.171 -6.304 1.000 93.264 219 GLU B C 1
ATOM 5674 O O . GLU B 1 221 ? 25.620 -40.357 -6.542 1.000 93.421 219 GLU B O 1
ATOM 5680 N N . SER B 1 222 ? 24.884 -38.299 -6.001 1.000 91.396 220 SER B N 1
ATOM 5681 C CA . SER B 1 222 ? 23.482 -38.692 -6.002 1.000 91.152 220 SER B CA 1
ATOM 5682 C C . SER B 1 222 ? 23.088 -39.300 -7.357 1.000 91.908 220 SER B C 1
ATOM 5683 O O . SER B 1 222 ? 22.348 -40.280 -7.387 1.000 88.103 220 SER B O 1
ATOM 5686 N N . ILE B 1 223 ? 23.584 -38.735 -8.477 1.000 79.490 221 ILE B N 1
ATOM 5687 C CA . ILE B 1 223 ? 23.223 -39.231 -9.798 1.000 75.353 221 ILE B CA 1
ATOM 5688 C C . ILE B 1 223 ? 23.800 -40.626 -10.004 1.000 72.458 221 ILE B C 1
ATOM 5689 O O . ILE B 1 223 ? 23.101 -41.528 -10.445 1.000 68.113 221 ILE B O 1
ATOM 5694 N N . LEU B 1 224 ? 25.075 -40.822 -9.693 1.000 71.559 222 LEU B N 1
ATOM 5695 C CA . LEU B 1 224 ? 25.688 -42.132 -9.875 1.000 78.885 222 LEU B CA 1
ATOM 5696 C C . LEU B 1 224 ? 25.056 -43.212 -8.975 1.000 83.543 222 LEU B C 1
ATOM 5697 O O . LEU B 1 224 ? 24.948 -44.372 -9.372 1.000 87.360 222 LEU B O 1
ATOM 5702 N N . GLU B 1 225 ? 24.648 -42.859 -7.752 1.000 91.803 223 GLU B N 1
ATOM 5703 C CA . GLU B 1 225 ? 24.018 -43.827 -6.865 1.000 98.496 223 GLU B CA 1
ATOM 5704 C C . GLU B 1 225 ? 22.635 -44.198 -7.391 1.000 96.260 223 GLU B C 1
ATOM 5705 O O . GLU B 1 225 ? 22.218 -45.338 -7.311 1.000 107.406 223 GLU B O 1
ATOM 5711 N N . ALA B 1 226 ? 21.893 -43.215 -7.885 1.000 86.800 224 ALA B N 1
ATOM 5712 C CA . ALA B 1 226 ? 20.596 -43.500 -8.466 1.000 81.773 224 ALA B CA 1
ATOM 5713 C C . ALA B 1 226 ? 20.780 -44.386 -9.697 1.000 80.248 224 ALA B C 1
ATOM 5714 O O . ALA B 1 226 ? 19.990 -45.297 -9.923 1.000 76.257 224 ALA B O 1
ATOM 5716 N N . LEU B 1 227 ? 21.826 -44.109 -10.495 1.000 77.899 225 LEU B N 1
ATOM 5717 C CA . LEU B 1 227 ? 22.081 -44.842 -11.727 1.000 69.975 225 LEU B CA 1
ATOM 5718 C C . LEU B 1 227 ? 22.380 -46.310 -11.437 1.000 74.945 225 LEU B C 1
ATOM 5719 O O . LEU B 1 227 ? 21.958 -47.192 -12.190 1.000 72.935 225 LEU B O 1
ATOM 5724 N N . GLU B 1 228 ? 23.116 -46.548 -10.341 1.000 82.436 226 GLU B N 1
ATOM 5725 C CA . GLU B 1 228 ? 23.435 -47.883 -9.846 1.000 81.018 226 GLU B CA 1
ATOM 5726 C C . GLU B 1 228 ? 22.181 -48.719 -9.620 1.000 76.556 226 GLU B C 1
ATOM 5727 O O . GLU B 1 228 ? 22.222 -49.937 -9.737 1.000 72.558 226 GLU B O 1
ATOM 5733 N N . LEU B 1 229 ? 21.099 -48.061 -9.214 1.000 77.107 227 LEU B N 1
ATOM 5734 C CA . LEU B 1 229 ? 19.881 -48.742 -8.827 1.000 80.107 227 LEU B CA 1
ATOM 5735 C C . LEU B 1 229 ? 19.004 -49.060 -10.042 1.000 82.632 227 LEU B C 1
ATOM 5736 O O . LEU B 1 229 ? 18.077 -49.852 -9.891 1.000 80.540 227 LEU B O 1
ATOM 5741 N N . LEU B 1 230 ? 19.250 -48.454 -11.226 1.000 82.038 228 LEU B N 1
ATOM 5742 C CA . LEU B 1 230 ? 18.378 -48.724 -12.372 1.000 80.705 228 LEU B CA 1
ATOM 5743 C C . LEU B 1 230 ? 18.684 -50.093 -12.981 1.000 80.485 228 LEU B C 1
ATOM 5744 O O . LEU B 1 230 ? 19.829 -50.541 -12.930 1.000 76.889 228 LEU B O 1
ATOM 5749 N N . PRO B 1 231 ? 17.726 -50.752 -13.685 1.000 72.843 229 PRO B N 1
ATOM 5750 C CA . PRO B 1 231 ? 18.065 -51.932 -14.479 1.000 69.689 229 PRO B CA 1
ATOM 5751 C C . PRO B 1 231 ? 19.061 -51.534 -15.565 1.000 68.495 229 PRO B C 1
ATOM 5752 O O . PRO B 1 231 ? 19.098 -50.386 -16.011 1.000 80.292 229 PRO B O 1
ATOM 5756 N N . SER B 1 232 ? 19.870 -52.464 -16.036 1.000 67.488 230 SER B N 1
ATOM 5757 C CA . SER B 1 232 ? 20.652 -52.137 -17.213 1.000 70.393 230 SER B CA 1
ATOM 5758 C C . SER B 1 232 ? 19.827 -52.474 -18.459 1.000 76.711 230 SER B C 1
ATOM 5759 O O . SER B 1 232 ? 18.712 -52.994 -18.336 1.000 75.193 230 SER B O 1
ATOM 5762 N N . ASP B 1 233 ? 20.324 -52.081 -19.643 1.000 76.640 231 ASP B N 1
ATOM 5763 C CA . ASP B 1 233 ? 19.609 -52.346 -20.885 1.000 78.776 231 ASP B CA 1
ATOM 5764 C C . ASP B 1 233 ? 19.902 -53.794 -21.281 1.000 83.168 231 ASP B C 1
ATOM 5765 O O . ASP B 1 233 ? 20.556 -54.516 -20.528 1.000 82.404 231 ASP B O 1
ATOM 5770 N N . GLU B 1 234 ? 19.391 -54.210 -22.450 1.000 88.314 232 GLU B N 1
ATOM 5771 C CA . GLU B 1 234 ? 19.414 -55.594 -22.912 1.000 93.450 232 GLU B CA 1
ATOM 5772 C C . GLU B 1 234 ? 20.843 -56.141 -22.979 1.000 85.453 232 GLU B C 1
ATOM 5773 O O . GLU B 1 234 ? 21.062 -57.307 -22.638 1.000 90.315 232 GLU B O 1
ATOM 5779 N N . ASP B 1 235 ? 21.804 -55.313 -23.424 1.000 72.683 233 ASP B N 1
ATOM 5780 C CA . ASP B 1 235 ? 23.175 -55.772 -23.639 1.000 76.188 233 ASP B CA 1
ATOM 5781 C C . ASP B 1 235 ? 24.045 -55.674 -22.372 1.000 79.477 233 ASP B C 1
ATOM 5782 O O . ASP B 1 235 ? 25.259 -55.892 -22.449 1.000 73.603 233 ASP B O 1
ATOM 5787 N N . GLY B 1 236 ? 23.445 -55.326 -21.222 1.000 76.921 234 GLY B N 1
ATOM 5788 C CA . GLY B 1 236 ? 24.158 -55.330 -19.951 1.000 81.511 234 GLY B CA 1
ATOM 5789 C C . GLY B 1 236 ? 24.939 -54.043 -19.665 1.000 83.093 234 GLY B C 1
ATOM 5790 O O . GLY B 1 236 ? 25.612 -53.930 -18.642 1.000 79.243 234 GLY B O 1
ATOM 5791 N N . SER B 1 237 ? 24.825 -53.040 -20.538 1.000 80.042 235 SER B N 1
ATOM 5792 C CA . SER B 1 237 ? 25.520 -51.790 -20.302 1.000 79.873 235 SER B CA 1
ATOM 5793 C C . SER B 1 237 ? 24.655 -50.864 -19.448 1.000 75.005 235 SER B C 1
ATOM 5794 O O . SER B 1 237 ? 23.451 -51.060 -19.263 1.000 65.959 235 SER B O 1
ATOM 5797 N N . LYS B 1 238 ? 25.292 -49.830 -18.920 1.000 75.416 236 LYS B N 1
ATOM 5798 C CA . LYS B 1 238 ? 24.571 -48.853 -18.129 1.000 78.427 236 LYS B CA 1
ATOM 5799 C C . LYS B 1 238 ? 25.296 -47.516 -18.214 1.000 67.115 236 LYS B C 1
ATOM 5800 O O . LYS B 1 238 ? 26.436 -47.398 -17.795 1.000 67.581 236 LYS B O 1
ATOM 5806 N N . SER B 1 239 ? 24.634 -46.517 -18.790 1.000 66.696 237 SER B N 1
ATOM 5807 C CA . SER B 1 239 ? 25.309 -45.282 -19.149 1.000 61.475 237 SER B CA 1
ATOM 5808 C C . SER B 1 239 ? 24.477 -44.053 -18.774 1.000 59.059 237 SER B C 1
ATOM 5809 O O . SER B 1 239 ? 23.253 -44.086 -18.727 1.000 59.353 237 SER B O 1
ATOM 5812 N N . ILE B 1 240 ? 25.181 -42.970 -18.457 1.000 62.782 238 ILE B N 1
ATOM 5813 C CA . ILE B 1 240 ? 24.583 -41.704 -18.083 1.000 60.359 238 ILE B CA 1
ATOM 5814 C C . ILE B 1 240 ? 25.282 -40.613 -18.883 1.000 60.532 238 ILE B C 1
ATOM 5815 O O . ILE B 1 240 ? 26.511 -40.623 -19.030 1.000 53.110 238 ILE B O 1
ATOM 5820 N N . ALA B 1 241 ? 24.470 -39.678 -19.386 1.000 58.356 239 ALA B N 1
ATOM 5821 C CA . ALA B 1 241 ? 24.976 -38.419 -19.885 1.000 54.347 239 ALA B CA 1
ATOM 5822 C C . ALA B 1 241 ? 24.684 -37.320 -18.875 1.000 53.546 239 ALA B C 1
ATOM 5823 O O . ALA B 1 241 ? 23.523 -37.053 -18.514 1.000 55.228 239 ALA B O 1
ATOM 5825 N N . LEU B 1 242 ? 25.772 -36.700 -18.430 1.000 56.133 240 LEU B N 1
ATOM 5826 C CA . LEU B 1 242 ? 25.753 -35.584 -17.506 1.000 60.720 240 LEU B CA 1
ATOM 5827 C C . LEU B 1 242 ? 25.808 -34.258 -18.243 1.000 70.436 240 LEU B C 1
ATOM 5828 O O . LEU B 1 242 ? 26.760 -34.005 -18.986 1.000 81.641 240 LEU B O 1
ATOM 5833 N N . CYS B 1 243 ? 24.796 -33.421 -18.010 1.000 84.335 241 CYS B N 1
ATOM 5834 C CA . CYS B 1 243 ? 24.791 -32.056 -18.504 1.000 93.497 241 CYS B CA 1
ATOM 5835 C C . CYS B 1 243 ? 25.467 -31.186 -17.457 1.000 104.282 241 CYS B C 1
ATOM 5836 O O . CYS B 1 243 ? 25.648 -31.594 -16.307 1.000 104.517 241 CYS B O 1
ATOM 5839 N N . CYS B 1 244 ? 25.843 -29.981 -17.882 1.000 121.806 242 CYS B N 1
ATOM 5840 C CA . CYS B 1 244 ? 26.345 -28.983 -16.961 1.000 120.945 242 CYS B CA 1
ATOM 5841 C C . CYS B 1 244 ? 25.159 -28.477 -16.132 1.000 128.240 242 CYS B C 1
ATOM 5842 O O . CYS B 1 244 ? 24.046 -28.341 -16.641 1.000 139.412 242 CYS B O 1
ATOM 5845 N N . ILE B 1 245 ? 25.388 -28.268 -14.831 1.000 121.199 243 ILE B N 1
ATOM 5846 C CA . ILE B 1 245 ? 24.314 -28.028 -13.878 1.000 113.073 243 ILE B CA 1
ATOM 5847 C C . ILE B 1 245 ? 24.155 -26.504 -13.719 1.000 105.871 243 ILE B C 1
ATOM 5848 O O . ILE B 1 245 ? 23.783 -26.026 -12.617 1.000 84.955 243 ILE B O 1
ATOM 5853 N N . ALA B 1 251 ? 24.549 -19.338 -11.374 1.000 127.265 249 ALA B N 1
ATOM 5854 C CA . ALA B 1 251 ? 25.526 -18.786 -12.346 1.000 134.184 249 ALA B CA 1
ATOM 5855 C C . ALA B 1 251 ? 26.952 -19.130 -11.903 1.000 137.378 249 ALA B C 1
ATOM 5856 O O . ALA B 1 251 ? 27.741 -18.252 -11.562 1.000 142.201 249 ALA B O 1
ATOM 5858 N N . PHE B 1 252 ? 27.279 -20.429 -11.942 1.000 135.314 250 PHE B N 1
ATOM 5859 C CA . PHE B 1 252 ? 28.486 -20.987 -11.338 1.000 124.086 250 PHE B CA 1
ATOM 5860 C C . PHE B 1 252 ? 29.688 -20.787 -12.261 1.000 112.902 250 PHE B C 1
ATOM 5861 O O . PHE B 1 252 ? 29.596 -20.998 -13.464 1.000 117.316 250 PHE B O 1
ATOM 5869 N N . PRO B 1 253 ? 30.882 -20.411 -11.756 1.000 110.594 251 PRO B N 1
ATOM 5870 C CA . PRO B 1 253 ? 32.080 -20.396 -12.597 1.000 112.374 251 PRO B CA 1
ATOM 5871 C C . PRO B 1 253 ? 32.287 -21.726 -13.328 1.000 108.429 251 PRO B C 1
ATOM 5872 O O . PRO B 1 253 ? 32.416 -22.773 -12.689 1.000 106.086 251 PRO B O 1
ATOM 5876 N N . ALA B 1 254 ? 32.335 -21.662 -14.668 1.000 103.410 252 ALA B N 1
ATOM 5877 C CA . ALA B 1 254 ? 32.375 -22.843 -15.522 1.000 103.146 252 ALA B CA 1
ATOM 5878 C C . ALA B 1 254 ? 33.586 -23.728 -15.213 1.000 108.814 252 ALA B C 1
ATOM 5879 O O . ALA B 1 254 ? 33.474 -24.952 -15.171 1.000 118.987 252 ALA B O 1
ATOM 5881 N N . ASP B 1 255 ? 34.757 -23.105 -15.042 1.000 113.415 253 ASP B N 1
ATOM 5882 C CA . ASP B 1 255 ? 36.012 -23.837 -14.941 1.000 115.619 253 ASP B CA 1
ATOM 5883 C C . ASP B 1 255 ? 36.016 -24.652 -13.646 1.000 105.268 253 ASP B C 1
ATOM 5884 O O . ASP B 1 255 ? 36.454 -25.798 -13.645 1.000 99.883 253 ASP B O 1
ATOM 5889 N N . GLU B 1 256 ? 35.499 -24.075 -12.554 1.000 98.277 254 GLU B N 1
ATOM 5890 C CA . GLU B 1 256 ? 35.493 -24.732 -11.256 1.000 104.220 254 GLU B CA 1
ATOM 5891 C C . GLU B 1 256 ? 34.436 -25.836 -11.217 1.000 96.283 254 GLU B C 1
ATOM 5892 O O . GLU B 1 256 ? 34.697 -26.908 -10.686 1.000 102.883 254 GLU B O 1
ATOM 5898 N N . ALA B 1 257 ? 33.234 -25.558 -11.739 1.000 92.008 255 ALA B N 1
ATOM 5899 C CA . ALA B 1 257 ? 32.178 -26.556 -11.811 1.000 91.105 255 ALA B CA 1
ATOM 5900 C C . ALA B 1 257 ? 32.669 -27.771 -12.593 1.000 87.544 255 ALA B C 1
ATOM 5901 O O . ALA B 1 257 ? 32.419 -28.913 -12.206 1.000 80.909 255 ALA B O 1
ATOM 5903 N N . ALA B 1 258 ? 33.400 -27.510 -13.680 1.000 84.459 256 ALA B N 1
ATOM 5904 C CA . ALA B 1 258 ? 33.893 -28.587 -14.520 1.000 87.912 256 ALA B CA 1
ATOM 5905 C C . ALA B 1 258 ? 34.863 -29.497 -13.767 1.000 97.205 256 ALA B C 1
ATOM 5906 O O . ALA B 1 258 ? 34.862 -30.699 -14.006 1.000 96.762 256 ALA B O 1
ATOM 5908 N N . GLU B 1 259 ? 35.734 -28.944 -12.909 1.000 105.636 257 GLU B N 1
ATOM 5909 C CA . GLU B 1 259 ? 36.734 -29.799 -12.277 1.000 111.017 257 GLU B CA 1
ATOM 5910 C C . GLU B 1 259 ? 36.118 -30.526 -11.078 1.000 101.403 257 GLU B C 1
ATOM 5911 O O . GLU B 1 259 ? 36.464 -31.672 -10.807 1.000 105.430 257 GLU B O 1
ATOM 5917 N N . ILE B 1 260 ? 35.168 -29.902 -10.385 1.000 91.503 258 ILE B N 1
ATOM 5918 C CA . ILE B 1 260 ? 34.440 -30.608 -9.343 1.000 86.770 258 ILE B CA 1
ATOM 5919 C C . ILE B 1 260 ? 33.722 -31.813 -9.952 1.000 80.692 258 ILE B C 1
ATOM 5920 O O . ILE B 1 260 ? 33.711 -32.887 -9.365 1.000 78.035 258 ILE B O 1
ATOM 5925 N N . ALA B 1 261 ? 33.178 -31.656 -11.164 1.000 80.463 259 ALA B N 1
ATOM 5926 C CA . ALA B 1 261 ? 32.473 -32.741 -11.836 1.000 80.663 259 ALA B CA 1
ATOM 5927 C C . ALA B 1 261 ? 33.420 -33.896 -12.163 1.000 75.344 259 ALA B C 1
ATOM 5928 O O . ALA B 1 261 ? 33.090 -35.053 -11.930 1.000 69.684 259 ALA B O 1
ATOM 5930 N N . VAL B 1 262 ? 34.594 -33.583 -12.714 1.000 76.192 260 VAL B N 1
ATOM 5931 C CA . VAL B 1 262 ? 35.548 -34.603 -13.125 1.000 84.058 260 VAL B CA 1
ATOM 5932 C C . VAL B 1 262 ? 36.166 -35.284 -11.898 1.000 91.118 260 VAL B C 1
ATOM 5933 O O . VAL B 1 262 ? 36.272 -36.510 -11.858 1.000 100.928 260 VAL B O 1
ATOM 5937 N N . SER B 1 263 ? 36.593 -34.488 -10.910 1.000 86.999 261 SER B N 1
ATOM 5938 C CA . SER B 1 263 ? 37.137 -35.023 -9.669 1.000 89.782 261 SER B CA 1
ATOM 5939 C C . SER B 1 263 ? 36.112 -35.912 -8.962 1.000 87.274 261 SER B C 1
ATOM 5940 O O . SER B 1 263 ? 36.426 -37.041 -8.585 1.000 96.829 261 SER B O 1
ATOM 5943 N N . THR B 1 264 ? 34.885 -35.398 -8.786 1.000 82.706 262 THR B N 1
ATOM 5944 C CA . THR B 1 264 ? 33.826 -36.124 -8.091 1.000 85.651 262 THR B CA 1
ATOM 5945 C C . THR B 1 264 ? 33.497 -37.443 -8.788 1.000 82.710 262 THR B C 1
ATOM 5946 O O . THR B 1 264 ? 33.396 -38.463 -8.120 1.000 83.341 262 THR B O 1
ATOM 5950 N N . VAL B 1 265 ? 33.322 -37.428 -10.117 1.000 79.876 263 VAL B N 1
ATOM 5951 C CA . VAL B 1 265 ? 32.967 -38.643 -10.837 1.000 79.727 263 VAL B CA 1
ATOM 5952 C C . VAL B 1 265 ? 34.124 -39.632 -10.777 1.000 78.623 263 VAL B C 1
ATOM 5953 O O . VAL B 1 265 ? 33.901 -40.829 -10.569 1.000 77.207 263 VAL B O 1
ATOM 5957 N N . THR B 1 266 ? 35.344 -39.110 -10.949 1.000 79.251 264 THR B N 1
ATOM 5958 C CA . THR B 1 266 ? 36.550 -39.925 -10.922 1.000 86.123 264 THR B CA 1
ATOM 5959 C C . THR B 1 266 ? 36.678 -40.699 -9.609 1.000 88.891 264 THR B C 1
ATOM 5960 O O . THR B 1 266 ? 36.771 -41.933 -9.640 1.000 90.661 264 THR B O 1
ATOM 5964 N N . SER B 1 267 ? 36.685 -39.985 -8.467 1.000 90.134 265 SER B N 1
ATOM 5965 C CA . SER B 1 267 ? 36.880 -40.652 -7.182 1.000 94.145 265 SER B CA 1
ATOM 5966 C C . SER B 1 267 ? 35.717 -41.597 -6.869 1.000 93.273 265 SER B C 1
ATOM 5967 O O . SER B 1 267 ? 35.937 -42.638 -6.244 1.000 98.105 265 SER B O 1
ATOM 5970 N N . TRP B 1 268 ? 34.492 -41.222 -7.269 1.000 83.524 266 TRP B N 1
ATOM 5971 C CA . TRP B 1 268 ? 33.343 -42.033 -6.919 1.000 81.142 266 TRP B CA 1
ATOM 5972 C C . TRP B 1 268 ? 33.476 -43.390 -7.602 1.000 86.230 266 TRP B C 1
ATOM 5973 O O . TRP B 1 268 ? 33.168 -44.428 -7.008 1.000 87.065 266 TRP B O 1
ATOM 5984 N N . LEU B 1 269 ? 33.958 -43.370 -8.849 1.000 84.989 267 LEU B N 1
ATOM 5985 C CA . LEU B 1 269 ? 34.087 -44.598 -9.620 1.000 86.347 267 LEU B CA 1
ATOM 5986 C C . LEU B 1 269 ? 35.240 -45.448 -9.082 1.000 84.258 267 LEU B C 1
ATOM 5987 O O . LEU B 1 269 ? 35.114 -46.681 -9.005 1.000 77.667 267 LEU B O 1
ATOM 5992 N N . GLN B 1 270 ? 36.348 -44.771 -8.718 1.000 86.534 268 GLN B N 1
ATOM 5993 C CA . GLN B 1 270 ? 37.514 -45.418 -8.121 1.000 89.343 268 GLN B CA 1
ATOM 5994 C C . GLN B 1 270 ? 37.088 -46.212 -6.885 1.000 94.582 268 GLN B C 1
ATOM 5995 O O . GLN B 1 270 ? 37.509 -47.353 -6.711 1.000 95.892 268 GLN B O 1
ATOM 6001 N N . LYS B 1 271 ? 36.232 -45.592 -6.059 1.000 96.561 269 LYS B N 1
ATOM 6002 C CA . LYS B 1 271 ? 35.877 -46.100 -4.745 1.000 102.029 269 LYS B CA 1
ATOM 6003 C C . LYS B 1 271 ? 34.703 -47.077 -4.805 1.000 99.751 269 LYS B C 1
ATOM 6004 O O . LYS B 1 271 ? 34.279 -47.569 -3.764 1.000 97.080 269 LYS B O 1
ATOM 6010 N N . HIS B 1 272 ? 34.118 -47.320 -5.984 1.000 95.841 270 HIS B N 1
ATOM 6011 C CA . HIS B 1 272 ? 33.014 -48.267 -6.059 1.000 99.205 270 HIS B CA 1
ATOM 6012 C C . HIS B 1 272 ? 33.357 -49.389 -7.043 1.000 94.423 270 HIS B C 1
ATOM 6013 O O . HIS B 1 272 ? 32.755 -49.519 -8.100 1.000 90.267 270 HIS B O 1
ATOM 6020 N N . PRO B 1 273 ? 34.305 -50.288 -6.706 1.000 99.379 271 PRO B N 1
ATOM 6021 C CA . PRO B 1 273 ? 34.730 -51.336 -7.635 1.000 97.204 271 PRO B CA 1
ATOM 6022 C C . PRO B 1 273 ? 33.643 -52.318 -8.066 1.000 94.848 271 PRO B C 1
ATOM 6023 O O . PRO B 1 273 ? 33.798 -52.954 -9.102 1.000 98.379 271 PRO B O 1
ATOM 6027 N N . SER B 1 274 ? 32.541 -52.406 -7.309 1.000 91.900 272 SER B N 1
ATOM 6028 C CA . SER B 1 274 ? 31.445 -53.321 -7.619 1.000 92.405 272 SER B CA 1
ATOM 6029 C C . SER B 1 274 ? 30.340 -52.701 -8.491 1.000 88.067 272 SER B C 1
ATOM 6030 O O . SER B 1 274 ? 29.198 -53.181 -8.505 1.000 81.788 272 SER B O 1
ATOM 6033 N N . THR B 1 275 ? 30.684 -51.654 -9.252 1.000 93.064 273 THR B N 1
ATOM 6034 C CA . THR B 1 275 ? 29.670 -50.864 -9.947 1.000 88.592 273 THR B CA 1
ATOM 6035 C C . THR B 1 275 ? 29.243 -51.530 -11.253 1.000 85.161 273 THR B C 1
ATOM 6036 O O . THR B 1 275 ? 30.062 -52.046 -12.016 1.000 80.191 273 THR B O 1
ATOM 6040 N N . THR B 1 276 ? 27.934 -51.453 -11.507 1.000 87.813 274 THR B N 1
ATOM 6041 C CA . THR B 1 276 ? 27.353 -51.923 -12.754 1.000 83.568 274 THR B CA 1
ATOM 6042 C C . THR B 1 276 ? 27.349 -50.791 -13.788 1.000 81.619 274 THR B C 1
ATOM 6043 O O . THR B 1 276 ? 26.798 -50.976 -14.866 1.000 78.447 274 THR B O 1
ATOM 6047 N N . ILE B 1 277 ? 27.942 -49.630 -13.454 1.000 76.323 275 ILE B N 1
ATOM 6048 C CA . ILE B 1 277 ? 27.911 -48.460 -14.322 1.000 76.064 275 ILE B CA 1
ATOM 6049 C C . ILE B 1 277 ? 29.090 -48.563 -15.282 1.000 74.176 275 ILE B C 1
ATOM 6050 O O . ILE B 1 277 ? 30.219 -48.652 -14.817 1.000 69.494 275 ILE B O 1
ATOM 6055 N N . THR B 1 278 ? 28.802 -48.492 -16.597 1.000 71.200 276 THR B N 1
ATOM 6056 C CA . THR B 1 278 ? 29.748 -48.851 -17.649 1.000 71.662 276 THR B CA 1
ATOM 6057 C C . THR B 1 278 ? 30.237 -47.629 -18.420 1.000 65.585 276 THR B C 1
ATOM 6058 O O . THR B 1 278 ? 31.361 -47.656 -18.910 1.000 66.129 276 THR B O 1
ATOM 6062 N N . ASP B 1 279 ? 29.414 -46.573 -18.541 1.000 65.029 277 ASP B N 1
ATOM 6063 C CA . ASP B 1 279 ? 29.829 -45.364 -19.250 1.000 66.583 277 ASP B CA 1
ATOM 6064 C C . ASP B 1 279 ? 29.240 -44.104 -18.602 1.000 67.682 277 ASP B C 1
ATOM 6065 O O . ASP B 1 279 ? 28.049 -44.043 -18.301 1.000 69.337 277 ASP B O 1
ATOM 6070 N N . 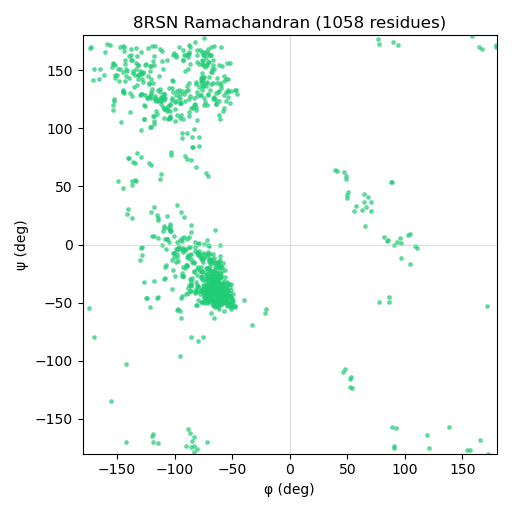VAL B 1 280 ? 30.100 -43.104 -18.384 1.000 63.864 278 VAL B N 1
ATOM 6071 C CA . VAL B 1 280 ? 29.712 -41.762 -18.000 1.000 65.531 278 VAL B CA 1
ATOM 6072 C C . VAL B 1 280 ? 30.143 -40.812 -19.119 1.000 65.593 278 VAL B C 1
ATOM 6073 O O . VAL B 1 280 ? 31.314 -40.820 -19.482 1.000 61.202 278 VAL B O 1
ATOM 6077 N N . ILE B 1 281 ? 29.187 -40.030 -19.666 1.000 72.374 279 ILE B N 1
ATOM 6078 C CA . ILE B 1 281 ? 29.414 -39.039 -20.725 1.000 66.393 279 ILE B CA 1
ATOM 6079 C C . ILE B 1 281 ? 29.303 -37.644 -20.106 1.000 66.557 279 ILE B C 1
ATOM 6080 O O . ILE B 1 281 ? 28.235 -37.276 -19.623 1.000 69.794 279 ILE B O 1
ATOM 6085 N N . PHE B 1 282 ? 30.377 -36.852 -20.131 1.000 64.723 280 PHE B N 1
ATOM 6086 C CA . PHE B 1 282 ? 30.221 -35.430 -19.882 1.000 65.336 280 PHE B CA 1
ATOM 6087 C C . PHE B 1 282 ? 29.760 -34.801 -21.198 1.000 67.930 280 PHE B C 1
ATOM 6088 O O . PHE B 1 282 ? 30.439 -34.931 -22.226 1.000 54.431 280 PHE B O 1
ATOM 6096 N N . ASN B 1 283 ? 28.560 -34.207 -21.144 1.000 69.654 281 ASN B N 1
ATOM 6097 C CA . ASN B 1 283 ? 27.912 -33.616 -22.293 1.000 65.189 281 ASN B CA 1
ATOM 6098 C C . ASN B 1 283 ? 28.010 -32.100 -22.195 1.000 61.489 281 ASN B C 1
ATOM 6099 O O . ASN B 1 283 ? 27.319 -31.494 -21.381 1.000 62.998 281 ASN B O 1
ATOM 6104 N N . THR B 1 284 ? 28.834 -31.487 -23.041 1.000 61.563 282 THR B N 1
ATOM 6105 C CA . THR B 1 284 ? 28.903 -30.030 -23.093 1.000 73.225 282 THR B CA 1
ATOM 6106 C C . THR B 1 284 ? 28.100 -29.481 -24.284 1.000 75.287 282 THR B C 1
ATOM 6107 O O . THR B 1 284 ? 27.725 -30.222 -25.192 1.000 78.759 282 THR B O 1
ATOM 6111 N N . PHE B 1 285 ? 27.815 -28.173 -24.269 1.000 82.472 283 PHE B N 1
ATOM 6112 C CA . PHE B 1 285 ? 27.149 -27.516 -25.386 1.000 89.494 283 PHE B CA 1
ATOM 6113 C C . PHE B 1 285 ? 28.089 -26.487 -26.021 1.000 92.561 283 PHE B C 1
ATOM 6114 O O . PHE B 1 285 ? 28.230 -26.453 -27.243 1.000 87.061 283 PHE B O 1
ATOM 6122 N N . THR B 1 286 ? 28.755 -25.666 -25.196 1.000 92.351 284 THR B N 1
ATOM 6123 C CA . THR B 1 286 ? 29.579 -24.573 -25.698 1.000 92.493 284 THR B CA 1
ATOM 6124 C C . THR B 1 286 ? 31.025 -25.036 -25.867 1.000 99.298 284 THR B C 1
ATOM 6125 O O . THR B 1 286 ? 31.458 -25.996 -25.222 1.000 99.967 284 THR B O 1
ATOM 6129 N N . GLN B 1 287 ? 31.776 -24.318 -26.713 1.000 92.640 285 GLN B N 1
ATOM 6130 C CA . GLN B 1 287 ? 33.136 -24.715 -27.028 1.000 97.761 285 GLN B CA 1
ATOM 6131 C C . GLN B 1 287 ? 34.061 -24.473 -25.830 1.000 98.143 285 GLN B C 1
ATOM 6132 O O . GLN B 1 287 ? 35.040 -25.207 -25.670 1.000 100.709 285 GLN B O 1
ATOM 6138 N N . SER B 1 288 ? 33.756 -23.463 -24.995 1.000 90.373 286 SER B N 1
ATOM 6139 C CA . SER B 1 288 ? 34.585 -23.158 -23.832 1.000 97.905 286 SER B CA 1
ATOM 6140 C C . SER B 1 288 ? 34.523 -24.277 -22.788 1.000 99.983 286 SER B C 1
ATOM 6141 O O . SER B 1 288 ? 35.556 -24.662 -22.237 1.000 108.197 286 SER B O 1
ATOM 6144 N N . ASP B 1 289 ? 33.318 -24.811 -22.538 1.000 93.428 287 ASP B N 1
ATOM 6145 C CA . ASP B 1 289 ? 33.146 -25.923 -21.615 1.000 93.902 287 ASP B CA 1
ATOM 6146 C C . ASP B 1 289 ? 33.902 -27.146 -22.132 1.000 85.303 287 ASP B C 1
ATOM 6147 O O . ASP B 1 289 ? 34.571 -27.831 -21.367 1.000 85.463 287 ASP B O 1
ATOM 6152 N N . THR B 1 290 ? 33.810 -27.405 -23.437 1.000 85.576 288 THR B N 1
ATOM 6153 C CA . THR B 1 290 ? 34.425 -28.579 -24.037 1.000 85.328 288 THR B CA 1
ATOM 6154 C C . THR B 1 290 ? 35.942 -28.509 -23.866 1.000 91.304 288 THR B C 1
ATOM 6155 O O . THR B 1 290 ? 36.600 -29.544 -23.812 1.000 91.456 288 THR B O 1
ATOM 6159 N N . GLU B 1 291 ? 36.476 -27.281 -23.807 1.000 99.860 289 GLU B N 1
ATOM 6160 C CA . GLU B 1 291 ? 37.904 -27.038 -23.634 1.000 104.997 289 GLU B CA 1
ATOM 6161 C C . GLU B 1 291 ? 38.314 -27.265 -22.178 1.000 102.513 289 GLU B C 1
ATOM 6162 O O . GLU B 1 291 ? 39.307 -27.955 -21.928 1.000 96.570 289 GLU B O 1
ATOM 6168 N N . PHE B 1 292 ? 37.566 -26.658 -21.237 1.000 101.264 290 PHE B N 1
ATOM 6169 C CA . PHE B 1 292 ? 37.765 -26.906 -19.815 1.000 104.116 290 PHE B CA 1
ATOM 6170 C C . PHE B 1 292 ? 37.808 -28.413 -19.568 1.000 92.996 290 PHE B C 1
ATOM 6171 O O . PHE B 1 292 ? 38.717 -28.884 -18.897 1.000 98.254 290 PHE B O 1
ATOM 6179 N N . TYR B 1 293 ? 36.833 -29.151 -20.126 1.000 83.256 291 TYR B N 1
ATOM 6180 C CA . TYR B 1 293 ? 36.682 -30.574 -19.857 1.000 83.302 291 TYR B CA 1
ATOM 6181 C C . TYR B 1 293 ? 37.795 -31.361 -20.555 1.000 82.651 291 TYR B C 1
ATOM 6182 O O . TYR B 1 293 ? 38.344 -32.285 -19.959 1.000 71.146 291 TYR B O 1
ATOM 6191 N N . SER B 1 294 ? 38.136 -31.010 -21.806 1.000 94.433 292 SER B N 1
ATOM 6192 C CA . SER B 1 294 ? 39.205 -31.692 -22.529 1.000 98.062 292 SER B CA 1
ATOM 6193 C C . SER B 1 294 ? 40.537 -31.594 -21.781 1.000 99.341 292 SER B C 1
ATOM 6194 O O . SER B 1 294 ? 41.306 -32.553 -21.763 1.000 102.264 292 SER B O 1
ATOM 6197 N N . LYS B 1 295 ? 40.804 -30.435 -21.166 1.000 105.105 293 LYS B N 1
ATOM 6198 C CA . LYS B 1 295 ? 42.010 -30.239 -20.372 1.000 107.076 293 LYS B CA 1
ATOM 6199 C C . LYS B 1 295 ? 42.062 -31.238 -19.208 1.000 106.367 293 LYS B C 1
ATOM 6200 O O . LYS B 1 295 ? 43.067 -31.920 -19.004 1.000 99.922 293 LYS B O 1
ATOM 6206 N N . LEU B 1 296 ? 40.965 -31.316 -18.450 1.000 95.003 294 LEU B N 1
ATOM 6207 C CA . LEU B 1 296 ? 40.881 -32.126 -17.244 1.000 93.693 294 LEU B CA 1
ATOM 6208 C C . LEU B 1 296 ? 40.979 -33.618 -17.580 1.000 90.480 294 LEU B C 1
ATOM 6209 O O . LEU B 1 296 ? 41.563 -34.399 -16.837 1.000 87.335 294 LEU B O 1
ATOM 6214 N N . LEU B 1 297 ? 40.419 -34.034 -18.713 1.000 96.615 295 LEU B N 1
ATOM 6215 C CA . LEU B 1 297 ? 40.243 -35.457 -18.970 1.000 103.041 295 LEU B CA 1
ATOM 6216 C C . LEU B 1 297 ? 41.409 -36.000 -19.783 1.000 106.274 295 LEU B C 1
ATOM 6217 O O . LEU B 1 297 ? 41.889 -37.095 -19.497 1.000 112.299 295 LEU B O 1
ATOM 6222 N N . GLY B 1 298 ? 41.787 -35.260 -20.833 1.000 106.147 296 GLY B N 1
ATOM 6223 C CA . GLY B 1 298 ? 42.926 -35.596 -21.670 1.000 113.647 296 GLY B CA 1
ATOM 6224 C C . GLY B 1 298 ? 42.528 -35.785 -23.132 1.000 118.722 296 GLY B C 1
ATOM 6225 O O . GLY B 1 298 ? 41.377 -35.553 -23.508 1.000 112.967 296 GLY B O 1
ATOM 6226 N N . PRO B 1 299 ? 43.481 -36.201 -24.004 1.000 124.206 297 PRO B N 1
ATOM 6227 C CA . PRO B 1 299 ? 43.160 -36.576 -25.385 1.000 119.966 297 PRO B CA 1
ATOM 6228 C C . PRO B 1 299 ? 42.417 -37.913 -25.404 1.000 112.647 297 PRO B C 1
ATOM 6229 O O . PRO B 1 299 ? 42.032 -38.421 -24.357 1.000 111.001 297 PRO B O 1
ATOM 6233 N N . SER B 1 300 ? 42.226 -38.501 -26.589 1.000 111.451 298 SER B N 1
ATOM 6234 C CA . SER B 1 300 ? 41.426 -39.709 -26.704 1.000 105.742 298 SER B CA 1
ATOM 6235 C C . SER B 1 300 ? 41.828 -40.515 -27.948 1.000 96.756 298 SER B C 1
ATOM 6236 O O . SER B 1 300 ? 41.828 -41.766 -27.856 1.000 87.670 298 SER B O 1
ATOM 6239 N N . PRO B 1 312 ? 25.669 -46.053 -37.170 1.000 93.240 310 PRO B N 1
ATOM 6240 C CA . PRO B 1 312 ? 25.091 -45.380 -38.361 1.000 101.140 310 PRO B CA 1
ATOM 6241 C C . PRO B 1 312 ? 23.560 -45.453 -38.376 1.000 96.013 310 PRO B C 1
ATOM 6242 O O . PRO B 1 312 ? 23.016 -46.521 -38.649 1.000 89.489 310 PRO B O 1
ATOM 6246 N N . GLN B 1 313 ? 22.864 -44.337 -38.069 1.000 85.002 311 GLN B N 1
ATOM 6247 C CA . GLN B 1 313 ? 21.506 -44.428 -37.540 1.000 82.064 311 GLN B CA 1
ATOM 6248 C C . GLN B 1 313 ? 20.650 -43.176 -37.837 1.000 69.784 311 GLN B C 1
ATOM 6249 O O . GLN B 1 313 ? 21.124 -42.045 -38.022 1.000 62.861 311 GLN B O 1
ATOM 6255 N N . GLY B 1 314 ? 19.332 -43.422 -37.823 1.000 60.002 312 GLY B N 1
ATOM 6256 C CA . GLY B 1 314 ? 18.308 -42.427 -38.069 1.000 55.989 312 GLY B CA 1
ATOM 6257 C C . GLY B 1 314 ? 17.942 -42.412 -39.550 1.000 49.817 312 GLY B C 1
ATOM 6258 O O . GLY B 1 314 ? 18.186 -43.368 -40.282 1.000 56.801 312 GLY B O 1
ATOM 6259 N N . SER B 1 315 ? 17.380 -41.295 -39.996 1.000 41.402 313 SER B N 1
ATOM 6260 C CA . SER B 1 315 ? 17.161 -41.054 -41.414 1.000 41.737 313 SER B CA 1
ATOM 6261 C C . SER B 1 315 ? 18.473 -41.160 -42.208 1.000 45.570 313 SER B C 1
ATOM 6262 O O . SER B 1 315 ? 18.507 -41.569 -43.376 1.000 41.998 313 SER B O 1
ATOM 6265 N N . LEU B 1 316 ? 19.593 -40.879 -41.551 1.000 46.967 314 LEU B N 1
ATOM 6266 C CA . LEU B 1 316 ? 20.861 -40.960 -42.231 1.000 50.993 314 LEU B CA 1
ATOM 6267 C C . LEU B 1 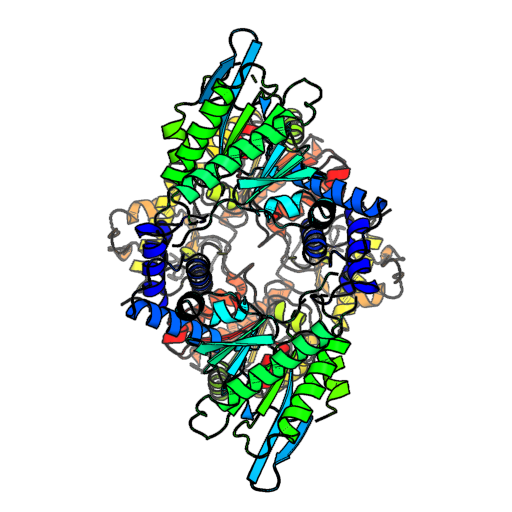316 ? 21.105 -42.342 -42.851 1.000 51.889 314 LEU B C 1
ATOM 6268 O O . LEU B 1 316 ? 21.606 -42.421 -43.976 1.000 50.088 314 LEU B O 1
ATOM 6273 N N . SER B 1 317 ? 20.794 -43.436 -42.139 1.000 51.395 315 SER B N 1
ATOM 6274 C CA . SER B 1 317 ? 21.039 -44.774 -42.673 1.000 51.533 315 SER B CA 1
ATOM 6275 C C . SER B 1 317 ? 20.214 -45.025 -43.926 1.000 52.813 315 SER B C 1
ATOM 6276 O O . SER B 1 317 ? 20.690 -45.651 -44.874 1.000 54.816 315 SER B O 1
ATOM 6279 N N . LEU B 1 318 ? 18.955 -44.583 -43.866 1.000 48.909 316 LEU B N 1
ATOM 6280 C CA . LEU B 1 318 ? 18.049 -44.732 -44.983 1.000 50.404 316 LEU B CA 1
ATOM 6281 C C . LEU B 1 318 ? 18.576 -43.928 -46.176 1.000 47.195 316 LEU B C 1
ATOM 6282 O O . LEU B 1 318 ? 18.639 -44.445 -47.289 1.000 44.932 316 LEU B O 1
ATOM 6287 N N . ALA B 1 319 ? 18.982 -42.677 -45.930 1.000 45.631 317 ALA B N 1
ATOM 6288 C CA . ALA B 1 319 ? 19.431 -41.821 -47.009 1.000 45.723 317 ALA B CA 1
ATOM 6289 C C . ALA B 1 319 ? 20.671 -42.435 -47.666 1.000 43.041 317 ALA B C 1
ATOM 6290 O O . ALA B 1 319 ? 20.806 -42.392 -48.879 1.000 44.044 317 ALA B O 1
ATOM 6292 N N . ARG B 1 320 ? 21.534 -43.072 -46.877 1.000 49.368 318 ARG B N 1
ATOM 6293 C CA . ARG B 1 320 ? 22.747 -43.689 -47.411 1.000 53.226 318 ARG B CA 1
ATOM 6294 C C . ARG B 1 320 ? 22.436 -44.866 -48.330 1.000 52.508 318 ARG B C 1
ATOM 6295 O O . ARG B 1 320 ? 23.033 -44.979 -49.399 1.000 51.367 318 ARG B O 1
ATOM 6303 N N . GLU B 1 321 ? 21.512 -45.726 -47.900 1.000 61.572 319 GLU B N 1
ATOM 6304 C CA . GLU B 1 321 ? 20.920 -46.762 -48.739 1.000 69.518 319 GLU B CA 1
ATOM 6305 C C . GLU B 1 321 ? 20.484 -46.160 -50.079 1.000 59.271 319 GLU B C 1
ATOM 6306 O O . GLU B 1 321 ? 20.869 -46.667 -51.133 1.000 58.788 319 GLU B O 1
ATOM 6312 N N . TRP B 1 322 ? 19.682 -45.084 -50.046 1.000 53.104 320 TRP B N 1
ATOM 6313 C CA . TRP B 1 322 ? 19.159 -44.516 -51.282 1.000 49.126 320 TRP B CA 1
ATOM 6314 C C . TRP B 1 322 ? 20.291 -44.014 -52.158 1.000 41.769 320 TRP B C 1
ATOM 6315 O O . TRP B 1 322 ? 20.263 -44.227 -53.364 1.000 45.450 320 TRP B O 1
ATOM 6326 N N . LEU B 1 323 ? 21.269 -43.342 -51.558 1.000 41.169 321 LEU B N 1
ATOM 6327 C CA . LEU B 1 323 ? 22.345 -42.776 -52.359 1.000 47.451 321 LEU B CA 1
ATOM 6328 C C . LEU B 1 323 ? 23.167 -43.883 -53.021 1.000 53.102 321 LEU B C 1
ATOM 6329 O O . LEU B 1 323 ? 23.587 -43.728 -54.151 1.000 53.679 321 LEU B O 1
ATOM 6334 N N . SER B 1 324 ? 23.306 -45.042 -52.385 1.000 58.791 322 SER B N 1
ATOM 6335 C CA . SER B 1 324 ? 24.096 -46.098 -52.985 1.000 67.022 322 SER B CA 1
ATOM 6336 C C . SER B 1 324 ? 23.307 -46.871 -54.065 1.000 65.809 322 SER B C 1
ATOM 6337 O O . SER B 1 324 ? 23.922 -47.479 -54.934 1.000 60.666 322 SER B O 1
ATOM 6340 N N . SER B 1 325 ? 21.969 -46.833 -54.052 1.000 51.970 323 SER B N 1
ATOM 6341 C CA . SER B 1 325 ? 21.172 -47.459 -55.101 1.000 54.608 323 SER B CA 1
ATOM 6342 C C . SER B 1 325 ? 20.942 -46.553 -56.306 1.000 50.755 323 SER B C 1
ATOM 6343 O O . SER B 1 325 ? 20.328 -46.990 -57.262 1.000 48.656 323 SER B O 1
ATOM 6346 N N . ALA B 1 326 ? 21.302 -45.268 -56.236 1.000 47.754 324 ALA B N 1
ATOM 6347 C CA . ALA B 1 326 ? 20.932 -44.337 -57.290 1.000 45.160 324 ALA B CA 1
ATOM 6348 C C . ALA B 1 326 ? 21.709 -44.617 -58.567 1.000 45.984 324 ALA B C 1
ATOM 6349 O O . ALA B 1 326 ? 22.890 -44.875 -58.493 1.000 54.506 324 ALA B O 1
ATOM 6351 N N . ASP B 1 327 ? 21.074 -44.435 -59.729 1.000 47.582 325 ASP B N 1
ATOM 6352 C CA . ASP B 1 327 ? 21.779 -44.280 -60.989 1.000 48.056 325 ASP B CA 1
ATOM 6353 C C . ASP B 1 327 ? 22.051 -42.805 -61.321 1.000 43.589 325 ASP B C 1
ATOM 6354 O O . ASP B 1 327 ? 22.952 -42.484 -62.118 1.000 44.684 325 ASP B O 1
ATOM 6359 N N . ALA B 1 328 ? 21.316 -41.878 -60.706 1.000 37.649 326 ALA B N 1
ATOM 6360 C CA . ALA B 1 328 ? 21.516 -40.479 -61.055 1.000 39.295 326 ALA B CA 1
ATOM 6361 C C . ALA B 1 328 ? 21.280 -39.605 -59.834 1.000 35.866 326 ALA B C 1
ATOM 6362 O O . ALA B 1 328 ? 20.554 -39.995 -58.962 1.000 31.089 326 ALA B O 1
ATOM 6364 N N . VAL B 1 329 ? 21.940 -38.457 -59.764 1.000 35.923 327 VAL B N 1
ATOM 6365 C CA . VAL B 1 329 ? 21.818 -37.603 -58.604 1.000 34.511 327 VAL B CA 1
ATOM 6366 C C . VAL B 1 329 ? 21.726 -36.163 -59.057 1.000 33.595 327 VAL B C 1
ATOM 6367 O O . VAL B 1 329 ? 22.548 -35.707 -59.819 1.000 31.674 327 VAL B O 1
ATOM 6371 N N . LEU B 1 330 ? 20.719 -35.480 -58.516 1.000 34.457 328 LEU B N 1
ATOM 6372 C CA . LEU B 1 330 ? 20.556 -34.057 -58.659 1.000 32.788 328 LEU B CA 1
ATOM 6373 C C . LEU B 1 330 ? 20.854 -33.417 -57.302 1.000 34.897 328 LEU B C 1
ATOM 6374 O O . LEU B 1 330 ? 20.238 -33.791 -56.313 1.000 35.168 328 LEU B O 1
ATOM 6379 N N . VAL B 1 331 ? 21.809 -32.473 -57.271 1.000 30.576 329 VAL B N 1
ATOM 6380 C CA . VAL B 1 331 ? 21.982 -31.630 -56.120 1.000 28.926 329 VAL B CA 1
ATOM 6381 C C . VAL B 1 331 ? 21.214 -30.339 -56.372 1.000 33.912 329 VAL B C 1
ATOM 6382 O O . VAL B 1 331 ? 21.504 -29.653 -57.354 1.000 34.643 329 VAL B O 1
ATOM 6386 N N . THR B 1 332 ? 20.258 -30.013 -55.488 1.000 27.780 330 THR B N 1
ATOM 6387 C CA . THR B 1 332 ? 19.678 -28.673 -55.474 1.000 28.852 330 THR B CA 1
ATOM 6388 C C . THR B 1 332 ? 20.177 -27.974 -54.218 1.000 27.245 330 THR B C 1
ATOM 6389 O O . THR B 1 332 ? 20.116 -28.555 -53.147 1.000 34.352 330 THR B O 1
ATOM 6393 N N . ALA B 1 333 ? 20.771 -26.796 -54.327 1.000 25.418 331 ALA B N 1
ATOM 6394 C CA . ALA B 1 333 ? 21.343 -26.165 -53.157 1.000 27.357 331 ALA B CA 1
ATOM 6395 C C . ALA B 1 333 ? 20.857 -24.747 -53.020 1.000 26.263 331 ALA B C 1
ATOM 6396 O O . ALA B 1 333 ? 20.625 -24.060 -54.008 1.000 30.942 331 ALA B O 1
ATOM 6398 N N . GLY B 1 334 ? 20.747 -24.335 -51.755 1.000 26.783 332 GLY B N 1
ATOM 6399 C CA . GLY B 1 334 ? 20.482 -22.959 -51.434 1.000 25.401 332 GLY B CA 1
ATOM 6400 C C . GLY B 1 334 ? 21.620 -22.372 -50.605 1.000 27.441 332 GLY B C 1
ATOM 6401 O O . GLY B 1 334 ? 22.682 -22.961 -50.461 1.000 26.090 332 GLY B O 1
ATOM 6402 N N . ALA B 1 335 ? 21.319 -21.241 -49.964 1.000 28.266 333 ALA B N 1
ATOM 6403 C CA . ALA B 1 335 ? 22.303 -20.489 -49.219 1.000 32.696 333 ALA B CA 1
ATOM 6404 C C . ALA B 1 335 ? 22.896 -21.331 -48.084 1.000 29.738 333 ALA B C 1
ATOM 6405 O O . ALA B 1 335 ? 23.991 -21.064 -47.618 1.000 29.624 333 ALA B O 1
ATOM 6407 N N . GLY B 1 336 ? 22.136 -22.287 -47.558 1.000 29.252 334 GLY B N 1
ATOM 6408 C CA . GLY B 1 336 ? 22.569 -22.992 -46.369 1.000 29.485 334 GLY B CA 1
ATOM 6409 C C . GLY B 1 336 ? 23.843 -23.778 -46.643 1.000 28.839 334 GLY B C 1
ATOM 6410 O O . GLY B 1 336 ? 24.585 -24.040 -45.729 1.000 30.788 334 GLY B O 1
ATOM 6411 N N . LEU B 1 337 ? 24.115 -24.146 -47.906 1.000 31.424 335 LEU B N 1
ATOM 6412 C CA . LEU B 1 337 ? 25.287 -24.972 -48.168 1.000 30.414 335 LEU B CA 1
ATOM 6413 C C . LEU B 1 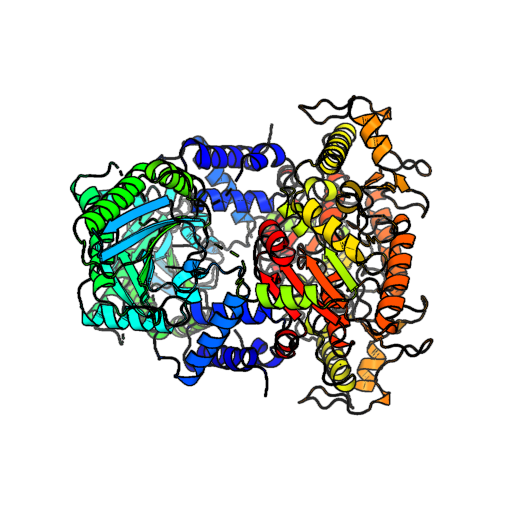337 ? 26.553 -24.147 -47.973 1.000 30.224 335 LEU B C 1
ATOM 6414 O O . LEU B 1 337 ? 27.509 -24.561 -47.293 1.000 32.844 335 LEU B O 1
ATOM 6419 N N . SER B 1 338 ? 26.570 -22.966 -48.563 1.000 29.206 336 SER B N 1
ATOM 6420 C CA . SER B 1 338 ? 27.712 -22.095 -48.369 1.000 34.063 336 SER B CA 1
ATOM 6421 C C . SER B 1 338 ? 27.797 -21.579 -46.929 1.000 33.060 336 SER B C 1
ATOM 6422 O O . SER B 1 338 ? 28.898 -21.349 -46.445 1.000 29.465 336 SER B O 1
ATOM 6425 N N . ALA B 1 339 ? 26.655 -21.361 -46.269 1.000 30.332 337 ALA B N 1
ATOM 6426 C CA . ALA B 1 339 ? 26.661 -20.941 -44.862 1.000 34.417 337 ALA B CA 1
ATOM 6427 C C . ALA B 1 339 ? 27.375 -21.982 -43.996 1.000 35.294 337 ALA B C 1
ATOM 6428 O O . ALA B 1 339 ? 28.140 -21.600 -43.131 1.000 34.383 337 ALA B O 1
ATOM 6430 N N . ALA B 1 340 ? 27.227 -23.272 -44.323 1.000 30.515 338 ALA B N 1
ATOM 6431 C CA . ALA B 1 340 ? 27.914 -24.332 -43.616 1.000 30.780 338 ALA B CA 1
ATOM 6432 C C . ALA B 1 340 ? 29.438 -24.261 -43.758 1.000 35.733 338 ALA B C 1
ATOM 6433 O O . ALA B 1 340 ? 30.168 -24.962 -43.064 1.000 34.458 338 ALA B O 1
ATOM 6435 N N . GLU B 1 341 ? 29.940 -23.552 -44.767 1.000 37.396 339 GLU B N 1
ATOM 6436 C CA . GLU B 1 341 ? 31.365 -23.484 -45.021 1.000 35.019 339 GLU B CA 1
ATOM 6437 C C . GLU B 1 341 ? 31.901 -22.252 -44.309 1.000 33.185 339 GLU B C 1
ATOM 6438 O O . GLU B 1 341 ? 33.086 -22.050 -44.311 1.000 34.095 339 GLU B O 1
ATOM 6444 N N . GLY B 1 342 ? 31.034 -21.446 -43.676 1.000 31.563 340 GLY B N 1
ATOM 6445 C CA . GLY B 1 342 ? 31.501 -20.277 -42.942 1.000 34.913 340 GLY B CA 1
ATOM 6446 C C . GLY B 1 342 ? 31.103 -18.964 -43.611 1.000 42.011 340 GLY B C 1
ATOM 6447 O O . GLY B 1 342 ? 31.336 -17.889 -43.088 1.000 41.608 340 GLY B O 1
ATOM 6448 N N . LEU B 1 343 ? 30.461 -19.050 -44.773 1.000 46.806 341 LEU B N 1
ATOM 6449 C CA . LEU B 1 343 ? 29.970 -17.875 -45.456 1.000 48.097 341 LEU B CA 1
ATOM 6450 C C . LEU B 1 343 ? 28.514 -17.617 -45.066 1.000 55.725 341 LEU B C 1
ATOM 6451 O O . LEU B 1 343 ? 27.619 -18.134 -45.716 1.000 64.722 341 LEU B O 1
ATOM 6456 N N . ASP B 1 344 ? 28.235 -16.816 -44.033 1.000 63.586 342 ASP B N 1
ATOM 6457 C CA . ASP B 1 344 ? 26.862 -16.406 -43.758 1.000 70.618 342 ASP B CA 1
ATOM 6458 C C . ASP B 1 344 ? 26.516 -15.202 -44.650 1.000 75.871 342 ASP B C 1
ATOM 6459 O O . ASP B 1 344 ? 26.762 -14.042 -44.225 1.000 81.631 342 ASP B O 1
ATOM 6464 N N . LEU B 1 363 ? 17.137 -11.558 -39.636 1.000 59.708 361 LEU B N 1
ATOM 6465 C CA . LEU B 1 363 ? 17.315 -12.444 -40.820 1.000 95.310 361 LEU B CA 1
ATOM 6466 C C . LEU B 1 363 ? 17.436 -11.546 -42.054 1.000 125.185 361 LEU B C 1
ATOM 6467 O O . LEU B 1 363 ? 16.978 -10.405 -42.025 1.000 136.535 361 LEU B O 1
ATOM 6472 N N . THR B 1 364 ? 18.078 -12.019 -43.132 1.000 110.873 362 THR B N 1
ATOM 6473 C CA . THR B 1 364 ? 18.601 -11.090 -44.132 1.000 113.774 362 THR B CA 1
ATOM 6474 C C . THR B 1 364 ? 18.672 -11.815 -45.496 1.000 115.809 362 THR B C 1
ATOM 6475 O O . THR B 1 364 ? 18.686 -13.046 -45.524 1.000 135.651 362 THR B O 1
ATOM 6479 N N . SER B 1 365 ? 18.625 -11.082 -46.634 1.000 103.043 363 SER B N 1
ATOM 6480 C CA . SER B 1 365 ? 18.795 -11.670 -47.973 1.000 106.973 363 SER B CA 1
ATOM 6481 C C . SER B 1 365 ? 20.105 -11.185 -48.617 1.000 124.797 363 SER B C 1
ATOM 6482 O O . SER B 1 365 ? 20.089 -10.651 -49.728 1.000 134.093 363 SER B O 1
ATOM 6485 N N . LEU B 1 366 ? 21.254 -11.399 -47.937 1.000 146.484 364 LEU B N 1
ATOM 6486 C CA . LEU B 1 366 ? 22.511 -10.685 -48.188 1.000 112.861 364 LEU B CA 1
ATOM 6487 C C . LEU B 1 366 ? 22.203 -9.214 -48.437 1.000 94.751 364 LEU B C 1
ATOM 6488 O O . LEU B 1 366 ? 22.415 -8.661 -49.513 1.000 64.974 364 LEU B O 1
ATOM 6493 N N . TYR B 1 367 ? 21.663 -8.637 -47.361 1.000 78.849 365 TYR B N 1
ATOM 6494 C CA . TYR B 1 367 ? 21.114 -7.302 -47.287 1.000 60.918 365 TYR B CA 1
ATOM 6495 C C . TYR B 1 367 ? 22.262 -6.366 -47.667 1.000 47.440 365 TYR B C 1
ATOM 6496 O O . TYR B 1 367 ? 22.039 -5.316 -48.258 1.000 41.025 365 TYR B O 1
ATOM 6505 N N . SER B 1 368 ? 23.499 -6.742 -47.324 1.000 50.138 366 SER B N 1
ATOM 6506 C CA . SER B 1 368 ? 24.638 -5.846 -47.507 1.000 54.887 366 SER B CA 1
ATOM 6507 C C . SER B 1 368 ? 24.762 -5.441 -48.969 1.000 51.352 366 SER B C 1
ATOM 6508 O O . SER B 1 368 ? 24.946 -4.261 -49.301 1.000 38.777 366 SER B O 1
ATOM 6511 N N . VAL B 1 369 ? 24.591 -6.446 -49.826 1.000 45.512 367 VAL B N 1
ATOM 6512 C CA . VAL B 1 369 ? 24.763 -6.234 -51.234 1.000 49.666 367 VAL B CA 1
ATOM 6513 C C . VAL B 1 369 ? 23.512 -5.596 -51.807 1.000 43.868 367 VAL B C 1
ATOM 6514 O O . VAL B 1 369 ? 23.635 -4.575 -52.488 1.000 43.338 367 VAL B O 1
ATOM 6518 N N . PHE B 1 370 ? 22.323 -6.191 -51.554 1.000 45.795 368 PHE B N 1
ATOM 6519 C CA . PHE B 1 370 ? 21.138 -5.784 -52.311 1.000 46.365 368 PHE B CA 1
ATOM 6520 C C . PHE B 1 370 ? 20.214 -4.813 -51.583 1.000 44.200 368 PHE B C 1
ATOM 6521 O O . PHE B 1 370 ? 19.458 -4.093 -52.232 1.000 48.348 368 PHE B O 1
ATOM 6529 N N . GLY B 1 371 ? 20.214 -4.849 -50.248 1.000 46.392 369 GLY B N 1
ATOM 6530 C CA . GLY B 1 371 ? 19.246 -4.118 -49.444 1.000 41.960 369 GLY B CA 1
ATOM 6531 C C . GLY B 1 371 ? 19.778 -2.779 -48.948 1.000 46.124 369 GLY B C 1
ATOM 6532 O O . GLY B 1 371 ? 19.196 -1.743 -49.243 1.000 47.224 369 GLY B O 1
ATOM 6533 N N . PHE B 1 372 ? 20.922 -2.821 -48.250 1.000 49.707 370 PHE B N 1
ATOM 6534 C CA . PHE B 1 372 ? 21.569 -1.637 -47.708 1.000 52.332 370 PHE B CA 1
ATOM 6535 C C . PHE B 1 372 ? 21.614 -0.555 -48.766 1.000 46.194 370 PHE B C 1
ATOM 6536 O O . PHE B 1 372 ? 22.035 -0.790 -49.910 1.000 42.866 370 PHE B O 1
ATOM 6544 N N . ASN B 1 373 ? 21.232 0.653 -48.357 1.000 47.007 371 ASN B N 1
ATOM 6545 C CA . ASN B 1 373 ? 21.187 1.709 -49.343 1.000 55.849 371 ASN B CA 1
ATOM 6546 C C . ASN B 1 373 ? 21.489 3.058 -48.694 1.000 55.014 371 ASN B C 1
ATOM 6547 O O . ASN B 1 373 ? 20.724 4.013 -48.853 1.000 70.845 371 ASN B O 1
ATOM 6552 N N . ASP B 1 374 ? 22.626 3.138 -48.003 1.000 47.855 372 ASP B N 1
ATOM 6553 C CA . ASP B 1 374 ? 23.113 4.396 -47.470 1.000 43.807 372 ASP B CA 1
ATOM 6554 C C . ASP B 1 374 ? 24.625 4.495 -47.718 1.000 47.946 372 ASP B C 1
ATOM 6555 O O . ASP B 1 374 ? 25.431 4.656 -46.791 1.000 43.413 372 ASP B O 1
ATOM 6560 N N . TRP B 1 375 ? 25.019 4.345 -48.991 1.000 45.012 373 TRP B N 1
ATOM 6561 C CA . TRP B 1 375 ? 26.428 4.412 -49.348 1.000 39.377 373 TRP B CA 1
ATOM 6562 C C . TRP B 1 375 ? 26.881 5.858 -49.373 1.000 38.466 373 TRP B C 1
ATOM 6563 O O . TRP B 1 375 ? 26.313 6.635 -50.126 1.000 42.692 373 TRP B O 1
ATOM 6574 N N . PRO B 1 376 ? 27.979 6.260 -48.700 1.000 38.795 374 PRO B N 1
ATOM 6575 C CA . PRO B 1 376 ? 28.472 7.638 -48.886 1.000 36.201 374 PRO B CA 1
ATOM 6576 C C . PRO B 1 376 ? 28.784 8.006 -50.345 1.000 38.313 374 PRO B C 1
ATOM 6577 O O . PRO B 1 376 ? 28.751 9.180 -50.697 1.000 45.730 374 PRO B O 1
ATOM 6581 N N . SER B 1 377 ? 29.032 7.017 -51.222 1.000 33.793 375 SER B N 1
ATOM 6582 C CA . SER B 1 377 ? 29.309 7.280 -52.639 1.000 34.617 375 SER B CA 1
ATOM 6583 C C . SER B 1 377 ? 29.376 5.945 -53.386 1.000 33.473 375 SER B C 1
ATOM 6584 O O . SER B 1 377 ? 29.441 4.876 -52.769 1.000 31.850 375 SER B O 1
ATOM 6587 N N . GLU B 1 378 ? 29.401 6.007 -54.715 1.000 30.005 376 GLU B N 1
ATOM 6588 C CA . GLU B 1 378 ? 29.584 4.828 -55.545 1.000 33.612 376 GLU B CA 1
ATOM 6589 C C . GLU B 1 378 ? 30.972 4.195 -55.329 1.000 31.557 376 GLU B C 1
ATOM 6590 O O . GLU B 1 378 ? 31.159 2.989 -55.545 1.000 29.964 376 GLU B O 1
ATOM 6596 N N . GLU B 1 379 ? 31.963 5.005 -54.931 1.000 30.185 377 GLU B N 1
ATOM 6597 C CA . GLU B 1 379 ? 33.303 4.506 -54.659 1.000 31.727 377 GLU B CA 1
ATOM 6598 C C . GLU B 1 379 ? 33.247 3.617 -53.427 1.000 29.778 377 GLU B C 1
ATOM 6599 O O . GLU B 1 379 ? 33.875 2.558 -53.398 1.000 33.978 377 GLU B O 1
ATOM 6605 N N . HIS B 1 380 ? 32.393 3.972 -52.471 1.000 29.408 378 HIS B N 1
ATOM 6606 C CA . HIS B 1 380 ? 32.209 3.094 -51.323 1.000 28.904 378 HIS B CA 1
ATOM 6607 C C . HIS B 1 380 ? 31.412 1.851 -51.682 1.000 29.061 378 HIS B C 1
ATOM 6608 O O . HIS B 1 380 ? 31.664 0.763 -51.162 1.000 28.258 378 HIS B O 1
ATOM 6615 N N . ARG B 1 381 ? 30.400 2.036 -52.545 1.000 31.369 379 ARG B N 1
ATOM 6616 C CA . ARG B 1 381 ? 29.527 0.939 -52.907 1.000 31.368 379 ARG B CA 1
ATOM 6617 C C . ARG B 1 381 ? 30.382 -0.118 -53.593 1.000 27.342 379 ARG B C 1
ATOM 6618 O O . ARG B 1 381 ? 30.344 -1.265 -53.201 1.000 25.198 379 ARG B O 1
ATOM 6626 N N . TRP B 1 382 ? 31.148 0.269 -54.615 1.000 26.156 380 TRP B N 1
ATOM 6627 C CA . TRP B 1 382 ? 31.889 -0.739 -55.364 1.000 26.734 380 TRP B CA 1
ATOM 6628 C C . TRP B 1 382 ? 33.117 -1.204 -54.594 1.000 26.269 380 TRP B C 1
ATOM 6629 O O . TRP B 1 382 ? 33.556 -2.340 -54.766 1.000 29.973 380 TRP B O 1
ATOM 6640 N N . GLY B 1 383 ? 33.679 -0.362 -53.742 1.000 28.404 381 GLY B N 1
ATOM 6641 C CA . GLY B 1 383 ? 34.730 -0.849 -52.856 1.000 28.125 381 GLY B CA 1
ATOM 6642 C C . GLY B 1 383 ? 34.210 -2.005 -52.025 1.000 29.297 381 GLY B C 1
ATOM 6643 O O . GLY B 1 383 ? 34.868 -3.039 -51.877 1.000 32.306 381 GLY B O 1
ATOM 6644 N N . TYR B 1 384 ? 32.960 -1.877 -51.570 1.000 26.675 382 TYR B N 1
ATOM 6645 C CA . TYR B 1 384 ? 32.423 -2.977 -50.804 1.000 27.054 382 TYR B CA 1
ATOM 6646 C C . TYR B 1 384 ? 32.063 -4.146 -51.700 1.000 27.936 382 TYR B C 1
ATOM 6647 O O . TYR B 1 384 ? 32.373 -5.306 -51.364 1.000 27.380 382 TYR B O 1
ATOM 6656 N N . PHE B 1 385 ? 31.380 -3.887 -52.828 1.000 27.579 383 PHE B N 1
ATOM 6657 C CA . PHE B 1 385 ? 30.950 -4.995 -53.690 1.000 26.526 383 PHE B CA 1
ATOM 6658 C C . PHE B 1 385 ? 32.156 -5.770 -54.185 1.000 22.783 383 PHE B C 1
ATOM 6659 O O . PHE B 1 385 ? 32.177 -6.994 -54.114 1.000 23.317 383 PHE B O 1
ATOM 6667 N N . PHE B 1 386 ? 33.184 -5.050 -54.629 1.000 23.814 384 PHE B N 1
ATOM 6668 C CA . PHE B 1 386 ? 34.373 -5.730 -55.164 1.000 27.865 384 PHE B CA 1
ATOM 6669 C C . PHE B 1 386 ? 35.107 -6.512 -54.072 1.000 26.751 384 PHE B C 1
ATOM 6670 O O . PHE B 1 386 ? 35.535 -7.629 -54.323 1.000 26.304 384 PHE B O 1
ATOM 6678 N N . THR B 1 387 ? 35.142 -5.996 -52.843 1.000 26.003 385 THR B N 1
ATOM 6679 C CA . THR B 1 387 ? 35.787 -6.714 -51.757 1.000 24.922 385 THR B CA 1
ATOM 6680 C C . THR B 1 387 ? 35.007 -7.944 -51.392 1.000 24.450 385 THR B C 1
ATOM 6681 O O . THR B 1 387 ? 35.582 -9.007 -51.234 1.000 24.863 385 THR B O 1
ATOM 6685 N N . HIS B 1 388 ? 33.679 -7.815 -51.345 1.000 26.590 386 HIS B N 1
ATOM 6686 C CA . HIS B 1 388 ? 32.847 -8.979 -51.168 1.000 24.282 386 HIS B CA 1
ATOM 6687 C C . HIS B 1 388 ? 33.016 -10.038 -52.272 1.000 24.028 386 HIS B C 1
ATOM 6688 O O . HIS B 1 388 ? 33.130 -11.226 -51.974 1.000 25.722 386 HIS B O 1
ATOM 6695 N N . LEU B 1 389 ? 32.931 -9.656 -53.556 1.000 25.895 387 LEU B N 1
ATOM 6696 C CA . LEU B 1 389 ? 33.021 -10.648 -54.631 1.000 23.676 387 LEU B CA 1
ATOM 6697 C C . LEU B 1 389 ? 34.349 -11.370 -54.516 1.000 22.845 387 LEU B C 1
ATOM 6698 O O . LEU B 1 389 ? 34.425 -12.596 -54.558 1.000 23.341 387 LEU B O 1
ATOM 6703 N N . ASN B 1 390 ? 35.405 -10.597 -54.267 1.000 24.328 388 ASN B N 1
ATOM 6704 C CA . ASN B 1 390 ? 36.745 -11.139 -54.161 1.000 24.696 388 ASN B CA 1
ATOM 6705 C C . ASN B 1 390 ? 36.873 -12.152 -53.009 1.000 26.779 388 ASN B C 1
ATOM 6706 O O . ASN B 1 390 ? 37.467 -13.230 -53.114 1.000 25.124 388 ASN B O 1
ATOM 6711 N N . MET B 1 391 ? 36.290 -11.815 -51.870 1.000 29.420 389 MET B N 1
ATOM 6712 C CA . MET B 1 391 ? 36.421 -12.659 -50.688 1.000 30.847 389 MET B CA 1
ATOM 6713 C C . MET B 1 391 ? 35.745 -13.993 -50.989 1.000 28.002 389 MET B C 1
ATOM 6714 O O . MET B 1 391 ? 36.258 -15.055 -50.712 1.000 30.974 389 MET B O 1
ATOM 6719 N N . VAL B 1 392 ? 34.574 -13.941 -51.595 1.000 28.394 390 VAL B N 1
ATOM 6720 C CA . VAL B 1 392 ? 33.814 -15.143 -51.871 1.000 27.509 390 VAL B CA 1
ATOM 6721 C C . VAL B 1 392 ? 34.548 -15.993 -52.887 1.000 27.436 390 VAL B C 1
ATOM 6722 O O . VAL B 1 392 ? 34.683 -17.217 -52.749 1.000 26.578 390 VAL B O 1
ATOM 6726 N N . ALA B 1 393 ? 35.053 -15.322 -53.919 1.000 29.211 391 ALA B N 1
ATOM 6727 C CA . ALA B 1 393 ? 35.770 -15.994 -54.999 1.000 29.707 391 ALA B CA 1
ATOM 6728 C C . ALA B 1 393 ? 37.013 -16.693 -54.468 1.000 30.780 391 ALA B C 1
ATOM 6729 O O . ALA B 1 393 ? 37.443 -17.680 -55.042 1.000 35.181 391 ALA B O 1
ATOM 6731 N N . ASN B 1 394 ? 37.618 -16.166 -53.404 1.000 35.908 392 ASN B N 1
ATOM 6732 C CA . ASN B 1 394 ? 38.811 -16.791 -52.812 1.000 35.585 392 ASN B CA 1
ATOM 6733 C C . ASN B 1 394 ? 38.512 -17.548 -51.510 1.000 36.125 392 ASN B C 1
ATOM 6734 O O . ASN B 1 394 ? 39.427 -17.914 -50.804 1.000 39.214 392 ASN B O 1
ATOM 6739 N N . TRP B 1 395 ? 37.260 -17.898 -51.213 1.000 33.820 393 TRP B N 1
ATOM 6740 C CA . TRP B 1 395 ? 36.961 -18.652 -50.002 1.000 33.936 393 TRP B CA 1
ATOM 6741 C C . TRP B 1 395 ? 37.718 -19.986 -49.899 1.000 34.979 393 TRP B C 1
ATOM 6742 O O . TRP B 1 395 ? 37.508 -20.901 -50.677 1.000 32.519 393 TRP B O 1
ATOM 6753 N N . SER B 1 396 ? 38.567 -20.130 -48.882 1.000 34.693 394 SER B N 1
ATOM 6754 C CA . SER B 1 396 ? 39.479 -21.259 -48.870 1.000 35.212 394 SER B CA 1
ATOM 6755 C C . SER B 1 396 ? 38.894 -22.416 -48.104 1.000 32.650 394 SER B C 1
ATOM 6756 O O . SER B 1 396 ? 39.205 -23.536 -48.440 1.000 42.428 394 SER B O 1
ATOM 6759 N N . ASN B 1 397 ? 38.016 -22.176 -47.133 1.000 36.911 395 ASN B N 1
ATOM 6760 C CA . ASN B 1 397 ? 37.375 -23.262 -46.383 1.000 34.638 395 ASN B CA 1
ATOM 6761 C C . ASN B 1 397 ? 36.136 -23.793 -47.125 1.000 31.792 395 ASN B C 1
ATOM 6762 O O . ASN B 1 397 ? 35.029 -23.333 -46.900 1.000 28.987 395 ASN B O 1
ATOM 6767 N N . THR B 1 398 ? 36.308 -24.829 -47.956 1.000 31.399 396 THR B N 1
ATOM 6768 C CA . THR B 1 398 ? 35.203 -25.454 -48.637 1.000 31.508 396 THR B CA 1
ATOM 6769 C C . THR B 1 398 ? 35.288 -26.979 -48.528 1.000 32.109 396 THR B C 1
ATOM 6770 O O . THR B 1 398 ? 35.173 -27.692 -49.527 1.000 30.044 396 THR B O 1
ATOM 6774 N N . PRO B 1 399 ? 35.378 -27.550 -47.318 1.000 30.611 397 PRO B N 1
ATOM 6775 C CA . PRO B 1 399 ? 35.533 -29.006 -47.156 1.000 34.440 397 PRO B CA 1
ATOM 6776 C C . PRO B 1 399 ? 34.305 -29.802 -47.614 1.000 31.872 397 PRO B C 1
ATOM 6777 O O . PRO B 1 399 ? 34.410 -30.881 -48.187 1.000 29.588 397 PRO B O 1
ATOM 6781 N N . THR B 1 400 ? 33.127 -29.198 -47.503 1.000 30.678 398 THR B N 1
ATOM 6782 C CA . THR B 1 400 ? 31.927 -29.885 -47.918 1.000 31.850 398 THR B CA 1
ATOM 6783 C C . THR B 1 400 ? 31.864 -29.995 -49.444 1.000 30.791 398 THR B C 1
ATOM 6784 O O . THR B 1 400 ? 31.475 -31.026 -49.981 1.000 32.040 398 THR B O 1
ATOM 6788 N N . TYR B 1 401 ? 32.192 -28.908 -50.147 1.000 28.470 399 TYR B N 1
ATOM 6789 C CA . TYR B 1 401 ? 32.290 -28.943 -51.591 1.000 26.181 399 TYR B CA 1
ATOM 6790 C C . TYR B 1 401 ? 33.336 -29.966 -52.007 1.000 27.849 399 TYR B C 1
ATOM 6791 O O . TYR B 1 401 ? 33.116 -30.656 -53.012 1.000 30.370 399 TYR B O 1
ATOM 6800 N N . GLN B 1 402 ? 34.475 -30.028 -51.271 1.000 30.284 400 GLN B N 1
ATOM 6801 C CA . GLN B 1 402 ? 35.606 -30.878 -51.652 1.000 32.786 400 GLN B CA 1
ATOM 6802 C C . GLN B 1 402 ? 35.260 -32.357 -51.440 1.000 33.992 400 GLN B C 1
ATOM 6803 O O . GLN B 1 402 ? 35.887 -33.228 -52.016 1.000 36.122 400 GLN B O 1
ATOM 6809 N N . THR B 1 403 ? 34.257 -32.655 -50.615 1.000 35.490 401 THR B N 1
ATOM 6810 C CA . THR B 1 403 ? 33.758 -34.016 -50.445 1.000 35.835 401 THR B CA 1
ATOM 6811 C C . THR B 1 403 ? 32.639 -34.323 -51.446 1.000 36.427 401 THR B C 1
ATOM 6812 O O . THR B 1 403 ? 32.602 -35.400 -52.033 1.000 41.004 401 THR B O 1
ATOM 6816 N N . LEU B 1 404 ? 31.723 -33.377 -51.642 1.000 32.687 402 LEU B N 1
ATOM 6817 C CA . LEU B 1 404 ? 30.573 -33.614 -52.505 1.000 34.174 402 LEU B CA 1
ATOM 6818 C C . LEU B 1 404 ? 30.986 -33.787 -53.963 1.000 32.436 402 LEU B C 1
ATOM 6819 O O . LEU B 1 404 ? 30.563 -34.723 -54.604 1.000 35.292 402 LEU B O 1
ATOM 6824 N N . ILE B 1 405 ? 31.894 -32.946 -54.452 1.000 35.372 403 ILE B N 1
ATOM 6825 C CA . ILE B 1 405 ? 32.174 -32.890 -55.878 1.000 36.289 403 ILE B CA 1
ATOM 6826 C C . ILE B 1 405 ? 32.823 -34.184 -56.396 1.000 36.888 403 ILE B C 1
ATOM 6827 O O . ILE B 1 405 ? 32.330 -34.721 -57.394 1.000 38.360 403 ILE B O 1
ATOM 6832 N N . PRO B 1 406 ? 33.876 -34.754 -55.758 1.000 36.289 404 PRO B N 1
ATOM 6833 C CA . PRO B 1 406 ? 34.476 -36.017 -56.200 1.000 35.939 404 PRO B CA 1
ATOM 6834 C C . PRO B 1 406 ? 33.514 -37.186 -56.148 1.000 36.689 404 PRO B C 1
ATOM 6835 O O . PRO B 1 406 ? 33.506 -38.068 -57.016 1.000 40.332 404 PRO B O 1
ATOM 6839 N N . TRP B 1 407 ? 32.657 -37.181 -55.139 1.000 42.153 405 TRP B N 1
ATOM 6840 C CA . TRP B 1 407 ? 31.592 -38.171 -55.087 1.000 37.824 405 TRP B CA 1
ATOM 6841 C C . TRP B 1 407 ? 30.629 -37.992 -56.277 1.000 36.053 405 TRP B C 1
ATOM 6842 O O . TRP B 1 407 ? 30.278 -38.971 -56.901 1.000 37.800 405 TRP B O 1
ATOM 6853 N N . LEU B 1 408 ? 30.188 -36.771 -56.601 1.000 32.637 406 LEU B N 1
ATOM 6854 C CA . LEU B 1 408 ? 29.308 -36.567 -57.742 1.000 38.230 406 LEU B CA 1
ATOM 6855 C C . LEU B 1 408 ? 29.952 -37.060 -59.038 1.000 39.308 406 LEU B C 1
ATOM 6856 O O . LEU B 1 408 ? 29.247 -37.537 -59.904 1.000 39.074 406 LEU B O 1
ATOM 6861 N N . ARG B 1 409 ? 31.280 -36.923 -59.175 1.000 42.438 407 ARG B N 1
ATOM 6862 C CA . ARG B 1 409 ? 31.964 -37.292 -60.402 1.000 44.859 407 ARG B CA 1
ATOM 6863 C C . ARG B 1 409 ? 31.834 -38.759 -60.780 1.000 43.968 407 ARG B C 1
ATOM 6864 O O . ARG B 1 409 ? 31.877 -39.025 -61.972 1.000 42.900 407 ARG B O 1
ATOM 6872 N N . ASN B 1 410 ? 31.648 -39.668 -59.811 1.000 42.669 408 ASN B N 1
ATOM 6873 C CA . ASN B 1 410 ? 31.403 -41.083 -60.095 1.000 49.050 408 ASN B CA 1
ATOM 6874 C C . ASN B 1 410 ? 30.172 -41.332 -60.965 1.000 45.494 408 ASN B C 1
ATOM 6875 O O . ASN B 1 410 ? 30.008 -42.416 -61.497 1.000 52.285 408 ASN B O 1
ATOM 6880 N N . PHE B 1 411 ? 29.291 -40.339 -61.104 1.000 44.160 409 PHE B N 1
ATOM 6881 C CA . PHE B 1 411 ? 28.022 -40.493 -61.796 1.000 42.607 409 PHE B CA 1
ATOM 6882 C C . PHE B 1 411 ? 28.164 -40.098 -63.265 1.000 40.392 409 PHE B C 1
ATOM 6883 O O . PHE B 1 411 ? 27.230 -40.241 -64.046 1.000 43.593 409 PHE B O 1
ATOM 6891 N N . GLY B 1 412 ? 29.336 -39.567 -63.615 1.000 40.462 410 GLY B N 1
ATOM 6892 C CA . GLY B 1 412 ? 29.568 -39.043 -64.939 1.000 40.975 410 GLY B CA 1
ATOM 6893 C C . GLY B 1 412 ? 28.476 -38.046 -65.309 1.000 43.772 410 GLY B C 1
ATOM 6894 O O . GLY B 1 412 ? 28.219 -37.062 -64.595 1.000 44.982 410 GLY B O 1
ATOM 6895 N N . GLN B 1 413 ? 27.805 -38.342 -66.414 1.000 42.830 411 GLN B N 1
ATOM 6896 C CA . GLN B 1 413 ? 26.926 -37.359 -67.003 1.000 48.930 411 GLN B CA 1
ATOM 6897 C C . GLN B 1 413 ? 25.574 -37.397 -66.276 1.000 46.222 411 GLN B C 1
ATOM 6898 O O . GLN B 1 413 ? 24.750 -36.528 -66.494 1.000 43.507 411 GLN B O 1
ATOM 6904 N N . ASP B 1 414 ? 25.396 -38.347 -65.353 1.000 45.436 412 ASP B N 1
ATOM 6905 C CA . ASP B 1 414 ? 24.149 -38.517 -64.635 1.000 42.134 412 ASP B CA 1
ATOM 6906 C C . ASP B 1 414 ? 24.217 -37.853 -63.261 1.000 37.231 412 ASP B C 1
ATOM 6907 O O . ASP B 1 414 ? 23.612 -38.330 -62.316 1.000 36.714 412 ASP B O 1
ATOM 6912 N N . ALA B 1 415 ? 24.931 -36.737 -63.159 1.000 39.219 413 ALA B N 1
ATOM 6913 C CA . ALA B 1 415 ? 24.896 -35.886 -61.985 1.000 38.808 413 ALA B CA 1
ATOM 6914 C C . ALA B 1 415 ? 24.687 -34.457 -62.452 1.000 39.535 413 ALA B C 1
ATOM 6915 O O . ALA B 1 415 ? 25.170 -34.070 -63.526 1.000 38.178 413 ALA B O 1
ATOM 6917 N N . PHE B 1 416 ? 23.950 -33.673 -61.652 1.000 34.289 414 PHE B N 1
ATOM 6918 C CA . PHE B 1 416 ? 23.635 -32.318 -62.085 1.000 31.694 414 PHE B CA 1
ATOM 6919 C C . PHE B 1 416 ? 23.453 -31.473 -60.822 1.000 31.969 414 PHE B C 1
ATOM 6920 O O . PHE B 1 416 ? 22.984 -31.992 -59.819 1.000 30.965 414 PHE B O 1
ATOM 6928 N N . VAL B 1 417 ? 23.840 -30.198 -60.885 1.000 28.855 415 VAL B N 1
ATOM 6929 C CA . VAL B 1 417 ? 23.755 -29.280 -59.762 1.000 27.994 415 VAL B CA 1
ATOM 6930 C C . VAL B 1 417 ? 22.885 -28.101 -60.204 1.000 27.207 415 VAL B C 1
ATOM 6931 O O . VAL B 1 417 ? 23.081 -27.533 -61.257 1.000 26.648 415 VAL B O 1
ATOM 6935 N N . ARG B 1 418 ? 21.869 -27.806 -59.424 1.000 23.955 416 ARG B N 1
ATOM 6936 C CA . ARG B 1 418 ? 21.025 -26.668 -59.629 1.000 24.906 416 ARG B CA 1
ATOM 6937 C C . ARG B 1 418 ? 21.008 -25.898 -58.315 1.000 26.014 416 ARG B C 1
ATOM 6938 O O . ARG B 1 418 ? 20.519 -26.427 -57.328 1.000 27.794 416 ARG B O 1
ATOM 6946 N N . THR B 1 419 ? 21.454 -24.635 -58.324 1.000 26.811 417 THR B N 1
ATOM 6947 C CA . THR B 1 419 ? 21.593 -23.885 -57.103 1.000 26.801 417 THR B CA 1
ATOM 6948 C C . THR B 1 419 ? 20.887 -22.554 -57.254 1.000 26.963 417 THR B C 1
ATOM 6949 O O . THR B 1 419 ? 21.006 -21.925 -58.302 1.000 25.529 417 THR B O 1
ATOM 6953 N N . SER B 1 420 ? 20.238 -22.107 -56.158 1.000 24.979 418 SER B N 1
ATOM 6954 C CA . SER B 1 420 ? 19.563 -20.813 -56.121 1.000 24.269 418 SER B CA 1
ATOM 6955 C C . SER B 1 420 ? 20.446 -19.768 -55.441 1.000 26.082 418 SER B C 1
ATOM 6956 O O . SER B 1 420 ? 20.058 -18.631 -55.223 1.000 26.905 418 SER B O 1
ATOM 6959 N N . ALA B 1 421 ? 21.593 -20.184 -54.947 1.000 28.470 419 ALA B N 1
ATOM 6960 C CA . ALA B 1 421 ? 22.453 -19.230 -54.262 1.000 36.419 419 ALA B CA 1
ATOM 6961 C C . ALA B 1 421 ? 23.820 -19.356 -54.856 1.000 41.773 419 ALA B C 1
ATOM 6962 O O . ALA B 1 421 ? 24.617 -20.072 -54.253 1.000 40.958 419 ALA B O 1
ATOM 6964 N N . ALA B 1 422 ? 23.976 -18.818 -56.062 1.000 38.226 420 ALA B N 1
ATOM 6965 C CA . ALA B 1 422 ? 25.181 -19.063 -56.840 1.000 49.664 420 ALA B CA 1
ATOM 6966 C C . ALA B 1 422 ? 26.284 -18.078 -56.442 1.000 51.398 420 ALA B C 1
ATOM 6967 O O . ALA B 1 422 ? 26.456 -17.010 -57.029 1.000 40.598 420 ALA B O 1
ATOM 6969 N N . ASP B 1 423 ? 26.999 -18.416 -55.368 1.000 45.452 421 ASP B N 1
ATOM 6970 C CA . ASP B 1 423 ? 28.147 -17.629 -54.977 1.000 38.784 421 ASP B CA 1
ATOM 6971 C C . ASP B 1 423 ? 29.384 -18.044 -55.803 1.000 36.807 421 ASP B C 1
ATOM 6972 O O . ASP B 1 423 ? 30.477 -17.537 -55.589 1.000 32.102 421 ASP B O 1
ATOM 6977 N N . GLY B 1 424 ? 29.243 -19.039 -56.682 1.000 32.888 422 GLY B N 1
ATOM 6978 C CA . GLY B 1 424 ? 30.326 -19.495 -57.535 1.000 34.424 422 GLY B CA 1
ATOM 6979 C C . GLY B 1 424 ? 31.137 -20.661 -56.968 1.000 36.845 422 GLY B C 1
ATOM 6980 O O . GLY B 1 424 ? 32.058 -21.108 -57.655 1.000 34.868 422 GLY B O 1
ATOM 6981 N N . LEU B 1 425 ? 30.775 -21.190 -55.779 1.000 31.329 423 LEU B N 1
ATOM 6982 C CA . LEU B 1 425 ? 31.666 -22.133 -55.134 1.000 32.379 423 LEU B CA 1
ATOM 6983 C C . LEU B 1 425 ? 31.593 -23.494 -55.796 1.000 28.528 423 LEU B C 1
ATOM 6984 O O . LEU B 1 425 ? 32.585 -24.201 -55.784 1.000 27.341 423 LEU B O 1
ATOM 6989 N N . PHE B 1 426 ? 30.505 -23.858 -56.479 1.000 26.422 424 PHE B N 1
ATOM 6990 C CA . PHE B 1 426 ? 30.575 -25.108 -57.255 1.000 29.362 424 PHE B CA 1
ATOM 6991 C C . PHE B 1 426 ? 31.652 -25.052 -58.353 1.000 33.160 424 PHE B C 1
ATOM 6992 O O . PHE B 1 426 ? 32.439 -26.009 -58.501 1.000 33.249 424 PHE B O 1
ATOM 7000 N N . LEU B 1 427 ? 31.704 -23.947 -59.126 1.000 32.849 425 LEU B N 1
ATOM 7001 C CA . LEU B 1 427 ? 32.649 -23.856 -60.231 1.000 34.336 425 LEU B CA 1
ATOM 7002 C C . LEU B 1 427 ? 34.069 -23.816 -59.700 1.000 31.613 425 LEU B C 1
ATOM 7003 O O . LEU B 1 427 ? 34.964 -24.393 -60.302 1.000 33.848 425 LEU B O 1
ATOM 7008 N N . ALA B 1 428 ? 34.259 -23.098 -58.600 1.000 30.111 426 ALA B N 1
ATOM 7009 C CA . ALA B 1 428 ? 35.577 -22.837 -58.046 1.000 28.669 426 ALA B CA 1
ATOM 7010 C C . ALA B 1 428 ? 36.121 -24.061 -57.324 1.000 30.828 426 ALA B C 1
ATOM 7011 O O . ALA B 1 428 ? 37.296 -24.111 -57.018 1.000 33.540 426 ALA B O 1
ATOM 7013 N N . ASN B 1 429 ? 35.280 -25.054 -57.052 1.000 31.115 427 ASN B N 1
ATOM 7014 C CA . ASN B 1 429 ? 35.768 -26.304 -56.516 1.000 29.405 427 ASN B CA 1
ATOM 7015 C C . ASN B 1 429 ? 35.663 -27.386 -57.578 1.000 30.488 427 ASN B C 1
ATOM 7016 O O . ASN B 1 429 ? 35.835 -28.545 -57.276 1.000 32.473 427 ASN B O 1
ATOM 7021 N N . GLY B 1 430 ? 35.482 -27.011 -58.841 1.000 32.235 428 GLY B N 1
ATOM 7022 C CA . GLY B 1 430 ? 35.787 -27.941 -59.927 1.000 31.230 428 GLY B CA 1
ATOM 7023 C C . GLY B 1 430 ? 34.591 -28.616 -60.589 1.000 29.986 428 GLY B C 1
ATOM 7024 O O . GLY B 1 430 ? 34.759 -29.505 -61.404 1.000 30.707 428 GLY B O 1
ATOM 7025 N N . TRP B 1 431 ? 33.370 -28.198 -60.267 1.000 32.792 429 TRP B N 1
ATOM 7026 C CA . TRP B 1 431 ? 32.211 -28.778 -60.909 1.000 31.167 429 TRP B CA 1
ATOM 7027 C C . TRP B 1 431 ? 32.080 -28.145 -62.285 1.000 31.001 429 TRP B C 1
ATOM 7028 O O . TRP B 1 431 ? 32.199 -26.964 -62.424 1.000 31.950 429 TRP B O 1
ATOM 7039 N N . PRO B 1 432 ? 31.813 -28.874 -63.370 1.000 34.918 430 PRO B N 1
ATOM 7040 C CA . PRO B 1 432 ? 31.753 -28.229 -64.684 1.000 34.847 430 PRO B CA 1
ATOM 7041 C C . PRO B 1 432 ? 30.468 -27.444 -64.917 1.000 32.968 430 PRO B C 1
ATOM 7042 O O . PRO B 1 432 ? 29.402 -27.866 -64.509 1.000 36.410 430 PRO B O 1
ATOM 7046 N N . LYS B 1 433 ? 30.604 -26.328 -65.621 1.000 33.041 431 LYS B N 1
ATOM 7047 C CA . LYS B 1 433 ? 29.505 -25.463 -65.965 1.000 34.550 431 LYS B CA 1
ATOM 7048 C C . LYS B 1 433 ? 28.486 -26.174 -66.827 1.000 31.480 431 LYS B C 1
ATOM 7049 O O . LYS B 1 433 ? 27.341 -25.839 -66.697 1.000 33.167 431 LYS B O 1
ATOM 7055 N N . GLU B 1 434 ? 28.867 -27.187 -67.603 1.000 34.181 432 GLU B N 1
ATOM 7056 C CA . GLU B 1 434 ? 27.913 -27.897 -68.442 1.000 33.973 432 GLU B CA 1
ATOM 7057 C C . GLU B 1 434 ? 26.966 -28.790 -67.651 1.000 33.454 432 GLU B C 1
ATOM 7058 O O . GLU B 1 434 ? 26.003 -29.298 -68.230 1.000 34.623 432 GLU B O 1
ATOM 7064 N N . GLN B 1 435 ? 27.219 -28.997 -66.349 1.000 35.279 433 GLN B N 1
ATOM 7065 C CA . GLN B 1 435 ? 26.382 -29.834 -65.494 1.000 32.026 433 GLN B CA 1
ATOM 7066 C C . GLN B 1 435 ? 25.850 -28.995 -64.342 1.000 30.283 433 GLN B C 1
ATOM 7067 O O . GLN B 1 435 ? 25.640 -29.508 -63.241 1.000 26.160 433 GLN B O 1
ATOM 7073 N N . LEU B 1 436 ? 25.710 -27.690 -64.590 1.000 29.126 434 LEU B N 1
ATOM 7074 C CA . LEU B 1 436 ? 25.308 -26.747 -63.558 1.000 28.528 434 LEU B CA 1
ATOM 7075 C C . LEU B 1 436 ? 24.193 -25.845 -64.063 1.000 27.719 434 LEU B C 1
ATOM 7076 O O . LEU B 1 436 ? 24.251 -25.348 -65.186 1.000 29.918 434 LEU B O 1
ATOM 7081 N N . SER B 1 437 ? 23.263 -25.532 -63.171 1.000 25.238 435 SER B N 1
ATOM 7082 C CA . SER B 1 437 ? 22.253 -24.526 -63.412 1.000 27.469 435 SER B CA 1
ATOM 7083 C C . SER B 1 437 ? 22.169 -23.507 -62.285 1.000 26.185 435 SER B C 1
ATOM 7084 O O . SER B 1 437 ? 22.304 -23.902 -61.126 1.000 24.129 435 SER B O 1
ATOM 7087 N N . THR B 1 438 ? 21.841 -22.243 -62.633 1.000 27.139 436 THR B N 1
ATOM 7088 C CA . THR B 1 438 ? 21.737 -21.164 -61.671 1.000 25.868 436 THR B CA 1
ATOM 7089 C C . THR B 1 438 ? 20.575 -20.237 -61.966 1.000 25.559 436 THR B C 1
ATOM 7090 O O . THR B 1 438 ? 20.780 -19.075 -62.345 1.000 22.901 436 THR B O 1
ATOM 7094 N N . PRO B 1 439 ? 19.319 -20.648 -61.699 1.000 26.755 437 PRO B N 1
ATOM 7095 C CA . PRO B 1 439 ? 18.176 -19.859 -62.161 1.000 27.915 437 PRO B CA 1
ATOM 7096 C C . PRO B 1 439 ? 17.932 -18.511 -61.489 1.000 26.144 437 PRO B C 1
ATOM 7097 O O . PRO B 1 439 ? 17.147 -17.728 -62.012 1.000 28.657 437 PRO B O 1
ATOM 7101 N N . GLN B 1 440 ? 18.554 -18.251 -60.344 1.000 24.837 438 GLN B N 1
ATOM 7102 C CA . GLN B 1 440 ? 18.353 -16.965 -59.689 1.000 26.469 438 GLN B CA 1
ATOM 7103 C C . GLN B 1 440 ? 19.579 -16.103 -59.926 1.000 26.594 438 GLN B C 1
ATOM 7104 O O . GLN B 1 440 ? 19.750 -15.108 -59.234 1.000 24.106 438 GLN B O 1
ATOM 7110 N N . GLY B 1 441 ? 20.464 -16.525 -60.837 1.000 29.062 439 GLY B N 1
ATOM 7111 C CA . GLY B 1 441 ? 21.603 -15.699 -61.209 1.000 26.255 439 GLY B CA 1
ATOM 7112 C C . GLY B 1 441 ? 22.782 -16.028 -60.310 1.000 28.888 439 GLY B C 1
ATOM 7113 O O . GLY B 1 441 ? 22.727 -16.964 -59.512 1.000 37.304 439 GLY B O 1
ATOM 7114 N N . SER B 1 442 ? 23.862 -15.272 -60.433 1.000 31.724 440 SER B N 1
ATOM 7115 C CA . SER B 1 442 ? 25.077 -15.591 -59.692 1.000 29.564 440 SER B CA 1
ATOM 7116 C C . SER B 1 442 ? 25.941 -14.357 -59.584 1.000 26.529 440 SER B C 1
ATOM 7117 O O . SER B 1 442 ? 25.687 -13.385 -60.263 1.000 27.248 440 SER B O 1
ATOM 7120 N N . TYR B 1 443 ? 27.008 -14.469 -58.796 1.000 25.503 441 TYR B N 1
ATOM 7121 C CA . TYR B 1 443 ? 28.010 -13.432 -58.631 1.000 29.284 441 TYR B CA 1
ATOM 7122 C C . TYR B 1 443 ? 28.922 -13.331 -59.845 1.000 27.681 441 TYR B C 1
ATOM 7123 O O . TYR B 1 443 ? 29.739 -12.422 -59.910 1.000 32.303 441 TYR B O 1
ATOM 7132 N N . GLY B 1 444 ? 28.847 -14.317 -60.755 1.000 24.232 442 GLY B N 1
ATOM 7133 C CA . GLY B 1 444 ? 29.720 -14.306 -61.924 1.000 25.259 442 GLY B CA 1
ATOM 7134 C C . GLY B 1 444 ? 29.400 -13.206 -62.944 1.000 25.979 442 GLY B C 1
ATOM 7135 O O . GLY B 1 444 ? 30.222 -12.957 -63.799 1.000 30.450 442 GLY B O 1
ATOM 7136 N N . TYR B 1 445 ? 28.250 -12.507 -62.879 1.000 25.098 443 TYR B N 1
ATOM 7137 C CA . TYR B 1 445 ? 27.964 -11.421 -63.806 1.000 24.243 443 TYR B CA 1
ATOM 7138 C C . TYR B 1 445 ? 27.472 -10.177 -63.082 1.000 23.982 443 TYR B C 1
ATOM 7139 O O . TYR B 1 445 ? 26.872 -10.270 -61.996 1.000 22.219 443 TYR B O 1
ATOM 7148 N N . LEU B 1 446 ? 27.698 -9.033 -63.734 1.000 23.444 444 LEU B N 1
ATOM 7149 C CA . LEU B 1 446 ? 27.041 -7.766 -63.421 1.000 23.933 444 LEU B CA 1
ATOM 7150 C C . LEU B 1 446 ? 26.086 -7.393 -64.569 1.000 25.165 444 LEU B C 1
ATOM 7151 O O . LEU B 1 446 ? 26.241 -7.872 -65.701 1.000 24.236 444 LEU B O 1
ATOM 7156 N N . GLN B 1 447 ? 25.088 -6.534 -64.275 1.000 24.782 445 GLN B N 1
ATOM 7157 C CA . GLN B 1 447 ? 24.168 -6.064 -65.286 1.000 23.377 445 GLN B CA 1
ATOM 7158 C C . GLN B 1 447 ? 23.798 -4.631 -65.043 1.000 24.559 445 GLN B C 1
ATOM 7159 O O . GLN B 1 447 ? 24.067 -4.053 -63.971 1.000 22.355 445 GLN B O 1
ATOM 7165 N N . CYS B 1 448 ? 23.352 -4.051 -66.147 1.000 26.753 446 CYS B N 1
ATOM 7166 C CA . CYS B 1 448 ? 22.662 -2.772 -66.148 1.000 33.237 446 CYS B CA 1
ATOM 7167 C C . CYS B 1 448 ? 21.440 -2.790 -65.224 1.000 31.749 446 CYS B C 1
ATOM 7168 O O . CYS B 1 448 ? 20.587 -3.630 -65.369 1.000 29.935 446 CYS B O 1
ATOM 7171 N N . LEU B 1 449 ? 21.313 -1.786 -64.364 1.000 34.496 447 LEU B N 1
ATOM 7172 C CA . LEU B 1 449 ? 20.294 -1.754 -63.321 1.000 35.882 447 LEU B CA 1
ATOM 7173 C C . LEU B 1 449 ? 18.963 -1.248 -63.882 1.000 37.430 447 LEU B C 1
ATOM 7174 O O . LEU B 1 449 ? 17.927 -1.484 -63.271 1.000 42.957 447 LEU B O 1
ATOM 7179 N N . ASN B 1 450 ? 18.993 -0.630 -65.072 1.000 36.297 448 ASN B N 1
ATOM 7180 C CA . ASN B 1 450 ? 17.814 -0.306 -65.864 1.000 41.018 448 ASN B CA 1
ATOM 7181 C C . ASN B 1 450 ? 17.521 -1.361 -66.925 1.000 41.319 448 ASN B C 1
ATOM 7182 O O . ASN B 1 450 ? 16.546 -1.244 -67.660 1.000 43.523 448 ASN B O 1
ATOM 7187 N N . ASN B 1 451 ? 18.361 -2.390 -67.004 1.000 39.591 449 ASN B N 1
ATOM 7188 C CA . ASN B 1 451 ? 18.146 -3.543 -67.869 1.000 39.991 449 ASN B CA 1
ATOM 7189 C C . ASN B 1 451 ? 17.790 -3.063 -69.268 1.000 38.216 449 ASN B C 1
ATOM 7190 O O . ASN B 1 451 ? 16.763 -3.433 -69.791 1.000 44.663 449 ASN B O 1
ATOM 7195 N N . CYS B 1 452 ? 18.683 -2.294 -69.875 1.000 39.544 450 CYS B N 1
ATOM 7196 C CA . CYS B 1 452 ? 18.377 -1.537 -71.078 1.000 43.107 450 CYS B CA 1
ATOM 7197 C C . CYS B 1 452 ? 18.242 -2.412 -72.310 1.000 41.138 450 CYS B C 1
ATOM 7198 O O . CYS B 1 452 ? 17.586 -2.001 -73.239 1.000 48.240 450 CYS B O 1
ATOM 7201 N N . ARG B 1 453 ? 18.988 -3.515 -72.359 1.000 43.275 451 ARG B N 1
ATOM 7202 C CA . ARG B 1 453 ? 18.924 -4.549 -73.384 1.000 37.884 451 ARG B CA 1
ATOM 7203 C C . ARG B 1 453 ? 19.559 -5.807 -72.797 1.000 38.326 451 ARG B C 1
ATOM 7204 O O . ARG B 1 453 ? 20.292 -5.738 -71.803 1.000 33.130 451 ARG B O 1
ATOM 7212 N N . VAL B 1 454 ? 19.332 -6.932 -73.469 1.000 36.596 452 VAL B N 1
ATOM 7213 C CA . VAL B 1 454 ? 19.674 -8.270 -73.050 1.000 36.525 452 VAL B CA 1
ATOM 7214 C C . VAL B 1 454 ? 21.190 -8.457 -72.983 1.000 39.032 452 VAL B C 1
ATOM 7215 O O . VAL B 1 454 ? 21.669 -9.307 -72.228 1.000 41.402 452 VAL B O 1
ATOM 7219 N N . ASP B 1 455 ? 21.969 -7.696 -73.772 1.000 38.565 453 ASP B N 1
ATOM 7220 C CA . ASP B 1 455 ? 23.424 -7.825 -73.764 1.000 39.247 453 ASP B CA 1
ATOM 7221 C C . ASP B 1 455 ? 24.131 -6.918 -72.744 1.000 37.601 453 ASP B C 1
ATOM 7222 O O . ASP B 1 455 ? 25.363 -6.945 -72.634 1.000 36.454 453 ASP B O 1
ATOM 7227 N N . ALA B 1 456 ? 23.391 -6.051 -72.032 1.000 34.552 454 ALA B N 1
ATOM 7228 C CA . ALA B 1 456 ? 23.949 -5.218 -70.964 1.000 32.212 454 ALA B CA 1
ATOM 7229 C C . ALA B 1 456 ? 24.292 -6.016 -69.687 1.000 30.917 454 ALA B C 1
ATOM 7230 O O . ALA B 1 456 ? 23.754 -5.720 -68.636 1.000 29.882 454 ALA B O 1
ATOM 7232 N N . VAL B 1 457 ? 25.215 -6.983 -69.812 1.000 30.431 455 VAL B N 1
ATOM 7233 C CA . VAL B 1 457 ? 25.759 -7.826 -68.772 1.000 33.285 455 VAL B CA 1
ATOM 7234 C C . VAL B 1 457 ? 27.239 -8.046 -69.067 1.000 32.594 455 VAL B C 1
ATOM 7235 O O . VAL B 1 457 ? 27.661 -8.082 -70.222 1.000 28.972 455 VAL B O 1
ATOM 7239 N N . VAL B 1 458 ? 28.004 -8.334 -68.017 1.000 31.520 456 VAL B N 1
ATOM 7240 C CA . VAL B 1 458 ? 29.438 -8.505 -68.184 1.000 31.942 456 VAL B CA 1
ATOM 7241 C C . VAL B 1 458 ? 30.002 -9.452 -67.122 1.000 27.329 456 VAL B C 1
ATOM 7242 O O . VAL B 1 458 ? 29.527 -9.488 -66.020 1.000 26.682 456 VAL B O 1
ATOM 7246 N N . PRO B 1 459 ? 30.995 -10.322 -67.420 1.000 28.007 457 PRO B N 1
ATOM 7247 C CA . PRO B 1 459 ? 31.577 -11.150 -66.362 1.000 25.516 457 PRO B CA 1
ATOM 7248 C C . PRO B 1 459 ? 32.176 -10.266 -65.259 1.000 24.610 457 PRO B C 1
ATOM 7249 O O . PRO B 1 459 ? 32.771 -9.248 -65.518 1.000 26.241 457 PRO B O 1
ATOM 7253 N N . SER B 1 460 ? 31.961 -10.629 -64.002 1.000 23.726 458 SER B N 1
ATOM 7254 C CA . SER B 1 460 ? 32.444 -9.853 -62.866 1.000 24.884 458 SER B CA 1
ATOM 7255 C C . SER B 1 460 ? 33.920 -10.114 -62.591 1.000 25.518 458 SER B C 1
ATOM 7256 O O . SER B 1 460 ? 34.623 -9.183 -62.228 1.000 27.355 458 SER B O 1
ATOM 7259 N N . ALA B 1 461 ? 34.416 -11.346 -62.785 1.000 28.867 459 ALA B N 1
ATOM 7260 C CA . ALA B 1 461 ? 35.767 -11.693 -62.318 1.000 27.190 459 ALA B CA 1
ATOM 7261 C C . ALA B 1 461 ? 36.807 -10.702 -62.869 1.000 30.750 459 ALA B C 1
ATOM 7262 O O . ALA B 1 461 ? 37.675 -10.273 -62.100 1.000 30.307 459 ALA B O 1
ATOM 7264 N N . PRO B 1 462 ? 36.839 -10.316 -64.183 1.000 29.236 460 PRO B N 1
ATOM 7265 C CA . PRO B 1 462 ? 37.932 -9.454 -64.640 1.000 27.353 460 PRO B CA 1
ATOM 7266 C C . PRO B 1 462 ? 37.839 -8.057 -64.041 1.000 26.292 460 PRO B C 1
ATOM 7267 O O . PRO B 1 462 ? 38.883 -7.404 -63.864 1.000 26.323 460 PRO B O 1
ATOM 7271 N N . LEU B 1 463 ? 36.619 -7.597 -63.738 1.000 24.407 461 LEU B N 1
ATOM 7272 C CA . LEU B 1 463 ? 36.433 -6.295 -63.115 1.000 26.472 461 LEU B CA 1
ATOM 7273 C C . LEU B 1 463 ? 36.892 -6.287 -61.640 1.000 27.992 461 LEU B C 1
ATOM 7274 O O . LEU B 1 463 ? 37.583 -5.362 -61.212 1.000 28.204 461 LEU B O 1
ATOM 7279 N N . VAL B 1 464 ? 36.528 -7.326 -60.874 1.000 29.991 462 VAL B N 1
ATOM 7280 C CA . VAL B 1 464 ? 37.055 -7.560 -59.533 1.000 28.292 462 VAL B CA 1
ATOM 7281 C C . VAL B 1 464 ? 38.576 -7.515 -59.554 1.000 28.776 462 VAL B C 1
ATOM 7282 O O . VAL B 1 464 ? 39.167 -6.686 -58.879 1.000 29.723 462 VAL B O 1
ATOM 7286 N N . ALA B 1 465 ? 39.213 -8.312 -60.426 1.000 28.915 463 ALA B N 1
ATOM 7287 C CA . ALA B 1 465 ? 40.680 -8.387 -60.461 1.000 31.459 463 ALA B CA 1
ATOM 7288 C C . ALA B 1 465 ? 41.272 -7.018 -60.724 1.000 32.387 463 ALA B C 1
ATOM 7289 O O . ALA B 1 465 ? 42.250 -6.661 -60.110 1.000 37.457 463 ALA B O 1
ATOM 7291 N N . ASP B 1 466 ? 40.712 -6.294 -61.695 1.000 33.690 464 ASP B N 1
ATOM 7292 C CA . ASP B 1 466 ? 41.260 -5.020 -62.117 1.000 33.468 464 ASP B CA 1
ATOM 7293 C C . ASP B 1 466 ? 41.038 -3.972 -61.043 1.000 31.521 464 ASP B C 1
ATOM 7294 O O . ASP B 1 466 ? 41.815 -3.048 -60.968 1.000 31.262 464 ASP B O 1
ATOM 7299 N N . ALA B 1 467 ? 39.995 -4.117 -60.205 1.000 32.817 465 ALA B N 1
ATOM 7300 C CA . ALA B 1 467 ? 39.659 -3.087 -59.233 1.000 30.456 465 ALA B CA 1
ATOM 7301 C C . ALA B 1 467 ? 40.431 -3.259 -57.918 1.000 29.892 465 ALA B C 1
ATOM 7302 O O . ALA B 1 467 ? 40.700 -2.255 -57.253 1.000 30.965 465 ALA B O 1
ATOM 7304 N N . MET B 1 468 ? 40.689 -4.500 -57.502 1.000 26.709 466 MET B N 1
ATOM 7305 C CA . MET B 1 468 ? 41.150 -4.785 -56.133 1.000 28.643 466 MET B CA 1
ATOM 7306 C C . MET B 1 468 ? 42.444 -4.040 -55.782 1.000 27.671 466 MET B C 1
ATOM 7307 O O . MET B 1 468 ? 42.588 -3.581 -54.672 1.000 30.801 466 MET B O 1
ATOM 7312 N N . PRO B 1 469 ? 43.446 -3.898 -56.649 1.000 28.808 467 PRO B N 1
ATOM 7313 C CA . PRO B 1 469 ? 44.623 -3.121 -56.295 1.000 29.537 467 PRO B CA 1
ATOM 7314 C C . PRO B 1 469 ? 44.354 -1.655 -55.959 1.000 31.972 467 PRO B C 1
ATOM 7315 O O . PRO B 1 469 ? 45.238 -0.959 -55.439 1.000 31.194 467 PRO B O 1
ATOM 7319 N N . HIS B 1 470 ? 43.148 -1.172 -56.283 1.000 29.775 468 HIS B N 1
ATOM 7320 C CA . HIS B 1 470 ? 42.857 0.237 -56.133 1.000 29.990 468 HIS B CA 1
ATOM 7321 C C . HIS B 1 470 ? 41.878 0.477 -55.001 1.000 29.252 468 HIS B C 1
ATOM 7322 O O . HIS B 1 470 ? 41.367 1.571 -54.873 1.000 36.225 468 HIS B O 1
ATOM 7329 N N . ILE B 1 471 ? 41.608 -0.514 -54.166 1.000 28.533 469 ILE B N 1
ATOM 7330 C CA . ILE B 1 471 ? 40.663 -0.357 -53.073 1.000 30.711 469 ILE B CA 1
ATOM 7331 C C . ILE B 1 471 ? 41.421 -0.244 -51.750 1.000 33.108 469 ILE B C 1
ATOM 7332 O O . ILE B 1 471 ? 42.094 -1.175 -51.362 1.000 31.027 469 ILE B O 1
ATOM 7337 N N . ASP B 1 472 ? 41.275 0.878 -51.046 1.000 38.983 470 ASP B N 1
ATOM 7338 C CA . ASP B 1 472 ? 41.718 1.053 -49.658 1.000 36.848 470 ASP B CA 1
ATOM 7339 C C . ASP B 1 472 ? 40.993 0.046 -48.750 1.000 34.081 470 ASP B C 1
ATOM 7340 O O . ASP B 1 472 ? 39.798 0.115 -48.581 1.000 32.894 470 ASP B O 1
ATOM 7345 N N . LYS B 1 473 ? 41.692 -0.961 -48.262 1.000 32.962 471 LYS B N 1
ATOM 7346 C CA . LYS B 1 473 ? 41.094 -2.086 -47.576 1.000 39.343 471 LYS B CA 1
ATOM 7347 C C . LYS B 1 473 ? 40.530 -1.714 -46.212 1.000 40.540 471 LYS B C 1
ATOM 7348 O O . LYS B 1 473 ? 39.681 -2.449 -45.733 1.000 42.773 471 LYS B O 1
ATOM 7354 N N . ALA B 1 474 ? 40.978 -0.622 -45.600 1.000 41.188 472 ALA B N 1
ATOM 7355 C CA . ALA B 1 474 ? 40.515 -0.301 -44.262 1.000 44.407 472 ALA B CA 1
ATOM 7356 C C . ALA B 1 474 ? 39.131 0.360 -44.333 1.000 46.606 472 ALA B C 1
ATOM 7357 O O . ALA B 1 474 ? 38.291 0.082 -43.505 1.000 45.514 472 ALA B O 1
ATOM 7359 N N . THR B 1 475 ? 38.867 1.188 -45.348 1.000 47.857 473 THR B N 1
ATOM 7360 C CA . THR B 1 475 ? 37.570 1.827 -45.543 1.000 42.826 473 THR B CA 1
ATOM 7361 C C . THR B 1 475 ? 36.688 1.152 -46.605 1.000 43.932 473 THR B C 1
ATOM 7362 O O . THR B 1 475 ? 35.529 1.504 -46.783 1.000 43.594 473 THR B O 1
ATOM 7366 N N . GLN B 1 476 ? 37.232 0.174 -47.330 1.000 38.106 474 GLN B N 1
ATOM 7367 C CA . GLN B 1 476 ? 36.603 -0.436 -48.483 1.000 32.494 474 GLN B CA 1
ATOM 7368 C C . GLN B 1 476 ? 36.115 0.596 -49.468 1.000 32.226 474 GLN B C 1
ATOM 7369 O O . GLN B 1 476 ? 35.064 0.405 -50.062 1.000 33.463 474 GLN B O 1
ATOM 7375 N N . LYS B 1 477 ? 36.965 1.584 -49.733 1.000 30.682 475 LYS B N 1
ATOM 7376 C CA . LYS B 1 477 ? 36.701 2.587 -50.717 1.000 31.447 475 LYS B CA 1
ATOM 7377 C C . LYS B 1 477 ? 37.560 2.315 -51.965 1.000 31.521 475 LYS B C 1
ATOM 7378 O O . LYS B 1 477 ? 38.783 2.108 -51.902 1.000 31.170 475 LYS B O 1
ATOM 7384 N N . LEU B 1 478 ? 36.896 2.427 -53.114 1.000 29.469 476 LEU B N 1
ATOM 7385 C CA . LEU B 1 478 ? 37.544 2.309 -54.395 1.000 32.389 476 LEU B CA 1
ATOM 7386 C C . LEU B 1 478 ? 38.172 3.651 -54.709 1.000 35.953 476 LEU B C 1
ATOM 7387 O O . LEU B 1 478 ? 37.452 4.652 -54.732 1.000 36.022 476 LEU B O 1
ATOM 7392 N N . MET B 1 479 ? 39.507 3.659 -54.905 1.000 37.014 477 MET B N 1
ATOM 7393 C CA . MET B 1 479 ? 40.257 4.909 -54.943 1.000 36.430 477 MET B CA 1
ATOM 7394 C C . MET B 1 479 ? 40.476 5.390 -56.385 1.000 43.174 477 MET B C 1
ATOM 7395 O O . MET B 1 479 ? 40.991 6.489 -56.580 1.000 40.543 477 MET B O 1
ATOM 7400 N N . ASP B 1 480 ? 40.047 4.606 -57.390 1.000 44.397 478 ASP B N 1
ATOM 7401 C CA . ASP B 1 480 ? 40.080 5.009 -58.788 1.000 43.552 478 ASP B CA 1
ATOM 7402 C C . ASP B 1 480 ? 38.666 4.982 -59.379 1.000 41.453 478 ASP B C 1
ATOM 7403 O O . ASP B 1 480 ? 38.181 3.913 -59.762 1.000 38.273 478 ASP B O 1
ATOM 7408 N N . PRO B 1 481 ? 37.984 6.151 -59.516 1.000 48.253 479 PRO B N 1
ATOM 7409 C CA . PRO B 1 481 ? 36.606 6.203 -60.018 1.000 44.420 479 PRO B CA 1
ATOM 7410 C C . PRO B 1 481 ? 36.391 5.644 -61.429 1.000 44.480 479 PRO B C 1
ATOM 7411 O O . PRO B 1 481 ? 35.272 5.301 -61.797 1.000 43.779 479 PRO B O 1
ATOM 7415 N N . SER B 1 482 ? 37.450 5.526 -62.230 1.000 42.257 480 SER B N 1
ATOM 7416 C CA . SER B 1 482 ? 37.285 4.971 -63.562 1.000 43.859 480 SER B CA 1
ATOM 7417 C C . SER B 1 482 ? 36.929 3.475 -63.498 1.000 44.169 480 SER B C 1
ATOM 7418 O O . SER B 1 482 ? 36.507 2.925 -64.503 1.000 42.394 480 SER B O 1
ATOM 7421 N N . LYS B 1 483 ? 37.066 2.827 -62.323 1.000 41.064 481 LYS B N 1
ATOM 7422 C CA . LYS B 1 483 ? 36.702 1.422 -62.169 1.000 37.191 481 LYS B CA 1
ATOM 7423 C C . LYS B 1 483 ? 35.284 1.205 -61.625 1.000 32.659 481 LYS B C 1
ATOM 7424 O O . LYS B 1 483 ? 34.895 0.101 -61.266 1.000 32.032 481 LYS B O 1
ATOM 7430 N N . ILE B 1 484 ? 34.509 2.253 -61.420 1.000 34.052 482 ILE B N 1
ATOM 7431 C CA . ILE B 1 484 ? 33.105 2.052 -61.155 1.000 34.478 482 ILE B CA 1
ATOM 7432 C C . ILE B 1 484 ? 32.546 1.432 -62.425 1.000 32.866 482 ILE B C 1
ATOM 7433 O O . ILE B 1 484 ? 32.714 1.996 -63.477 1.000 39.200 482 ILE B O 1
ATOM 7438 N N . PRO B 1 485 ? 31.887 0.273 -62.411 1.000 33.697 483 PRO B N 1
ATOM 7439 C CA . PRO B 1 485 ? 31.230 -0.238 -63.626 1.000 34.377 483 PRO B CA 1
ATOM 7440 C C . PRO B 1 485 ? 30.004 0.602 -63.967 1.000 31.635 483 PRO B C 1
ATOM 7441 O O . PRO B 1 485 ? 29.158 0.838 -63.090 1.000 34.112 483 PRO B O 1
ATOM 7445 N N . LEU B 1 486 ? 29.935 1.039 -65.218 1.000 31.279 484 LEU B N 1
ATOM 7446 C CA . LEU B 1 486 ? 28.748 1.680 -65.776 1.000 34.778 484 LEU B CA 1
ATOM 7447 C C . LEU B 1 486 ? 28.320 0.901 -67.001 1.000 29.907 484 LEU B C 1
ATOM 7448 O O . LEU B 1 486 ? 29.155 0.357 -67.677 1.000 34.912 484 LEU B O 1
ATOM 7453 N N . CYS B 1 487 ? 27.015 0.798 -67.252 1.000 30.396 485 CYS B N 1
ATOM 7454 C CA . CYS B 1 487 ? 26.514 0.142 -68.455 1.000 29.637 485 CYS B CA 1
ATOM 7455 C C . CYS B 1 487 ? 27.172 0.763 -69.699 1.000 28.882 485 CYS B C 1
ATOM 7456 O O . CYS B 1 487 ? 27.133 1.975 -69.871 1.000 28.638 485 CYS B O 1
ATOM 7459 N N . ARG B 1 488 ? 27.764 -0.073 -70.541 1.000 28.570 486 ARG B N 1
ATOM 7460 C CA . ARG B 1 488 ? 28.517 0.377 -71.709 1.000 31.735 486 ARG B CA 1
ATOM 7461 C C . ARG B 1 488 ? 27.573 0.754 -72.850 1.000 32.460 486 ARG B C 1
ATOM 7462 O O . ARG B 1 488 ? 28.029 1.335 -73.805 1.000 35.263 486 ARG B O 1
ATOM 7470 N N . PHE B 1 489 ? 26.268 0.517 -72.691 1.000 32.619 487 PHE B N 1
ATOM 7471 C CA . PHE B 1 489 ? 25.222 0.893 -73.619 1.000 34.924 487 PHE B CA 1
ATOM 7472 C C . PHE B 1 489 ? 24.428 2.143 -73.201 1.000 36.476 487 PHE B C 1
ATOM 7473 O O . PHE B 1 489 ? 24.058 2.875 -74.078 1.000 36.013 487 PHE B O 1
ATOM 7481 N N . CYS B 1 490 ? 24.106 2.384 -71.922 1.000 37.743 488 CYS B N 1
ATOM 7482 C CA . CYS B 1 490 ? 23.225 3.495 -71.543 1.000 38.840 488 CYS B CA 1
ATOM 7483 C C . CYS B 1 490 ? 23.836 4.380 -70.438 1.000 41.177 488 CYS B C 1
ATOM 7484 O O . CYS B 1 490 ? 23.279 5.422 -70.115 1.000 41.694 488 CYS B O 1
ATOM 7487 N N . GLY B 1 491 ? 24.959 3.958 -69.831 1.000 41.905 489 GLY B N 1
ATOM 7488 C CA . GLY B 1 491 ? 25.667 4.727 -68.809 1.000 41.048 489 GLY B CA 1
ATOM 7489 C C . GLY B 1 491 ? 25.054 4.567 -67.415 1.000 38.546 489 GLY B C 1
ATOM 7490 O O . GLY B 1 491 ? 25.460 5.197 -66.450 1.000 38.016 489 GLY B O 1
ATOM 7491 N N . SER B 1 492 ? 24.087 3.679 -67.272 1.000 37.500 490 SER B N 1
ATOM 7492 C CA . SER B 1 492 ? 23.467 3.580 -65.976 1.000 39.355 490 SER B CA 1
ATOM 7493 C C . SER B 1 492 ? 24.342 2.728 -65.023 1.000 36.297 490 SER B C 1
ATOM 7494 O O . SER B 1 492 ? 25.315 2.041 -65.382 1.000 31.166 490 SER B O 1
ATOM 7497 N N . LYS B 1 493 ? 24.026 2.889 -63.751 1.000 32.673 491 LYS B N 1
ATOM 7498 C CA . LYS B 1 493 ? 24.598 2.088 -62.704 1.000 31.851 491 LYS B CA 1
ATOM 7499 C C . LYS B 1 493 ? 24.395 0.599 -62.978 1.000 30.555 491 LYS B C 1
ATOM 7500 O O . LYS B 1 493 ? 23.440 0.141 -63.633 1.000 27.966 491 LYS B O 1
ATOM 7506 N N . MET B 1 494 ? 25.289 -0.186 -62.371 1.000 27.592 492 MET B N 1
ATOM 7507 C CA . MET B 1 494 ? 25.200 -1.623 -62.491 1.000 26.328 492 MET B CA 1
ATOM 7508 C C . MET B 1 494 ? 24.984 -2.284 -61.144 1.000 25.438 492 MET B C 1
ATOM 7509 O O . MET B 1 494 ? 25.076 -1.649 -60.137 1.000 23.195 492 MET B O 1
ATOM 7514 N N . SER B 1 495 ? 24.540 -3.520 -61.189 1.000 25.503 493 SER B N 1
ATOM 7515 C CA . SER B 1 495 ? 24.428 -4.351 -60.035 1.000 26.521 493 SER B CA 1
ATOM 7516 C C . SER B 1 495 ? 24.901 -5.758 -60.375 1.000 23.066 493 SER B C 1
ATOM 7517 O O . SER B 1 495 ? 25.057 -6.106 -61.513 1.000 23.409 493 SER B O 1
ATOM 7520 N N . ILE B 1 496 ? 25.075 -6.577 -59.356 1.000 21.662 494 ILE B N 1
ATOM 7521 C CA . ILE B 1 496 ? 25.307 -7.988 -59.491 1.000 23.450 494 ILE B CA 1
ATOM 7522 C C . ILE B 1 496 ? 24.038 -8.613 -60.054 1.000 25.964 494 ILE B C 1
ATOM 7523 O O . ILE B 1 496 ? 22.934 -8.225 -59.693 1.000 24.482 494 ILE B O 1
ATOM 7528 N N . CYS B 1 497 ? 24.245 -9.552 -60.980 1.000 25.552 495 CYS B N 1
ATOM 7529 C CA . CYS B 1 497 ? 23.179 -10.093 -61.801 1.000 27.361 495 CYS B CA 1
ATOM 7530 C C . CYS B 1 497 ? 22.547 -11.291 -61.088 1.000 26.684 495 CYS B C 1
ATOM 7531 O O . CYS B 1 497 ? 22.770 -12.431 -61.461 1.000 21.946 495 CYS B O 1
ATOM 7534 N N . VAL B 1 498 ? 21.772 -10.981 -60.039 1.000 29.819 496 VAL B N 1
ATOM 7535 C CA . VAL B 1 498 ? 21.066 -11.943 -59.194 1.000 27.361 496 VAL B CA 1
ATOM 7536 C C . VAL B 1 498 ? 19.617 -11.508 -59.081 1.000 24.989 496 VAL B C 1
ATOM 7537 O O . VAL B 1 498 ? 19.366 -10.324 -59.180 1.000 29.025 496 VAL B O 1
ATOM 7541 N N . ARG B 1 499 ? 18.661 -12.429 -58.928 1.000 26.382 497 ARG B N 1
ATOM 7542 C CA A ARG B 1 499 ? 17.257 -12.061 -58.874 0.500 27.456 497 ARG B CA 1
ATOM 7543 C CA B ARG B 1 499 ? 17.257 -12.051 -58.888 0.500 29.493 497 ARG B CA 1
ATOM 7544 C C . ARG B 1 499 ? 16.965 -11.414 -57.531 1.000 30.866 497 ARG B C 1
ATOM 7545 O O . ARG B 1 499 ? 16.751 -12.124 -56.565 1.000 36.098 497 ARG B O 1
ATOM 7560 N N . ALA B 1 500 ? 17.016 -10.080 -57.496 1.000 31.058 498 ALA B N 1
ATOM 7561 C CA . ALA B 1 500 ? 16.797 -9.257 -56.319 1.000 31.788 498 ALA B CA 1
ATOM 7562 C C . ALA B 1 500 ? 15.927 -8.051 -56.674 1.000 29.586 498 ALA B C 1
ATOM 7563 O O . ALA B 1 500 ? 15.905 -7.070 -55.954 1.000 35.125 498 ALA B O 1
ATOM 7565 N N . GLY B 1 501 ? 15.146 -8.143 -57.747 1.000 33.537 499 GLY B N 1
ATOM 7566 C CA . GLY B 1 501 ? 14.307 -7.036 -58.165 1.000 34.759 499 GLY B CA 1
ATOM 7567 C C . GLY B 1 501 ? 13.817 -7.233 -59.593 1.000 34.349 499 GLY B C 1
ATOM 7568 O O . GLY B 1 501 ? 14.261 -8.133 -60.279 1.000 34.267 499 GLY B O 1
ATOM 7569 N N . SER B 1 502 ? 12.883 -6.383 -60.006 1.000 40.495 500 SER B N 1
ATOM 7570 C CA . SER B 1 502 ? 12.208 -6.503 -61.288 1.000 38.884 500 SER B CA 1
ATOM 7571 C C . SER B 1 502 ? 13.192 -6.278 -62.424 1.000 33.005 500 SER B C 1
ATOM 7572 O O . SER B 1 502 ? 12.899 -6.582 -63.573 1.000 35.159 500 SER B O 1
ATOM 7575 N N . TRP B 1 503 ? 14.366 -5.705 -62.136 1.000 34.277 501 TRP B N 1
ATOM 7576 C CA . TRP B 1 503 ? 15.335 -5.389 -63.198 1.000 29.487 501 TRP B CA 1
ATOM 7577 C C . TRP B 1 503 ? 16.142 -6.623 -63.617 1.000 28.490 501 TRP B C 1
ATOM 7578 O O . TRP B 1 503 ? 16.903 -6.565 -64.554 1.000 31.668 501 TRP B O 1
ATOM 7589 N N . PHE B 1 504 ? 16.011 -7.754 -62.921 1.000 26.466 502 PHE B N 1
ATOM 7590 C CA . PHE B 1 504 ? 16.870 -8.894 -63.150 1.000 26.399 502 PHE B CA 1
ATOM 7591 C C . PHE B 1 504 ? 16.853 -9.294 -64.630 1.000 32.600 502 PHE B C 1
ATOM 7592 O O . PHE B 1 504 ? 15.817 -9.464 -65.225 1.000 31.246 502 PHE B O 1
ATOM 7600 N N . ASN B 1 505 ? 18.030 -9.494 -65.217 1.000 30.976 503 ASN B N 1
ATOM 7601 C CA . ASN B 1 505 ? 18.150 -9.997 -66.562 1.000 29.272 503 ASN B CA 1
ATOM 7602 C C . ASN B 1 505 ? 18.664 -11.423 -66.505 1.000 29.614 503 ASN B C 1
ATOM 7603 O O . ASN B 1 505 ? 19.825 -11.660 -66.179 1.000 32.333 503 ASN B O 1
ATOM 7608 N N . GLN B 1 506 ? 17.852 -12.352 -66.974 1.000 30.227 504 GLN B N 1
ATOM 7609 C CA . GLN B 1 506 ? 18.130 -13.753 -66.738 1.000 35.764 504 GLN B CA 1
ATOM 7610 C C . GLN B 1 506 ? 18.829 -14.357 -67.959 1.000 32.608 504 GLN B C 1
ATOM 7611 O O . GLN B 1 506 ? 19.279 -15.501 -67.902 1.000 32.021 504 GLN B O 1
ATOM 7617 N N . ALA B 1 507 ? 19.114 -13.546 -68.978 1.000 33.032 505 ALA B N 1
ATOM 7618 C CA . ALA B 1 507 ? 19.699 -14.075 -70.229 1.000 34.359 505 ALA B CA 1
ATOM 7619 C C . ALA B 1 507 ? 21.005 -14.859 -70.019 1.000 34.174 505 ALA B C 1
ATOM 7620 O O . ALA B 1 507 ? 21.203 -15.916 -70.602 1.000 38.167 505 ALA B O 1
ATOM 7622 N N . PRO B 1 508 ? 21.960 -14.434 -69.158 1.000 32.296 506 PRO B N 1
ATOM 7623 C CA . PRO B 1 508 ? 23.173 -15.196 -68.965 1.000 28.222 506 PRO B CA 1
ATOM 7624 C C . PRO B 1 508 ? 23.001 -16.598 -68.398 1.000 31.638 506 PRO B C 1
ATOM 7625 O O . PRO B 1 508 ? 23.977 -17.344 -68.359 1.000 32.996 506 PRO B O 1
ATOM 7629 N N . TYR B 1 509 ? 21.816 -16.914 -67.843 1.000 32.217 507 TYR B N 1
ATOM 7630 C CA . TYR B 1 509 ? 21.615 -18.202 -67.197 1.000 31.374 507 TYR B CA 1
ATOM 7631 C C . TYR B 1 509 ? 20.773 -19.113 -68.079 1.000 31.547 507 TYR B C 1
ATOM 7632 O O . TYR B 1 509 ? 20.494 -20.226 -67.660 1.000 33.516 507 TYR B O 1
ATOM 7641 N N . GLN B 1 510 ? 20.382 -18.665 -69.282 1.000 34.425 508 GLN B N 1
ATOM 7642 C CA . GLN B 1 510 ? 19.461 -19.418 -70.133 1.000 40.779 508 GLN B CA 1
ATOM 7643 C C . GLN B 1 510 ? 20.106 -20.706 -70.637 1.000 35.645 508 GLN B C 1
ATOM 7644 O O . GLN B 1 510 ? 19.476 -21.732 -70.685 1.000 32.797 508 GLN B O 1
ATOM 7650 N N . GLU B 1 511 ? 21.390 -20.685 -70.908 1.000 34.246 509 GLU B N 1
ATOM 7651 C CA . GLU B 1 511 ? 22.081 -21.893 -71.285 1.000 37.285 509 GLU B CA 1
ATOM 7652 C C . GLU B 1 511 ? 22.032 -22.893 -70.132 1.000 39.239 509 GLU B C 1
ATOM 7653 O O . GLU B 1 511 ? 21.795 -24.084 -70.357 1.000 35.971 509 GLU B O 1
ATOM 7659 N N . GLY B 1 512 ? 22.237 -22.391 -68.891 1.000 32.904 510 GLY B N 1
ATOM 7660 C CA . GLY B 1 512 ? 22.048 -23.209 -67.714 1.000 32.099 510 GLY B CA 1
ATOM 7661 C C . GLY B 1 512 ? 20.663 -23.838 -67.612 1.000 29.617 510 GLY B C 1
ATOM 7662 O O . GLY B 1 512 ? 20.529 -25.005 -67.349 1.000 29.232 510 GLY B O 1
ATOM 7663 N N . GLU B 1 513 ? 19.621 -23.051 -67.833 1.000 33.444 511 GLU B N 1
ATOM 7664 C CA . GLU B 1 513 ? 18.251 -23.548 -67.798 1.000 32.405 511 GLU B CA 1
ATOM 7665 C C . GLU B 1 513 ? 18.040 -24.604 -68.889 1.000 30.584 511 GLU B C 1
ATOM 7666 O O . GLU B 1 513 ? 17.396 -25.624 -68.651 1.000 29.569 511 GLU B O 1
ATOM 7672 N N . ALA B 1 514 ? 18.629 -24.405 -70.066 1.000 31.463 512 ALA B N 1
ATOM 7673 C CA . ALA B 1 514 ? 18.480 -25.381 -71.151 1.000 35.233 512 ALA B CA 1
ATOM 7674 C C . ALA B 1 514 ? 19.163 -26.703 -70.800 1.000 33.034 512 ALA B C 1
ATOM 7675 O O . ALA B 1 514 ? 18.585 -27.740 -71.046 1.000 35.724 512 ALA B O 1
ATOM 7677 N N . GLN B 1 515 ? 20.361 -26.671 -70.212 1.000 36.667 513 GLN B N 1
ATOM 7678 C CA . GLN B 1 515 ? 21.053 -27.861 -69.690 1.000 34.960 513 GLN B CA 1
ATOM 7679 C C . GLN B 1 515 ? 20.209 -28.603 -68.656 1.000 34.148 513 GLN B C 1
ATOM 7680 O O . GLN B 1 515 ? 20.109 -29.822 -68.663 1.000 41.600 513 GLN B O 1
ATOM 7686 N N . TRP B 1 516 ? 19.506 -27.874 -67.798 1.000 34.184 514 TRP B N 1
ATOM 7687 C CA . TRP B 1 516 ? 18.664 -28.489 -66.788 1.000 32.503 514 TRP B CA 1
ATOM 7688 C C . TRP B 1 516 ? 17.453 -29.187 -67.412 1.000 33.206 514 TRP B C 1
ATOM 7689 O O . TRP B 1 516 ? 17.163 -30.337 -67.107 1.000 32.493 514 TRP B O 1
ATOM 7700 N N . LYS B 1 517 ? 16.774 -28.525 -68.340 1.000 37.263 515 LYS B N 1
ATOM 7701 C CA . LYS B 1 517 ? 15.657 -29.148 -69.048 1.000 43.161 515 LYS B CA 1
ATOM 7702 C C . LYS B 1 517 ? 16.100 -30.383 -69.813 1.000 40.325 515 LYS B C 1
ATOM 7703 O O . LYS B 1 517 ? 15.430 -31.405 -69.716 1.000 38.931 515 LYS B O 1
ATOM 7709 N N . ALA B 1 518 ? 17.258 -30.332 -70.485 1.000 38.082 516 ALA B N 1
ATOM 7710 C CA . ALA B 1 518 ? 17.688 -31.493 -71.255 1.000 36.035 516 ALA B CA 1
ATOM 7711 C C . ALA B 1 518 ? 18.069 -32.638 -70.316 1.000 37.085 516 ALA B C 1
ATOM 7712 O O . ALA B 1 518 ? 17.738 -33.770 -70.581 1.000 37.011 516 ALA B O 1
ATOM 7714 N N . TRP B 1 519 ? 18.655 -32.339 -69.148 1.000 35.095 517 TRP B N 1
ATOM 7715 C CA . TRP B 1 519 ? 19.118 -33.381 -68.246 1.000 36.494 517 TRP B CA 1
ATOM 7716 C C . TRP B 1 519 ? 17.948 -34.100 -67.586 1.000 38.562 517 TRP B C 1
ATOM 7717 O O . TRP B 1 519 ? 17.913 -35.326 -67.558 1.000 39.066 517 TRP B O 1
ATOM 7728 N N . LYS B 1 520 ? 17.014 -33.322 -67.012 1.000 38.604 518 LYS B N 1
ATOM 7729 C CA . LYS B 1 520 ? 15.842 -33.884 -66.354 1.000 41.490 518 LYS B CA 1
ATOM 7730 C C . LYS B 1 520 ? 15.065 -34.730 -67.354 1.000 42.953 518 LYS B C 1
ATOM 7731 O O . LYS B 1 520 ? 14.711 -35.867 -67.084 1.000 44.855 518 LYS B O 1
ATOM 7737 N N . SER B 1 521 ? 14.810 -34.137 -68.512 1.000 42.755 519 SER B N 1
ATOM 7738 C CA . SER B 1 521 ? 14.082 -34.784 -69.578 1.000 44.362 519 SER B CA 1
ATOM 7739 C C . SER B 1 521 ? 14.700 -36.146 -69.896 1.000 45.469 519 SER B C 1
ATOM 7740 O O . SER B 1 521 ? 14.008 -37.138 -69.886 1.000 52.879 519 SER B O 1
ATOM 7743 N N . ARG B 1 522 ? 16.009 -36.206 -70.129 1.000 45.769 520 ARG B N 1
ATOM 7744 C CA . ARG B 1 522 ? 16.685 -37.467 -70.393 1.000 46.993 520 ARG B CA 1
ATOM 7745 C C . ARG B 1 522 ? 16.644 -38.398 -69.180 1.000 48.997 520 ARG B C 1
ATOM 7746 O O . ARG B 1 522 ? 16.410 -39.583 -69.339 1.000 54.684 520 ARG B O 1
ATOM 7754 N N . VAL B 1 523 ? 16.880 -37.920 -67.956 1.000 45.997 521 VAL B N 1
ATOM 7755 C CA . VAL B 1 523 ? 16.971 -38.856 -66.845 1.000 46.831 521 VAL B CA 1
ATOM 7756 C C . VAL B 1 523 ? 15.599 -39.481 -66.543 1.000 49.783 521 VAL B C 1
ATOM 7757 O O . VAL B 1 523 ? 15.495 -40.632 -66.108 1.000 47.998 521 VAL B O 1
ATOM 7761 N N . LEU B 1 524 ? 14.519 -38.718 -66.748 1.000 53.552 522 LEU B N 1
ATOM 7762 C CA . LEU B 1 524 ? 13.191 -39.204 -66.407 1.000 53.775 522 LEU B CA 1
ATOM 7763 C C . LEU B 1 524 ? 12.730 -40.220 -67.431 1.000 54.258 522 LEU B C 1
ATOM 7764 O O . LEU B 1 524 ? 12.038 -41.143 -67.057 1.000 56.011 522 LEU B O 1
ATOM 7769 N N . ARG B 1 525 ? 13.102 -40.026 -68.694 1.000 57.440 523 ARG B N 1
ATOM 7770 C CA . ARG B 1 525 ? 12.585 -40.837 -69.782 1.000 64.000 523 ARG B CA 1
ATOM 7771 C C . ARG B 1 525 ? 13.385 -42.138 -69.865 1.000 68.942 523 ARG B C 1
ATOM 7772 O O . ARG B 1 525 ? 12.878 -43.114 -70.403 1.000 68.277 523 ARG B O 1
ATOM 7780 N N . GLU B 1 526 ? 14.634 -42.131 -69.359 1.000 65.277 524 GLU B N 1
ATOM 7781 C CA . GLU B 1 526 ? 15.462 -43.324 -69.306 1.000 56.665 524 GLU B CA 1
ATOM 7782 C C . GLU B 1 526 ? 15.089 -44.143 -68.079 1.000 57.062 524 GLU B C 1
ATOM 7783 O O . GLU B 1 526 ? 15.717 -45.162 -67.862 1.000 63.255 524 GLU B O 1
ATOM 7789 N N . LYS B 1 527 ? 14.087 -43.687 -67.309 1.000 61.754 525 LYS B N 1
ATOM 7790 C CA . LYS B 1 527 ? 13.561 -44.357 -66.119 1.000 70.702 525 LYS B CA 1
ATOM 7791 C C . LYS B 1 527 ? 14.665 -44.773 -65.137 1.000 68.830 525 LYS B C 1
ATOM 7792 O O . LYS B 1 527 ? 14.576 -45.807 -64.478 1.000 79.514 525 LYS B O 1
ATOM 7798 N N . LYS B 1 528 ? 15.672 -43.918 -64.961 1.000 61.540 526 LYS B N 1
ATOM 7799 C CA . LYS B 1 528 ? 16.704 -44.147 -63.960 1.000 59.418 526 LYS B CA 1
ATOM 7800 C C . LYS B 1 528 ? 16.189 -43.849 -62.558 1.000 53.221 526 LYS B C 1
ATOM 7801 O O . LYS B 1 528 ? 15.233 -43.100 -62.405 1.000 61.592 526 LYS B O 1
ATOM 7807 N N . ASN B 1 529 ? 16.844 -44.432 -61.548 1.000 56.121 527 ASN B N 1
ATOM 7808 C CA . ASN B 1 529 ? 16.589 -44.147 -60.139 1.000 57.944 527 ASN B CA 1
ATOM 7809 C C . ASN B 1 529 ? 17.330 -42.898 -59.688 1.000 56.340 527 ASN B C 1
ATOM 7810 O O . ASN B 1 529 ? 18.524 -42.943 -59.415 1.000 55.851 527 ASN B O 1
ATOM 7815 N N . LEU B 1 530 ? 16.590 -41.796 -59.638 1.000 41.790 528 LEU B N 1
ATOM 7816 C CA . LEU B 1 530 ? 17.169 -40.507 -59.376 1.000 39.752 528 LEU B CA 1
ATOM 7817 C C . LEU B 1 530 ? 17.006 -40.230 -57.897 1.000 38.224 528 LEU B C 1
ATOM 7818 O O . LEU B 1 530 ? 15.891 -40.365 -57.382 1.000 37.042 528 LEU B O 1
ATOM 7823 N N . VAL B 1 531 ? 18.095 -39.781 -57.262 1.000 36.299 529 VAL B N 1
ATOM 7824 C CA . VAL B 1 531 ? 18.030 -39.165 -55.942 1.000 35.699 529 VAL B CA 1
ATOM 7825 C C . VAL B 1 531 ? 18.316 -37.660 -56.014 1.000 34.478 529 VAL B C 1
ATOM 7826 O O . VAL B 1 531 ? 19.251 -37.238 -56.708 1.000 32.157 529 VAL B O 1
ATOM 7830 N N . ILE B 1 532 ? 17.405 -36.885 -55.398 1.000 32.276 530 ILE B N 1
ATOM 7831 C CA . ILE B 1 532 ? 17.565 -35.463 -55.179 1.000 33.416 530 ILE B CA 1
ATOM 7832 C C . ILE B 1 532 ? 18.061 -35.241 -53.764 1.000 34.121 530 ILE B C 1
ATOM 7833 O O . ILE B 1 532 ? 17.362 -35.478 -52.781 1.000 35.073 530 ILE B O 1
ATOM 7838 N N . LEU B 1 533 ? 19.300 -34.795 -53.687 1.000 33.332 531 LEU B N 1
ATOM 7839 C CA . LEU B 1 533 ? 19.905 -34.313 -52.464 1.000 32.114 531 LEU B CA 1
ATOM 7840 C C . LEU B 1 533 ? 19.744 -32.794 -52.434 1.000 31.408 531 LEU B C 1
ATOM 7841 O O . LEU B 1 533 ? 20.283 -32.089 -53.269 1.000 30.783 531 LEU B O 1
ATOM 7846 N N . GLU B 1 534 ? 18.868 -32.304 -51.550 1.000 34.307 532 GLU B N 1
ATOM 7847 C CA . GLU B 1 534 ? 18.510 -30.898 -51.501 1.000 30.909 532 GLU B CA 1
ATOM 7848 C C . GLU B 1 534 ? 19.167 -30.307 -50.268 1.000 31.854 532 GLU B C 1
ATOM 7849 O O . GLU B 1 534 ? 18.804 -30.654 -49.130 1.000 31.379 532 GLU B O 1
ATOM 7855 N N . LEU B 1 535 ? 20.106 -29.369 -50.494 1.000 30.452 533 LEU B N 1
ATOM 7856 C CA . LEU B 1 535 ? 21.026 -28.976 -49.445 1.000 28.014 533 LEU B CA 1
ATOM 7857 C C . LEU B 1 535 ? 20.849 -27.516 -49.098 1.000 28.500 533 LEU B C 1
ATOM 7858 O O . LEU B 1 535 ? 21.139 -26.661 -49.925 1.000 28.743 533 LEU B O 1
ATOM 7863 N N . GLY B 1 536 ? 20.324 -27.217 -47.898 1.000 28.779 534 GLY B N 1
ATOM 7864 C CA . GLY B 1 536 ? 20.327 -25.841 -47.449 1.000 29.251 534 GLY B CA 1
ATOM 7865 C C . GLY B 1 536 ? 19.414 -24.895 -48.229 1.000 31.394 534 GLY B C 1
ATOM 7866 O O . GLY B 1 536 ? 19.769 -23.743 -48.417 1.000 28.981 534 GLY B O 1
ATOM 7867 N N . VAL B 1 537 ? 18.206 -25.331 -48.592 1.000 32.452 535 VAL B N 1
ATOM 7868 C CA . VAL B 1 537 ? 17.248 -24.472 -49.252 1.000 29.067 535 VAL B CA 1
ATOM 7869 C C . VAL B 1 537 ? 16.240 -24.051 -48.193 1.000 31.909 535 VAL B C 1
ATOM 7870 O O . VAL B 1 537 ? 15.686 -24.917 -47.535 1.000 31.072 535 VAL B O 1
ATOM 7874 N N . GLY B 1 538 ? 16.061 -22.730 -48.012 1.000 34.248 536 GLY B N 1
ATOM 7875 C CA . GLY B 1 538 ? 15.129 -22.136 -47.067 1.000 33.717 536 GLY B CA 1
ATOM 7876 C C . GLY B 1 538 ? 13.751 -21.951 -47.700 1.000 36.055 536 GLY B C 1
ATOM 7877 O O . GLY B 1 538 ? 13.465 -22.559 -48.716 1.000 38.517 536 GLY B O 1
ATOM 7878 N N . MET B 1 539 ? 12.936 -21.051 -47.147 1.000 35.626 537 MET B N 1
ATOM 7879 C CA . MET B 1 539 ? 11.511 -21.056 -47.431 1.000 37.654 537 MET B CA 1
ATOM 7880 C C . MET B 1 539 ? 11.103 -19.750 -48.107 1.000 38.170 537 MET B C 1
ATOM 7881 O O . MET B 1 539 ? 9.935 -19.537 -48.316 1.000 37.646 537 MET B O 1
ATOM 7886 N N . ASN B 1 540 ? 12.036 -18.874 -48.487 1.000 36.113 538 ASN B N 1
ATOM 7887 C CA . ASN B 1 540 ? 11.643 -17.591 -49.052 1.000 39.113 538 ASN B CA 1
ATOM 7888 C C . ASN B 1 540 ? 11.059 -17.753 -50.454 1.000 36.637 538 ASN B C 1
ATOM 7889 O O . ASN B 1 540 ? 10.130 -17.037 -50.793 1.000 34.222 538 ASN B O 1
ATOM 7894 N N . THR B 1 541 ? 11.574 -18.660 -51.286 1.000 32.890 539 THR B N 1
ATOM 7895 C CA . THR B 1 541 ? 10.999 -18.820 -52.619 1.000 31.515 539 THR B CA 1
ATOM 7896 C C . THR B 1 541 ? 10.868 -20.304 -52.888 1.000 33.064 539 THR B C 1
ATOM 7897 O O . THR B 1 541 ? 11.620 -20.863 -53.659 1.000 30.009 539 THR B O 1
ATOM 7901 N N . PRO B 1 542 ? 9.938 -21.005 -52.211 1.000 34.967 540 PRO B N 1
ATOM 7902 C CA . PRO B 1 542 ? 9.890 -22.462 -52.291 1.000 29.347 540 PRO B CA 1
ATOM 7903 C C . PRO B 1 542 ? 9.560 -23.010 -53.681 1.000 27.814 540 PRO B C 1
ATOM 7904 O O . PRO B 1 542 ? 9.891 -24.151 -53.965 1.000 26.210 540 PRO B O 1
ATOM 7908 N N . GLY B 1 543 ? 9.046 -22.182 -54.579 1.000 27.015 541 GLY B N 1
ATOM 7909 C CA . GLY B 1 543 ? 8.749 -22.620 -55.934 1.000 31.378 541 GLY B CA 1
ATOM 7910 C C . GLY B 1 543 ? 9.961 -22.798 -56.851 1.000 34.284 541 GLY B C 1
ATOM 7911 O O . GLY B 1 543 ? 9.827 -23.389 -57.915 1.000 39.600 541 GLY B O 1
ATOM 7912 N N . VAL B 1 544 ? 11.143 -22.331 -56.451 1.000 32.678 542 VAL B N 1
ATOM 7913 C CA . VAL B 1 544 ? 12.315 -22.423 -57.312 1.000 31.923 542 VAL B CA 1
ATOM 7914 C C . VAL B 1 544 ? 12.902 -23.826 -57.252 1.000 29.181 542 VAL B C 1
ATOM 7915 O O . VAL B 1 544 ? 13.159 -24.394 -58.294 1.000 31.729 542 VAL B O 1
ATOM 7919 N N . LEU B 1 545 ? 13.092 -24.395 -56.054 1.000 27.605 543 LEU B N 1
ATOM 7920 C CA . LEU B 1 545 ? 13.623 -25.742 -55.941 1.000 28.425 543 LEU B CA 1
ATOM 7921 C C . LEU B 1 545 ? 12.740 -26.714 -55.145 1.000 28.275 543 LEU B C 1
ATOM 7922 O O . LEU B 1 545 ? 12.605 -27.870 -55.512 1.000 31.197 543 LEU B O 1
ATOM 7927 N N . ARG B 1 546 ? 12.232 -26.296 -53.991 1.000 29.126 544 ARG B N 1
ATOM 7928 C CA . ARG B 1 546 ? 11.677 -27.202 -52.997 1.000 30.035 544 ARG B CA 1
ATOM 7929 C C . ARG B 1 546 ? 10.401 -27.845 -53.527 1.000 27.970 544 ARG B C 1
ATOM 7930 O O . ARG B 1 546 ? 10.232 -29.054 -53.426 1.000 28.286 544 ARG B O 1
ATOM 7938 N N . TRP B 1 547 ? 9.490 -27.036 -54.085 1.000 29.145 545 TRP B N 1
ATOM 7939 C CA . TRP B 1 547 ? 8.242 -27.580 -54.569 1.000 31.737 545 TRP B CA 1
ATOM 7940 C C . TRP B 1 547 ? 8.499 -28.426 -55.831 1.000 33.728 545 TRP B C 1
ATOM 7941 O O . TRP B 1 547 ? 7.972 -29.528 -55.942 1.000 34.269 545 TRP B O 1
ATOM 7952 N N . PRO B 1 548 ? 9.302 -27.993 -56.827 1.000 31.607 546 PRO B N 1
ATOM 7953 C CA . PRO B 1 548 ? 9.599 -28.860 -57.980 1.000 35.750 546 PRO B CA 1
ATOM 7954 C C . PRO B 1 548 ? 10.235 -30.197 -57.590 1.000 35.439 546 PRO B C 1
ATOM 7955 O O . PRO B 1 548 ? 9.818 -31.234 -58.069 1.000 32.537 546 PRO B O 1
ATOM 7959 N N . ASN B 1 549 ? 11.140 -30.201 -56.612 1.000 35.238 547 ASN B N 1
ATOM 7960 C CA . ASN B 1 549 ? 11.603 -31.448 -56.032 1.000 34.049 547 ASN B CA 1
ATOM 7961 C C . ASN B 1 549 ? 10.453 -32.333 -55.524 1.000 34.272 547 ASN B C 1
ATOM 7962 O O . ASN B 1 549 ? 10.420 -33.514 -55.838 1.000 32.099 547 ASN B O 1
ATOM 7967 N N . GLU B 1 550 ? 9.556 -31.806 -54.680 1.000 34.645 548 GLU B N 1
ATOM 7968 C CA . GLU B 1 550 ? 8.432 -32.595 -54.147 1.000 40.448 548 GLU B CA 1
ATOM 7969 C C . GLU B 1 550 ? 7.540 -33.068 -55.302 1.000 40.388 548 GLU B C 1
ATOM 7970 O O . GLU B 1 550 ? 7.035 -34.193 -55.349 1.000 40.233 548 GLU B O 1
ATOM 7976 N N . ASP B 1 551 ? 7.433 -32.232 -56.317 1.000 41.335 549 ASP B N 1
ATOM 7977 C CA . ASP B 1 551 ? 6.615 -32.574 -57.455 1.000 42.448 549 ASP B CA 1
ATOM 7978 C C . ASP B 1 551 ? 7.225 -33.759 -58.215 1.000 48.448 549 ASP B C 1
ATOM 7979 O O . ASP B 1 551 ? 6.518 -34.686 -58.618 1.000 46.069 549 ASP B O 1
ATOM 7984 N N . LEU B 1 552 ? 8.544 -33.746 -58.448 1.000 49.032 550 LEU B N 1
ATOM 7985 C CA . LEU B 1 552 ? 9.131 -34.836 -59.198 1.000 45.950 550 LEU B CA 1
ATOM 7986 C C . LEU B 1 552 ? 8.864 -36.129 -58.467 1.000 46.016 550 LEU B C 1
ATOM 7987 O O . LEU B 1 552 ? 8.574 -37.140 -59.087 1.000 43.080 550 LEU B O 1
ATOM 7992 N N . VAL B 1 553 ? 8.997 -36.072 -57.144 1.000 44.844 551 VAL B N 1
ATOM 7993 C CA . VAL B 1 553 ? 8.823 -37.270 -56.353 1.000 48.490 551 VAL B CA 1
ATOM 7994 C C . VAL B 1 553 ? 7.409 -37.800 -56.550 1.000 51.624 551 VAL B C 1
ATOM 7995 O O . VAL B 1 553 ? 7.244 -38.984 -56.779 1.000 47.149 551 VAL B O 1
ATOM 7999 N N . MET B 1 554 ? 6.423 -36.896 -56.503 1.000 51.933 552 MET B N 1
ATOM 8000 C CA . MET B 1 554 ? 5.021 -37.261 -56.549 1.000 51.830 552 MET B CA 1
ATOM 8001 C C . MET B 1 554 ? 4.649 -37.870 -57.913 1.000 45.356 552 MET B C 1
ATOM 8002 O O . MET B 1 554 ? 3.959 -38.871 -57.934 1.000 46.592 552 MET B O 1
ATOM 8007 N N . ARG B 1 555 ? 5.163 -37.342 -59.018 1.000 45.716 553 ARG B N 1
ATOM 8008 C CA . ARG B 1 555 ? 4.833 -37.789 -60.366 1.000 52.524 553 ARG B CA 1
ATOM 8009 C C . ARG B 1 555 ? 5.541 -39.073 -60.787 1.000 56.320 553 ARG B C 1
ATOM 8010 O O . ARG B 1 555 ? 5.101 -39.693 -61.741 1.000 58.277 553 ARG B O 1
ATOM 8018 N N . SER B 1 556 ? 6.673 -39.421 -60.174 1.000 61.511 554 SER B N 1
ATOM 8019 C CA . SER B 1 556 ? 7.631 -40.334 -60.795 1.000 59.199 554 SER B CA 1
ATOM 8020 C C . SER B 1 556 ? 7.536 -41.771 -60.267 1.000 62.904 554 SER B C 1
ATOM 8021 O O . SER B 1 556 ? 8.415 -42.577 -60.560 1.000 64.143 554 SER B O 1
ATOM 8024 N N . ASP B 1 557 ? 6.519 -42.070 -59.445 1.000 70.110 555 ASP B N 1
ATOM 8025 C CA . ASP B 1 557 ? 6.115 -43.432 -59.130 1.000 79.171 555 ASP B CA 1
ATOM 8026 C C . ASP B 1 557 ? 7.260 -44.233 -58.520 1.000 73.518 555 ASP B C 1
ATOM 8027 O O . ASP B 1 557 ? 7.362 -45.442 -58.704 1.000 73.653 555 ASP B O 1
ATOM 8032 N N . GLY B 1 558 ? 8.109 -43.563 -57.760 1.000 62.885 556 GLY B N 1
ATOM 8033 C CA . GLY B 1 558 ? 9.131 -44.277 -57.028 1.000 57.564 556 GLY B CA 1
ATOM 8034 C C . GLY B 1 558 ? 10.466 -44.307 -57.747 1.000 50.806 556 GLY B C 1
ATOM 8035 O O . GLY B 1 558 ? 11.413 -44.867 -57.212 1.000 51.588 556 GLY B O 1
ATOM 8036 N N . ARG B 1 559 ? 10.555 -43.677 -58.920 1.000 55.273 557 ARG B N 1
ATOM 8037 C CA . ARG B 1 559 ? 11.828 -43.567 -59.621 1.000 56.901 557 ARG B CA 1
ATOM 8038 C C . ARG B 1 559 ? 12.631 -42.353 -59.125 1.000 51.714 557 ARG B C 1
ATOM 8039 O O . ARG B 1 559 ? 13.778 -42.194 -59.487 1.000 46.451 557 ARG B O 1
ATOM 8047 N N . VAL B 1 560 ? 12.001 -41.453 -58.370 1.000 50.761 558 VAL B N 1
ATOM 8048 C CA . VAL B 1 560 ? 12.639 -40.247 -57.879 1.000 46.124 558 VAL B CA 1
ATOM 8049 C C . VAL B 1 560 ? 12.457 -40.213 -56.368 1.000 47.444 558 VAL B C 1
ATOM 8050 O O . VAL B 1 560 ? 11.340 -40.314 -55.889 1.000 45.179 558 VAL B O 1
ATOM 8054 N N . LYS B 1 561 ? 13.556 -40.023 -55.631 1.000 52.379 559 LYS B N 1
ATOM 8055 C CA . LYS B 1 561 ? 13.486 -39.847 -54.194 1.000 46.325 559 LYS B CA 1
ATOM 8056 C C . LYS B 1 561 ? 14.182 -38.554 -53.810 1.000 38.341 559 LYS B C 1
ATOM 8057 O O . LYS B 1 561 ? 15.041 -38.078 -54.529 1.000 35.800 559 LYS B O 1
ATOM 8063 N N . LEU B 1 562 ? 13.764 -38.011 -52.667 1.000 36.344 560 LEU B N 1
ATOM 8064 C CA . LEU B 1 562 ? 14.238 -36.745 -52.150 1.000 33.010 560 LEU B CA 1
ATOM 8065 C C . LEU B 1 562 ? 14.874 -36.973 -50.787 1.000 31.724 560 LEU B C 1
ATOM 8066 O O . LEU B 1 562 ? 14.300 -37.678 -49.970 1.000 31.987 560 LEU B O 1
ATOM 8071 N N . ILE B 1 563 ? 16.092 -36.454 -50.617 1.000 28.448 561 ILE B N 1
ATOM 8072 C CA . ILE B 1 563 ? 16.731 -36.340 -49.324 1.000 31.776 561 ILE B CA 1
ATOM 8073 C C . ILE B 1 563 ? 16.914 -34.853 -49.067 1.000 30.226 561 ILE B C 1
ATOM 8074 O O . ILE B 1 563 ? 17.659 -34.203 -49.760 1.000 30.197 561 ILE B O 1
ATOM 8079 N N . ARG B 1 564 ? 16.248 -34.308 -48.063 1.000 34.424 562 ARG B N 1
ATOM 8080 C CA . ARG B 1 564 ? 16.373 -32.901 -47.716 1.000 31.047 562 ARG B CA 1
ATOM 8081 C C . ARG B 1 564 ? 17.296 -32.806 -46.502 1.000 34.646 562 ARG B C 1
ATOM 8082 O O . ARG B 1 564 ? 17.146 -33.562 -45.563 1.000 36.499 562 ARG B O 1
ATOM 8090 N N . VAL B 1 565 ? 18.294 -31.926 -46.552 1.000 34.047 563 VAL B N 1
ATOM 8091 C CA . VAL B 1 565 ? 19.279 -31.793 -45.501 1.000 31.220 563 VAL B CA 1
ATOM 8092 C C . VAL B 1 565 ? 19.344 -30.311 -45.175 1.000 32.691 563 VAL B C 1
ATOM 8093 O O . VAL B 1 565 ? 19.529 -29.479 -46.068 1.000 34.395 563 VAL B O 1
ATOM 8097 N N . GLY B 1 566 ? 19.223 -29.999 -43.891 1.000 32.875 564 GLY B N 1
ATOM 8098 C CA . GLY B 1 566 ? 19.357 -28.635 -43.449 1.000 35.826 564 GLY B CA 1
ATOM 8099 C C . GLY B 1 566 ? 19.148 -28.522 -41.945 1.000 40.261 564 GLY B C 1
ATOM 8100 O O . GLY B 1 566 ? 18.767 -29.471 -41.280 1.000 41.413 564 GLY B O 1
ATOM 8101 N N . MET B 1 567 ? 19.451 -27.345 -41.414 1.000 44.696 565 MET B N 1
ATOM 8102 C CA . MET B 1 567 ? 19.242 -27.085 -40.010 1.000 47.918 565 MET B CA 1
ATOM 8103 C C . MET B 1 567 ? 17.830 -26.556 -39.783 1.000 54.320 565 MET B C 1
ATOM 8104 O O . MET B 1 567 ? 17.159 -25.993 -40.648 1.000 52.230 565 MET B O 1
ATOM 8109 N N . GLY B 1 568 ? 17.312 -26.836 -38.611 1.000 65.974 566 GLY B N 1
ATOM 8110 C CA . GLY B 1 568 ? 16.015 -26.268 -38.299 1.000 74.849 566 GLY B CA 1
ATOM 8111 C C . GLY B 1 568 ? 14.863 -26.982 -38.997 1.000 59.211 566 GLY B C 1
ATOM 8112 O O . GLY B 1 568 ? 15.031 -27.920 -39.768 1.000 50.041 566 GLY B O 1
ATOM 8113 N N . PRO B 1 569 ? 13.628 -26.563 -38.702 1.000 53.924 567 PRO B N 1
ATOM 8114 C CA . PRO B 1 569 ? 12.460 -27.379 -39.041 1.000 55.515 567 PRO B CA 1
ATOM 8115 C C . PRO B 1 569 ? 11.985 -27.311 -40.492 1.000 46.605 567 PRO B C 1
ATOM 8116 O O . PRO B 1 569 ? 11.179 -28.148 -40.870 1.000 46.912 567 PRO B O 1
ATOM 8120 N N . GLU B 1 570 ? 12.525 -26.401 -41.322 1.000 48.023 568 GLU B N 1
ATOM 8121 C CA . GLU B 1 570 ? 12.314 -26.467 -42.769 1.000 49.951 568 GLU B CA 1
ATOM 8122 C C . GLU B 1 570 ? 13.040 -27.660 -43.409 1.000 43.115 568 GLU B C 1
ATOM 8123 O O . GLU B 1 570 ? 12.806 -27.981 -44.568 1.000 33.484 568 GLU B O 1
ATOM 8129 N N . ALA B 1 571 ? 13.879 -28.388 -42.674 1.000 37.893 569 ALA B N 1
ATOM 8130 C CA . ALA B 1 571 ? 14.418 -29.615 -43.231 1.000 35.431 569 ALA B CA 1
ATOM 8131 C C . ALA B 1 571 ? 13.350 -30.686 -43.466 1.000 39.632 569 ALA B C 1
ATOM 8132 O O . ALA B 1 571 ? 13.619 -31.668 -44.147 1.000 42.921 569 ALA B O 1
ATOM 8134 N N . MET B 1 572 ? 12.123 -30.521 -42.957 1.000 39.060 570 MET B N 1
ATOM 8135 C CA . MET B 1 572 ? 11.174 -31.621 -43.002 1.000 41.169 570 MET B CA 1
ATOM 8136 C C . MET B 1 572 ? 10.651 -31.835 -44.432 1.000 36.206 570 MET B C 1
ATOM 8137 O O . MET B 1 572 ? 10.563 -30.904 -45.194 1.000 37.971 570 MET B O 1
ATOM 8142 N N . VAL B 1 573 ? 10.247 -33.045 -44.773 1.000 37.416 571 VAL B N 1
ATOM 8143 C CA . VAL B 1 573 ? 9.646 -33.379 -46.057 1.000 42.233 571 VAL B CA 1
ATOM 8144 C C . VAL B 1 573 ? 8.163 -33.719 -45.858 1.000 48.817 571 VAL B C 1
ATOM 8145 O O . VAL B 1 573 ? 7.705 -33.967 -44.742 1.000 46.890 571 VAL B O 1
ATOM 8149 N N . PRO B 1 574 ? 7.346 -33.789 -46.931 1.000 42.290 572 PRO B N 1
ATOM 8150 C CA . PRO B 1 574 ? 5.938 -34.150 -46.778 1.000 42.711 572 PRO B CA 1
ATOM 8151 C C . PRO B 1 574 ? 5.709 -35.508 -46.104 1.000 42.255 572 PRO B C 1
ATOM 8152 O O . PRO B 1 574 ? 6.282 -36.505 -46.502 1.000 45.040 572 PRO B O 1
ATOM 8156 N N . TRP B 1 575 ? 4.865 -35.522 -45.061 1.000 41.140 573 TRP B N 1
ATOM 8157 C CA . TRP B 1 575 ? 4.616 -36.689 -44.238 1.000 40.459 573 TRP B CA 1
ATOM 8158 C C . TRP B 1 575 ? 4.273 -37.901 -45.087 1.000 40.966 573 TRP B C 1
ATOM 8159 O O . TRP B 1 575 ? 4.779 -38.994 -44.841 1.000 39.610 573 TRP B O 1
ATOM 8170 N N . GLU B 1 576 ? 3.387 -37.681 -46.069 1.000 43.649 574 GLU B N 1
ATOM 8171 C CA . GLU B 1 576 ? 2.890 -38.735 -46.933 1.000 49.956 574 GLU B CA 1
ATOM 8172 C C . GLU B 1 576 ? 3.999 -39.302 -47.825 1.000 47.812 574 GLU B C 1
ATOM 8173 O O . GLU B 1 576 ? 3.971 -40.477 -48.136 1.000 45.728 574 GLU B O 1
ATOM 8179 N N . GLN B 1 577 ? 4.987 -38.492 -48.246 1.000 48.037 575 GLN B N 1
ATOM 8180 C CA . GLN B 1 577 ? 6.099 -38.990 -49.059 1.000 45.919 575 GLN B CA 1
ATOM 8181 C C . GLN B 1 577 ? 7.042 -39.838 -48.196 1.000 47.803 575 GLN B C 1
ATOM 8182 O O . GLN B 1 577 ? 7.578 -40.857 -48.668 1.000 49.529 575 GLN B O 1
ATOM 8188 N N . GLU B 1 578 ? 7.274 -39.406 -46.947 1.000 42.343 576 GLU B N 1
ATOM 8189 C CA . GLU B 1 578 ? 8.045 -40.236 -46.040 1.000 48.423 576 GLU B CA 1
ATOM 8190 C C . GLU B 1 578 ? 7.312 -41.566 -45.810 1.000 51.666 576 GLU B C 1
ATOM 8191 O O .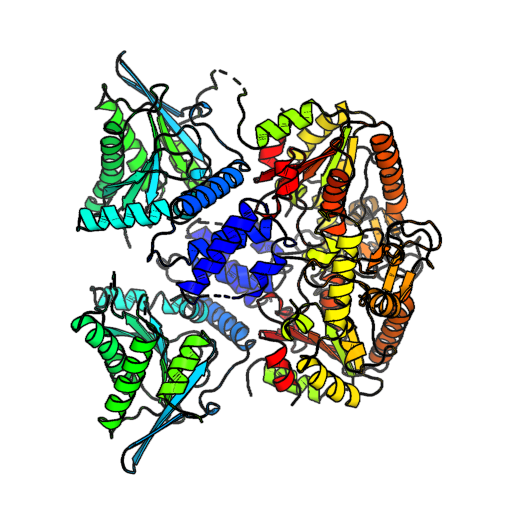 GLU B 1 578 ? 7.934 -42.612 -45.856 1.000 47.183 576 GLU B O 1
ATOM 8197 N N . ASP B 1 579 ? 5.977 -41.543 -45.602 1.000 50.872 577 ASP B N 1
ATOM 8198 C CA . ASP B 1 579 ? 5.206 -42.773 -45.395 1.000 53.950 577 ASP B CA 1
ATOM 8199 C C . ASP B 1 579 ? 5.348 -43.728 -46.580 1.000 54.127 577 ASP B C 1
ATOM 8200 O O . ASP B 1 579 ? 5.415 -44.929 -46.363 1.000 61.184 577 ASP B O 1
ATOM 8205 N N . GLU B 1 580 ? 5.388 -43.219 -47.818 1.000 49.173 578 GLU B N 1
ATOM 8206 C CA . GLU B 1 580 ? 5.584 -44.098 -48.948 1.000 53.107 578 GLU B CA 1
ATOM 8207 C C . GLU B 1 580 ? 7.043 -44.507 -49.124 1.000 55.080 578 GLU B C 1
ATOM 8208 O O . GLU B 1 580 ? 7.348 -45.144 -50.123 1.000 62.121 578 GLU B O 1
ATOM 8214 N N . GLY B 1 581 ? 7.970 -44.067 -48.252 1.000 49.725 579 GLY B N 1
ATOM 8215 C CA . GLY B 1 581 ? 9.385 -44.347 -48.467 1.000 49.615 579 GLY B CA 1
ATOM 8216 C C . GLY B 1 581 ? 10.005 -43.669 -49.705 1.000 49.358 579 GLY B C 1
ATOM 8217 O O . GLY B 1 581 ? 10.946 -44.216 -50.277 1.000 46.447 579 GLY B O 1
ATOM 8218 N N . LEU B 1 582 ? 9.531 -42.468 -50.080 1.000 44.318 580 LEU B N 1
ATOM 8219 C CA . LEU B 1 582 ? 10.049 -41.758 -51.244 1.000 46.079 580 LEU B CA 1
ATOM 8220 C C . LEU B 1 582 ? 10.886 -40.520 -50.868 1.000 47.225 580 LEU B C 1
ATOM 8221 O O . LEU B 1 582 ? 11.671 -40.060 -51.690 1.000 53.123 580 LEU B O 1
ATOM 8226 N N . SER B 1 583 ? 10.740 -39.986 -49.646 1.000 42.512 581 SER B N 1
ATOM 8227 C CA . SER B 1 583 ? 11.440 -38.799 -49.218 1.000 38.229 581 SER B CA 1
ATOM 8228 C C . SER B 1 583 ? 11.831 -38.981 -47.759 1.000 40.063 581 SER B C 1
ATOM 8229 O O . SER B 1 583 ? 11.108 -39.610 -47.009 1.000 46.348 581 SER B O 1
ATOM 8232 N N . THR B 1 584 ? 12.986 -38.456 -47.363 1.000 38.663 582 THR B N 1
ATOM 8233 C CA . THR B 1 584 ? 13.379 -38.415 -45.965 1.000 41.513 582 THR B CA 1
ATOM 8234 C C . THR B 1 584 ? 14.136 -37.119 -45.717 1.000 38.958 582 THR B C 1
ATOM 8235 O O . THR B 1 584 ? 14.452 -36.399 -46.650 1.000 39.003 582 THR B O 1
ATOM 8239 N N . CYS B 1 585 ? 14.405 -36.794 -44.463 1.000 39.683 583 CYS B N 1
ATOM 8240 C CA . CYS B 1 585 ? 15.290 -35.675 -44.254 1.000 44.998 583 CYS B CA 1
ATOM 8241 C C . CYS B 1 585 ? 16.307 -35.925 -43.157 1.000 44.357 583 CYS B C 1
ATOM 8242 O O . CYS B 1 585 ? 16.204 -36.871 -42.398 1.000 49.423 583 CYS B O 1
ATOM 8245 N N . VAL B 1 586 ? 17.333 -35.093 -43.187 1.000 39.962 584 VAL B N 1
ATOM 8246 C CA . VAL B 1 586 ? 18.401 -35.086 -42.220 1.000 39.013 584 VAL B CA 1
ATOM 8247 C C . VAL B 1 586 ? 18.488 -33.660 -41.717 1.000 42.115 584 VAL B C 1
ATOM 8248 O O . VAL B 1 586 ? 18.859 -32.758 -42.466 1.000 37.799 584 VAL B O 1
ATOM 8252 N N . GLN B 1 587 ? 18.041 -33.492 -40.472 1.000 39.768 585 GLN B N 1
ATOM 8253 C CA . GLN B 1 587 ? 18.094 -32.226 -39.789 1.000 42.895 585 GLN B CA 1
ATOM 8254 C C . GLN B 1 587 ? 19.389 -32.102 -38.971 1.000 40.858 585 GLN B C 1
ATOM 8255 O O . GLN B 1 587 ? 19.541 -32.693 -37.923 1.000 48.193 585 GLN B O 1
ATOM 8261 N N . GLY B 1 588 ? 20.287 -31.257 -39.449 1.000 38.174 586 GLY B N 1
ATOM 8262 C CA . GLY B 1 588 ? 21.603 -31.070 -38.876 1.000 39.944 586 GLY B CA 1
ATOM 8263 C C . GLY B 1 588 ? 22.467 -30.167 -39.762 1.000 40.821 586 GLY B C 1
ATOM 8264 O O . GLY B 1 588 ? 22.021 -29.707 -40.813 1.000 37.177 586 GLY B O 1
ATOM 8265 N N . ASP B 1 589 ? 23.712 -29.932 -39.317 1.000 39.698 587 ASP B N 1
ATOM 8266 C CA . ASP B 1 589 ? 24.659 -29.137 -40.050 1.000 37.796 587 ASP B CA 1
ATOM 8267 C C . ASP B 1 589 ? 24.993 -29.901 -41.341 1.000 35.844 587 ASP B C 1
ATOM 8268 O O . ASP B 1 589 ? 25.382 -31.066 -41.288 1.000 35.365 587 ASP B O 1
ATOM 8273 N N . ILE B 1 590 ? 24.828 -29.240 -42.509 1.000 31.929 588 ILE B N 1
ATOM 8274 C CA . ILE B 1 590 ? 25.154 -29.841 -43.800 1.000 31.886 588 ILE B CA 1
ATOM 8275 C C . ILE B 1 590 ? 26.626 -30.247 -43.818 1.000 32.766 588 ILE B C 1
ATOM 8276 O O . ILE B 1 590 ? 26.949 -31.232 -44.434 1.000 39.844 588 ILE B O 1
ATOM 8281 N N . GLY B 1 591 ? 27.503 -29.494 -43.150 1.000 35.376 589 GLY B N 1
ATOM 8282 C CA . GLY B 1 591 ? 28.930 -29.791 -43.120 1.000 32.799 589 GLY B CA 1
ATOM 8283 C C . GLY B 1 591 ? 29.241 -31.073 -42.356 1.000 34.709 589 GLY B C 1
ATOM 8284 O O . GLY B 1 591 ? 30.194 -31.793 -42.660 1.000 36.319 589 GLY B O 1
ATOM 8285 N N . ARG B 1 592 ? 28.383 -31.393 -41.395 1.000 38.142 590 ARG B N 1
ATOM 8286 C CA . ARG B 1 592 ? 28.502 -32.623 -40.627 1.000 37.798 590 ARG B CA 1
ATOM 8287 C C . ARG B 1 592 ? 27.800 -33.742 -41.401 1.000 34.112 590 ARG B C 1
ATOM 8288 O O . ARG B 1 592 ? 28.282 -34.845 -41.461 1.000 39.945 590 ARG B O 1
ATOM 8296 N N . ALA B 1 593 ? 26.646 -33.466 -42.012 1.000 31.752 591 ALA B N 1
ATOM 8297 C CA . ALA B 1 593 ? 25.858 -34.539 -42.587 1.000 34.958 591 ALA B CA 1
ATOM 8298 C C . ALA B 1 593 ? 26.489 -35.108 -43.853 1.000 35.849 591 ALA B C 1
ATOM 8299 O O . ALA B 1 593 ? 26.404 -36.327 -44.120 1.000 38.281 591 ALA B O 1
ATOM 8301 N N . ILE B 1 594 ? 27.112 -34.228 -44.644 1.000 32.518 592 ILE B N 1
ATOM 8302 C CA . ILE B 1 594 ? 27.567 -34.655 -45.955 1.000 33.857 592 ILE B CA 1
ATOM 8303 C C . ILE B 1 594 ? 28.662 -35.717 -45.840 1.000 32.877 592 ILE B C 1
ATOM 8304 O O . ILE B 1 594 ? 28.581 -36.743 -46.521 1.000 34.251 592 ILE B O 1
ATOM 8309 N N . PRO B 1 595 ? 29.770 -35.516 -45.085 1.000 32.092 593 PRO B N 1
ATOM 8310 C CA . PRO B 1 595 ? 30.755 -36.582 -44.896 1.000 38.987 593 PRO B CA 1
ATOM 8311 C C . PRO B 1 595 ? 30.053 -37.879 -44.489 1.000 45.327 593 PRO B C 1
ATOM 8312 O O . PRO B 1 595 ? 30.340 -38.917 -45.092 1.000 42.046 593 PRO B O 1
ATOM 8316 N N . LEU B 1 596 ? 29.051 -37.802 -43.577 1.000 40.673 594 LEU B N 1
ATOM 8317 C CA . LEU B 1 596 ? 28.394 -39.024 -43.123 1.000 40.985 594 LEU B CA 1
ATOM 8318 C C . LEU B 1 596 ? 27.520 -39.618 -44.234 1.000 37.963 594 LEU B C 1
ATOM 8319 O O . LEU B 1 596 ? 27.444 -40.840 -44.357 1.000 37.528 594 LEU B O 1
ATOM 8324 N N . LEU B 1 597 ? 26.826 -38.797 -45.045 1.000 33.486 595 LEU B N 1
ATOM 8325 C CA . LEU B 1 597 ? 26.051 -39.385 -46.125 1.000 34.398 595 LEU B CA 1
ATOM 8326 C C . LEU B 1 597 ? 26.947 -40.061 -47.160 1.000 38.194 595 LEU B C 1
ATOM 8327 O O . LEU B 1 597 ? 26.594 -41.099 -47.668 1.000 41.528 595 LEU B O 1
ATOM 8332 N N . LEU B 1 598 ? 28.087 -39.470 -47.488 1.000 42.656 596 LEU B N 1
ATOM 8333 C CA . LEU B 1 598 ? 28.851 -39.862 -48.671 1.000 47.292 596 LEU B CA 1
ATOM 8334 C C . LEU B 1 598 ? 30.029 -40.805 -48.389 1.000 51.830 596 LEU B C 1
ATOM 8335 O O . LEU B 1 598 ? 30.496 -41.439 -49.317 1.000 53.095 596 LEU B O 1
ATOM 8340 N N . GLU B 1 599 ? 30.489 -40.974 -47.140 1.000 65.694 597 GLU B N 1
ATOM 8341 C CA . GLU B 1 599 ? 31.620 -41.877 -46.892 1.000 83.439 597 GLU B CA 1
ATOM 8342 C C . GLU B 1 599 ? 31.256 -43.341 -47.212 1.000 83.650 597 GLU B C 1
ATOM 8343 O O . GLU B 1 599 ? 32.210 -44.097 -47.462 1.000 91.221 597 GLU B O 1
#

Secondary structure (DSSP, 8-state):
---HHHHHHHHHHHHHHHT------THHHHGGGS-HHHHHHHHHHHHHT--S-SPPPHHHHHHHHHHHHHHHTTBPPEEGGG---SEEEEETTTEEEEEEEEES-GGGEES-SEEEEE--HHHHHHH-HHHHHHHHHHHHHH-SPPPTT-EEEEE-TTSSSSEEEEE---------HHHHHHHHHHHHHHHHHHHHSPPPTTS--EEEEPP----HHHHHHHHHHHHHHHHHT-TT----EEEEEE-SHHHHHHHHHHH-SPPPP-----THHHHHHHHHHH-SEEEEEE-HHHHHTTT----SSHHHHT----S-HHHHHHHHHHHHHHHHT----HHHHHHHHHHHTTGGGEEEEESSB-SHHHHTT--GGGEE-TTEEEEEEEETT--STT-EEESHHHHHHHGGGEETTTTEES-GGGS-B-TTT--BEEEEESSSTT---GGGHHHHHHHHHHHHHHHHTT--EEEEEES--SSSTTTTHHHHHHHHHHTTTSEEEEEEESSGGG---HHHHHTTSEEEEES-HHHHHHHHH-/---HHHHHHHHHHHHHHHT------THHHHGGGS-HHHHHHHHHHHHHT--SSSPPPHHHHHHHHHHHHHHHTTBPPEEGGG---SEEEE-TTS-EEEEEEEES-GGGEES-SEEEEE--HHHHHHH-HHHHHHHHHHHHHH-SPPPTT-EEEEE-TTSSSSEEEEE---------HHHHHHHHHHHHHHHHHHHHSPP-TTS--EEEEPP----HHHHHHHHHHHHHHHHHT-TT----EEEEEE-SHHHHHHHHHHH-----THHHHHHHHHHH-SEEEEEE-HHHHHTTT----SSHHHHT----S-HHHHHHHHHHHHHHHHT----HHHHHHHHHHHTTGGGEEEEESSB-SHHHHTT--GGGEE-TTEEEEEEEETT--STT-EEESHHHHHHHGGGEETTTTEES-GGGS-B-TTT--BEEEEESSSTT---GGGHHHHHHHHHHHHHHHHTT--EEEEEES--SSSTTTTHHHHHHHHHHTTTSEEEEEEESSGGG---HHHHHTTSEEEEES-HHHHHHHHH-

Organism: Fusarium oxysporum f. sp. cubense (NCBI:txid61366)